Protein AF-0000000073174496 (afdb_homodimer)

Solvent-accessible surface area (backbone atoms only — not comparable to full-atom values): 45865 Å² total; per-residue (Å²): 127,62,65,37,56,70,71,31,75,80,40,76,93,61,58,41,69,76,54,58,71,56,24,72,51,13,50,53,51,48,57,58,29,46,67,35,31,78,46,73,52,42,64,40,27,22,25,68,90,72,17,34,34,61,27,46,17,33,54,62,67,26,29,20,40,34,28,21,30,62,82,36,27,42,37,69,28,28,66,31,58,70,49,44,54,53,42,63,34,70,68,33,28,51,33,63,53,49,57,50,19,37,37,37,35,28,50,68,58,46,52,59,49,40,50,71,15,64,58,66,66,43,57,83,81,25,67,26,46,49,49,23,79,36,43,28,55,12,42,37,52,50,49,49,23,37,31,38,32,52,46,49,61,70,49,65,82,57,76,85,49,70,63,28,49,57,23,26,59,65,37,27,67,76,8,10,31,75,56,32,52,33,21,31,55,30,23,69,41,39,65,46,45,51,16,31,38,40,32,34,43,54,43,66,62,40,54,37,35,54,40,54,85,38,56,69,30,64,54,56,80,69,57,61,59,54,89,82,30,53,69,63,37,53,51,36,35,51,51,29,50,52,49,36,51,48,49,74,72,60,53,91,50,58,52,33,26,36,44,45,52,66,48,24,56,62,29,39,54,45,54,70,53,43,66,43,54,40,48,51,53,52,49,28,57,74,68,68,23,42,38,33,35,44,25,25,72,45,20,58,25,47,28,33,35,60,44,44,50,66,80,38,74,58,76,62,58,28,36,30,31,10,41,29,34,57,33,16,11,32,34,26,50,64,69,53,46,61,39,92,53,60,59,45,76,58,58,71,35,55,32,50,66,46,29,45,52,51,26,21,51,51,52,48,50,40,62,77,62,48,28,33,60,47,24,38,56,29,26,52,54,41,51,54,54,48,51,54,48,28,67,77,37,54,83,50,42,34,66,66,45,35,86,88,31,18,40,54,31,33,32,27,32,84,34,47,68,56,30,51,50,49,45,52,49,28,36,54,68,17,34,38,60,38,72,17,39,75,24,24,40,39,44,27,48,29,51,42,54,42,63,72,54,40,54,53,52,51,50,47,51,50,52,47,50,54,55,54,69,77,97,127,62,64,38,55,70,70,30,77,81,41,74,92,62,58,42,70,76,54,57,72,56,23,73,50,13,49,52,50,47,57,58,32,46,68,36,32,78,48,73,52,42,64,39,25,21,25,68,89,70,16,34,34,61,27,45,17,33,52,62,65,27,30,19,39,35,28,21,30,62,82,36,28,42,35,67,27,28,66,32,58,70,48,44,54,55,42,64,34,70,67,33,30,52,33,62,52,49,56,52,19,36,38,38,36,29,48,67,56,48,51,57,48,39,50,69,15,63,59,65,66,43,57,83,82,25,67,26,46,48,49,24,79,37,42,30,57,13,40,37,51,51,49,49,23,36,32,36,32,52,46,49,61,71,49,66,81,56,76,86,48,70,64,28,49,56,24,26,59,64,36,27,67,76,8,10,30,74,56,35,49,32,22,31,56,32,24,69,40,40,66,45,45,51,16,31,38,42,32,35,43,56,44,66,63,41,54,38,36,52,41,52,87,37,56,69,32,64,56,54,81,69,55,62,58,55,88,82,28,52,70,62,37,52,51,36,35,52,52,28,51,52,50,38,51,48,49,77,72,61,52,92,50,59,51,34,27,36,46,46,52,65,48,24,56,61,29,39,55,46,53,68,56,44,66,43,54,40,48,50,51,50,50,29,58,74,69,70,23,41,38,33,36,43,25,25,74,45,21,58,26,47,28,34,35,59,45,44,49,67,80,37,76,59,75,63,57,28,38,30,31,10,40,30,33,58,34,18,12,32,32,25,50,64,69,52,46,61,40,94,54,60,59,46,77,58,58,70,34,55,33,49,66,48,30,44,52,51,26,21,50,52,51,48,51,38,62,76,62,49,30,34,60,46,25,39,56,30,25,53,54,42,50,54,54,48,53,54,47,29,67,74,39,54,85,50,43,33,66,65,44,37,85,89,31,18,38,54,32,33,32,27,30,84,34,46,67,56,30,51,52,50,47,51,49,30,35,56,68,18,35,39,60,37,74,19,38,73,25,23,40,38,43,28,47,30,52,42,55,42,62,72,54,39,53,53,52,51,52,45,51,49,54,46,51,52,55,55,69,75,98

Sequence (942 aa):
MPIADKYFPDEPKAPHMITPCPGPASKAKLAELSTAFDTKAAFFIADFYNSLGNYICDADGNLLLDAYCQISSIALGYNNPELLKAAQTKEMATALVNRPALACFPSSDYYEILKEGLLSVAPEGLDRVCTAHTGSDANEMAFKACLMYQATKKRAGKPFTQLELDSVMKNETPGASDMVILSFTNGFHGRLFGSLSTTHSKPIHKLDIPAFPWPTAPFPTVKYPLEDHVEENKAEDERCLKELDHVLSTFPHQIAAAIIEPVQSEGGDNHASATFFQGVRELTKKHGVLLIVDEVQCGGGGSGKMWLHQHYGIRPDLMTFSKKMQNAGFFYHDPLLAGDRPYRQFNTWCGDPSKALIAKAIIHEIKENDLLKGVNETAEYLYGKLEEIREKYSKLVLNLRGKGRGFFIAFDMPSAEIRDKFLWGCRQKGLNLGGCGDVGVRLRPGLTFGKKHVDILVGVVESELSEMSNHMPIADKYFPDEPKAPHMITPCPGPASKAKLAELSTAFDTKAAFFIADFYNSLGNYICDADGNLLLDAYCQISSIALGYNNPELLKAAQTKEMATALVNRPALACFPSSDYYEILKEGLLSVAPEGLDRVCTAHTGSDANEMAFKACLMYQATKKRAGKPFTQLELDSVMKNETPGASDMVILSFTNGFHGRLFGSLSTTHSKPIHKLDIPAFPWPTAPFPTVKYPLEDHVEENKAEDERCLKELDHVLSTFPHQIAAAIIEPVQSEGGDNHASATFFQGVRELTKKHGVLLIVDEVQCGGGGSGKMWLHQHYGIRPDLMTFSKKMQNAGFFYHDPLLAGDRPYRQFNTWCGDPSKALIAKAIIHEIKENDLLKGVNETAEYLYGKLEEIREKYSKLVLNLRGKGRGFFIAFDMPSAEIRDKFLWGCRQKGLNLGGCGDVGVRLRPGLTFGKKHVDILVGVVESELSEMSNH

pLDDT: mean 97.86, std 1.98, range [72.0, 98.94]

Structure (mmCIF, N/CA/C/O backbone):
data_AF-0000000073174496-model_v1
#
loop_
_entity.id
_entity.type
_entity.pdbx_description
1 polymer '4-aminobutyrate aminotransferase'
#
loop_
_atom_site.group_PDB
_atom_site.id
_atom_site.type_symbol
_atom_site.label_atom_id
_atom_site.label_alt_id
_atom_site.label_comp_id
_atom_site.label_asym_id
_atom_site.label_entity_id
_atom_site.label_seq_id
_atom_site.pdbx_PDB_ins_code
_atom_site.Cartn_x
_atom_site.Cartn_y
_atom_site.Cartn_z
_atom_site.occupancy
_atom_site.B_iso_or_equiv
_atom_site.auth_seq_id
_atom_site.auth_comp_id
_atom_site.auth_asym_id
_atom_site.auth_atom_id
_atom_site.pdbx_PDB_model_num
ATOM 1 N N . MET A 1 1 ? -12.102 -15.672 -35.25 1 78.38 1 MET A N 1
ATOM 2 C CA . MET A 1 1 ? -10.734 -15.188 -35.125 1 78.38 1 MET A CA 1
ATOM 3 C C . MET A 1 1 ? -10.312 -15.133 -33.656 1 78.38 1 MET A C 1
ATOM 5 O O . MET A 1 1 ? -11.062 -14.648 -32.812 1 78.38 1 MET A O 1
ATOM 9 N N . PRO A 1 2 ? -9.156 -15.742 -33.406 1 90 2 PRO A N 1
ATOM 10 C CA . PRO A 1 2 ? -8.68 -15.672 -32 1 90 2 PRO A CA 1
ATOM 11 C C . PRO A 1 2 ? -8.516 -14.234 -31.516 1 90 2 PRO A C 1
ATOM 13 O O . PRO A 1 2 ? -8.133 -13.352 -32.312 1 90 2 PRO A O 1
ATOM 16 N N . ILE A 1 3 ? -8.875 -13.945 -30.297 1 94.5 3 ILE A N 1
ATOM 17 C CA . ILE A 1 3 ? -8.969 -12.602 -29.734 1 94.5 3 ILE A CA 1
ATOM 18 C C . ILE A 1 3 ? -7.613 -11.898 -29.844 1 94.5 3 ILE A C 1
ATOM 20 O O . ILE A 1 3 ? -7.547 -10.688 -30.031 1 94.5 3 ILE A O 1
ATOM 24 N N . ALA A 1 4 ? -6.535 -12.586 -29.703 1 96.12 4 ALA A N 1
ATOM 25 C CA . ALA A 1 4 ? -5.207 -12 -29.812 1 96.12 4 ALA A CA 1
ATOM 26 C C . ALA A 1 4 ? -4.992 -11.391 -31.188 1 96.12 4 ALA A C 1
ATOM 28 O O . ALA A 1 4 ? -4.352 -10.344 -31.328 1 96.12 4 ALA A O 1
ATOM 29 N N . ASP A 1 5 ? -5.426 -12.094 -32.219 1 96.19 5 ASP A N 1
ATOM 30 C CA . ASP A 1 5 ? -5.266 -11.602 -33.594 1 96.19 5 ASP A CA 1
ATOM 31 C C . ASP A 1 5 ? -6.078 -10.328 -33.812 1 96.19 5 ASP A C 1
ATOM 33 O O . ASP A 1 5 ? -5.691 -9.469 -34.625 1 96.19 5 ASP A O 1
ATOM 37 N N . LYS A 1 6 ? -7.184 -10.281 -33.125 1 95.38 6 LYS A N 1
ATOM 38 C CA . LYS A 1 6 ? -8.016 -9.086 -33.219 1 95.38 6 LYS A CA 1
ATOM 39 C C . LYS A 1 6 ? -7.328 -7.898 -32.531 1 95.38 6 LYS A C 1
ATOM 41 O O . LYS A 1 6 ? -7.25 -6.812 -33.125 1 95.38 6 LYS A O 1
ATOM 46 N N . TYR A 1 7 ? -6.812 -8.055 -31.312 1 96.31 7 TYR A N 1
ATOM 47 C CA . TYR A 1 7 ? -6.195 -6.973 -30.562 1 96.31 7 TYR A CA 1
ATOM 48 C C . TYR A 1 7 ? -4.848 -6.586 -31.156 1 96.31 7 TYR A C 1
ATOM 50 O O . TYR A 1 7 ? -4.492 -5.406 -31.203 1 96.31 7 TYR A O 1
ATOM 58 N N . PHE A 1 8 ? -4.129 -7.699 -31.578 1 97.62 8 PHE A N 1
ATOM 59 C CA . PHE A 1 8 ? -2.721 -7.512 -31.922 1 97.62 8 PHE A CA 1
ATOM 60 C C . PHE A 1 8 ? -2.408 -8.094 -33.281 1 97.62 8 PHE A C 1
ATOM 62 O O . PHE A 1 8 ? -1.668 -9.07 -33.406 1 97.62 8 PHE A O 1
ATOM 69 N N . PRO A 1 9 ? -2.771 -7.492 -34.344 1 96.81 9 PRO A N 1
ATOM 70 C CA . PRO A 1 9 ? -2.475 -8.023 -35.688 1 96.81 9 PRO A CA 1
ATOM 71 C C . PRO A 1 9 ? -0.978 -8.086 -35.969 1 96.81 9 PRO A C 1
ATOM 73 O O . PRO A 1 9 ? -0.537 -8.898 -36.781 1 96.81 9 PRO A O 1
ATOM 76 N N . ASP A 1 10 ? -0.178 -7.277 -35.281 1 97.19 10 ASP A N 1
ATOM 77 C CA . ASP A 1 10 ? 1.255 -7.207 -35.562 1 97.19 10 ASP A CA 1
ATOM 78 C C . ASP A 1 10 ? 2.053 -7.949 -34.5 1 97.19 10 ASP A C 1
ATOM 80 O O . ASP A 1 10 ? 3.262 -7.75 -34.344 1 97.19 10 ASP A O 1
ATOM 84 N N . GLU A 1 11 ? 1.355 -8.734 -33.625 1 97.69 11 GLU A N 1
ATOM 85 C CA . GLU A 1 11 ? 2.059 -9.539 -32.656 1 97.69 11 GLU A CA 1
ATOM 86 C C . GLU A 1 11 ? 3.094 -10.445 -33.312 1 97.69 11 GLU A C 1
ATOM 88 O O . GLU A 1 11 ? 2.846 -11.008 -34.375 1 97.69 11 GLU A O 1
ATOM 93 N N . PRO A 1 12 ? 4.277 -10.641 -32.625 1 97.62 12 PRO A N 1
ATOM 94 C CA . PRO A 1 12 ? 5.25 -11.578 -33.188 1 97.62 12 PRO A CA 1
ATOM 95 C C . PRO A 1 12 ? 4.656 -12.961 -33.469 1 97.62 12 PRO A C 1
ATOM 97 O O . PRO A 1 12 ? 3.775 -13.406 -32.719 1 97.62 12 PRO A O 1
ATOM 100 N N . LYS A 1 13 ? 5.16 -13.648 -34.5 1 96.88 13 LYS A N 1
ATOM 101 C CA . LYS A 1 13 ? 4.645 -14.969 -34.844 1 96.88 13 LYS A CA 1
ATOM 102 C C . LYS A 1 13 ? 5.336 -16.062 -34.031 1 96.88 13 LYS A C 1
ATOM 104 O O . LYS A 1 13 ? 4.812 -17.172 -33.906 1 96.88 13 LYS A O 1
ATOM 109 N N . ALA A 1 14 ? 6.453 -15.727 -33.594 1 98 14 ALA A N 1
ATOM 110 C CA . ALA A 1 14 ? 7.254 -16.609 -32.75 1 98 14 ALA A CA 1
ATOM 111 C C . ALA A 1 14 ? 8.281 -15.812 -31.938 1 98 14 ALA A C 1
ATOM 113 O O . ALA A 1 14 ? 8.562 -14.656 -32.25 1 98 14 ALA A O 1
ATOM 114 N N . PRO A 1 15 ? 8.812 -16.406 -30.844 1 98.62 15 PRO A N 1
ATOM 115 C CA . PRO A 1 15 ? 9.922 -15.742 -30.156 1 98.62 15 PRO A CA 1
ATOM 116 C C . PRO A 1 15 ? 11.109 -15.469 -31.078 1 98.62 15 PRO A C 1
ATOM 118 O O . PRO A 1 15 ? 11.312 -16.188 -32.062 1 98.62 15 PRO A O 1
ATOM 121 N N . HIS A 1 16 ? 11.797 -14.461 -30.781 1 98.5 16 HIS A N 1
ATOM 122 C CA . HIS A 1 16 ? 12.984 -14.07 -31.531 1 98.5 16 HIS A CA 1
ATOM 123 C C . HIS A 1 16 ? 14.117 -13.656 -30.594 1 98.5 16 HIS A C 1
ATOM 125 O O . HIS A 1 16 ? 14.094 -12.555 -30.031 1 98.5 16 HIS A O 1
ATOM 131 N N . MET A 1 17 ? 15.156 -14.523 -30.469 1 98.5 17 MET A N 1
ATOM 132 C CA . MET A 1 17 ? 16.266 -14.281 -29.547 1 98.5 17 MET A CA 1
ATOM 133 C C . MET A 1 17 ? 17.516 -13.828 -30.312 1 98.5 17 MET A C 1
ATOM 135 O O . MET A 1 17 ? 17.984 -14.531 -31.203 1 98.5 17 MET A O 1
ATOM 139 N N . ILE A 1 18 ? 17.984 -12.664 -29.906 1 98.12 18 ILE A N 1
ATOM 140 C CA . ILE A 1 18 ? 19.172 -12.086 -30.547 1 98.12 18 ILE A CA 1
ATOM 141 C C . ILE A 1 18 ? 20.391 -12.352 -29.688 1 98.12 18 ILE A C 1
ATOM 143 O O . ILE A 1 18 ? 21.516 -12.484 -30.203 1 98.12 18 ILE A O 1
ATOM 147 N N . THR A 1 19 ? 20.297 -12.359 -28.438 1 98.38 19 THR A N 1
ATOM 148 C CA . THR A 1 19 ? 21.297 -12.609 -27.422 1 98.38 19 THR A CA 1
ATOM 149 C C . THR A 1 19 ? 20.75 -13.523 -26.328 1 98.38 19 THR A C 1
ATOM 151 O O . THR A 1 19 ? 19.547 -13.773 -26.266 1 98.38 19 THR A O 1
ATOM 154 N N . PRO A 1 20 ? 21.688 -14.039 -25.594 1 98.25 20 PRO A N 1
ATOM 155 C CA . PRO A 1 20 ? 21.156 -14.633 -24.375 1 98.25 20 PRO A CA 1
ATOM 156 C C . PRO A 1 20 ? 20.344 -13.641 -23.547 1 98.25 20 PRO A C 1
ATOM 158 O O . PRO A 1 20 ? 20.469 -12.43 -23.719 1 98.25 20 PRO A O 1
ATOM 161 N N . CYS A 1 21 ? 19.484 -14.078 -22.734 1 98.62 21 CYS A N 1
ATOM 162 C CA . CYS A 1 21 ? 18.656 -13.266 -21.844 1 98.62 21 CYS A CA 1
ATOM 163 C C . CYS A 1 21 ? 18.969 -13.562 -20.391 1 98.62 21 CYS A C 1
ATOM 165 O O . CYS A 1 21 ? 18.719 -14.672 -19.906 1 98.62 21 CYS A O 1
ATOM 167 N N . PRO A 1 22 ? 19.516 -12.633 -19.672 1 98.44 22 PRO A N 1
ATOM 168 C CA . PRO A 1 22 ? 19.734 -11.234 -20.047 1 98.44 22 PRO A CA 1
ATOM 169 C C . PRO A 1 22 ? 20.922 -11.047 -20.984 1 98.44 22 PRO A C 1
ATOM 171 O O . PRO A 1 22 ? 21.938 -11.734 -20.828 1 98.44 22 PRO A O 1
ATOM 174 N N . GLY A 1 23 ? 20.797 -10.18 -21.875 1 98.75 23 GLY A N 1
ATOM 175 C CA . GLY A 1 23 ? 21.859 -9.844 -22.797 1 98.75 23 GLY A CA 1
ATOM 176 C C . GLY A 1 23 ? 22.688 -8.648 -22.344 1 98.75 23 GLY A C 1
ATOM 177 O O . GLY A 1 23 ? 22.531 -8.164 -21.234 1 98.75 23 GLY A O 1
ATOM 178 N N . PRO A 1 24 ? 23.625 -8.227 -23.219 1 98.62 24 PRO A N 1
ATOM 179 C CA . PRO A 1 24 ? 24.562 -7.172 -22.828 1 98.62 24 PRO A CA 1
ATOM 180 C C . PRO A 1 24 ? 23.875 -5.859 -22.469 1 98.62 24 PRO A C 1
ATOM 182 O O . PRO A 1 24 ? 24.266 -5.184 -21.516 1 98.62 24 PRO A O 1
ATOM 185 N N . ALA A 1 25 ? 22.859 -5.477 -23.234 1 98.69 25 ALA A N 1
ATOM 186 C CA . ALA A 1 25 ? 22.156 -4.23 -22.938 1 98.69 25 ALA A CA 1
ATOM 187 C C . ALA A 1 25 ? 21.406 -4.32 -21.609 1 98.69 25 ALA A C 1
ATOM 189 O O . ALA A 1 25 ? 21.422 -3.373 -20.828 1 98.69 25 ALA A O 1
ATOM 190 N N . SER A 1 26 ? 20.719 -5.434 -21.391 1 98.75 26 SER A N 1
ATOM 191 C CA . SER A 1 26 ? 20.031 -5.652 -20.125 1 98.75 26 SER A CA 1
ATOM 192 C C . SER A 1 26 ? 21 -5.621 -18.953 1 98.75 26 SER A C 1
ATOM 194 O O . SER A 1 26 ? 20.719 -4.992 -17.938 1 98.75 26 SER A O 1
ATOM 196 N N . LYS A 1 27 ? 22.094 -6.309 -19.094 1 98.69 27 LYS A N 1
ATOM 197 C CA . LYS A 1 27 ? 23.078 -6.344 -18.016 1 98.69 27 LYS A CA 1
ATOM 198 C C . LYS A 1 27 ? 23.625 -4.949 -17.719 1 98.69 27 LYS A C 1
ATOM 200 O O . LYS A 1 27 ? 23.781 -4.582 -16.547 1 98.69 27 LYS A O 1
ATOM 205 N N . ALA A 1 28 ? 23.891 -4.137 -18.734 1 98.75 28 ALA A N 1
ATOM 206 C CA . ALA A 1 28 ? 24.406 -2.779 -18.562 1 98.75 28 ALA A CA 1
ATOM 207 C C . ALA A 1 28 ? 23.375 -1.894 -17.859 1 98.75 28 ALA A C 1
ATOM 209 O O . ALA A 1 28 ? 23.719 -1.122 -16.969 1 98.75 28 ALA A O 1
ATOM 210 N N . LYS A 1 29 ? 22.156 -1.983 -18.297 1 98.75 29 LYS A N 1
ATOM 211 C CA . LYS A 1 29 ? 21.094 -1.166 -17.703 1 98.75 29 LYS A CA 1
ATOM 212 C C . LYS A 1 29 ? 20.797 -1.592 -16.266 1 98.75 29 LYS A C 1
ATOM 214 O O . LYS A 1 29 ? 20.469 -0.759 -15.422 1 98.75 29 LYS A O 1
ATOM 219 N N . LEU A 1 30 ? 20.859 -2.891 -16 1 98.69 30 LEU A N 1
ATOM 220 C CA . LEU A 1 30 ? 20.688 -3.361 -14.633 1 98.69 30 LEU A CA 1
ATOM 221 C C . LEU A 1 30 ? 21.797 -2.818 -13.734 1 98.69 30 LEU A C 1
ATOM 223 O O . LEU A 1 30 ? 21.547 -2.432 -12.594 1 98.69 30 LEU A O 1
ATOM 227 N N . ALA A 1 31 ? 23.031 -2.844 -14.242 1 98.44 31 ALA A N 1
ATOM 228 C CA . ALA A 1 31 ? 24.156 -2.309 -13.484 1 98.44 31 ALA A CA 1
ATOM 229 C C . ALA A 1 31 ? 23.938 -0.833 -13.156 1 98.44 31 ALA A C 1
ATOM 231 O O . ALA A 1 31 ? 24.203 -0.395 -12.031 1 98.44 31 ALA A O 1
ATOM 232 N N . GLU A 1 32 ? 23.484 -0.108 -14.117 1 98.44 32 GLU A N 1
ATOM 233 C CA . GLU A 1 32 ? 23.188 1.31 -13.914 1 98.44 32 GLU A CA 1
ATOM 234 C C . GLU A 1 32 ? 22.062 1.507 -12.906 1 98.44 32 GLU A C 1
ATOM 236 O O . GLU A 1 32 ? 22.203 2.307 -11.977 1 98.44 32 GLU A O 1
ATOM 241 N N . LEU A 1 33 ? 21.016 0.818 -13.078 1 98.56 33 LEU A N 1
ATOM 242 C CA . LEU A 1 33 ? 19.859 0.933 -12.195 1 98.56 33 LEU A CA 1
ATOM 243 C C . LEU A 1 33 ? 20.219 0.536 -10.773 1 98.56 33 LEU A C 1
ATOM 245 O O . LEU A 1 33 ? 19.703 1.109 -9.812 1 98.56 33 LEU A O 1
ATOM 249 N N . SER A 1 34 ? 21.156 -0.429 -10.617 1 97.81 34 SER A N 1
ATOM 250 C CA . SER A 1 34 ? 21.516 -0.966 -9.312 1 97.81 34 SER A CA 1
ATOM 251 C C . SER A 1 34 ? 22.234 0.083 -8.461 1 97.81 34 SER A C 1
ATOM 253 O O . SER A 1 34 ? 22.328 -0.063 -7.242 1 97.81 34 SER A O 1
ATOM 255 N N . THR A 1 35 ? 22.703 1.181 -9.062 1 97.5 35 THR A N 1
ATOM 256 C CA . THR A 1 35 ? 23.359 2.246 -8.305 1 97.5 35 THR A CA 1
ATOM 257 C C . THR A 1 35 ? 22.344 3.049 -7.508 1 97.5 35 THR A C 1
ATOM 259 O O . THR A 1 35 ? 22.703 3.748 -6.559 1 97.5 35 THR A O 1
ATOM 262 N N . ALA A 1 36 ? 21.062 2.924 -7.875 1 97.06 36 ALA A N 1
ATOM 263 C CA . ALA A 1 36 ? 20.031 3.783 -7.281 1 97.06 36 ALA A CA 1
ATOM 264 C C . ALA A 1 36 ? 18.875 2.961 -6.75 1 97.06 36 ALA A C 1
ATOM 266 O O . ALA A 1 36 ? 18.172 3.389 -5.832 1 97.06 36 ALA A O 1
ATOM 267 N N . PHE A 1 37 ? 18.641 1.828 -7.27 1 97.69 37 PHE A N 1
ATOM 268 C CA . PHE A 1 37 ? 17.484 0.97 -7.051 1 97.69 37 PHE A CA 1
ATOM 269 C C . PHE A 1 37 ? 17.906 -0.485 -6.895 1 97.69 37 PHE A C 1
ATOM 271 O O . PHE A 1 37 ? 18.859 -0.931 -7.539 1 97.69 37 PHE A O 1
ATOM 278 N N . ASP A 1 38 ? 17.219 -1.22 -6 1 97 38 ASP A N 1
ATOM 279 C CA . ASP A 1 38 ? 17.578 -2.613 -5.766 1 97 38 ASP A CA 1
ATOM 280 C C . ASP A 1 38 ? 17.188 -3.492 -6.949 1 97 38 ASP A C 1
ATOM 282 O O . ASP A 1 38 ? 16 -3.572 -7.301 1 97 38 ASP A O 1
ATOM 286 N N . THR A 1 39 ? 18.156 -4.211 -7.562 1 97.19 39 THR A N 1
ATOM 287 C CA . THR A 1 39 ? 17.875 -5.012 -8.75 1 97.19 39 THR A CA 1
ATOM 288 C C . THR A 1 39 ? 18.266 -6.469 -8.531 1 97.19 39 THR A C 1
ATOM 290 O O . THR A 1 39 ? 18.422 -7.227 -9.484 1 97.19 39 THR A O 1
ATOM 293 N N . LYS A 1 40 ? 18.422 -6.914 -7.316 1 96.94 40 LYS A N 1
ATOM 294 C CA . LYS A 1 40 ? 18.938 -8.25 -7.031 1 96.94 40 LYS A CA 1
ATOM 295 C C . LYS A 1 40 ? 17.969 -9.328 -7.527 1 96.94 40 LYS A C 1
ATOM 297 O O . LYS A 1 40 ? 18.391 -10.438 -7.859 1 96.94 40 LYS A O 1
ATOM 302 N N . ALA A 1 41 ? 16.719 -8.977 -7.609 1 97.19 41 ALA A N 1
ATOM 303 C CA . ALA A 1 41 ? 15.703 -9.961 -8 1 97.19 41 ALA A CA 1
ATOM 304 C C . ALA A 1 41 ? 15.383 -9.859 -9.492 1 97.19 41 ALA A C 1
ATOM 306 O O . ALA A 1 41 ? 14.5 -10.555 -9.992 1 97.19 41 ALA A O 1
ATOM 307 N N . ALA A 1 42 ? 16.109 -9.031 -10.266 1 98.06 42 ALA A N 1
ATOM 308 C CA . ALA A 1 42 ? 15.758 -8.75 -11.648 1 98.06 42 ALA A CA 1
ATOM 309 C C . ALA A 1 42 ? 16.156 -9.906 -12.562 1 98.06 42 ALA A C 1
ATOM 311 O O . ALA A 1 42 ? 17.234 -10.484 -12.406 1 98.06 42 ALA A O 1
ATOM 312 N N . PHE A 1 43 ? 15.258 -10.25 -13.445 1 98 43 PHE A N 1
ATOM 313 C CA . PHE A 1 43 ? 15.562 -11.227 -14.492 1 98 43 PHE A CA 1
ATOM 314 C C . PHE A 1 43 ? 16.25 -10.555 -15.672 1 98 43 PHE A C 1
ATOM 316 O O . PHE A 1 43 ? 17.281 -11.031 -16.156 1 98 43 PHE A O 1
ATOM 323 N N . PHE A 1 44 ? 15.695 -9.539 -16.172 1 98.62 44 PHE A N 1
ATOM 324 C CA . PHE A 1 44 ? 16.203 -8.711 -17.25 1 98.62 44 PHE A CA 1
ATOM 325 C C . PHE A 1 44 ? 15.492 -7.367 -17.297 1 98.62 44 PHE A C 1
ATOM 327 O O . PHE A 1 44 ? 14.5 -7.164 -16.594 1 98.62 44 PHE A O 1
ATOM 334 N N . ILE A 1 45 ? 16.062 -6.41 -18.062 1 98.81 45 ILE A N 1
ATOM 335 C CA . ILE A 1 45 ? 15.414 -5.125 -18.328 1 98.81 45 ILE A CA 1
ATOM 336 C C . ILE A 1 45 ? 14.43 -5.266 -19.484 1 98.81 45 ILE A C 1
ATOM 338 O O . ILE A 1 45 ? 14.789 -5.754 -20.562 1 98.81 45 ILE A O 1
ATOM 342 N N . ALA A 1 46 ? 13.195 -4.855 -19.234 1 98.88 46 ALA A N 1
ATOM 343 C CA . ALA A 1 46 ? 12.172 -4.969 -20.266 1 98.88 46 ALA A CA 1
ATOM 344 C C . ALA A 1 46 ? 12.031 -3.662 -21.047 1 98.88 46 ALA A C 1
ATOM 346 O O . ALA A 1 46 ? 12.133 -2.576 -20.469 1 98.88 46 ALA A O 1
ATOM 347 N N . ASP A 1 47 ? 11.844 -3.764 -22.312 1 98.75 47 ASP A N 1
ATOM 348 C CA . ASP A 1 47 ? 11.414 -2.672 -23.172 1 98.75 47 ASP A CA 1
ATOM 349 C C . ASP A 1 47 ? 9.906 -2.736 -23.438 1 98.75 47 ASP A C 1
ATOM 351 O O . ASP A 1 47 ? 9.469 -3.328 -24.422 1 98.75 47 ASP A O 1
ATOM 355 N N . PHE A 1 48 ? 9.141 -2.064 -22.641 1 98.75 48 PHE A N 1
ATOM 356 C CA . PHE A 1 48 ? 7.684 -2.152 -22.703 1 98.75 48 PHE A CA 1
ATOM 357 C C . PHE A 1 48 ? 7.148 -1.428 -23.922 1 98.75 48 PHE A C 1
ATOM 359 O O . PHE A 1 48 ? 6.023 -1.685 -24.359 1 98.75 48 PHE A O 1
ATOM 366 N N . TYR A 1 49 ? 7.91 -0.532 -24.516 1 98.44 49 TYR A N 1
ATOM 367 C CA . TYR A 1 49 ? 7.484 0.178 -25.719 1 98.44 49 TYR A CA 1
ATOM 368 C C . TYR A 1 49 ? 7.418 -0.764 -26.906 1 98.44 49 TYR A C 1
ATOM 370 O O . TYR A 1 49 ? 6.66 -0.527 -27.859 1 98.44 49 TYR A O 1
ATOM 378 N N . ASN A 1 50 ? 8.227 -1.827 -26.828 1 98.38 50 ASN A N 1
ATOM 379 C CA . ASN A 1 50 ? 8.297 -2.754 -27.953 1 98.38 50 ASN A CA 1
ATOM 380 C C . ASN A 1 50 ? 7.719 -4.121 -27.594 1 98.38 50 ASN A C 1
ATOM 382 O O . ASN A 1 50 ? 7.895 -5.09 -28.328 1 98.38 50 ASN A O 1
ATOM 386 N N . SER A 1 51 ? 7.141 -4.285 -26.438 1 98.81 51 SER A N 1
ATOM 387 C CA . SER A 1 51 ? 6.371 -5.477 -26.078 1 98.81 51 SER A CA 1
ATOM 388 C C . SER A 1 51 ? 4.969 -5.426 -26.672 1 98.81 51 SER A C 1
ATOM 390 O O . SER A 1 51 ? 4.371 -4.352 -26.781 1 98.81 51 SER A O 1
ATOM 392 N N . LEU A 1 52 ? 4.445 -6.551 -27.078 1 98.75 52 LEU A N 1
ATOM 393 C CA . LEU A 1 52 ? 3.16 -6.52 -27.766 1 98.75 52 LEU A CA 1
ATOM 394 C C . LEU A 1 52 ? 2.416 -7.84 -27.578 1 98.75 52 LEU A C 1
ATOM 396 O O . LEU A 1 52 ? 2.963 -8.906 -27.859 1 98.75 52 LEU A O 1
ATOM 400 N N . GLY A 1 53 ? 1.13 -7.703 -27.156 1 98.5 53 GLY A N 1
ATOM 401 C CA . GLY A 1 53 ? 0.321 -8.898 -26.984 1 98.5 53 GLY A CA 1
ATOM 402 C C . GLY A 1 53 ? 0.875 -9.844 -25.938 1 98.5 53 GLY A C 1
ATOM 403 O O . GLY A 1 53 ? 1.128 -9.438 -24.797 1 98.5 53 GLY A O 1
ATOM 404 N N . ASN A 1 54 ? 1.11 -11.062 -26.359 1 98.75 54 ASN A N 1
ATOM 405 C CA . ASN A 1 54 ? 1.597 -12.078 -25.422 1 98.75 54 ASN A CA 1
ATOM 406 C C . ASN A 1 54 ? 3.119 -12.172 -25.438 1 98.75 54 ASN A C 1
ATOM 408 O O . ASN A 1 54 ? 3.691 -13.148 -24.969 1 98.75 54 ASN A O 1
ATOM 412 N N . TYR A 1 55 ? 3.812 -11.117 -25.969 1 98.88 55 TYR A N 1
ATOM 413 C CA . TYR A 1 55 ? 5.27 -11.125 -26.062 1 98.88 55 TYR A CA 1
ATOM 414 C C . TYR A 1 55 ? 5.875 -9.953 -25.312 1 98.88 55 TYR A C 1
ATOM 416 O O . TYR A 1 55 ? 5.418 -8.812 -25.453 1 98.88 55 TYR A O 1
ATOM 424 N N . ILE A 1 56 ? 6.883 -10.227 -24.5 1 98.88 56 ILE A N 1
ATOM 425 C CA . ILE A 1 56 ? 7.648 -9.203 -23.797 1 98.88 56 ILE A CA 1
ATOM 426 C C . ILE A 1 56 ? 9 -9.008 -24.469 1 98.88 56 ILE A C 1
ATOM 428 O O . ILE A 1 56 ? 9.648 -9.984 -24.875 1 98.88 56 ILE A O 1
ATOM 432 N N . CYS A 1 57 ? 9.352 -7.812 -24.703 1 98.88 57 CYS A N 1
ATOM 433 C CA . CYS A 1 57 ? 10.633 -7.438 -25.297 1 98.88 57 CYS A CA 1
ATOM 434 C C . CYS A 1 57 ? 11.617 -6.992 -24.234 1 98.88 57 CYS A C 1
ATOM 436 O O . CYS A 1 57 ? 11.258 -6.25 -23.312 1 98.88 57 CYS A O 1
ATOM 438 N N . ASP A 1 58 ? 12.891 -7.52 -24.266 1 98.81 58 ASP A N 1
ATOM 439 C CA . ASP A 1 58 ? 13.891 -7.027 -23.312 1 98.81 58 ASP A CA 1
ATOM 440 C C . ASP A 1 58 ? 14.734 -5.918 -23.938 1 98.81 58 ASP A C 1
ATOM 442 O O . ASP A 1 58 ? 14.516 -5.523 -25.078 1 98.81 58 ASP A O 1
ATOM 446 N N . ALA A 1 59 ? 15.641 -5.367 -23.219 1 98.69 59 ALA A N 1
ATOM 447 C CA . ALA A 1 59 ? 16.438 -4.223 -23.641 1 98.69 59 ALA A CA 1
ATOM 448 C C . ALA A 1 59 ? 17.344 -4.582 -24.812 1 98.69 59 ALA A C 1
ATOM 450 O O . ALA A 1 59 ? 17.875 -3.701 -25.484 1 98.69 59 ALA A O 1
ATOM 451 N N . ASP A 1 60 ? 17.609 -5.852 -25.094 1 98.75 60 ASP A N 1
ATOM 452 C CA . ASP A 1 60 ? 18.5 -6.312 -26.156 1 98.75 60 ASP A CA 1
ATOM 453 C C . ASP A 1 60 ? 17.719 -6.559 -27.453 1 98.75 60 ASP A C 1
ATOM 455 O O . ASP A 1 60 ? 18.312 -6.852 -28.484 1 98.75 60 ASP A O 1
ATOM 459 N N . GLY A 1 61 ? 16.406 -6.426 -27.375 1 98.69 61 GLY A N 1
ATOM 460 C CA . GLY A 1 61 ? 15.57 -6.641 -28.547 1 98.69 61 GLY A CA 1
ATOM 461 C C . GLY A 1 61 ? 15.062 -8.07 -28.656 1 98.69 61 GLY A C 1
ATOM 462 O O . GLY A 1 61 ? 14.414 -8.422 -29.656 1 98.69 61 GLY A O 1
ATOM 463 N N . ASN A 1 62 ? 15.391 -8.93 -27.672 1 98.88 62 ASN A N 1
ATOM 464 C CA . ASN A 1 62 ? 14.789 -10.258 -27.625 1 98.88 62 ASN A CA 1
ATOM 465 C C . ASN A 1 62 ? 13.273 -10.188 -27.438 1 98.88 62 ASN A C 1
ATOM 467 O O . ASN A 1 62 ? 12.781 -9.359 -26.672 1 98.88 62 ASN A O 1
ATOM 471 N N . LEU A 1 63 ? 12.57 -10.969 -28.188 1 98.81 63 LEU A N 1
ATOM 472 C CA . LEU A 1 63 ? 11.133 -11.141 -28.031 1 98.81 63 LEU A CA 1
ATOM 473 C C . LEU A 1 63 ? 10.805 -12.508 -27.438 1 98.81 63 LEU A C 1
ATOM 475 O O . LEU A 1 63 ? 11.094 -13.539 -28.047 1 98.81 63 LEU A O 1
ATOM 479 N N . LEU A 1 64 ? 10.25 -12.492 -26.25 1 98.94 64 LEU A N 1
ATOM 480 C CA . LEU A 1 64 ? 9.922 -13.734 -25.562 1 98.94 64 LEU A CA 1
ATOM 481 C C . LEU A 1 64 ? 8.406 -13.898 -25.438 1 98.94 64 LEU A C 1
ATOM 483 O O . LEU A 1 64 ? 7.703 -12.938 -25.109 1 98.94 64 LEU A O 1
ATOM 487 N N . LEU A 1 65 ? 7.902 -15.109 -25.797 1 98.94 65 LEU A N 1
ATOM 488 C CA . LEU A 1 65 ? 6.543 -15.438 -25.375 1 98.94 65 LEU A CA 1
ATOM 489 C C . LEU A 1 65 ? 6.43 -15.438 -23.859 1 98.94 65 LEU A C 1
ATOM 491 O O . LEU A 1 65 ? 7.199 -16.109 -23.172 1 98.94 65 LEU A O 1
ATOM 495 N N . ASP A 1 66 ? 5.527 -14.648 -23.359 1 98.81 66 ASP A N 1
ATOM 496 C CA . ASP A 1 66 ? 5.473 -14.445 -21.906 1 98.81 66 ASP A CA 1
ATOM 497 C C . ASP A 1 66 ? 4.289 -15.188 -21.297 1 98.81 66 ASP A C 1
ATOM 499 O O . ASP A 1 66 ? 3.137 -14.797 -21.484 1 98.81 66 ASP A O 1
ATOM 503 N N . ALA A 1 67 ? 4.57 -16.219 -20.547 1 98.69 67 ALA A N 1
ATOM 504 C CA . ALA A 1 67 ? 3.541 -16.969 -19.828 1 98.69 67 ALA A CA 1
ATOM 505 C C . ALA A 1 67 ? 3.695 -16.797 -18.312 1 98.69 67 ALA A C 1
ATOM 507 O O . ALA A 1 67 ? 3.209 -17.625 -17.547 1 98.69 67 ALA A O 1
ATOM 508 N N . TYR A 1 68 ? 4.453 -15.797 -17.906 1 97.94 68 TYR A N 1
ATOM 509 C CA . TYR A 1 68 ? 4.59 -15.406 -16.516 1 97.94 68 TYR A CA 1
ATOM 510 C C . TYR A 1 68 ? 3.85 -14.102 -16.234 1 97.94 68 TYR A C 1
ATOM 512 O O . TYR A 1 68 ? 3.248 -13.938 -15.164 1 97.94 68 TYR A O 1
ATOM 520 N N . CYS A 1 69 ? 3.906 -13.203 -17.219 1 97.56 69 CYS A N 1
ATOM 521 C CA . CYS A 1 69 ? 3.066 -12.016 -17.328 1 97.56 69 CYS A CA 1
ATOM 522 C C . CYS A 1 69 ? 3.186 -11.141 -16.094 1 97.56 69 CYS A C 1
ATOM 524 O O . CYS A 1 69 ? 2.178 -10.805 -15.469 1 97.56 69 CYS A O 1
ATOM 526 N N . GLN A 1 70 ? 4.434 -10.672 -15.781 1 96.75 70 GLN A N 1
ATOM 527 C CA . GLN A 1 70 ? 4.672 -9.758 -14.672 1 96.75 70 GLN A CA 1
ATOM 528 C C . GLN A 1 70 ? 4.09 -10.305 -13.367 1 96.75 70 GLN A C 1
ATOM 530 O O . GLN A 1 70 ? 3.314 -9.625 -12.695 1 96.75 70 GLN A O 1
ATOM 535 N N . ILE A 1 71 ? 4.41 -11.523 -13.047 1 95.94 71 ILE A N 1
ATOM 536 C CA . ILE A 1 71 ? 3.932 -12.25 -11.883 1 95.94 71 ILE A CA 1
ATOM 537 C C . ILE A 1 71 ? 2.404 -12.258 -11.867 1 95.94 71 ILE A C 1
ATOM 539 O O . ILE A 1 71 ? 1.784 -11.836 -10.891 1 95.94 71 ILE A O 1
ATOM 543 N N . SER A 1 72 ? 1.836 -12.703 -12.93 1 97.06 72 SER A N 1
ATOM 544 C CA . SER A 1 72 ? 0.414 -12.977 -13.109 1 97.06 72 SER A CA 1
ATOM 545 C C . SER A 1 72 ? -0.402 -11.688 -13.102 1 97.06 72 SER A C 1
ATOM 547 O O . SER A 1 72 ? -1.56 -11.68 -12.68 1 97.06 72 SER A O 1
ATOM 549 N N . SER A 1 73 ? 0.118 -10.602 -13.609 1 97.25 73 SER A N 1
ATOM 550 C CA . SER A 1 73 ? -0.586 -9.336 -13.43 1 97.25 73 SER A CA 1
ATOM 551 C C . SER A 1 73 ? -1.124 -8.805 -14.75 1 97.25 73 SER A C 1
ATOM 553 O O . SER A 1 73 ? -1.989 -7.93 -14.766 1 97.25 73 SER A O 1
ATOM 555 N N . ILE A 1 74 ? -0.589 -9.336 -15.914 1 98 74 ILE A N 1
ATOM 556 C CA . ILE A 1 74 ? -1.033 -8.859 -17.219 1 98 74 ILE A CA 1
ATOM 557 C C . ILE A 1 74 ? -2.289 -9.617 -17.641 1 98 74 ILE A C 1
ATOM 559 O O . ILE A 1 74 ? -2.246 -10.828 -17.875 1 98 74 ILE A O 1
ATOM 563 N N . ALA A 1 75 ? -3.334 -8.883 -17.812 1 98.31 75 ALA A N 1
ATOM 564 C CA . ALA A 1 75 ? -4.605 -9.539 -18.125 1 98.31 75 ALA A CA 1
ATOM 565 C C . ALA A 1 75 ? -4.824 -9.633 -19.625 1 98.31 75 ALA A C 1
ATOM 567 O O . ALA A 1 75 ? -5.105 -10.711 -20.156 1 98.31 75 ALA A O 1
ATOM 568 N N . LEU A 1 76 ? -4.527 -8.523 -20.359 1 98.56 76 LEU A N 1
ATOM 569 C CA . LEU A 1 76 ? -5.02 -8.445 -21.734 1 98.56 76 LEU A CA 1
ATOM 570 C C . LEU A 1 76 ? -3.857 -8.375 -22.719 1 98.56 76 LEU A C 1
ATOM 572 O O . LEU A 1 76 ? -4.066 -8.125 -23.922 1 98.56 76 LEU A O 1
ATOM 576 N N . GLY A 1 77 ? -2.635 -8.547 -22.219 1 98.44 77 GLY A N 1
ATOM 577 C CA . GLY A 1 77 ? -1.461 -8.477 -23.078 1 98.44 77 GLY A CA 1
ATOM 578 C C . GLY A 1 77 ? -0.788 -7.121 -23.047 1 98.44 77 GLY A C 1
ATOM 579 O O . GLY A 1 77 ? -1.391 -6.129 -22.641 1 98.44 77 GLY A O 1
ATOM 580 N N . TYR A 1 78 ? 0.438 -7.078 -23.531 1 98.75 78 TYR A N 1
ATOM 581 C CA . TYR A 1 78 ? 1.251 -5.867 -23.547 1 98.75 78 TYR A CA 1
ATOM 582 C C . TYR A 1 78 ? 0.761 -4.895 -24.609 1 98.75 78 TYR A C 1
ATOM 584 O O . TYR A 1 78 ? 0.49 -5.293 -25.75 1 98.75 78 TYR A O 1
ATOM 592 N N . ASN A 1 79 ? 0.667 -3.629 -24.172 1 98.56 79 ASN A N 1
ATOM 593 C CA . ASN A 1 79 ? 0.238 -2.531 -25.031 1 98.56 79 ASN A CA 1
ATOM 594 C C . ASN A 1 79 ? -1.094 -2.838 -25.703 1 98.56 79 ASN A C 1
ATOM 596 O O . ASN A 1 79 ? -1.229 -2.678 -26.922 1 98.56 79 ASN A O 1
ATOM 600 N N . ASN A 1 80 ? -2.045 -3.387 -24.953 1 98.62 80 ASN A N 1
ATOM 601 C CA . ASN A 1 80 ? -3.396 -3.629 -25.453 1 98.62 80 ASN A CA 1
ATOM 602 C C . ASN A 1 80 ? -4.055 -2.342 -25.938 1 98.62 80 ASN A C 1
ATOM 604 O O . ASN A 1 80 ? -4.098 -1.348 -25.203 1 98.62 80 ASN A O 1
ATOM 608 N N . PRO A 1 81 ? -4.594 -2.363 -27.109 1 98.44 81 PRO A N 1
ATOM 609 C CA . PRO A 1 81 ? -5.098 -1.113 -27.688 1 98.44 81 PRO A CA 1
ATOM 610 C C . PRO A 1 81 ? -6.266 -0.528 -26.906 1 98.44 81 PRO A C 1
ATOM 612 O O . PRO A 1 81 ? -6.406 0.695 -26.812 1 98.44 81 PRO A O 1
ATOM 615 N N . GLU A 1 82 ? -7.141 -1.354 -26.344 1 98.44 82 GLU A N 1
ATOM 616 C CA . GLU A 1 82 ? -8.281 -0.863 -25.578 1 98.44 82 GLU A CA 1
ATOM 617 C C . GLU A 1 82 ? -7.832 -0.252 -24.25 1 98.44 82 GLU A C 1
ATOM 619 O O . GLU A 1 82 ? -8.422 0.723 -23.781 1 98.44 82 GLU A O 1
ATOM 624 N N . LEU A 1 83 ? -6.832 -0.822 -23.641 1 98.69 83 LEU A N 1
ATOM 625 C CA . LEU A 1 83 ? -6.277 -0.237 -22.422 1 98.69 83 LEU A CA 1
ATOM 626 C C . LEU A 1 83 ? -5.562 1.075 -22.719 1 98.69 83 LEU A C 1
ATOM 628 O O . LEU A 1 83 ? -5.613 2.014 -21.922 1 98.69 83 LEU A O 1
ATOM 632 N N . LEU A 1 84 ? -4.84 1.104 -23.859 1 98.69 84 LEU A N 1
ATOM 633 C CA . LEU A 1 84 ? -4.191 2.348 -24.266 1 98.69 84 LEU A CA 1
ATOM 634 C C . LEU A 1 84 ? -5.223 3.455 -24.453 1 98.69 84 LEU A C 1
ATOM 636 O O . LEU A 1 84 ? -4.988 4.602 -24.078 1 98.69 84 LEU A O 1
ATOM 640 N N . LYS A 1 85 ? -6.344 3.113 -25.078 1 98.44 85 LYS A N 1
ATOM 641 C CA . LYS A 1 85 ? -7.43 4.078 -25.234 1 98.44 85 LYS A CA 1
ATOM 642 C C . LYS A 1 85 ? -7.91 4.586 -23.875 1 98.44 85 LYS A C 1
ATOM 644 O O . LYS A 1 85 ? -8.102 5.789 -23.688 1 98.44 85 LYS A O 1
ATOM 649 N N . ALA A 1 86 ? -8.102 3.693 -22.891 1 98.38 86 ALA A N 1
ATOM 650 C CA . ALA A 1 86 ? -8.547 4.055 -21.562 1 98.38 86 ALA A CA 1
ATOM 651 C C . ALA A 1 86 ? -7.543 4.973 -20.875 1 98.38 86 ALA A C 1
ATOM 653 O O . ALA A 1 86 ? -7.922 5.906 -20.156 1 98.38 86 ALA A O 1
ATOM 654 N N . ALA A 1 87 ? -6.254 4.723 -21.078 1 98.44 87 ALA A N 1
ATOM 655 C CA . ALA A 1 87 ? -5.172 5.453 -20.422 1 98.44 87 ALA A CA 1
ATOM 656 C C . ALA A 1 87 ? -5.07 6.879 -20.953 1 98.44 87 ALA A C 1
ATOM 658 O O . ALA A 1 87 ? -4.445 7.738 -20.328 1 98.44 87 ALA A O 1
ATOM 659 N N . GLN A 1 88 ? -5.703 7.16 -22.078 1 97.62 88 GLN A N 1
ATOM 660 C CA . GLN A 1 88 ? -5.512 8.445 -22.734 1 97.62 88 GLN A CA 1
ATOM 661 C C . GLN A 1 88 ? -6.781 9.289 -22.672 1 97.62 88 GLN A C 1
ATOM 663 O O . GLN A 1 88 ? -6.895 10.305 -23.359 1 97.62 88 GLN A O 1
ATOM 668 N N . THR A 1 89 ? -7.746 8.922 -21.844 1 98.12 89 THR A N 1
ATOM 669 C CA . THR A 1 89 ? -8.992 9.672 -21.688 1 98.12 89 THR A CA 1
ATOM 670 C C . THR A 1 89 ? -8.789 10.875 -20.781 1 98.12 89 THR A C 1
ATOM 672 O O . THR A 1 89 ? -7.809 10.938 -20.031 1 98.12 89 THR A O 1
ATOM 675 N N . LYS A 1 90 ? -9.711 11.844 -20.922 1 97.75 90 LYS A N 1
ATOM 676 C CA . LYS A 1 90 ? -9.75 12.977 -19.984 1 97.75 90 LYS A CA 1
ATOM 677 C C . LYS A 1 90 ? -9.992 12.508 -18.562 1 97.75 90 LYS A C 1
ATOM 679 O O . LYS A 1 90 ? -9.438 13.07 -17.609 1 97.75 90 LYS A O 1
ATOM 684 N N . GLU A 1 91 ? -10.812 11.5 -18.391 1 98.06 91 GLU A N 1
ATOM 685 C CA . GLU A 1 91 ? -11.102 10.914 -17.078 1 98.06 91 GLU A CA 1
ATOM 686 C C . GLU A 1 91 ? -9.828 10.406 -16.406 1 98.06 91 GLU A C 1
ATOM 688 O O . GLU A 1 91 ? -9.609 10.648 -15.219 1 98.06 91 GLU A O 1
ATOM 693 N N . MET A 1 92 ? -8.977 9.711 -17.188 1 98.62 92 MET A N 1
ATOM 694 C CA . MET A 1 92 ? -7.719 9.18 -16.672 1 98.62 92 MET A CA 1
ATOM 695 C C . MET A 1 92 ? -6.781 10.312 -16.266 1 98.62 92 MET A C 1
ATOM 697 O O . MET A 1 92 ? -6.211 10.281 -15.172 1 98.62 92 MET A O 1
ATOM 701 N N . ALA A 1 93 ? -6.656 11.305 -17.141 1 98.56 93 ALA A N 1
ATOM 702 C CA . ALA A 1 93 ? -5.777 12.43 -16.844 1 98.56 93 ALA A CA 1
ATOM 703 C C . ALA A 1 93 ? -6.219 13.156 -15.578 1 98.56 93 ALA A C 1
ATOM 705 O O . ALA A 1 93 ? -5.387 13.508 -14.734 1 98.56 93 ALA A O 1
ATOM 706 N N . THR A 1 94 ? -7.535 13.391 -15.422 1 98.38 94 THR A N 1
ATOM 707 C CA . THR A 1 94 ? -8.086 14.062 -14.25 1 98.38 94 THR A CA 1
ATOM 708 C C . THR A 1 94 ? -7.824 13.25 -12.984 1 98.38 94 THR A C 1
ATOM 710 O O . THR A 1 94 ? -7.469 13.812 -11.945 1 98.38 94 THR A O 1
ATOM 713 N N . ALA A 1 95 ? -7.98 11.914 -13.078 1 98.25 95 ALA A N 1
ATOM 714 C CA . ALA A 1 95 ? -7.738 11.031 -11.945 1 98.25 95 ALA A CA 1
ATOM 715 C C . ALA A 1 95 ? -6.273 11.062 -11.523 1 98.25 95 ALA A C 1
ATOM 717 O O . ALA A 1 95 ? -5.957 11 -10.336 1 98.25 95 ALA A O 1
ATOM 718 N N . LEU A 1 96 ? -5.359 11.156 -12.516 1 98.38 96 LEU A N 1
ATOM 719 C CA . LEU A 1 96 ? -3.926 11.109 -12.258 1 98.38 96 LEU A CA 1
ATOM 720 C C . LEU A 1 96 ? -3.443 12.414 -11.633 1 98.38 96 LEU A C 1
ATOM 722 O O . LEU A 1 96 ? -2.672 12.398 -10.672 1 98.38 96 LEU A O 1
ATOM 726 N N . VAL A 1 97 ? -3.934 13.586 -12.094 1 98 97 VAL A N 1
ATOM 727 C CA . VAL A 1 97 ? -3.297 14.852 -11.766 1 98 97 VAL A CA 1
ATOM 728 C C . VAL A 1 97 ? -3.934 15.445 -10.508 1 98 97 VAL A C 1
ATOM 730 O O . VAL A 1 97 ? -3.32 16.266 -9.82 1 98 97 VAL A O 1
ATOM 733 N N . ASN A 1 98 ? -5.234 14.992 -10.18 1 98.06 98 ASN A N 1
ATOM 734 C CA . ASN A 1 98 ? -5.941 15.484 -9 1 98.06 98 ASN A CA 1
ATOM 735 C C . ASN A 1 98 ? -6.09 14.398 -7.945 1 98.06 98 ASN A C 1
ATOM 737 O O . ASN A 1 98 ? -6.922 14.508 -7.043 1 98.06 98 ASN A O 1
ATOM 741 N N . ARG A 1 99 ? -5.418 13.266 -8.023 1 96.44 99 ARG A N 1
ATOM 742 C CA . ARG A 1 99 ? -5.484 12.07 -7.199 1 96.44 99 ARG A CA 1
ATOM 743 C C . ARG A 1 99 ? -6.309 12.312 -5.941 1 96.44 99 ARG A C 1
ATOM 745 O O . ARG A 1 99 ? -5.785 12.789 -4.934 1 96.44 99 ARG A O 1
ATOM 752 N N . PRO A 1 100 ? -7.531 11.945 -5.91 1 97.19 100 PRO A N 1
ATOM 753 C CA . PRO A 1 100 ? -8.445 12.242 -4.801 1 97.19 100 PRO A CA 1
ATOM 754 C C . PRO A 1 100 ? -8.062 11.516 -3.514 1 97.19 100 PRO A C 1
ATOM 756 O O . PRO A 1 100 ? -7.652 10.352 -3.555 1 97.19 100 PRO A O 1
ATOM 759 N N . ALA A 1 101 ? -8.109 12.195 -2.35 1 97.75 101 ALA A N 1
ATOM 760 C CA . ALA A 1 101 ? -8.273 11.508 -1.069 1 97.75 101 ALA A CA 1
ATOM 761 C C . ALA A 1 101 ? -9.688 10.945 -0.93 1 97.75 101 ALA A C 1
ATOM 763 O O . ALA A 1 101 ? -10.539 11.547 -0.274 1 97.75 101 ALA A O 1
ATOM 764 N N . LEU A 1 102 ? -9.914 9.758 -1.337 1 97.44 102 LEU A N 1
ATOM 765 C CA . LEU A 1 102 ? -11.219 9.211 -1.69 1 97.44 102 LEU A CA 1
ATOM 766 C C . LEU A 1 102 ? -12.133 9.148 -0.471 1 97.44 102 LEU A C 1
ATOM 768 O O . LEU A 1 102 ? -13.352 9.281 -0.599 1 97.44 102 LEU A O 1
ATOM 772 N N . ALA A 1 103 ? -11.594 8.961 0.684 1 96.12 103 ALA A N 1
ATOM 773 C CA . ALA A 1 103 ? -12.438 8.805 1.863 1 96.12 103 ALA A CA 1
ATOM 774 C C . ALA A 1 103 ? -13.039 10.141 2.285 1 96.12 103 ALA A C 1
ATOM 776 O O . ALA A 1 103 ? -14.164 10.195 2.783 1 96.12 103 ALA A O 1
ATOM 777 N N . CYS A 1 104 ? -12.312 11.25 2.002 1 98 104 CYS A N 1
ATOM 778 C CA . CYS A 1 104 ? -12.758 12.562 2.451 1 98 104 CYS A CA 1
ATOM 779 C C . CYS A 1 104 ? -13.391 13.352 1.305 1 98 104 CYS A C 1
ATOM 781 O O . CYS A 1 104 ? -14.297 14.148 1.52 1 98 104 CYS A O 1
ATOM 783 N N . PHE A 1 105 ? -12.828 13.125 0.122 1 98.5 105 PHE A N 1
ATOM 784 C CA . PHE A 1 105 ? -13.234 13.906 -1.041 1 98.5 105 PHE A CA 1
ATOM 785 C C . PHE A 1 105 ? -13.414 13.008 -2.26 1 98.5 105 PHE A C 1
ATOM 787 O O . PHE A 1 105 ? -12.773 13.219 -3.293 1 98.5 105 PHE A O 1
ATOM 794 N N . PRO A 1 106 ? -14.312 12.07 -2.195 1 98.5 106 PRO A N 1
ATOM 795 C CA . PRO A 1 106 ? -14.516 11.234 -3.379 1 98.5 106 PRO A CA 1
ATOM 796 C C . PRO A 1 106 ? -14.977 12.031 -4.598 1 98.5 106 PRO A C 1
ATOM 798 O O . PRO A 1 106 ? -15.648 13.055 -4.449 1 98.5 106 PRO A O 1
ATOM 801 N N . SER A 1 107 ? -14.633 11.578 -5.703 1 98.31 107 SER A N 1
ATOM 802 C CA . SER A 1 107 ? -14.969 12.25 -6.953 1 98.31 107 SER A CA 1
ATOM 803 C C . SER A 1 107 ? -16.438 12.047 -7.316 1 98.31 107 SER A C 1
ATOM 805 O O . SER A 1 107 ? -17.031 11.016 -6.98 1 98.31 107 SER A O 1
ATOM 807 N N . SER A 1 108 ? -16.984 12.938 -8.062 1 98.19 108 SER A N 1
ATOM 808 C CA . SER A 1 108 ? -18.391 12.922 -8.453 1 98.19 108 SER A CA 1
ATOM 809 C C . SER A 1 108 ? -18.703 11.727 -9.352 1 98.19 108 SER A C 1
ATOM 811 O O . SER A 1 108 ? -19.859 11.32 -9.461 1 98.19 108 SER A O 1
ATOM 813 N N . ASP A 1 109 ? -17.734 11.164 -9.922 1 98 109 ASP A N 1
ATOM 814 C CA . ASP A 1 109 ? -17.984 10.062 -10.852 1 98 109 ASP A CA 1
ATOM 815 C C . ASP A 1 109 ? -17.516 8.734 -10.266 1 98 109 ASP A C 1
ATOM 817 O O . ASP A 1 109 ? -17.5 7.715 -10.953 1 98 109 ASP A O 1
ATOM 821 N N . TYR A 1 110 ? -17.125 8.703 -9.031 1 98.38 110 TYR A N 1
ATOM 822 C CA . TYR A 1 110 ? -16.469 7.52 -8.492 1 98.38 110 TYR A CA 1
ATOM 823 C C . TYR A 1 110 ? -17.453 6.363 -8.359 1 98.38 110 TYR A C 1
ATOM 825 O O . TYR A 1 110 ? -17.094 5.203 -8.57 1 98.38 110 TYR A O 1
ATOM 833 N N . TYR A 1 111 ? -18.719 6.625 -7.973 1 98.5 111 TYR A N 1
ATOM 834 C CA . TYR A 1 111 ? -19.719 5.57 -7.871 1 98.5 111 TYR A CA 1
ATOM 835 C C . TYR A 1 111 ? -19.875 4.848 -9.203 1 98.5 111 TYR A C 1
ATOM 837 O O . TYR A 1 111 ? -19.906 3.615 -9.25 1 98.5 111 TYR A O 1
ATOM 845 N N . GLU A 1 112 ? -19.984 5.621 -10.266 1 98.5 112 GLU A N 1
ATOM 846 C CA . GLU A 1 112 ? -20.172 5.035 -11.586 1 98.5 112 GLU A CA 1
ATOM 847 C C . GLU A 1 112 ? -18.969 4.207 -12.008 1 98.5 112 GLU A C 1
ATOM 849 O O . GLU A 1 112 ? -19.125 3.146 -12.617 1 98.5 112 GLU A O 1
ATOM 854 N N . ILE A 1 113 ? -17.781 4.707 -11.711 1 98.44 113 ILE A N 1
ATOM 855 C CA . ILE A 1 113 ? -16.547 3.986 -12.016 1 98.44 113 ILE A CA 1
ATOM 856 C C . ILE A 1 113 ? -16.562 2.621 -11.336 1 98.44 113 ILE A C 1
ATOM 858 O O . ILE A 1 113 ? -16.281 1.601 -11.961 1 98.44 113 ILE A O 1
ATOM 862 N N . LEU A 1 114 ? -16.953 2.602 -10.047 1 98.62 114 LEU A N 1
ATOM 863 C CA . LEU A 1 114 ? -17 1.355 -9.289 1 98.62 114 LEU A CA 1
ATOM 864 C C . LEU A 1 114 ? -18.109 0.446 -9.805 1 98.62 114 LEU A C 1
ATOM 866 O O . LEU A 1 114 ? -17.906 -0.757 -9.977 1 98.62 114 LEU A O 1
ATOM 870 N N . LYS A 1 115 ? -19.281 1 -10.031 1 98.5 115 LYS A N 1
ATOM 871 C CA . LYS A 1 115 ? -20.453 0.246 -10.453 1 98.5 115 LYS A CA 1
ATOM 872 C C . LYS A 1 115 ? -20.219 -0.459 -11.781 1 98.5 115 LYS A C 1
ATOM 874 O O . LYS A 1 115 ? -20.5 -1.649 -11.922 1 98.5 115 LYS A O 1
ATOM 879 N N . GLU A 1 116 ? -19.641 0.266 -12.734 1 98.38 116 GLU A N 1
ATOM 880 C CA . GLU A 1 116 ? -19.422 -0.271 -14.078 1 98.38 116 GLU A CA 1
ATOM 881 C C . GLU A 1 116 ? -18.188 -1.151 -14.125 1 98.38 116 GLU A C 1
ATOM 883 O O . GLU A 1 116 ? -18.031 -1.966 -15.039 1 98.38 116 GLU A O 1
ATOM 888 N N . GLY A 1 117 ? -17.297 -0.939 -13.188 1 98.5 117 GLY A N 1
ATOM 889 C CA . GLY A 1 117 ? -16.047 -1.699 -13.117 1 98.5 117 GLY A CA 1
ATOM 890 C C . GLY A 1 117 ? -16.094 -2.818 -12.094 1 98.5 117 GLY A C 1
ATOM 891 O O . GLY A 1 117 ? -16.781 -3.824 -12.297 1 98.5 117 GLY A O 1
ATOM 892 N N . LEU A 1 118 ? -15.5 -2.605 -10.938 1 98.81 118 LEU A N 1
ATOM 893 C CA . LEU A 1 118 ? -15.258 -3.623 -9.922 1 98.81 118 LEU A CA 1
ATOM 894 C C . LEU A 1 118 ? -16.562 -4.277 -9.477 1 98.81 118 LEU A C 1
ATOM 896 O O . LEU A 1 118 ? -16.641 -5.504 -9.391 1 98.81 118 LEU A O 1
ATOM 900 N N . LEU A 1 119 ? -17.562 -3.51 -9.211 1 98.75 119 LEU A N 1
ATOM 901 C CA . LEU A 1 119 ? -18.781 -4.051 -8.633 1 98.75 119 LEU A CA 1
ATOM 902 C C . LEU A 1 119 ? -19.531 -4.898 -9.648 1 98.75 119 LEU A C 1
ATOM 904 O O . LEU A 1 119 ? -20.359 -5.738 -9.273 1 98.75 119 LEU A O 1
ATOM 908 N N . SER A 1 120 ? -19.266 -4.676 -10.922 1 98.69 120 SER A N 1
ATOM 909 C CA . SER A 1 120 ? -19.922 -5.445 -11.969 1 98.69 120 SER A CA 1
ATOM 910 C C . SER A 1 120 ? -19.453 -6.895 -11.969 1 98.69 120 SER A C 1
ATOM 912 O O . SER A 1 120 ? -20.094 -7.762 -12.57 1 98.69 120 SER A O 1
ATOM 914 N N . VAL A 1 121 ? -18.359 -7.176 -11.281 1 98.69 121 VAL A N 1
ATOM 915 C CA . VAL A 1 121 ? -17.875 -8.547 -11.219 1 98.69 121 VAL A CA 1
ATOM 916 C C . VAL A 1 121 ? -17.766 -8.992 -9.766 1 98.69 121 VAL A C 1
ATOM 918 O O . VAL A 1 121 ? -17.078 -9.961 -9.453 1 98.69 121 VAL A O 1
ATOM 921 N N . ALA A 1 122 ? -18.359 -8.258 -8.836 1 98.5 122 ALA A N 1
ATOM 922 C CA . ALA A 1 122 ? -18.359 -8.664 -7.438 1 98.5 122 ALA A CA 1
ATOM 923 C C . ALA A 1 122 ? -18.891 -10.086 -7.281 1 98.5 122 ALA A C 1
ATOM 925 O O . ALA A 1 122 ? -19.859 -10.477 -7.949 1 98.5 122 ALA A O 1
ATOM 926 N N . PRO A 1 123 ? -18.188 -10.898 -6.418 1 97.19 123 PRO A N 1
ATOM 927 C CA . PRO A 1 123 ? -18.75 -12.242 -6.211 1 97.19 123 PRO A CA 1
ATOM 928 C C . PRO A 1 123 ? -20.141 -12.211 -5.605 1 97.19 123 PRO A C 1
ATOM 930 O O . PRO A 1 123 ? -20.5 -11.258 -4.918 1 97.19 123 PRO A O 1
ATOM 933 N N . GLU A 1 124 ? -20.875 -13.273 -5.883 1 94.69 124 GLU A N 1
ATOM 934 C CA . GLU A 1 124 ? -22.234 -13.375 -5.379 1 94.69 124 GLU A CA 1
ATOM 935 C C . GLU A 1 124 ? -22.281 -13.148 -3.869 1 94.69 124 GLU A C 1
ATOM 937 O O . GLU A 1 124 ? -21.5 -13.75 -3.123 1 94.69 124 GLU A O 1
ATOM 942 N N . GLY A 1 125 ? -23.078 -12.25 -3.48 1 95.94 125 GLY A N 1
ATOM 943 C CA . GLY A 1 125 ? -23.281 -12.008 -2.062 1 95.94 125 GLY A CA 1
ATOM 944 C C . GLY A 1 125 ? -22.391 -10.922 -1.503 1 95.94 125 GLY A C 1
ATOM 945 O O . GLY A 1 125 ? -22.516 -10.539 -0.338 1 95.94 125 GLY A O 1
ATOM 946 N N . LEU A 1 126 ? -21.484 -10.461 -2.271 1 98.31 126 LEU A N 1
ATOM 947 C CA . LEU A 1 126 ? -20.609 -9.359 -1.875 1 98.31 126 LEU A CA 1
ATOM 948 C C . LEU A 1 126 ? -20.844 -8.133 -2.75 1 98.31 126 LEU A C 1
ATOM 950 O O . LEU A 1 126 ? -20.438 -8.102 -3.91 1 98.31 126 LEU A O 1
ATOM 954 N N . ASP A 1 127 ? -21.484 -7.082 -2.184 1 98.06 127 ASP A N 1
ATOM 955 C CA . ASP A 1 127 ? -21.953 -5.988 -3.031 1 98.06 127 ASP A CA 1
ATOM 956 C C . ASP A 1 127 ? -21.312 -4.664 -2.615 1 98.06 127 ASP A C 1
ATOM 958 O O . ASP A 1 127 ? -21.781 -3.594 -3.002 1 98.06 127 ASP A O 1
ATOM 962 N N . ARG A 1 128 ? -20.312 -4.754 -1.76 1 98.56 128 ARG A N 1
ATOM 963 C CA . ARG A 1 128 ? -19.547 -3.584 -1.353 1 98.56 128 ARG A CA 1
ATOM 964 C C . ARG A 1 128 ? -18.047 -3.791 -1.618 1 98.56 128 ARG A C 1
ATOM 966 O O . ARG A 1 128 ? -17.578 -4.93 -1.702 1 98.56 128 ARG A O 1
ATOM 973 N N . VAL A 1 129 ? -17.391 -2.682 -1.755 1 98.75 129 VAL A N 1
ATOM 974 C CA . VAL A 1 129 ? -15.977 -2.805 -2.072 1 98.75 129 VAL A CA 1
ATOM 975 C C . VAL A 1 129 ? -15.172 -1.772 -1.28 1 98.75 129 VAL A C 1
ATOM 977 O O . VAL A 1 129 ? -15.648 -0.657 -1.05 1 98.75 129 VAL A O 1
ATOM 980 N N . CYS A 1 130 ? -14.07 -2.131 -0.71 1 98.38 130 CYS A N 1
ATOM 981 C CA . CYS A 1 130 ? -12.992 -1.282 -0.218 1 98.38 130 CYS A CA 1
ATOM 982 C C . CYS A 1 130 ? -11.766 -1.374 -1.122 1 98.38 130 CYS A C 1
ATOM 984 O O . CYS A 1 130 ? -11.234 -2.463 -1.341 1 98.38 130 CYS A O 1
ATOM 986 N N . THR A 1 131 ? -11.312 -0.25 -1.668 1 98.25 131 THR A N 1
ATOM 987 C CA . THR A 1 131 ? -10.188 -0.287 -2.598 1 98.25 131 THR A CA 1
ATOM 988 C C . THR A 1 131 ? -8.875 -0.02 -1.871 1 98.25 131 THR A C 1
ATOM 990 O O . THR A 1 131 ? -8.859 0.646 -0.833 1 98.25 131 THR A O 1
ATOM 993 N N . ALA A 1 132 ? -7.824 -0.586 -2.361 1 97.81 132 ALA A N 1
ATOM 994 C CA . ALA A 1 132 ? -6.465 -0.503 -1.83 1 97.81 132 ALA A CA 1
ATOM 995 C C . ALA A 1 132 ? -5.449 -0.292 -2.951 1 97.81 132 ALA A C 1
ATOM 997 O O . ALA A 1 132 ? -5.793 0.213 -4.023 1 97.81 132 ALA A O 1
ATOM 998 N N . HIS A 1 133 ? -4.141 -0.592 -2.705 1 97.31 133 HIS A N 1
ATOM 999 C CA . HIS A 1 133 ? -3.109 -0.291 -3.691 1 97.31 133 HIS A CA 1
ATOM 1000 C C . HIS A 1 133 ? -2.385 -1.557 -4.137 1 97.31 133 HIS A C 1
ATOM 1002 O O . HIS A 1 133 ? -1.897 -1.634 -5.266 1 97.31 133 HIS A O 1
ATOM 1008 N N . THR A 1 134 ? -2.203 -2.479 -3.277 1 97.62 134 THR A N 1
ATOM 1009 C CA . THR A 1 134 ? -1.548 -3.75 -3.562 1 97.62 134 THR A CA 1
ATOM 1010 C C . THR A 1 134 ? -2.301 -4.906 -2.91 1 97.62 134 THR A C 1
ATOM 1012 O O . THR A 1 134 ? -3.201 -4.688 -2.098 1 97.62 134 THR A O 1
ATOM 1015 N N . GLY A 1 135 ? -1.924 -6.109 -3.309 1 98.19 135 GLY A N 1
ATOM 1016 C CA . GLY A 1 135 ? -2.506 -7.266 -2.646 1 98.19 135 GLY A CA 1
ATOM 1017 C C . GLY A 1 135 ? -2.205 -7.316 -1.159 1 98.19 135 GLY A C 1
ATOM 1018 O O . GLY A 1 135 ? -3.061 -7.707 -0.361 1 98.19 135 GLY A O 1
ATOM 1019 N N . SER A 1 136 ? -0.978 -6.91 -0.75 1 98.12 136 SER A N 1
ATOM 1020 C CA . SER A 1 136 ? -0.575 -6.934 0.652 1 98.12 136 SER A CA 1
ATOM 1021 C C . SER A 1 136 ? -1.441 -6 1.492 1 98.12 136 SER A C 1
ATOM 1023 O O . SER A 1 136 ? -1.921 -6.383 2.561 1 98.12 136 SER A O 1
ATOM 1025 N N . ASP A 1 137 ? -1.616 -4.781 1.052 1 97.38 137 ASP A N 1
ATOM 1026 C CA . ASP A 1 137 ? -2.398 -3.863 1.874 1 97.38 137 ASP A CA 1
ATOM 1027 C C . ASP A 1 137 ? -3.891 -4.176 1.778 1 97.38 137 ASP A C 1
ATOM 1029 O O . ASP A 1 137 ? -4.645 -3.914 2.717 1 97.38 137 ASP A O 1
ATOM 1033 N N . ALA A 1 138 ? -4.352 -4.73 0.626 1 98.56 138 ALA A N 1
ATOM 1034 C CA . ALA A 1 138 ? -5.73 -5.215 0.562 1 98.56 138 ALA A CA 1
ATOM 1035 C C . ALA A 1 138 ? -5.996 -6.258 1.643 1 98.56 138 ALA A C 1
ATOM 1037 O O . ALA A 1 138 ? -7.02 -6.203 2.328 1 98.56 138 ALA A O 1
ATOM 1038 N N . ASN A 1 139 ? -5.086 -7.207 1.79 1 98.88 139 ASN A N 1
ATOM 1039 C CA . ASN A 1 139 ? -5.234 -8.234 2.814 1 98.88 139 ASN A CA 1
ATOM 1040 C C . ASN A 1 139 ? -5.184 -7.641 4.219 1 98.88 139 ASN A C 1
ATOM 1042 O O . ASN A 1 139 ? -5.973 -8.016 5.086 1 98.88 139 ASN A O 1
ATOM 1046 N N . GLU A 1 140 ? -4.309 -6.742 4.492 1 98.62 140 GLU A N 1
ATOM 1047 C CA . GLU A 1 140 ? -4.23 -6.148 5.82 1 98.62 140 GLU A CA 1
ATOM 1048 C C . GLU A 1 140 ? -5.492 -5.355 6.145 1 98.62 140 GLU A C 1
ATOM 1050 O O . GLU A 1 140 ? -5.953 -5.355 7.289 1 98.62 140 GLU A O 1
ATOM 1055 N N . MET A 1 141 ? -5.977 -4.652 5.152 1 98.38 141 MET A N 1
ATOM 1056 C CA . MET A 1 141 ? -7.223 -3.924 5.367 1 98.38 141 MET A CA 1
ATOM 1057 C C . MET A 1 141 ? -8.375 -4.887 5.637 1 98.38 141 MET A C 1
ATOM 1059 O O . MET A 1 141 ? -9.258 -4.594 6.445 1 98.38 141 MET A O 1
ATOM 1063 N N . ALA A 1 142 ? -8.383 -5.988 4.914 1 98.88 142 ALA A N 1
ATOM 1064 C CA . ALA A 1 142 ? -9.391 -7.012 5.191 1 98.88 142 ALA A CA 1
ATOM 1065 C C . ALA A 1 142 ? -9.25 -7.551 6.609 1 98.88 142 ALA A C 1
ATOM 1067 O O . ALA A 1 142 ? -10.25 -7.773 7.301 1 98.88 142 ALA A O 1
ATOM 1068 N N . PHE A 1 143 ? -7.961 -7.82 7.078 1 98.94 143 PHE A N 1
ATOM 1069 C CA . PHE A 1 143 ? -7.73 -8.242 8.453 1 98.94 143 PHE A CA 1
ATOM 1070 C C . PHE A 1 143 ? -8.32 -7.234 9.438 1 98.94 143 PHE A C 1
ATOM 1072 O O . PHE A 1 143 ? -9.039 -7.609 10.359 1 98.94 143 PHE A O 1
ATOM 1079 N N . LYS A 1 144 ? -7.988 -5.98 9.242 1 98.69 144 LYS A N 1
ATOM 1080 C CA . LYS A 1 144 ? -8.469 -4.926 10.133 1 98.69 144 LYS A CA 1
ATOM 1081 C C . LYS A 1 144 ? -9.992 -4.887 10.164 1 98.69 144 LYS A C 1
ATOM 1083 O O . LYS A 1 144 ? -10.594 -4.707 11.227 1 98.69 144 LYS A O 1
ATOM 1088 N N . ALA A 1 145 ? -10.602 -4.992 8.969 1 98.75 145 ALA A N 1
ATOM 1089 C CA . ALA A 1 145 ? -12.062 -5.016 8.891 1 98.75 145 ALA A CA 1
ATOM 1090 C C . ALA A 1 145 ? -12.641 -6.121 9.766 1 98.75 145 ALA A C 1
ATOM 1092 O O . ALA A 1 145 ? -13.586 -5.891 10.523 1 98.75 145 ALA A O 1
ATOM 1093 N N . CYS A 1 146 ? -12.078 -7.293 9.672 1 98.94 146 CYS A N 1
ATOM 1094 C CA . CYS A 1 146 ? -12.57 -8.445 10.414 1 98.94 146 CYS A CA 1
ATOM 1095 C C . CYS A 1 146 ? -12.359 -8.258 11.914 1 98.94 146 CYS A C 1
ATOM 1097 O O . CYS A 1 146 ? -13.227 -8.602 12.719 1 98.94 146 CYS A O 1
ATOM 1099 N N . LEU A 1 147 ? -11.195 -7.758 12.305 1 98.88 147 LEU A N 1
ATOM 1100 C CA . LEU A 1 147 ? -10.883 -7.508 13.711 1 98.88 147 LEU A CA 1
ATOM 1101 C C . LEU A 1 147 ? -11.844 -6.484 14.305 1 98.88 147 LEU A C 1
ATOM 1103 O O . LEU A 1 147 ? -12.398 -6.699 15.383 1 98.88 147 LEU A O 1
ATOM 1107 N N . MET A 1 148 ? -12.055 -5.371 13.648 1 98.5 148 MET A N 1
ATOM 1108 C CA . MET A 1 148 ? -12.977 -4.336 14.109 1 98.5 148 MET A CA 1
ATOM 1109 C C . MET A 1 148 ? -14.398 -4.871 14.18 1 98.5 148 MET A C 1
ATOM 1111 O O . MET A 1 148 ? -15.156 -4.52 15.094 1 98.5 148 MET A O 1
ATOM 1115 N N . TYR A 1 149 ? -14.734 -5.703 13.133 1 98.56 149 TYR A N 1
ATOM 1116 C CA . TYR A 1 149 ? -16.062 -6.309 13.094 1 98.56 149 TYR A CA 1
ATOM 1117 C C . TYR A 1 149 ? -16.312 -7.145 14.336 1 98.56 149 TYR A C 1
ATOM 1119 O O . TYR A 1 149 ? -17.328 -6.973 15.016 1 98.56 149 TYR A O 1
ATOM 1127 N N . GLN A 1 150 ? -15.383 -8.078 14.648 1 98.69 150 GLN A N 1
ATOM 1128 C CA . GLN A 1 150 ? -15.523 -8.953 15.812 1 98.69 150 GLN A CA 1
ATOM 1129 C C . GLN A 1 150 ? -15.562 -8.148 17.109 1 98.69 150 GLN A C 1
ATOM 1131 O O . GLN A 1 150 ? -16.344 -8.445 18 1 98.69 150 GLN A O 1
ATOM 1136 N N . ALA A 1 151 ? -14.734 -7.145 17.188 1 98.25 151 ALA A N 1
ATOM 1137 C CA . ALA A 1 151 ? -14.688 -6.297 18.375 1 98.25 151 ALA A CA 1
ATOM 1138 C C . ALA A 1 151 ? -16 -5.543 18.562 1 98.25 151 ALA A C 1
ATOM 1140 O O . ALA A 1 151 ? -16.5 -5.406 19.688 1 98.25 151 ALA A O 1
ATOM 1141 N N . THR A 1 152 ? -16.516 -4.98 17.469 1 97.5 152 THR A N 1
ATOM 1142 C CA . THR A 1 152 ? -17.766 -4.242 17.516 1 97.5 152 THR A CA 1
ATOM 1143 C C . THR A 1 152 ? -18.922 -5.145 17.969 1 97.5 152 THR A C 1
ATOM 1145 O O . THR A 1 152 ? -19.75 -4.738 18.797 1 97.5 152 THR A O 1
ATOM 1148 N N . LYS A 1 153 ? -18.953 -6.324 17.422 1 97.19 153 LYS A N 1
ATOM 1149 C CA . LYS A 1 153 ? -19.969 -7.289 17.828 1 97.19 153 LYS A CA 1
ATOM 1150 C C . LYS A 1 153 ? -19.859 -7.605 19.312 1 97.19 153 LYS A C 1
ATOM 1152 O O . LYS A 1 153 ? -20.875 -7.664 20.016 1 97.19 153 LYS A O 1
ATOM 1157 N N . LYS A 1 154 ? -18.672 -7.785 19.781 1 96.5 154 LYS A N 1
ATOM 1158 C CA . LYS A 1 154 ? -18.422 -8.102 21.188 1 96.5 154 LYS A CA 1
ATOM 1159 C C . LYS A 1 154 ? -18.828 -6.941 22.094 1 96.5 154 LYS A C 1
ATOM 1161 O O . LYS A 1 154 ? -19.344 -7.16 23.188 1 96.5 154 LYS A O 1
ATOM 1166 N N . ARG A 1 155 ? -18.516 -5.691 21.703 1 96 155 ARG A N 1
ATOM 1167 C CA . ARG A 1 155 ? -18.828 -4.5 22.484 1 96 155 ARG A CA 1
ATOM 1168 C C . ARG A 1 155 ? -20.328 -4.273 22.562 1 96 155 ARG A C 1
ATOM 1170 O O . ARG A 1 155 ? -20.812 -3.625 23.5 1 96 155 ARG A O 1
ATOM 1177 N N . ALA A 1 156 ? -21.141 -4.738 21.656 1 94.88 156 ALA A N 1
ATOM 1178 C CA . ALA A 1 156 ? -22.594 -4.766 21.688 1 94.88 156 ALA A CA 1
ATOM 1179 C C . ALA A 1 156 ? -23.172 -3.361 21.875 1 94.88 156 ALA A C 1
ATOM 1181 O O . ALA A 1 156 ? -24.016 -3.133 22.734 1 94.88 156 ALA A O 1
ATOM 1182 N N . GLY A 1 157 ? -22.609 -2.434 21.219 1 92.44 157 GLY A N 1
ATOM 1183 C CA . GLY A 1 157 ? -23.188 -1.094 21.188 1 92.44 157 GLY A CA 1
ATOM 1184 C C . GLY A 1 157 ? -22.641 -0.184 22.266 1 92.44 157 GLY A C 1
ATOM 1185 O O . GLY A 1 157 ? -22.922 1.017 22.281 1 92.44 157 GLY A O 1
ATOM 1186 N N . LYS A 1 158 ? -21.828 -0.661 23.219 1 96.19 158 LYS A N 1
ATOM 1187 C CA . LYS A 1 158 ? -21.234 0.151 24.281 1 96.19 158 LYS A CA 1
ATOM 1188 C C . LYS A 1 158 ? -20.125 1.05 23.734 1 96.19 158 LYS A C 1
ATOM 1190 O O . LYS A 1 158 ? -19.484 0.713 22.734 1 96.19 158 LYS A O 1
ATOM 1195 N N . PRO A 1 159 ? -19.953 2.258 24.297 1 96.38 159 PRO A N 1
ATOM 1196 C CA . PRO A 1 159 ? -18.828 3.105 23.891 1 96.38 159 PRO A CA 1
ATOM 1197 C C . PRO A 1 159 ? -17.469 2.527 24.297 1 96.38 159 PRO A C 1
ATOM 1199 O O . PRO A 1 159 ? -17.406 1.627 25.141 1 96.38 159 PRO A O 1
ATOM 1202 N N . PHE A 1 160 ? -16.469 3.006 23.703 1 97.56 160 PHE A N 1
ATOM 1203 C CA . PHE A 1 160 ? -15.125 2.664 24.172 1 97.56 160 PHE A CA 1
ATOM 1204 C C . PHE A 1 160 ? -14.922 3.113 25.609 1 97.56 160 PHE A C 1
ATOM 1206 O O . PHE A 1 160 ? -15.367 4.199 26 1 97.56 160 PHE A O 1
ATOM 1213 N N . THR A 1 161 ? -14.234 2.281 26.422 1 97.75 161 THR A N 1
ATOM 1214 C CA . THR A 1 161 ? -13.914 2.67 27.797 1 97.75 161 THR A CA 1
ATOM 1215 C C . THR A 1 161 ? -12.664 3.537 27.828 1 97.75 161 THR A C 1
ATOM 1217 O O . THR A 1 161 ? -11.852 3.51 26.906 1 97.75 161 THR A O 1
ATOM 1220 N N . GLN A 1 162 ? -12.531 4.293 28.844 1 97.88 162 GLN A N 1
ATOM 1221 C CA . GLN A 1 162 ? -11.32 5.09 29.016 1 97.88 162 GLN A CA 1
ATOM 1222 C C . GLN A 1 162 ? -10.078 4.207 29.062 1 97.88 162 GLN A C 1
ATOM 1224 O O . GLN A 1 162 ? -9.023 4.59 28.547 1 97.88 162 GLN A O 1
ATOM 1229 N N . LEU A 1 163 ? -10.18 3.004 29.641 1 98.25 163 LEU A N 1
ATOM 1230 C CA . LEU A 1 163 ? -9.062 2.061 29.703 1 98.25 163 LEU A CA 1
ATOM 1231 C C . LEU A 1 163 ? -8.641 1.642 28.297 1 98.25 163 LEU A C 1
ATOM 1233 O O . LEU A 1 163 ? -7.445 1.519 28.016 1 98.25 163 LEU A O 1
ATOM 1237 N N . GLU A 1 164 ? -9.625 1.362 27.438 1 98.25 164 GLU A N 1
ATOM 1238 C CA . GLU A 1 164 ? -9.328 1.021 26.047 1 98.25 164 GLU A CA 1
ATOM 1239 C C . GLU A 1 164 ? -8.625 2.172 25.344 1 98.25 164 GLU A C 1
ATOM 1241 O O . GLU A 1 164 ? -7.629 1.962 24.641 1 98.25 164 GLU A O 1
ATOM 1246 N N . LEU A 1 165 ? -9.125 3.361 25.578 1 98.12 165 LEU A N 1
ATOM 1247 C CA . LEU A 1 165 ? -8.586 4.555 24.938 1 98.12 165 LEU A CA 1
ATOM 1248 C C . LEU A 1 165 ? -7.148 4.812 25.391 1 98.12 165 LEU A C 1
ATOM 1250 O O . LEU A 1 165 ? -6.297 5.184 24.594 1 98.12 165 LEU A O 1
ATOM 1254 N N . ASP A 1 166 ? -6.871 4.57 26.641 1 98 166 ASP A N 1
ATOM 1255 C CA . ASP A 1 166 ? -5.543 4.836 27.188 1 98 166 ASP A CA 1
ATOM 1256 C C . ASP A 1 166 ? -4.559 3.736 26.797 1 98 166 ASP A C 1
ATOM 1258 O O . ASP A 1 166 ? -3.422 4.02 26.422 1 98 166 ASP A O 1
ATOM 1262 N N . SER A 1 167 ? -4.973 2.484 26.875 1 98.44 167 SER A N 1
ATOM 1263 C CA . SER A 1 167 ? -4.074 1.35 26.672 1 98.44 167 SER A CA 1
ATOM 1264 C C . SER A 1 167 ? -3.67 1.225 25.203 1 98.44 167 SER A C 1
ATOM 1266 O O . SER A 1 167 ? -2.549 0.815 24.906 1 98.44 167 SER A O 1
ATOM 1268 N N . VAL A 1 168 ? -4.586 1.592 24.328 1 98.38 168 VAL A N 1
ATOM 1269 C CA . VAL A 1 168 ? -4.297 1.435 22.906 1 98.38 168 VAL A CA 1
ATOM 1270 C C . VAL A 1 168 ? -3.16 2.369 22.5 1 98.38 168 VAL A C 1
ATOM 1272 O O . VAL A 1 168 ? -2.383 2.057 21.594 1 98.38 168 VAL A O 1
ATOM 1275 N N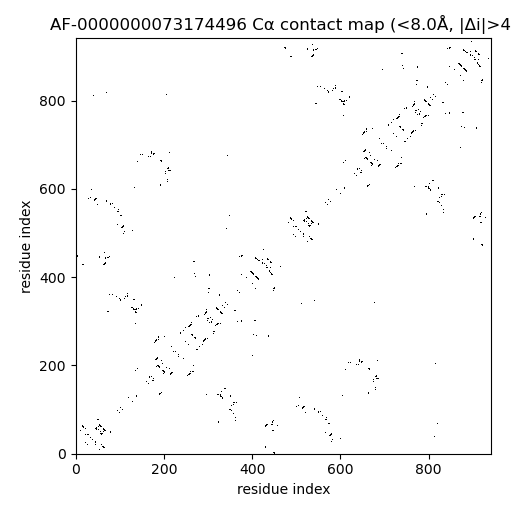 . MET A 1 169 ? -3.047 3.57 23.109 1 97.69 169 MET A N 1
ATOM 1276 C CA . MET A 1 169 ? -2.004 4.547 22.812 1 97.69 169 MET A CA 1
ATOM 1277 C C . MET A 1 169 ? -0.635 4.031 23.25 1 97.69 169 MET A C 1
ATOM 1279 O O . MET A 1 169 ? 0.393 4.578 22.844 1 97.69 169 MET A O 1
ATOM 1283 N N . LYS A 1 170 ? -0.622 2.943 24.062 1 97.75 170 LYS A N 1
ATOM 1284 C CA . LYS A 1 170 ? 0.602 2.279 24.5 1 97.75 170 LYS A CA 1
ATOM 1285 C C . LYS A 1 170 ? 0.751 0.91 23.844 1 97.75 170 LYS A C 1
ATOM 1287 O O . LYS A 1 170 ? 1.57 0.095 24.281 1 97.75 170 LYS A O 1
ATOM 1292 N N . ASN A 1 171 ? -0.067 0.61 22.828 1 98.31 171 ASN A N 1
ATOM 1293 C CA . ASN A 1 171 ? -0.072 -0.654 22.094 1 98.31 171 ASN A CA 1
ATOM 1294 C C . ASN A 1 171 ? -0.453 -1.821 23 1 98.31 171 ASN A C 1
ATOM 1296 O O . ASN A 1 171 ? -0.013 -2.951 22.781 1 98.31 171 ASN A O 1
ATOM 1300 N N . GLU A 1 172 ? -1.219 -1.567 24 1 98.5 172 GLU A N 1
ATOM 1301 C CA . GLU A 1 172 ? -1.539 -2.592 24.984 1 98.5 172 GLU A CA 1
ATOM 1302 C C . GLU A 1 172 ? -3.023 -2.947 24.953 1 98.5 172 GLU A C 1
ATOM 1304 O O . GLU A 1 172 ? -3.854 -2.127 24.562 1 98.5 172 GLU A O 1
ATOM 1309 N N . THR A 1 173 ? -3.328 -4.168 25.25 1 97.81 173 THR A N 1
ATOM 1310 C CA . THR A 1 173 ? -4.711 -4.539 25.531 1 97.81 173 THR A CA 1
ATOM 1311 C C . THR A 1 173 ? -5.242 -3.785 26.75 1 97.81 173 THR A C 1
ATOM 1313 O O . THR A 1 173 ? -4.465 -3.354 27.609 1 97.81 173 THR A O 1
ATOM 1316 N N . PRO A 1 174 ? -6.598 -3.422 26.891 1 97.69 174 PRO A N 1
ATOM 1317 C CA . PRO A 1 174 ? -7.613 -4.012 26.016 1 97.69 174 PRO A CA 1
ATOM 1318 C C . PRO A 1 174 ? -7.906 -3.158 24.781 1 97.69 174 PRO A C 1
ATOM 1320 O O . PRO A 1 174 ? -8.742 -3.523 23.953 1 97.69 174 PRO A O 1
ATOM 1323 N N . GLY A 1 175 ? -7.262 -1.939 24.656 1 98.19 175 GLY A N 1
ATOM 1324 C CA . GLY A 1 175 ? -7.496 -1.122 23.469 1 98.19 175 GLY A CA 1
ATOM 1325 C C . GLY A 1 175 ? -7.004 -1.769 22.188 1 98.19 175 GLY A C 1
ATOM 1326 O O . GLY A 1 175 ? -7.727 -1.805 21.188 1 98.19 175 GLY A O 1
ATOM 1327 N N . ALA A 1 176 ? -5.719 -2.172 22.219 1 98.31 176 ALA A N 1
ATOM 1328 C CA . ALA A 1 176 ? -5.227 -3.031 21.141 1 98.31 176 ALA A CA 1
ATOM 1329 C C . ALA A 1 176 ? -5.832 -4.43 21.234 1 98.31 176 ALA A C 1
ATOM 1331 O O . ALA A 1 176 ? -6.098 -4.926 22.344 1 98.31 176 ALA A O 1
ATOM 1332 N N . SER A 1 177 ? -5.984 -5.074 20.219 1 98.25 177 SER A N 1
ATOM 1333 C CA . SER A 1 177 ? -6.672 -6.363 20.188 1 98.25 177 SER A CA 1
ATOM 1334 C C . SER A 1 177 ? -5.691 -7.512 20.406 1 98.25 177 SER A C 1
ATOM 1336 O O . SER A 1 177 ? -4.543 -7.453 19.969 1 98.25 177 SER A O 1
ATOM 1338 N N . ASP A 1 178 ? -6.152 -8.594 21.062 1 98 178 ASP A N 1
ATOM 1339 C CA . ASP A 1 178 ? -5.391 -9.836 21.156 1 98 178 ASP A CA 1
ATOM 1340 C C . ASP A 1 178 ? -5.961 -10.891 20.203 1 98 178 ASP A C 1
ATOM 1342 O O . ASP A 1 178 ? -5.543 -12.055 20.234 1 98 178 ASP A O 1
ATOM 1346 N N . MET A 1 179 ? -6.988 -10.469 19.406 1 98.75 179 MET A N 1
ATOM 1347 C CA . MET A 1 179 ? -7.516 -11.383 18.406 1 98.75 179 MET A CA 1
ATOM 1348 C C . MET A 1 179 ? -6.469 -11.68 17.328 1 98.75 179 MET A C 1
ATOM 1350 O O . MET A 1 179 ? -5.496 -10.938 17.188 1 98.75 179 MET A O 1
ATOM 1354 N N . VAL A 1 180 ? -6.68 -12.805 16.641 1 98.88 180 VAL A N 1
ATOM 1355 C CA . VAL A 1 180 ? -5.656 -13.273 15.719 1 98.88 180 VAL A CA 1
ATOM 1356 C C . VAL A 1 180 ? -6.297 -13.625 14.375 1 98.88 180 VAL A C 1
ATOM 1358 O O . VAL A 1 180 ? -7.523 -13.688 14.266 1 98.88 180 VAL A O 1
ATOM 1361 N N . ILE A 1 181 ? -5.516 -13.719 13.336 1 98.94 181 ILE A N 1
ATOM 1362 C CA . ILE A 1 181 ? -5.902 -14.156 12 1 98.94 181 ILE A CA 1
ATOM 1363 C C . ILE A 1 181 ? -5.285 -15.523 11.711 1 98.94 181 ILE A C 1
ATOM 1365 O O . ILE A 1 181 ? -4.078 -15.711 11.875 1 98.94 181 ILE A O 1
ATOM 1369 N N . LEU A 1 182 ? -6.113 -16.453 11.344 1 98.94 182 LEU A N 1
ATOM 1370 C CA . LEU A 1 182 ? -5.656 -17.781 10.984 1 98.94 182 LEU A CA 1
ATOM 1371 C C . LEU A 1 182 ? -5.34 -17.859 9.492 1 98.94 182 LEU A C 1
ATOM 1373 O O . LEU A 1 182 ? -6.074 -17.312 8.664 1 98.94 182 LEU A O 1
ATOM 1377 N N . SER A 1 183 ? -4.219 -18.5 9.117 1 98.94 183 SER A N 1
ATOM 1378 C CA . SER A 1 183 ? -3.879 -18.797 7.727 1 98.94 183 SER A CA 1
ATOM 1379 C C . SER A 1 183 ? -3.504 -20.266 7.551 1 98.94 183 SER A C 1
ATOM 1381 O O . SER A 1 183 ? -3.822 -21.094 8.398 1 98.94 183 SER A O 1
ATOM 1383 N N . PHE A 1 184 ? -2.996 -20.641 6.379 1 98.94 184 PHE A N 1
ATOM 1384 C CA . PHE A 1 184 ? -2.711 -22.031 6.074 1 98.94 184 PHE A CA 1
ATOM 1385 C C . PHE A 1 184 ? -1.256 -22.219 5.66 1 98.94 184 PHE A C 1
ATOM 1387 O O . PHE A 1 184 ? -0.653 -21.312 5.082 1 98.94 184 PHE A O 1
ATOM 1394 N N . THR A 1 185 ? -0.694 -23.422 5.926 1 98.56 185 THR A N 1
ATOM 1395 C CA . THR A 1 185 ? 0.662 -23.734 5.492 1 98.56 185 THR A CA 1
ATOM 1396 C C . THR A 1 185 ? 0.812 -23.516 3.988 1 98.56 185 THR A C 1
ATOM 1398 O O . THR A 1 185 ? -0.119 -23.781 3.223 1 98.56 185 THR A O 1
ATOM 1401 N N . ASN A 1 186 ? 1.969 -22.953 3.59 1 98.31 186 ASN A N 1
ATOM 1402 C CA . ASN A 1 186 ? 2.359 -22.703 2.205 1 98.31 186 ASN A CA 1
ATOM 1403 C C . ASN A 1 186 ? 1.608 -21.516 1.609 1 98.31 186 ASN A C 1
ATOM 1405 O O . ASN A 1 186 ? 1.788 -21.203 0.435 1 98.31 186 ASN A O 1
ATOM 1409 N N . GLY A 1 187 ? 0.737 -20.875 2.357 1 98.69 187 GLY A N 1
ATOM 1410 C CA . GLY A 1 187 ? 0.01 -19.719 1.862 1 98.69 187 GLY A CA 1
ATOM 1411 C C . GLY A 1 187 ? 0.883 -18.484 1.712 1 98.69 187 GLY A C 1
ATOM 1412 O O . GLY A 1 187 ? 1.868 -18.312 2.434 1 98.69 187 GLY A O 1
ATOM 1413 N N . PHE A 1 188 ? 0.606 -17.641 0.799 1 98.56 188 PHE A N 1
ATOM 1414 C CA . PHE A 1 188 ? 1.236 -16.344 0.595 1 98.56 188 PHE A CA 1
ATOM 1415 C C . PHE A 1 188 ? 0.193 -15.227 0.567 1 98.56 188 PHE A C 1
ATOM 1417 O O . PHE A 1 188 ? -0.673 -15.203 -0.31 1 98.56 188 PHE A O 1
ATOM 1424 N N . HIS A 1 189 ? 0.328 -14.242 1.45 1 98.81 189 HIS A N 1
ATOM 1425 C CA . HIS A 1 189 ? -0.708 -13.219 1.587 1 98.81 189 HIS A CA 1
ATOM 1426 C C . HIS A 1 189 ? -0.104 -11.82 1.608 1 98.81 189 HIS A C 1
ATOM 1428 O O . HIS A 1 189 ? -0.805 -10.844 1.877 1 98.81 189 HIS A O 1
ATOM 1434 N N . GLY A 1 190 ? 1.158 -11.719 1.383 1 97.88 190 GLY A N 1
ATOM 1435 C CA . GLY A 1 190 ? 1.806 -10.414 1.318 1 97.88 190 GLY A CA 1
ATOM 1436 C C . GLY A 1 190 ? 3.033 -10.32 2.203 1 97.88 190 GLY A C 1
ATOM 1437 O O . GLY A 1 190 ? 3.441 -11.305 2.822 1 97.88 190 GLY A O 1
ATOM 1438 N N . ARG A 1 191 ? 3.668 -9.133 2.203 1 96.31 191 ARG A N 1
ATOM 1439 C CA . ARG A 1 191 ? 4.98 -8.992 2.826 1 96.31 191 ARG A CA 1
ATOM 1440 C C . ARG A 1 191 ? 5.012 -7.793 3.77 1 96.31 191 ARG A C 1
ATOM 1442 O O . ARG A 1 191 ? 6.086 -7.355 4.191 1 96.31 191 ARG A O 1
ATOM 1449 N N . LEU A 1 192 ? 3.908 -7.152 4.035 1 97.94 192 LEU A N 1
ATOM 1450 C CA . LEU A 1 192 ? 3.842 -6.184 5.125 1 97.94 192 LEU A CA 1
ATOM 1451 C C . LEU A 1 192 ? 3.742 -6.891 6.473 1 97.94 192 LEU A C 1
ATOM 1453 O O . LEU A 1 192 ? 3.611 -8.117 6.531 1 97.94 192 LEU A O 1
ATOM 1457 N N . PHE A 1 193 ? 3.754 -6.207 7.559 1 98.56 193 PHE A N 1
ATOM 1458 C CA . PHE A 1 193 ? 3.932 -6.855 8.852 1 98.56 193 PHE A CA 1
ATOM 1459 C C . PHE A 1 193 ? 2.744 -7.754 9.18 1 98.56 193 PHE A C 1
ATOM 1461 O O . PHE A 1 193 ? 2.92 -8.867 9.68 1 98.56 193 PHE A O 1
ATOM 1468 N N . GLY A 1 194 ? 1.512 -7.262 8.914 1 98.5 194 GLY A N 1
ATOM 1469 C CA . GLY A 1 194 ? 0.333 -8.086 9.117 1 98.5 194 GLY A CA 1
ATOM 1470 C C . GLY A 1 194 ? 0.211 -9.211 8.109 1 98.5 194 GLY A C 1
ATOM 1471 O O . GLY A 1 194 ? 0.104 -10.383 8.484 1 98.5 194 GLY A O 1
ATOM 1472 N N . SER A 1 195 ? 0.298 -8.922 6.809 1 98.56 195 SER A N 1
ATOM 1473 C CA . SER A 1 195 ? 0.171 -9.93 5.754 1 98.56 195 SER A CA 1
ATOM 1474 C C . SER A 1 195 ? 1.314 -10.938 5.809 1 98.56 195 SER A C 1
ATOM 1476 O O . SER A 1 195 ? 1.115 -12.125 5.547 1 98.56 195 SER A O 1
ATOM 1478 N N . LEU A 1 196 ? 2.459 -10.477 6.207 1 98.38 196 LEU A N 1
ATOM 1479 C CA . LEU A 1 196 ? 3.611 -11.359 6.348 1 98.38 196 LEU A CA 1
ATOM 1480 C C . LEU A 1 196 ? 3.367 -12.398 7.441 1 98.38 196 LEU A C 1
ATOM 1482 O O . LEU A 1 196 ? 3.818 -13.539 7.328 1 98.38 196 LEU A O 1
ATOM 1486 N N . SER A 1 197 ? 2.66 -12.039 8.5 1 98.69 197 SER A N 1
ATOM 1487 C CA . SER A 1 197 ? 2.357 -12.93 9.625 1 98.69 197 SER A CA 1
ATOM 1488 C C . SER A 1 197 ? 1.431 -14.062 9.195 1 98.69 197 SER A C 1
ATOM 1490 O O . SER A 1 197 ? 1.338 -15.086 9.875 1 98.69 197 SER A O 1
ATOM 1492 N N . THR A 1 198 ? 0.769 -13.906 8.039 1 98.88 198 THR A N 1
ATOM 1493 C CA . THR A 1 198 ? -0.113 -14.945 7.52 1 98.88 198 THR A CA 1
ATOM 1494 C C . THR A 1 198 ? 0.521 -15.648 6.32 1 98.88 198 THR A C 1
ATOM 1496 O O . THR A 1 198 ? -0.101 -16.516 5.699 1 98.88 198 THR A O 1
ATOM 1499 N N . THR A 1 199 ? 1.726 -15.25 5.941 1 98.69 199 THR A N 1
ATOM 1500 C CA . THR A 1 199 ? 2.457 -15.852 4.836 1 98.69 199 THR A CA 1
ATOM 1501 C C . THR A 1 199 ? 3.375 -16.969 5.336 1 98.69 199 THR A C 1
ATOM 1503 O O . THR A 1 199 ? 4.137 -16.766 6.285 1 98.69 199 THR A O 1
ATOM 1506 N N . HIS A 1 200 ? 3.301 -18.172 4.699 1 98.25 200 HIS A N 1
ATOM 1507 C CA . HIS A 1 200 ? 4.09 -19.328 5.098 1 98.25 200 HIS A CA 1
ATOM 1508 C C . HIS A 1 200 ? 4.641 -20.062 3.883 1 98.25 200 HIS A C 1
ATOM 1510 O O . HIS A 1 200 ? 4.84 -21.281 3.926 1 98.25 200 HIS A O 1
ATOM 1516 N N . SER A 1 201 ? 4.859 -19.375 2.793 1 96.81 201 SER A N 1
ATOM 1517 C CA . SER A 1 201 ? 5.262 -20 1.544 1 96.81 201 SER A CA 1
ATOM 1518 C C . SER A 1 201 ? 6.766 -20.266 1.519 1 96.81 201 SER A C 1
ATOM 1520 O O . SER A 1 201 ? 7.215 -21.281 0.975 1 96.81 201 SER A O 1
ATOM 1522 N N . LYS A 1 202 ? 7.594 -19.281 2.023 1 96.75 202 LYS A N 1
ATOM 1523 C CA . LYS A 1 202 ? 9.047 -19.406 2.053 1 96.75 202 LYS A CA 1
ATOM 1524 C C . LYS A 1 202 ? 9.648 -18.656 3.234 1 96.75 202 LYS A C 1
ATOM 1526 O O . LYS A 1 202 ? 9.211 -17.547 3.559 1 96.75 202 LYS A O 1
ATOM 1531 N N . PRO A 1 203 ? 10.719 -19.219 3.822 1 97.25 203 PRO A N 1
ATOM 1532 C CA . PRO A 1 203 ? 11.359 -18.531 4.949 1 97.25 203 PRO A CA 1
ATOM 1533 C C . PRO A 1 203 ? 11.945 -17.172 4.555 1 97.25 203 PRO A C 1
ATOM 1535 O O . PRO A 1 203 ? 11.891 -16.219 5.34 1 97.25 203 PRO A O 1
ATOM 1538 N N . ILE A 1 204 ? 12.43 -17.016 3.324 1 95.5 204 ILE A N 1
ATOM 1539 C CA . ILE A 1 204 ? 13.18 -15.852 2.887 1 95.5 204 ILE A CA 1
ATOM 1540 C C . ILE A 1 204 ? 12.273 -14.617 2.912 1 95.5 204 ILE A C 1
ATOM 1542 O O . ILE A 1 204 ? 12.758 -13.492 3.01 1 95.5 204 ILE A O 1
ATOM 1546 N N . HIS A 1 205 ? 10.961 -14.82 2.838 1 95.06 205 HIS A N 1
ATOM 1547 C CA . HIS A 1 205 ? 10.016 -13.711 2.877 1 95.06 205 HIS A CA 1
ATOM 1548 C C . HIS A 1 205 ? 9.961 -13.078 4.266 1 95.06 205 HIS A C 1
ATOM 1550 O O . HIS A 1 205 ? 9.68 -11.883 4.395 1 95.06 205 HIS A O 1
ATOM 1556 N N . LYS A 1 206 ? 10.32 -13.891 5.301 1 97.38 206 LYS A N 1
ATOM 1557 C CA . LYS A 1 206 ? 9.891 -13.547 6.656 1 97.38 206 LYS A CA 1
ATOM 1558 C C . LYS A 1 206 ? 11.086 -13.344 7.578 1 97.38 206 LYS A C 1
ATOM 1560 O O . LYS A 1 206 ? 10.969 -12.703 8.625 1 97.38 206 LYS A O 1
ATOM 1565 N N . LEU A 1 207 ? 12.25 -13.914 7.211 1 98.25 207 LEU A N 1
ATOM 1566 C CA . LEU A 1 207 ? 13.414 -13.906 8.086 1 98.25 207 LEU A CA 1
ATOM 1567 C C . LEU A 1 207 ? 13.773 -12.484 8.508 1 98.25 207 LEU A C 1
ATOM 1569 O O . LEU A 1 207 ? 13.75 -11.562 7.684 1 98.25 207 LEU A O 1
ATOM 1573 N N . ASP A 1 208 ? 14.031 -12.305 9.781 1 98.44 208 ASP A N 1
ATOM 1574 C CA . ASP A 1 208 ? 14.578 -11.078 10.352 1 98.44 208 ASP A CA 1
ATOM 1575 C C . ASP A 1 208 ? 13.492 -10.016 10.523 1 98.44 208 ASP A C 1
ATOM 1577 O O . ASP A 1 208 ? 13.797 -8.852 10.805 1 98.44 208 ASP A O 1
ATOM 1581 N N . ILE A 1 209 ? 12.227 -10.328 10.352 1 98.62 209 ILE A N 1
ATOM 1582 C CA . ILE A 1 209 ? 11.109 -9.406 10.492 1 98.62 209 ILE A CA 1
ATOM 1583 C C . ILE A 1 209 ? 10.188 -9.867 11.617 1 98.62 209 ILE A C 1
ATOM 1585 O O . ILE A 1 209 ? 9.805 -11.039 11.672 1 98.62 209 ILE A O 1
ATOM 1589 N N . PRO A 1 210 ? 9.82 -8.977 12.523 1 98.69 210 PRO A N 1
ATOM 1590 C CA . PRO A 1 210 ? 8.859 -9.359 13.562 1 98.69 210 PRO A CA 1
ATOM 1591 C C . PRO A 1 210 ? 7.527 -9.844 12.992 1 98.69 210 PRO A C 1
ATOM 1593 O O . PRO A 1 210 ? 7.043 -9.305 12 1 98.69 210 PRO A O 1
ATOM 1596 N N . ALA A 1 211 ? 6.934 -10.836 13.609 1 98.56 211 ALA A N 1
ATOM 1597 C CA . ALA A 1 211 ? 5.656 -11.391 13.172 1 98.56 211 ALA A CA 1
ATOM 1598 C C . ALA A 1 211 ? 4.695 -11.547 14.352 1 98.56 211 ALA A C 1
ATOM 1600 O O . ALA A 1 211 ? 5.121 -11.828 15.477 1 98.56 211 ALA A O 1
ATOM 1601 N N . PHE A 1 212 ? 3.385 -11.32 14.078 1 98.62 212 PHE A N 1
ATOM 1602 C CA . PHE A 1 212 ? 2.367 -11.641 15.07 1 98.62 212 PHE A CA 1
ATOM 1603 C C . PHE A 1 212 ? 2.287 -13.141 15.305 1 98.62 212 PHE A C 1
ATOM 1605 O O . PHE A 1 212 ? 2.457 -13.93 14.367 1 98.62 212 PHE A O 1
ATOM 1612 N N . PRO A 1 213 ? 2.072 -13.578 16.531 1 97.88 213 PRO A N 1
ATOM 1613 C CA . PRO A 1 213 ? 1.926 -15.008 16.812 1 97.88 213 PRO A CA 1
ATOM 1614 C C . PRO A 1 213 ? 0.563 -15.555 16.391 1 97.88 213 PRO A C 1
ATOM 1616 O O . PRO A 1 213 ? -0.193 -16.047 17.234 1 97.88 213 PRO A O 1
ATOM 1619 N N . TRP A 1 214 ? 0.241 -15.539 15.188 1 98.81 214 TRP A N 1
ATOM 1620 C CA . TRP A 1 214 ? -1.035 -15.961 14.617 1 98.81 214 TRP A CA 1
ATOM 1621 C C . TRP A 1 214 ? -0.988 -17.422 14.195 1 98.81 214 TRP A C 1
ATOM 1623 O O . TRP A 1 214 ? 0.063 -17.922 13.781 1 98.81 214 TRP A O 1
ATOM 1633 N N . PRO A 1 215 ? -2.09 -18.125 14.336 1 98.69 215 PRO A N 1
ATOM 1634 C CA . PRO A 1 215 ? -2.088 -19.578 14.094 1 98.69 215 PRO A CA 1
ATOM 1635 C C . PRO A 1 215 ? -2.105 -19.922 12.609 1 98.69 215 PRO A C 1
ATOM 1637 O O . PRO A 1 215 ? -2.502 -19.109 11.781 1 98.69 215 PRO A O 1
ATOM 1640 N N . THR A 1 216 ? -1.694 -21.141 12.32 1 98.69 216 THR A N 1
ATOM 1641 C CA . THR A 1 216 ? -1.675 -21.703 10.977 1 98.69 216 THR A CA 1
ATOM 1642 C C . THR A 1 216 ? -2.279 -23.109 10.969 1 98.69 216 THR A C 1
ATOM 1644 O O . THR A 1 216 ? -2.035 -23.891 11.883 1 98.69 216 THR A O 1
ATOM 1647 N N . ALA A 1 217 ? -3.105 -23.406 10.055 1 98.88 217 ALA A N 1
ATOM 1648 C CA . ALA A 1 217 ? -3.656 -24.734 9.82 1 98.88 217 ALA A CA 1
ATOM 1649 C C . ALA A 1 217 ? -3.055 -25.375 8.562 1 98.88 217 ALA A C 1
ATOM 1651 O O . ALA A 1 217 ? -2.516 -24.672 7.707 1 98.88 217 ALA A O 1
ATOM 1652 N N . PRO A 1 218 ? -3.094 -26.703 8.438 1 98.75 218 PRO A N 1
ATOM 1653 C CA . PRO A 1 218 ? -2.516 -27.344 7.254 1 98.75 218 PRO A CA 1
ATOM 1654 C C . PRO A 1 218 ? -3.395 -27.188 6.012 1 98.75 218 PRO A C 1
ATOM 1656 O O . PRO A 1 218 ? -4.625 -27.234 6.113 1 98.75 218 PRO A O 1
ATOM 1659 N N . PHE A 1 219 ? -2.812 -26.922 4.91 1 98.88 219 PHE A N 1
ATOM 1660 C CA . PHE A 1 219 ? -3.414 -27.047 3.588 1 98.88 219 PHE A CA 1
ATOM 1661 C C . PHE A 1 219 ? -3.158 -28.438 3.01 1 98.88 219 PHE A C 1
ATOM 1663 O O . PHE A 1 219 ? -2.072 -29 3.182 1 98.88 219 PHE A O 1
ATOM 1670 N N . PRO A 1 220 ? -4.074 -29.047 2.289 1 98.69 220 PRO A N 1
ATOM 1671 C CA . PRO A 1 220 ? -3.918 -30.438 1.837 1 98.69 220 PRO A CA 1
ATOM 1672 C C . PRO A 1 220 ? -2.732 -30.609 0.892 1 98.69 220 PRO A C 1
ATOM 1674 O O . PRO A 1 220 ? -2.508 -29.781 0.012 1 98.69 220 PRO A O 1
ATOM 1677 N N . THR A 1 221 ? -1.988 -31.672 1.12 1 97.88 221 THR A N 1
ATOM 1678 C CA . THR A 1 221 ? -1.015 -32.156 0.143 1 97.88 221 THR A CA 1
ATOM 1679 C C . THR A 1 221 ? -1.654 -33.125 -0.817 1 97.88 221 THR A C 1
ATOM 1681 O O . THR A 1 221 ? -1.763 -34.312 -0.504 1 97.88 221 THR A O 1
ATOM 1684 N N . VAL A 1 222 ? -1.931 -32.719 -1.998 1 97.62 222 VAL A N 1
ATOM 1685 C CA . VAL A 1 222 ? -2.697 -33.5 -2.957 1 97.62 222 VAL A CA 1
ATOM 1686 C C . VAL A 1 222 ? -1.75 -34.344 -3.803 1 97.62 222 VAL A C 1
ATOM 1688 O O . VAL A 1 222 ? -0.695 -33.875 -4.23 1 97.62 222 VAL A O 1
ATOM 1691 N N . LYS A 1 223 ? -2.133 -35.562 -3.992 1 97.31 223 LYS A N 1
ATOM 1692 C CA . LYS A 1 223 ? -1.374 -36.469 -4.852 1 97.31 223 LYS A CA 1
ATOM 1693 C C . LYS A 1 223 ? -1.961 -36.531 -6.258 1 97.31 223 LYS A C 1
ATOM 1695 O O . LYS A 1 223 ? -3.182 -36.5 -6.43 1 97.31 223 LYS A O 1
ATOM 1700 N N . TYR A 1 224 ? -1.116 -36.594 -7.242 1 95.81 224 TYR A N 1
ATOM 1701 C CA . TYR A 1 224 ? -1.509 -36.625 -8.648 1 95.81 224 TYR A CA 1
ATOM 1702 C C . TYR A 1 224 ? -1.021 -37.875 -9.344 1 95.81 224 TYR A C 1
ATOM 1704 O O . TYR A 1 224 ? -0.018 -38.469 -8.938 1 95.81 224 TYR A O 1
ATOM 1712 N N . PRO A 1 225 ? -1.601 -38.25 -10.461 1 95.06 225 PRO A N 1
ATOM 1713 C CA . PRO A 1 225 ? -2.859 -37.719 -10.992 1 95.06 225 PRO A CA 1
ATOM 1714 C C . PRO A 1 225 ? -4.039 -37.969 -10.047 1 95.06 225 PRO A C 1
ATOM 1716 O O . PRO A 1 225 ? -4.098 -38.969 -9.367 1 95.06 225 PRO A O 1
ATOM 1719 N N . LEU A 1 226 ? -4.953 -37.062 -10.023 1 95.25 226 LEU A N 1
ATOM 1720 C CA . LEU A 1 226 ? -6.055 -37.094 -9.062 1 95.25 226 LEU A CA 1
ATOM 1721 C C . LEU A 1 226 ? -6.828 -38.375 -9.133 1 95.25 226 LEU A C 1
ATOM 1723 O O . LEU A 1 226 ? -7.203 -38.938 -8.102 1 95.25 226 LEU A O 1
ATOM 1727 N N . GLU A 1 227 ? -7.098 -38.875 -10.359 1 93.75 227 GLU A N 1
ATOM 1728 C CA . GLU A 1 227 ? -7.938 -40.062 -10.586 1 93.75 227 GLU A CA 1
ATOM 1729 C C . GLU A 1 227 ? -7.305 -41.312 -9.992 1 93.75 227 GLU A C 1
ATOM 1731 O O . GLU A 1 227 ? -8.008 -42.25 -9.648 1 93.75 227 GLU A O 1
ATOM 1736 N N . ASP A 1 228 ? -5.98 -41.312 -9.805 1 95.56 228 ASP A N 1
ATOM 1737 C CA . ASP A 1 228 ? -5.266 -42.469 -9.289 1 95.56 228 ASP A CA 1
ATOM 1738 C C . ASP A 1 228 ? -5.156 -42.438 -7.766 1 95.56 228 ASP A C 1
ATOM 1740 O O . ASP A 1 228 ? -4.73 -43.406 -7.133 1 95.56 228 ASP A O 1
ATOM 1744 N N . HIS A 1 229 ? -5.57 -41.281 -7.16 1 97.5 229 HIS A N 1
ATOM 1745 C CA . HIS A 1 229 ? -5.324 -41.094 -5.734 1 97.5 229 HIS A CA 1
ATOM 1746 C C . HIS A 1 229 ? -6.555 -40.562 -5.027 1 97.5 229 HIS A C 1
ATOM 1748 O O . HIS A 1 229 ? -6.438 -39.688 -4.145 1 97.5 229 HIS A O 1
ATOM 1754 N N . VAL A 1 230 ? -7.727 -40.938 -5.438 1 97.56 230 VAL A N 1
ATOM 1755 C CA . VAL A 1 230 ? -9 -40.406 -4.965 1 97.56 230 VAL A CA 1
ATOM 1756 C C . VAL A 1 230 ? -9.117 -40.625 -3.457 1 97.56 230 VAL A C 1
ATOM 1758 O O . VAL A 1 230 ? -9.391 -39.656 -2.713 1 97.56 230 VAL A O 1
ATOM 1761 N N . GLU A 1 231 ? -8.906 -41.844 -2.924 1 97.94 231 GLU A N 1
ATOM 1762 C CA . GLU A 1 231 ? -9.094 -42.156 -1.512 1 97.94 231 GLU A CA 1
ATOM 1763 C C . GLU A 1 231 ? -8.047 -41.469 -0.646 1 97.94 231 GLU A C 1
ATOM 1765 O O . GLU A 1 231 ? -8.352 -41 0.447 1 97.94 231 GLU A O 1
ATOM 1770 N N . GLU A 1 232 ? -6.852 -41.469 -1.148 1 98.19 232 GLU A N 1
ATOM 1771 C CA . GLU A 1 232 ? -5.77 -40.812 -0.421 1 98.19 232 GLU A CA 1
ATOM 1772 C C . GLU A 1 232 ? -6.035 -39.312 -0.277 1 98.19 232 GLU A C 1
ATOM 1774 O O . GLU A 1 232 ? -5.816 -38.719 0.792 1 98.19 232 GLU A O 1
ATOM 1779 N N . ASN A 1 233 ? -6.477 -38.719 -1.322 1 98.38 233 ASN A N 1
ATOM 1780 C CA . ASN A 1 233 ? -6.742 -37.281 -1.312 1 98.38 233 ASN A CA 1
ATOM 1781 C C . ASN A 1 233 ? -7.957 -36.938 -0.452 1 98.38 233 ASN A C 1
ATOM 1783 O O . ASN A 1 233 ? -7.984 -35.906 0.213 1 98.38 233 ASN A O 1
ATOM 1787 N N . LYS A 1 234 ? -8.953 -37.812 -0.497 1 98.38 234 LYS A N 1
ATOM 1788 C CA . LYS A 1 234 ? -10.102 -37.625 0.385 1 98.38 234 LYS A CA 1
ATOM 1789 C C . LYS A 1 234 ? -9.68 -37.688 1.852 1 98.38 234 LYS A C 1
ATOM 1791 O O . LYS A 1 234 ? -10.125 -36.875 2.664 1 98.38 234 LYS A O 1
ATOM 1796 N N . ALA A 1 235 ? -8.844 -38.656 2.178 1 98.56 235 ALA A N 1
ATOM 1797 C CA . ALA A 1 235 ? -8.344 -38.812 3.541 1 98.56 235 ALA A CA 1
ATOM 1798 C C . ALA A 1 235 ? -7.527 -37.594 3.969 1 98.56 235 ALA A C 1
ATOM 1800 O O . ALA A 1 235 ? -7.574 -37.188 5.133 1 98.56 235 ALA A O 1
ATOM 1801 N N . GLU A 1 236 ? -6.77 -37.031 3.084 1 98.62 236 GLU A N 1
ATOM 1802 C CA . GLU A 1 236 ? -5.961 -35.844 3.363 1 98.62 236 GLU A CA 1
ATOM 1803 C C . GLU A 1 236 ? -6.844 -34.625 3.637 1 98.62 236 GLU A C 1
ATOM 1805 O O . GLU A 1 236 ? -6.566 -33.844 4.551 1 98.62 236 GLU A O 1
ATOM 1810 N N . ASP A 1 237 ? -7.898 -34.438 2.861 1 98.44 237 ASP A N 1
ATOM 1811 C CA . ASP A 1 237 ? -8.867 -33.375 3.125 1 98.44 237 ASP A CA 1
ATOM 1812 C C . ASP A 1 237 ? -9.438 -33.5 4.539 1 98.44 237 ASP A C 1
ATOM 1814 O O . ASP A 1 237 ? -9.5 -32.5 5.27 1 98.44 237 ASP A O 1
ATOM 1818 N N . GLU A 1 238 ? -9.828 -34.719 4.844 1 98.69 238 GLU A N 1
ATOM 1819 C CA . GLU A 1 238 ? -10.43 -34.938 6.152 1 98.69 238 GLU A CA 1
ATOM 1820 C C . GLU A 1 238 ? -9.445 -34.656 7.277 1 98.69 238 GLU A C 1
ATOM 1822 O O . GLU A 1 238 ? -9.805 -34.062 8.297 1 98.69 238 GLU A O 1
ATOM 1827 N N . ARG A 1 239 ? -8.25 -35.094 7.102 1 98.75 239 ARG A N 1
ATOM 1828 C CA . ARG A 1 239 ? -7.215 -34.844 8.102 1 98.75 239 ARG A CA 1
ATOM 1829 C C . ARG A 1 239 ? -7.012 -33.375 8.32 1 98.75 239 ARG A C 1
ATOM 1831 O O . ARG A 1 239 ? -6.945 -32.906 9.469 1 98.75 239 ARG A O 1
ATOM 1838 N N . CYS A 1 240 ? -6.887 -32.625 7.258 1 98.88 240 CYS A N 1
ATOM 1839 C CA . CYS A 1 240 ? -6.652 -31.188 7.344 1 98.88 240 CYS A CA 1
ATOM 1840 C C . CYS A 1 240 ? -7.844 -30.469 7.977 1 98.88 240 CYS A C 1
ATOM 1842 O O . CYS A 1 240 ? -7.672 -29.531 8.758 1 98.88 240 CYS A O 1
ATOM 1844 N N . LEU A 1 241 ? -9.055 -30.891 7.613 1 98.94 241 LEU A N 1
ATOM 1845 C CA . LEU A 1 241 ? -10.25 -30.297 8.195 1 98.94 241 LEU A CA 1
ATOM 1846 C C . LEU A 1 241 ? -10.336 -30.578 9.688 1 98.94 241 LEU A C 1
ATOM 1848 O O . LEU A 1 241 ? -10.773 -29.734 10.461 1 98.94 241 LEU A O 1
ATOM 1852 N N . LYS A 1 242 ? -9.969 -31.812 10.047 1 98.88 242 LYS A N 1
ATOM 1853 C CA . LYS A 1 242 ? -9.945 -32.156 11.461 1 98.88 242 LYS A CA 1
ATOM 1854 C C . LYS A 1 242 ? -8.961 -31.266 12.227 1 98.88 242 LYS A C 1
ATOM 1856 O O . LYS A 1 242 ? -9.266 -30.797 13.32 1 98.88 242 LYS A O 1
ATOM 1861 N N . GLU A 1 243 ? -7.844 -31.062 11.695 1 98.88 243 GLU A N 1
ATOM 1862 C CA . GLU A 1 243 ? -6.844 -30.203 12.328 1 98.88 243 GLU A CA 1
ATOM 1863 C C . GLU A 1 243 ? -7.316 -28.75 12.391 1 98.88 243 GLU A C 1
ATOM 1865 O O . GLU A 1 243 ? -7.07 -28.062 13.383 1 98.88 243 GLU A O 1
ATOM 1870 N N . LEU A 1 244 ? -7.906 -28.281 11.312 1 98.94 244 LEU A N 1
ATOM 1871 C CA . LEU A 1 244 ? -8.484 -26.938 11.328 1 98.94 244 LEU A CA 1
ATOM 1872 C C . LEU A 1 244 ? -9.5 -26.797 12.453 1 98.94 244 LEU A C 1
ATOM 1874 O O . LEU A 1 244 ? -9.477 -25.812 13.188 1 98.94 244 LEU A O 1
ATOM 1878 N N . ASP A 1 245 ? -10.391 -27.75 12.555 1 98.94 245 ASP A N 1
ATOM 1879 C CA . ASP A 1 245 ? -11.383 -27.719 13.617 1 98.94 245 ASP A CA 1
ATOM 1880 C C . ASP A 1 245 ? -10.727 -27.656 14.992 1 98.94 245 ASP A C 1
ATOM 1882 O O . ASP A 1 245 ? -11.188 -26.938 15.875 1 98.94 245 ASP A O 1
ATOM 1886 N N . HIS A 1 246 ? -9.672 -28.422 15.117 1 98.88 246 HIS A N 1
ATOM 1887 C CA . HIS A 1 246 ? -8.93 -28.438 16.375 1 98.88 246 HIS A CA 1
ATOM 1888 C C . HIS A 1 246 ? -8.352 -27.062 16.703 1 98.88 246 HIS A C 1
ATOM 1890 O O . HIS A 1 246 ? -8.477 -26.578 17.828 1 98.88 246 HIS A O 1
ATOM 1896 N N . VAL A 1 247 ? -7.707 -26.422 15.727 1 98.81 247 VAL A N 1
ATOM 1897 C CA . VAL A 1 247 ? -7.109 -25.109 15.93 1 98.81 247 VAL A CA 1
ATOM 1898 C C . VAL A 1 247 ? -8.203 -24.094 16.266 1 98.81 247 VAL A C 1
ATOM 1900 O O . VAL A 1 247 ? -8.062 -23.297 17.203 1 98.81 247 VAL A O 1
ATOM 1903 N N . LEU A 1 248 ? -9.32 -24.125 15.523 1 98.81 248 LEU A N 1
ATOM 1904 C CA . LEU A 1 248 ? -10.422 -23.188 15.711 1 98.81 248 LEU A CA 1
ATOM 1905 C C . LEU A 1 248 ? -11.031 -23.328 17.109 1 98.81 248 LEU A C 1
ATOM 1907 O O . LEU A 1 248 ? -11.508 -22.359 17.672 1 98.81 248 LEU A O 1
ATOM 1911 N N . SER A 1 249 ? -10.938 -24.516 17.672 1 98.31 249 SER A N 1
ATOM 1912 C CA . SER A 1 249 ? -11.617 -24.812 18.938 1 98.31 249 SER A CA 1
ATOM 1913 C C . SER A 1 249 ? -10.688 -24.609 20.125 1 98.31 249 SER A C 1
ATOM 1915 O O . SER A 1 249 ? -11.148 -24.391 21.25 1 98.31 249 SER A O 1
ATOM 1917 N N . THR A 1 250 ? -9.359 -24.656 19.875 1 98.31 250 THR A N 1
ATOM 1918 C CA . THR A 1 250 ? -8.484 -24.766 21.047 1 98.31 250 THR A CA 1
ATOM 1919 C C . THR A 1 250 ? -7.543 -23.562 21.125 1 98.31 250 THR A C 1
ATOM 1921 O O . THR A 1 250 ? -6.918 -23.328 22.172 1 98.31 250 THR A O 1
ATOM 1924 N N . PHE A 1 251 ? -7.375 -22.844 20.031 1 97.81 251 PHE A N 1
ATOM 1925 C CA . PHE A 1 251 ? -6.445 -21.719 20.078 1 97.81 251 PHE A CA 1
ATOM 1926 C C . PHE A 1 251 ? -6.805 -20.781 21.219 1 97.81 251 PHE A C 1
ATOM 1928 O O . PHE A 1 251 ? -7.98 -20.484 21.438 1 97.81 251 PHE A O 1
ATOM 1935 N N . PRO A 1 252 ? -5.816 -20.266 21.969 1 97.69 252 PRO A N 1
ATOM 1936 C CA . PRO A 1 252 ? -6.082 -19.531 23.219 1 97.69 252 PRO A CA 1
ATOM 1937 C C . PRO A 1 252 ? -6.727 -18.172 22.969 1 97.69 252 PRO A C 1
ATOM 1939 O O . PRO A 1 252 ? -7.426 -17.641 23.844 1 97.69 252 PRO A O 1
ATOM 1942 N N . HIS A 1 253 ? -6.48 -17.5 21.891 1 97.94 253 HIS A N 1
ATOM 1943 C CA . HIS A 1 253 ? -7.066 -16.219 21.562 1 97.94 253 HIS A CA 1
ATOM 1944 C C . HIS A 1 253 ? -8.172 -16.359 20.516 1 97.94 253 HIS A C 1
ATOM 1946 O O . HIS A 1 253 ? -8.148 -17.281 19.703 1 97.94 253 HIS A O 1
ATOM 1952 N N . GLN A 1 254 ? -9.125 -15.461 20.578 1 98.38 254 GLN A N 1
ATOM 1953 C CA . GLN A 1 254 ? -10.195 -15.492 19.594 1 98.38 254 GLN A CA 1
ATOM 1954 C C . GLN A 1 254 ? -9.648 -15.297 18.172 1 98.38 254 GLN A C 1
ATOM 1956 O O . GLN A 1 254 ? -8.883 -14.367 17.922 1 98.38 254 GLN A O 1
ATOM 1961 N N . ILE A 1 255 ? -9.992 -16.203 17.312 1 98.88 255 ILE A N 1
ATOM 1962 C CA . ILE A 1 255 ? -9.664 -16.078 15.898 1 98.88 255 ILE A CA 1
ATOM 1963 C C . ILE A 1 255 ? -10.727 -15.234 15.188 1 98.88 255 ILE A C 1
ATOM 1965 O O . ILE A 1 255 ? -11.883 -15.656 15.078 1 98.88 255 ILE A O 1
ATOM 1969 N N . ALA A 1 256 ? -10.297 -14.047 14.703 1 98.94 256 ALA A N 1
ATOM 1970 C CA . ALA A 1 256 ? -11.234 -13.117 14.078 1 98.94 256 ALA A CA 1
ATOM 1971 C C . ALA A 1 256 ? -11.609 -13.578 12.672 1 98.94 256 ALA A C 1
ATOM 1973 O O . ALA A 1 256 ? -12.766 -13.438 12.258 1 98.94 256 ALA A O 1
ATOM 1974 N N . ALA A 1 257 ? -10.664 -14.086 11.977 1 98.94 257 ALA A N 1
ATOM 1975 C CA . ALA A 1 257 ? -10.867 -14.492 10.594 1 98.94 257 ALA A CA 1
ATOM 1976 C C . ALA A 1 257 ? -9.836 -15.539 10.164 1 98.94 257 ALA A C 1
ATOM 1978 O O . ALA A 1 257 ? -8.789 -15.68 10.805 1 98.94 257 ALA A O 1
ATOM 1979 N N . ALA A 1 258 ? -10.18 -16.297 9.195 1 98.94 258 ALA A N 1
ATOM 1980 C CA . ALA A 1 258 ? -9.266 -17.172 8.469 1 98.94 258 ALA A CA 1
ATOM 1981 C C . ALA A 1 258 ? -9.102 -16.703 7.02 1 98.94 258 ALA A C 1
ATOM 1983 O O . ALA A 1 258 ? -10.07 -16.297 6.379 1 98.94 258 ALA A O 1
ATOM 1984 N N . ILE A 1 259 ? -7.891 -16.703 6.527 1 98.94 259 ILE A N 1
ATOM 1985 C CA . ILE A 1 259 ? -7.629 -16.344 5.141 1 98.94 259 ILE A CA 1
ATOM 1986 C C . ILE A 1 259 ? -7.078 -17.547 4.383 1 98.94 259 ILE A C 1
ATOM 1988 O O . ILE A 1 259 ? -6.234 -18.281 4.902 1 98.94 259 ILE A O 1
ATOM 1992 N N . ILE A 1 260 ? -7.535 -17.719 3.137 1 98.94 260 ILE A N 1
ATOM 1993 C CA . ILE A 1 260 ? -7.121 -18.891 2.359 1 98.94 260 ILE A CA 1
ATOM 1994 C C . ILE A 1 260 ? -7.109 -18.531 0.873 1 98.94 260 ILE A C 1
ATOM 1996 O O . ILE A 1 260 ? -7.957 -17.781 0.403 1 98.94 260 ILE A O 1
ATOM 2000 N N . GLU A 1 261 ? -6.117 -19 0.146 1 98.88 261 GLU A N 1
ATOM 2001 C CA . GLU A 1 261 ? -6.078 -18.938 -1.312 1 98.88 261 GLU A CA 1
ATOM 2002 C C . GLU A 1 261 ? -6.84 -20.094 -1.942 1 98.88 261 GLU A C 1
ATOM 2004 O O . GLU A 1 261 ? -6.719 -21.234 -1.497 1 98.88 261 GLU A O 1
ATOM 2009 N N . PRO A 1 262 ? -7.574 -19.812 -3.039 1 98.75 262 PRO A N 1
ATOM 2010 C CA . PRO A 1 262 ? -8.188 -20.938 -3.736 1 98.75 262 PRO A CA 1
ATOM 2011 C C . PRO A 1 262 ? -7.152 -21.906 -4.324 1 98.75 262 PRO A C 1
ATOM 2013 O O . PRO A 1 262 ? -7.371 -23.125 -4.34 1 98.75 262 PRO A O 1
ATOM 2016 N N . VAL A 1 263 ? -6.121 -21.375 -4.867 1 98.75 263 VAL A N 1
ATOM 2017 C CA . VAL A 1 263 ? -4.895 -22.062 -5.266 1 98.75 263 VAL A CA 1
ATOM 2018 C C . VAL A 1 263 ? -3.686 -21.344 -4.668 1 98.75 263 VAL A C 1
ATOM 2020 O O . VAL A 1 263 ? -3.562 -20.125 -4.773 1 98.75 263 VAL A O 1
ATOM 2023 N N . GLN A 1 264 ? -2.883 -22.109 -3.9 1 98.69 264 GLN A N 1
ATOM 2024 C CA . GLN A 1 264 ? -1.696 -21.484 -3.326 1 98.69 264 GLN A CA 1
ATOM 2025 C C . GLN A 1 264 ? -0.644 -21.203 -4.398 1 98.69 264 GLN A C 1
ATOM 2027 O O . GLN A 1 264 ? 0.274 -22.016 -4.59 1 98.69 264 GLN A O 1
ATOM 2032 N N . SER A 1 265 ? -0.714 -20.078 -4.984 1 97.94 265 SER A N 1
ATOM 2033 C CA . SER A 1 265 ? 0.017 -19.75 -6.203 1 97.94 265 SER A CA 1
ATOM 2034 C C . SER A 1 265 ? 1.517 -19.656 -5.941 1 97.94 265 SER A C 1
ATOM 2036 O O . SER A 1 265 ? 2.309 -20.312 -6.629 1 97.94 265 SER A O 1
ATOM 2038 N N . GLU A 1 266 ? 1.923 -18.906 -4.918 1 97.31 266 GLU A N 1
ATOM 2039 C CA . GLU A 1 266 ? 3.34 -18.766 -4.59 1 97.31 266 GLU A CA 1
ATOM 2040 C C . GLU A 1 266 ? 3.867 -20.031 -3.895 1 97.31 266 GLU A C 1
ATOM 2042 O O . GLU A 1 266 ? 5.047 -20.359 -4.012 1 97.31 266 GLU A O 1
ATOM 2047 N N . GLY A 1 267 ? 2.967 -20.703 -3.209 1 97.81 267 GLY A N 1
ATOM 2048 C CA . GLY A 1 267 ? 3.367 -21.828 -2.387 1 97.81 267 GLY A CA 1
ATOM 2049 C C . GLY A 1 267 ? 3.693 -23.062 -3.197 1 97.81 267 GLY A C 1
ATOM 2050 O O . GLY A 1 267 ? 4.332 -24 -2.691 1 97.81 267 GLY A O 1
ATOM 2051 N N . GLY A 1 268 ? 3.309 -23.078 -4.523 1 98 268 GLY A N 1
ATOM 2052 C CA . GLY A 1 268 ? 3.57 -24.234 -5.367 1 98 268 GLY A CA 1
ATOM 2053 C C . GLY A 1 268 ? 2.408 -24.578 -6.277 1 98 268 GLY A C 1
ATOM 2054 O O . GLY A 1 268 ? 2.354 -25.688 -6.828 1 98 268 GLY A O 1
ATOM 2055 N N . ASP A 1 269 ? 1.505 -23.594 -6.344 1 98.38 269 ASP A N 1
ATOM 2056 C CA . ASP A 1 269 ? 0.274 -23.844 -7.086 1 98.38 269 ASP A CA 1
ATOM 2057 C C . ASP A 1 269 ? -0.448 -25.078 -6.559 1 98.38 269 ASP A C 1
ATOM 2059 O O . ASP A 1 269 ? -0.815 -25.969 -7.328 1 98.38 269 ASP A O 1
ATOM 2063 N N . ASN A 1 270 ? -0.608 -25.109 -5.25 1 98.5 270 ASN A N 1
ATOM 2064 C CA . ASN A 1 270 ? -1.261 -26.234 -4.59 1 98.5 270 ASN A CA 1
ATOM 2065 C C . ASN A 1 270 ? -2.781 -26.125 -4.656 1 98.5 270 ASN A C 1
ATOM 2067 O O . ASN A 1 270 ? -3.35 -25.109 -4.242 1 98.5 270 ASN A O 1
ATOM 2071 N N . HIS A 1 271 ? -3.393 -27.141 -5.184 1 98.06 271 HIS A N 1
ATOM 2072 C CA . HIS A 1 271 ? -4.848 -27.219 -5.293 1 98.06 271 HIS A CA 1
ATOM 2073 C C . HIS A 1 271 ? -5.441 -28.047 -4.164 1 98.06 271 HIS A C 1
ATOM 2075 O O . HIS A 1 271 ? -4.734 -28.844 -3.535 1 98.06 271 HIS A O 1
ATOM 2081 N N . ALA A 1 272 ? -6.648 -27.844 -3.838 1 98 272 ALA A N 1
ATOM 2082 C CA . ALA A 1 272 ? -7.449 -28.688 -2.951 1 98 272 ALA A CA 1
ATOM 2083 C C . ALA A 1 272 ? -8.852 -28.906 -3.516 1 98 272 ALA A C 1
ATOM 2085 O O . ALA A 1 272 ? -9.227 -28.281 -4.512 1 98 272 ALA A O 1
ATOM 2086 N N . SER A 1 273 ? -9.57 -29.859 -2.957 1 98 273 SER A N 1
ATOM 2087 C CA . SER A 1 273 ? -10.875 -30.234 -3.49 1 98 273 SER A CA 1
ATOM 2088 C C . SER A 1 273 ? -11.953 -29.234 -3.09 1 98 273 SER A C 1
ATOM 2090 O O . SER A 1 273 ? -11.773 -28.469 -2.139 1 98 273 SER A O 1
ATOM 2092 N N . ALA A 1 274 ? -13.016 -29.219 -3.855 1 98.12 274 ALA A N 1
ATOM 2093 C CA . ALA A 1 274 ? -14.188 -28.438 -3.475 1 98.12 274 ALA A CA 1
ATOM 2094 C C . ALA A 1 274 ? -14.672 -28.812 -2.08 1 98.12 274 ALA A C 1
ATOM 2096 O O . ALA A 1 274 ? -15.094 -27.953 -1.303 1 98.12 274 ALA A O 1
ATOM 2097 N N . THR A 1 275 ? -14.594 -30.109 -1.763 1 98.31 275 THR A N 1
ATOM 2098 C CA . THR A 1 275 ? -15.023 -30.609 -0.462 1 98.31 275 THR A CA 1
ATOM 2099 C C . THR A 1 275 ? -14.203 -29.984 0.659 1 98.31 275 THR A C 1
ATOM 2101 O O . THR A 1 275 ? -14.75 -29.609 1.702 1 98.31 275 THR A O 1
ATOM 2104 N N . PHE A 1 276 ? -12.977 -29.891 0.5 1 98.75 276 PHE A N 1
ATOM 2105 C CA . PHE A 1 276 ? -12.109 -29.25 1.486 1 98.75 276 PHE A CA 1
ATOM 2106 C C . PHE A 1 276 ? -12.531 -27.812 1.728 1 98.75 276 PHE A C 1
ATOM 2108 O O . PHE A 1 276 ? -12.719 -27.391 2.873 1 98.75 276 PHE A O 1
ATOM 2115 N N . PHE A 1 277 ? -12.688 -27 0.649 1 98.88 277 PHE A N 1
ATOM 2116 C CA . PHE A 1 277 ? -13.047 -25.594 0.775 1 98.88 277 PHE A CA 1
ATOM 2117 C C . PHE A 1 277 ? -14.422 -25.438 1.406 1 98.88 277 PHE A C 1
ATOM 2119 O O . PHE A 1 277 ? -14.648 -24.516 2.203 1 98.88 277 PHE A O 1
ATOM 2126 N N . GLN A 1 278 ? -15.367 -26.281 0.989 1 98.88 278 GLN A N 1
ATOM 2127 C CA . GLN A 1 278 ? -16.688 -26.266 1.607 1 98.88 278 GLN A CA 1
ATOM 2128 C C . GLN A 1 278 ? -16.609 -26.594 3.094 1 98.88 278 GLN A C 1
ATOM 2130 O O . GLN A 1 278 ? -17.312 -26 3.908 1 98.88 278 GLN A O 1
ATOM 2135 N N . GLY A 1 279 ? -15.727 -27.562 3.443 1 98.88 279 GLY A N 1
ATOM 2136 C CA . GLY A 1 279 ? -15.469 -27.875 4.84 1 98.88 279 GLY A CA 1
ATOM 2137 C C . GLY A 1 279 ? -14.891 -26.703 5.609 1 98.88 279 GLY A C 1
ATOM 2138 O O . GLY A 1 279 ? -15.266 -26.453 6.758 1 98.88 279 GLY A O 1
ATOM 2139 N N . VAL A 1 280 ? -13.914 -25.969 5.027 1 98.94 280 VAL A N 1
ATOM 2140 C CA . VAL A 1 280 ? -13.336 -24.781 5.645 1 98.94 280 VAL A CA 1
ATOM 2141 C C . VAL A 1 280 ? -14.438 -23.766 5.945 1 98.94 280 VAL A C 1
ATOM 2143 O O . VAL A 1 280 ? -14.477 -23.188 7.035 1 98.94 280 VAL A O 1
ATOM 2146 N N . ARG A 1 281 ? -15.312 -23.516 4.938 1 98.81 281 ARG A N 1
ATOM 2147 C CA . ARG A 1 281 ? -16.406 -22.578 5.113 1 98.81 281 ARG A CA 1
ATOM 2148 C C . ARG A 1 281 ? -17.344 -23.016 6.238 1 98.81 281 ARG A C 1
ATOM 2150 O O . ARG A 1 281 ? -17.734 -22.203 7.082 1 98.81 281 ARG A O 1
ATOM 2157 N N . GLU A 1 282 ? -17.688 -24.281 6.246 1 98.81 282 GLU A N 1
ATOM 2158 C CA . GLU A 1 282 ? -18.562 -24.812 7.289 1 98.81 282 GLU A CA 1
ATOM 2159 C C . GLU A 1 282 ? -17.938 -24.641 8.672 1 98.81 282 GLU A C 1
ATOM 2161 O O . GLU A 1 282 ? -18.625 -24.219 9.609 1 98.81 282 GLU A O 1
ATOM 2166 N N . LEU A 1 283 ? -16.688 -24.984 8.812 1 98.94 283 LEU A N 1
ATOM 2167 C CA . LEU A 1 283 ? -16.016 -24.922 10.102 1 98.94 283 LEU A CA 1
ATOM 2168 C C . LEU A 1 283 ? -15.875 -23.469 10.562 1 98.94 283 LEU A C 1
ATOM 2170 O O . LEU A 1 283 ? -16.031 -23.188 11.75 1 98.94 283 LEU A O 1
ATOM 2174 N N . THR A 1 284 ? -15.492 -22.547 9.633 1 98.88 284 THR A N 1
ATOM 2175 C CA . THR A 1 284 ? -15.367 -21.141 10.031 1 98.88 284 THR A CA 1
ATOM 2176 C C . THR A 1 284 ? -16.719 -20.594 10.516 1 98.88 284 THR A C 1
ATOM 2178 O O . THR A 1 284 ? -16.766 -19.844 11.484 1 98.88 284 THR A O 1
ATOM 2181 N N . LYS A 1 285 ? -17.859 -20.969 9.875 1 98.62 285 LYS A N 1
ATOM 2182 C CA . LYS A 1 285 ? -19.203 -20.578 10.32 1 98.62 285 LYS A CA 1
ATOM 2183 C C . LYS A 1 285 ? -19.516 -21.141 11.703 1 98.62 285 LYS A C 1
ATOM 2185 O O . LYS A 1 285 ? -20 -20.438 12.578 1 98.62 285 LYS A O 1
ATOM 2190 N N . LYS A 1 286 ? -19.219 -22.422 11.797 1 98.75 286 LYS A N 1
ATOM 2191 C CA . LYS A 1 286 ? -19.5 -23.109 13.047 1 98.75 286 LYS A CA 1
ATOM 2192 C C . LYS A 1 286 ? -18.828 -22.422 14.227 1 98.75 286 LYS A C 1
ATOM 2194 O O . LYS A 1 286 ? -19.406 -22.312 15.312 1 98.75 286 LYS A O 1
ATOM 2199 N N . HIS A 1 287 ? -17.625 -21.922 14.055 1 98.69 287 HIS A N 1
ATOM 2200 C CA . HIS A 1 287 ? -16.828 -21.375 15.148 1 98.69 287 HIS A CA 1
ATOM 2201 C C . HIS A 1 287 ? -16.922 -19.859 15.188 1 98.69 287 HIS A C 1
ATOM 2203 O O . HIS A 1 287 ? -16.219 -19.203 15.969 1 98.69 287 HIS A O 1
ATOM 2209 N N . GLY A 1 288 ? -17.766 -19.234 14.367 1 98.38 288 GLY A N 1
ATOM 2210 C CA . GLY A 1 288 ? -17.938 -17.797 14.367 1 98.38 288 GLY A CA 1
ATOM 2211 C C . GLY A 1 288 ? -16.734 -17.047 13.836 1 98.38 288 GLY A C 1
ATOM 2212 O O . GLY A 1 288 ? -16.453 -15.922 14.273 1 98.38 288 GLY A O 1
ATOM 2213 N N . VAL A 1 289 ? -15.945 -17.625 13.016 1 98.88 289 VAL A N 1
ATOM 2214 C CA . VAL A 1 289 ? -14.758 -17.047 12.391 1 98.88 289 VAL A CA 1
ATOM 2215 C C . VAL A 1 289 ? -15.086 -16.578 10.977 1 98.88 289 VAL A C 1
ATOM 2217 O O . VAL A 1 289 ? -15.75 -17.297 10.219 1 98.88 289 VAL A O 1
ATOM 2220 N N . LEU A 1 290 ? -14.719 -15.305 10.602 1 98.94 290 LEU A N 1
ATOM 2221 C CA . LEU A 1 290 ? -14.945 -14.797 9.25 1 98.94 290 LEU A CA 1
ATOM 2222 C C . LEU A 1 290 ? -13.992 -15.461 8.258 1 98.94 290 LEU A C 1
ATOM 2224 O O . LEU A 1 290 ? -12.859 -15.789 8.609 1 98.94 290 LEU A O 1
ATOM 2228 N N . LEU A 1 291 ? -14.453 -15.68 7.059 1 98.94 291 LEU A N 1
ATOM 2229 C CA . LEU A 1 291 ? -13.625 -16.281 6.023 1 98.94 291 LEU A CA 1
ATOM 2230 C C . LEU A 1 291 ? -13.234 -15.258 4.969 1 98.94 291 LEU A C 1
ATOM 2232 O O . LEU A 1 291 ? -14.094 -14.648 4.34 1 98.94 291 LEU A O 1
ATOM 2236 N N . ILE A 1 292 ? -11.984 -15.039 4.801 1 98.94 292 ILE A N 1
ATOM 2237 C CA . ILE A 1 292 ? -11.414 -14.227 3.732 1 98.94 292 ILE A CA 1
ATOM 2238 C C . ILE A 1 292 ? -10.859 -15.141 2.637 1 98.94 292 ILE A C 1
ATOM 2240 O O . ILE A 1 292 ? -9.984 -15.969 2.893 1 98.94 292 ILE A O 1
ATOM 2244 N N . VAL A 1 293 ? -11.352 -15.008 1.452 1 98.94 293 VAL A N 1
ATOM 2245 C CA . VAL A 1 293 ? -10.758 -15.703 0.312 1 98.94 293 VAL A CA 1
ATOM 2246 C C . VAL A 1 293 ? -9.82 -14.758 -0.434 1 98.94 293 VAL A C 1
ATOM 2248 O O . VAL A 1 293 ? -10.227 -13.688 -0.884 1 98.94 293 VAL A O 1
ATOM 2251 N N . ASP A 1 294 ? -8.586 -15.148 -0.52 1 98.94 294 ASP A N 1
ATOM 2252 C CA . ASP A 1 294 ? -7.547 -14.359 -1.167 1 98.94 294 ASP A CA 1
ATOM 2253 C C . ASP A 1 294 ? -7.469 -14.664 -2.66 1 98.94 294 ASP A C 1
ATOM 2255 O O . ASP A 1 294 ? -6.84 -15.648 -3.064 1 98.94 294 ASP A O 1
ATOM 2259 N N . GLU A 1 295 ? -8.055 -13.836 -3.465 1 98.81 295 GLU A N 1
ATOM 2260 C CA . GLU A 1 295 ? -8.094 -13.969 -4.918 1 98.81 295 GLU A CA 1
ATOM 2261 C C . GLU A 1 295 ? -7.098 -13.031 -5.586 1 98.81 295 GLU A C 1
ATOM 2263 O O . GLU A 1 295 ? -7.227 -12.727 -6.773 1 98.81 295 GLU A O 1
ATOM 2268 N N . VAL A 1 296 ? -6.074 -12.586 -4.832 1 98.81 296 VAL A N 1
ATOM 2269 C CA . VAL A 1 296 ? -5.113 -11.609 -5.336 1 98.81 296 VAL A CA 1
ATOM 2270 C C . VAL A 1 296 ? -4.465 -12.141 -6.617 1 98.81 296 VAL A C 1
ATOM 2272 O O . VAL A 1 296 ? -4.43 -11.438 -7.633 1 98.81 296 VAL A O 1
ATOM 2275 N N . GLN A 1 297 ? -3.934 -13.336 -6.609 1 98.38 297 GLN A N 1
ATOM 2276 C CA . GLN A 1 297 ? -3.312 -13.875 -7.812 1 98.38 297 GLN A CA 1
ATOM 2277 C C . GLN A 1 297 ? -4.293 -14.742 -8.594 1 98.38 297 GLN A C 1
ATOM 2279 O O . GLN A 1 297 ? -4.176 -14.875 -9.812 1 98.38 297 GLN A O 1
ATOM 2284 N N . CYS A 1 298 ? -5.328 -15.312 -7.93 1 98.19 298 CYS A N 1
ATOM 2285 C CA . CYS A 1 298 ? -6.23 -16.281 -8.523 1 98.19 298 CYS A CA 1
ATOM 2286 C C . CYS A 1 298 ? -7.324 -15.602 -9.328 1 98.19 298 CYS A C 1
ATOM 2288 O O . CYS A 1 298 ? -7.914 -16.203 -10.227 1 98.19 298 CYS A O 1
ATOM 2290 N N . GLY A 1 299 ? -7.605 -14.344 -8.992 1 98.19 299 GLY A N 1
ATOM 2291 C CA . GLY A 1 299 ? -8.727 -13.633 -9.594 1 98.19 299 GLY A CA 1
ATOM 2292 C C . GLY A 1 299 ? -8.383 -13.016 -10.938 1 98.19 299 GLY A C 1
ATOM 2293 O O . GLY A 1 299 ? -7.23 -13.062 -11.375 1 98.19 299 GLY A O 1
ATOM 2294 N N . GLY A 1 300 ? -9.367 -12.508 -11.594 1 98.19 300 GLY A N 1
ATOM 2295 C CA . GLY A 1 300 ? -9.18 -11.789 -12.844 1 98.19 300 GLY A CA 1
ATOM 2296 C C . GLY A 1 300 ? -9.328 -12.664 -14.07 1 98.19 300 GLY A C 1
ATOM 2297 O O . GLY A 1 300 ? -8.875 -12.305 -15.156 1 98.19 300 GLY A O 1
ATOM 2298 N N . GLY A 1 301 ? -9.844 -13.844 -13.969 1 98.62 301 GLY A N 1
ATOM 2299 C CA . GLY A 1 301 ? -10.312 -14.594 -15.125 1 98.62 301 GLY A CA 1
ATOM 2300 C C . GLY A 1 301 ? -9.383 -15.727 -15.516 1 98.62 301 GLY A C 1
ATOM 2301 O O . GLY A 1 301 ? -9.75 -16.578 -16.328 1 98.62 301 GLY A O 1
ATOM 2302 N N . GLY A 1 302 ? -8.188 -15.852 -14.883 1 98.25 302 GLY A N 1
ATOM 2303 C CA . GLY A 1 302 ? -7.18 -16.812 -15.305 1 98.25 302 GLY A CA 1
ATOM 2304 C C . GLY A 1 302 ? -7.609 -18.25 -15.117 1 98.25 302 GLY A C 1
ATOM 2305 O O . GLY A 1 302 ? -7.109 -19.156 -15.789 1 98.25 302 GLY A O 1
ATOM 2306 N N . SER A 1 303 ? -8.578 -18.516 -14.234 1 98.38 303 SER A N 1
ATOM 2307 C CA . SER A 1 303 ? -9.031 -19.875 -13.945 1 98.38 303 SER A CA 1
ATOM 2308 C C . SER A 1 303 ? -10.188 -20.281 -14.852 1 98.38 303 SER A C 1
ATOM 2310 O O . SER A 1 303 ? -10.688 -21.406 -14.773 1 98.38 303 SER A O 1
ATOM 2312 N N . GLY A 1 304 ? -10.555 -19.359 -15.703 1 98.31 304 GLY A N 1
ATOM 2313 C CA . GLY A 1 304 ? -11.719 -19.594 -16.547 1 98.31 304 GLY A CA 1
ATOM 2314 C C . GLY A 1 304 ? -13.008 -19.047 -15.938 1 98.31 304 GLY A C 1
ATOM 2315 O O . GLY A 1 304 ? -14.031 -18.984 -16.609 1 98.31 304 GLY A O 1
ATOM 2316 N N . LYS A 1 305 ? -13.031 -18.766 -14.703 1 98.44 305 LYS A N 1
ATOM 2317 C CA . LYS A 1 305 ? -14.039 -17.969 -14.016 1 98.44 305 LYS A CA 1
ATOM 2318 C C . LYS A 1 305 ? -13.453 -16.641 -13.531 1 98.44 305 LYS A C 1
ATOM 2320 O O . LYS A 1 305 ? -12.234 -16.516 -13.406 1 98.44 305 LYS A O 1
ATOM 2325 N N . MET A 1 306 ? -14.305 -15.594 -13.32 1 98.69 306 MET A N 1
ATOM 2326 C CA . MET A 1 306 ? -13.797 -14.305 -12.867 1 98.69 306 MET A CA 1
ATOM 2327 C C . MET A 1 306 ? -12.992 -14.453 -11.578 1 98.69 306 MET A C 1
ATOM 2329 O O . MET A 1 306 ? -11.938 -13.844 -11.43 1 98.69 306 MET A O 1
ATOM 2333 N N . TRP A 1 307 ? -13.586 -15.203 -10.711 1 98.75 307 TRP A N 1
ATOM 2334 C CA . TRP A 1 307 ? -12.961 -15.531 -9.43 1 98.75 307 TRP A CA 1
ATOM 2335 C C . TRP A 1 307 ? -12.828 -17.047 -9.266 1 98.75 307 TRP A C 1
ATOM 2337 O O . TRP A 1 307 ? -13.781 -17.781 -9.492 1 98.75 307 TRP A O 1
ATOM 2347 N N . LEU A 1 308 ? -11.633 -17.469 -8.844 1 98.75 308 LEU A N 1
ATOM 2348 C CA . LEU A 1 308 ? -11.32 -18.891 -8.883 1 98.75 308 LEU A CA 1
ATOM 2349 C C . LEU A 1 308 ? -12.172 -19.656 -7.883 1 98.75 308 LEU A C 1
ATOM 2351 O O . LEU A 1 308 ? -12.586 -20.797 -8.156 1 98.75 308 LEU A O 1
ATOM 2355 N N . HIS A 1 309 ? -12.492 -19.094 -6.723 1 98.56 309 HIS A N 1
ATOM 2356 C CA . HIS A 1 309 ? -13.219 -19.812 -5.684 1 98.56 309 HIS A CA 1
ATOM 2357 C C . HIS A 1 309 ? -14.617 -20.219 -6.156 1 98.56 309 HIS A C 1
ATOM 2359 O O . HIS A 1 309 ? -15.266 -21.062 -5.543 1 98.56 309 HIS A O 1
ATOM 2365 N N . GLN A 1 310 ? -15.062 -19.578 -7.262 1 98.31 310 GLN A N 1
ATOM 2366 C CA . GLN A 1 310 ? -16.359 -19.906 -7.82 1 98.31 310 GLN A CA 1
ATOM 2367 C C . GLN A 1 310 ? -16.422 -21.359 -8.281 1 98.31 310 GLN A C 1
ATOM 2369 O O . GLN A 1 310 ? -17.5 -21.938 -8.438 1 98.31 310 GLN A O 1
ATOM 2374 N N . HIS A 1 311 ? -15.273 -21.969 -8.508 1 98.19 311 HIS A N 1
ATOM 2375 C CA . HIS A 1 311 ? -15.219 -23.375 -8.875 1 98.19 311 HIS A CA 1
ATOM 2376 C C . HIS A 1 311 ? -15.586 -24.266 -7.691 1 98.19 311 HIS A C 1
ATOM 2378 O O . HIS A 1 311 ? -15.852 -25.469 -7.867 1 98.19 311 HIS A O 1
ATOM 2384 N N . TYR A 1 312 ? -15.617 -23.734 -6.449 1 97.88 312 TYR A N 1
ATOM 2385 C CA . TYR A 1 312 ? -15.68 -24.594 -5.27 1 97.88 312 TYR A CA 1
ATOM 2386 C C . TYR A 1 312 ? -17.031 -24.453 -4.578 1 97.88 312 TYR A C 1
ATOM 2388 O O . TYR A 1 312 ? -17.328 -25.203 -3.643 1 97.88 312 TYR A O 1
ATOM 2396 N N . GLY A 1 313 ? -17.859 -23.5 -4.992 1 95.69 313 GLY A N 1
ATOM 2397 C CA . GLY A 1 313 ? -19.203 -23.375 -4.453 1 95.69 313 GLY A CA 1
ATOM 2398 C C . GLY A 1 313 ? -19.234 -22.828 -3.039 1 95.69 313 GLY A C 1
ATOM 2399 O O . GLY A 1 313 ? -20.016 -23.281 -2.203 1 95.69 313 GLY A O 1
ATOM 2400 N N . ILE A 1 314 ? -18.297 -21.984 -2.701 1 96.88 314 ILE A N 1
ATOM 2401 C CA . ILE A 1 314 ? -18.297 -21.359 -1.381 1 96.88 314 ILE A CA 1
ATOM 2402 C C . ILE A 1 314 ? -18.547 -19.859 -1.516 1 96.88 314 ILE A C 1
ATOM 2404 O O . ILE A 1 314 ? -18.25 -19.266 -2.557 1 96.88 314 ILE A O 1
ATOM 2408 N N . ARG A 1 315 ? -19.156 -19.25 -0.51 1 96.44 315 ARG A N 1
ATOM 2409 C CA . ARG A 1 315 ? -19.328 -17.812 -0.379 1 96.44 315 ARG A CA 1
ATOM 2410 C C . ARG A 1 315 ? -18.531 -17.266 0.806 1 96.44 315 ARG A C 1
ATOM 2412 O O . ARG A 1 315 ? -18.922 -17.469 1.96 1 96.44 315 ARG A O 1
ATOM 2419 N N . PRO A 1 316 ? -17.484 -16.547 0.592 1 98.44 316 PRO A N 1
ATOM 2420 C CA . PRO A 1 316 ? -16.719 -15.984 1.706 1 98.44 316 PRO A CA 1
ATOM 2421 C C . PRO A 1 316 ? -17.375 -14.742 2.305 1 98.44 316 PRO A C 1
ATOM 2423 O O . PRO A 1 316 ? -18.359 -14.242 1.76 1 98.44 316 PRO A O 1
ATOM 2426 N N . ASP A 1 317 ? -16.906 -14.289 3.473 1 98.81 317 ASP A N 1
ATOM 2427 C CA . ASP A 1 317 ? -17.344 -13.023 4.047 1 98.81 317 ASP A CA 1
ATOM 2428 C C . ASP A 1 317 ? -16.656 -11.836 3.373 1 98.81 317 ASP A C 1
ATOM 2430 O O . ASP A 1 317 ? -17.234 -10.758 3.264 1 98.81 317 ASP A O 1
ATOM 2434 N N . LEU A 1 318 ? -15.438 -12.055 3.016 1 98.88 318 LEU A N 1
ATOM 2435 C CA . LEU A 1 318 ? -14.633 -11.094 2.27 1 98.88 318 LEU A CA 1
ATOM 2436 C C . LEU A 1 318 ? -13.82 -11.797 1.183 1 98.88 318 LEU A C 1
ATOM 2438 O O . LEU A 1 318 ? -13.398 -12.938 1.357 1 98.88 318 LEU A O 1
ATOM 2442 N N . MET A 1 319 ? -13.57 -11.102 0.125 1 98.94 319 MET A N 1
ATOM 2443 C CA . MET A 1 319 ? -12.68 -11.578 -0.925 1 98.94 319 MET A CA 1
ATOM 2444 C C . MET A 1 319 ? -11.711 -10.477 -1.357 1 98.94 319 MET A C 1
ATOM 2446 O O . MET A 1 319 ? -12.141 -9.391 -1.754 1 98.94 319 MET A O 1
ATOM 2450 N N . THR A 1 320 ? -10.461 -10.703 -1.274 1 98.94 320 THR A N 1
ATOM 2451 C CA . THR A 1 320 ? -9.469 -9.719 -1.693 1 98.94 320 THR A CA 1
ATOM 2452 C C . THR A 1 320 ? -9.055 -9.953 -3.145 1 98.94 320 THR A C 1
ATOM 2454 O O . THR A 1 320 ? -9.188 -11.062 -3.664 1 98.94 320 THR A O 1
ATOM 2457 N N . PHE A 1 321 ? -8.625 -8.906 -3.828 1 98.81 321 PHE A N 1
ATOM 2458 C CA . PHE A 1 321 ? -8.219 -8.977 -5.227 1 98.81 321 PHE A CA 1
ATOM 2459 C C . PHE A 1 321 ? -7.062 -8.023 -5.504 1 98.81 321 PHE A C 1
ATOM 2461 O O . PHE A 1 321 ? -6.836 -7.078 -4.746 1 98.81 321 PHE A O 1
ATOM 2468 N N . SER A 1 322 ? -6.293 -8.281 -6.551 1 98.62 322 SER A N 1
ATOM 2469 C CA . SER A 1 322 ? -5.227 -7.434 -7.078 1 98.62 322 SER A CA 1
ATOM 2470 C C . SER A 1 322 ? -4.742 -7.941 -8.43 1 98.62 322 SER A C 1
ATOM 2472 O O . SER A 1 322 ? -5.547 -8.242 -9.312 1 98.62 322 SER A O 1
ATOM 2474 N N . LYS A 1 323 ? -3.51 -7.875 -8.68 1 98.12 323 LYS A N 1
ATOM 2475 C CA . LYS A 1 323 ? -2.77 -8.414 -9.82 1 98.12 323 LYS A CA 1
ATOM 2476 C C . LYS A 1 323 ? -3.531 -8.188 -11.117 1 98.12 323 LYS A C 1
ATOM 2478 O O . LYS A 1 323 ? -3.789 -7.051 -11.508 1 98.12 323 LYS A O 1
ATOM 2483 N N . LYS A 1 324 ? -4.133 -9.25 -11.797 1 98.12 324 LYS A N 1
ATOM 2484 C CA . LYS A 1 324 ? -4.75 -9.141 -13.109 1 98.12 324 LYS A CA 1
ATOM 2485 C C . LYS A 1 324 ? -5.852 -8.086 -13.117 1 98.12 324 LYS A C 1
ATOM 2487 O O . LYS A 1 324 ? -6.16 -7.512 -14.164 1 98.12 324 LYS A O 1
ATOM 2492 N N . MET A 1 325 ? -6.301 -7.797 -11.961 1 97.81 325 MET A N 1
ATOM 2493 C CA . MET A 1 325 ? -7.324 -6.762 -11.859 1 97.81 325 MET A CA 1
ATOM 2494 C C . MET A 1 325 ? -6.715 -5.371 -11.992 1 97.81 325 MET A C 1
ATOM 2496 O O . MET A 1 325 ? -7.43 -4.391 -12.203 1 97.81 325 MET A O 1
ATOM 2500 N N . GLN A 1 326 ? -5.418 -5.262 -11.906 1 97.56 326 GLN A N 1
ATOM 2501 C CA . GLN A 1 326 ? -4.668 -4.016 -12.008 1 97.56 326 GLN A CA 1
ATOM 2502 C C . GLN A 1 326 ? -5.184 -2.98 -11.008 1 97.56 326 GLN A C 1
ATOM 2504 O O . GLN A 1 326 ? -4.914 -1.785 -11.156 1 97.56 326 GLN A O 1
ATOM 2509 N N . ASN A 1 327 ? -5.992 -3.307 -10.172 1 97.81 327 ASN A N 1
ATOM 2510 C CA . ASN A 1 327 ? -6.504 -2.66 -8.977 1 97.81 327 ASN A CA 1
ATOM 2511 C C . ASN A 1 327 ? -6.438 -3.59 -7.766 1 97.81 327 ASN A C 1
ATOM 2513 O O . ASN A 1 327 ? -6.027 -4.746 -7.887 1 97.81 327 ASN A O 1
ATOM 2517 N N . ALA A 1 328 ? -6.656 -3.092 -6.578 1 98.56 328 ALA A N 1
ATOM 2518 C CA . ALA A 1 328 ? -6.605 -3.947 -5.395 1 98.56 328 ALA A CA 1
ATOM 2519 C C . ALA A 1 328 ? -7.66 -3.529 -4.371 1 98.56 328 ALA A C 1
ATOM 2521 O O . ALA A 1 328 ? -8.109 -2.381 -4.367 1 98.56 328 ALA A O 1
ATOM 2522 N N . GLY A 1 329 ? -8.039 -4.387 -3.549 1 98.69 329 GLY A N 1
ATOM 2523 C CA . GLY A 1 329 ? -9.008 -4.164 -2.49 1 98.69 329 GLY A CA 1
ATOM 2524 C C . GLY A 1 329 ? -9.695 -5.438 -2.031 1 98.69 329 GLY A C 1
ATOM 2525 O O . GLY A 1 329 ? -9.133 -6.531 -2.166 1 98.69 329 GLY A O 1
ATOM 2526 N N . PHE A 1 330 ? -10.836 -5.273 -1.375 1 98.88 330 PHE A N 1
ATOM 2527 C CA . PHE A 1 330 ? -11.625 -6.445 -1.015 1 98.88 330 PHE A CA 1
ATOM 2528 C C . PHE A 1 330 ? -13.109 -6.156 -1.159 1 98.88 330 PHE A C 1
ATOM 2530 O O . PHE A 1 330 ? -13.547 -5.02 -0.987 1 98.88 330 PHE A O 1
ATOM 2537 N N . PHE A 1 331 ? -13.836 -7.156 -1.545 1 98.94 331 PHE A N 1
ATOM 2538 C CA . PHE A 1 331 ? -15.297 -7.137 -1.555 1 98.94 331 PHE A CA 1
ATOM 2539 C C . PHE A 1 331 ? -15.852 -7.66 -0.236 1 98.94 331 PHE A C 1
ATOM 2541 O O . PHE A 1 331 ? -15.25 -8.523 0.4 1 98.94 331 PHE A O 1
ATOM 2548 N N . TYR A 1 332 ? -16.969 -7.184 0.156 1 98.75 332 TYR A N 1
ATOM 2549 C CA . TYR A 1 332 ? -17.672 -7.613 1.359 1 98.75 332 TYR A CA 1
ATOM 2550 C C . TYR A 1 332 ? -19.156 -7.27 1.272 1 98.75 332 TYR A C 1
ATOM 2552 O O . TYR A 1 332 ? -19.625 -6.707 0.275 1 98.75 332 TYR A O 1
ATOM 2560 N N . HIS A 1 333 ? -19.969 -7.711 2.199 1 98.12 333 HIS A N 1
ATOM 2561 C CA . HIS A 1 333 ? -21.391 -7.426 2.174 1 98.12 333 HIS A CA 1
ATOM 2562 C C . HIS A 1 333 ? -21.844 -6.734 3.459 1 98.12 333 HIS A C 1
ATOM 2564 O O . HIS A 1 333 ? -22.516 -5.707 3.41 1 98.12 333 HIS A O 1
ATOM 2570 N N . ASP A 1 334 ? -21.453 -7.297 4.617 1 97.25 334 ASP A N 1
ATOM 2571 C CA . ASP A 1 334 ? -21.891 -6.762 5.902 1 97.25 334 ASP A CA 1
ATOM 2572 C C . ASP A 1 334 ? -21.359 -5.348 6.121 1 97.25 334 ASP A C 1
ATOM 2574 O O . ASP A 1 334 ? -20.141 -5.141 6.211 1 97.25 334 ASP A O 1
ATOM 2578 N N . PRO A 1 335 ? -22.25 -4.367 6.258 1 95.06 335 PRO A N 1
ATOM 2579 C CA . PRO A 1 335 ? -21.797 -2.98 6.383 1 95.06 335 PRO A CA 1
ATOM 2580 C C . PRO A 1 335 ? -20.922 -2.752 7.605 1 95.06 335 PRO A C 1
ATOM 2582 O O . PRO A 1 335 ? -20.125 -1.812 7.633 1 95.06 335 PRO A O 1
ATOM 2585 N N . LEU A 1 336 ? -20.984 -3.648 8.555 1 95.69 336 LEU A N 1
ATOM 2586 C CA . LEU A 1 336 ? -20.188 -3.496 9.758 1 95.69 336 LEU A CA 1
ATOM 2587 C C . LEU A 1 336 ? -18.703 -3.744 9.461 1 95.69 336 LEU A C 1
ATOM 2589 O O . LEU A 1 336 ? -17.828 -3.326 10.227 1 95.69 336 LEU A O 1
ATOM 2593 N N . LEU A 1 337 ? -18.422 -4.414 8.375 1 97.69 337 LEU A N 1
ATOM 2594 C CA . LEU A 1 337 ? -17.047 -4.695 7.996 1 97.69 337 LEU A CA 1
ATOM 2595 C C . LEU A 1 337 ? -16.344 -3.43 7.516 1 97.69 337 LEU A C 1
ATOM 2597 O O . LEU A 1 337 ? -15.117 -3.395 7.418 1 97.69 337 LEU A O 1
ATOM 2601 N N . ALA A 1 338 ? -17.109 -2.361 7.219 1 94.94 338 ALA A N 1
ATOM 2602 C CA . ALA A 1 338 ? -16.516 -1.066 6.887 1 94.94 338 ALA A CA 1
ATOM 2603 C C . ALA A 1 338 ? -16.094 -0.315 8.148 1 94.94 338 ALA A C 1
ATOM 2605 O O . ALA A 1 338 ? -15.43 0.717 8.062 1 94.94 338 ALA A O 1
ATOM 2606 N N . GLY A 1 339 ? -16.375 -0.824 9.352 1 92.88 339 GLY A N 1
ATOM 2607 C CA . GLY A 1 339 ? -16.156 -0.118 10.602 1 92.88 339 GLY A CA 1
ATOM 2608 C C . GLY A 1 339 ? -17.406 0.569 11.117 1 92.88 339 GLY A C 1
ATOM 2609 O O . GLY A 1 339 ? -18.312 0.904 10.344 1 92.88 339 GLY A O 1
ATOM 2610 N N . ASP A 1 340 ? -17.406 0.873 12.406 1 93.69 340 ASP A N 1
ATOM 2611 C CA . ASP A 1 340 ? -18.609 1.387 13.039 1 93.69 340 ASP A CA 1
ATOM 2612 C C . ASP A 1 340 ? -18.594 2.912 13.094 1 93.69 340 ASP A C 1
ATOM 2614 O O . ASP A 1 340 ? -19.609 3.537 13.43 1 93.69 340 ASP A O 1
ATOM 2618 N N . ARG A 1 341 ? -17.531 3.541 12.805 1 94.75 341 ARG A N 1
ATOM 2619 C CA . ARG A 1 341 ? -17.391 4.992 12.828 1 94.75 341 ARG A CA 1
ATOM 2620 C C . ARG A 1 341 ? -16.328 5.461 11.828 1 94.75 341 ARG A C 1
ATOM 2622 O O . ARG A 1 341 ? -15.547 4.656 11.336 1 94.75 341 ARG A O 1
ATOM 2629 N N . PRO A 1 342 ? -16.328 6.711 11.492 1 95.56 342 PRO A N 1
ATOM 2630 C CA . PRO A 1 342 ? -15.367 7.223 10.523 1 95.56 342 PRO A CA 1
ATOM 2631 C C . PRO A 1 342 ? -13.922 7.113 11.008 1 95.56 342 PRO A C 1
ATOM 2633 O O . PRO A 1 342 ? -13.672 7.105 12.211 1 95.56 342 PRO A O 1
ATOM 2636 N N . TYR A 1 343 ? -12.977 6.953 10.047 1 94.56 343 TYR A N 1
ATOM 2637 C CA . TYR A 1 343 ? -11.539 7.086 10.234 1 94.56 343 TYR A CA 1
ATOM 2638 C C . TYR A 1 343 ? -10.953 5.828 10.875 1 94.56 343 TYR A C 1
ATOM 2640 O O . TYR A 1 343 ? -9.836 5.852 11.391 1 94.56 343 TYR A O 1
ATOM 2648 N N . ARG A 1 344 ? -11.742 4.707 10.898 1 93.81 344 ARG A N 1
ATOM 2649 C CA . ARG A 1 344 ? -11.203 3.428 11.344 1 93.81 344 ARG A CA 1
ATOM 2650 C C . ARG A 1 344 ? -10.445 2.732 10.219 1 93.81 344 ARG A C 1
ATOM 2652 O O . ARG A 1 344 ? -9.219 2.604 10.281 1 93.81 344 ARG A O 1
ATOM 2659 N N . GLN A 1 345 ? -11.148 2.322 9.195 1 92.94 345 GLN A N 1
ATOM 2660 C CA . GLN A 1 345 ? -10.531 1.882 7.949 1 92.94 345 GLN A CA 1
ATOM 2661 C C . GLN A 1 345 ? -10.219 3.068 7.043 1 92.94 345 GLN A C 1
ATOM 2663 O O . GLN A 1 345 ? -11.102 3.59 6.363 1 92.94 345 GLN A O 1
ATOM 2668 N N . PHE A 1 346 ? -8.875 3.5 7.137 1 93.62 346 PHE A N 1
ATOM 2669 C CA . PHE A 1 346 ? -8.633 4.805 6.531 1 93.62 346 PHE A CA 1
ATOM 2670 C C . PHE A 1 346 ? -7.16 4.957 6.156 1 93.62 346 PHE A C 1
ATOM 2672 O O . PHE A 1 346 ? -6.281 4.418 6.832 1 93.62 346 PHE A O 1
ATOM 2679 N N . ASN A 1 347 ? -6.859 5.48 5.094 1 92.06 347 ASN A N 1
ATOM 2680 C CA . ASN A 1 347 ? -5.609 6.129 4.703 1 92.06 347 ASN A CA 1
ATOM 2681 C C . ASN A 1 347 ? -5.863 7.305 3.762 1 92.06 347 ASN A C 1
ATOM 2683 O O . ASN A 1 347 ? -7.008 7.586 3.408 1 92.06 347 ASN A O 1
ATOM 2687 N N . THR A 1 348 ? -4.855 8.023 3.396 1 93.81 348 THR A N 1
ATOM 2688 C CA . THR A 1 348 ? -5 9.227 2.59 1 93.81 348 THR A CA 1
ATOM 2689 C C . THR A 1 348 ? -5.703 8.914 1.271 1 93.81 348 THR A C 1
ATOM 2691 O O . THR A 1 348 ? -6.57 9.664 0.831 1 93.81 348 THR A O 1
ATOM 2694 N N . TRP A 1 349 ? -5.445 7.84 0.7 1 95.56 349 TRP A N 1
ATOM 2695 C CA . TRP A 1 349 ? -5.848 7.602 -0.682 1 95.56 349 TRP A CA 1
ATOM 2696 C C . TRP A 1 349 ? -7.09 6.719 -0.742 1 95.56 349 TRP A C 1
ATOM 2698 O O . TRP A 1 349 ? -8.047 7.035 -1.451 1 95.56 349 TRP A O 1
ATOM 2708 N N . CYS A 1 350 ? -7.109 5.562 0.048 1 95.88 350 CYS A N 1
ATOM 2709 C CA . CYS A 1 350 ? -8.172 4.566 0.033 1 95.88 350 CYS A CA 1
ATOM 2710 C C . CYS A 1 350 ? -8.398 4.031 -1.376 1 95.88 350 CYS A C 1
ATOM 2712 O O . CYS A 1 350 ? -9.539 3.883 -1.813 1 95.88 350 CYS A O 1
ATOM 2714 N N . GLY A 1 351 ? -7.277 3.82 -2.057 1 96.75 351 GLY A N 1
ATOM 2715 C CA . GLY A 1 351 ? -7.297 3.346 -3.432 1 96.75 351 GLY A CA 1
ATOM 2716 C C . GLY A 1 351 ? -6.867 4.402 -4.434 1 96.75 351 GLY A C 1
ATOM 2717 O O . GLY A 1 351 ? -6.34 5.449 -4.051 1 96.75 351 GLY A O 1
ATOM 2718 N N . ASP A 1 352 ? -6.902 4.07 -5.711 1 97.12 352 ASP A N 1
ATOM 2719 C CA . ASP A 1 352 ? -6.438 4.918 -6.801 1 97.12 352 ASP A CA 1
ATOM 2720 C C . ASP A 1 352 ? -7.414 4.887 -7.977 1 97.12 352 ASP A C 1
ATOM 2722 O O . ASP A 1 352 ? -7.504 3.887 -8.688 1 97.12 352 ASP A O 1
ATOM 2726 N N . PRO A 1 353 ? -8.102 5.992 -8.234 1 97.81 353 PRO A N 1
ATOM 2727 C CA . PRO A 1 353 ? -9.094 6 -9.305 1 97.81 353 PRO A CA 1
ATOM 2728 C C . PRO A 1 353 ? -8.5 5.668 -10.672 1 97.81 353 PRO A C 1
ATOM 2730 O O . PRO A 1 353 ? -9.188 5.098 -11.523 1 97.81 353 PRO A O 1
ATOM 2733 N N . SER A 1 354 ? -7.223 6.039 -10.922 1 98.31 354 SER A N 1
ATOM 2734 C CA . SER A 1 354 ? -6.605 5.691 -12.203 1 98.31 354 SER A CA 1
ATOM 2735 C C . SER A 1 354 ? -6.559 4.18 -12.398 1 98.31 354 SER A C 1
ATOM 2737 O O . SER A 1 354 ? -6.77 3.682 -13.508 1 98.31 354 SER A O 1
ATOM 2739 N N . LYS A 1 355 ? -6.316 3.43 -11.312 1 98.5 355 LYS A N 1
ATOM 2740 C CA . LYS A 1 355 ? -6.293 1.972 -11.391 1 98.5 355 LYS A CA 1
ATOM 2741 C C . LYS A 1 355 ? -7.703 1.402 -11.5 1 98.5 355 LYS A C 1
ATOM 2743 O O . LYS A 1 355 ? -7.914 0.373 -12.148 1 98.5 355 LYS A O 1
ATOM 2748 N N . ALA A 1 356 ? -8.648 2.064 -10.859 1 98.62 356 ALA A N 1
ATOM 2749 C CA . ALA A 1 356 ? -10.039 1.639 -11 1 98.62 356 ALA A CA 1
ATOM 2750 C C . ALA A 1 356 ? -10.5 1.755 -12.453 1 98.62 356 ALA A C 1
ATOM 2752 O O . ALA A 1 356 ? -11.266 0.918 -12.938 1 98.62 356 ALA A O 1
ATOM 2753 N N . LEU A 1 357 ? -10.055 2.799 -13.117 1 98.81 357 LEU A N 1
ATOM 2754 C CA . LEU A 1 357 ? -10.398 2.994 -14.523 1 98.81 357 LEU A CA 1
ATOM 2755 C C . LEU A 1 357 ? -9.781 1.898 -15.391 1 98.81 357 LEU A C 1
ATOM 2757 O O . LEU A 1 357 ? -10.422 1.417 -16.328 1 98.81 357 LEU A O 1
ATOM 2761 N N . ILE A 1 358 ? -8.547 1.495 -15.109 1 98.81 358 ILE A N 1
ATOM 2762 C CA . ILE A 1 358 ? -7.91 0.411 -15.844 1 98.81 358 ILE A CA 1
ATOM 2763 C C . ILE A 1 358 ? -8.656 -0.896 -15.594 1 98.81 358 ILE A C 1
ATOM 2765 O O . ILE A 1 358 ? -8.922 -1.657 -16.531 1 98.81 358 ILE A O 1
ATOM 2769 N N . ALA A 1 359 ? -8.984 -1.151 -14.328 1 98.81 359 ALA A N 1
ATOM 2770 C CA . ALA A 1 359 ? -9.75 -2.35 -13.992 1 98.81 359 ALA A CA 1
ATOM 2771 C C . ALA A 1 359 ? -11.078 -2.381 -14.742 1 98.81 359 ALA A C 1
ATOM 2773 O O . ALA A 1 359 ? -11.492 -3.432 -15.234 1 98.81 359 ALA A O 1
ATOM 2774 N N . LYS A 1 360 ? -11.758 -1.241 -14.805 1 98.81 360 LYS A N 1
ATOM 2775 C CA . LYS A 1 360 ? -13.023 -1.123 -15.516 1 98.81 360 LYS A CA 1
ATOM 2776 C C . LYS A 1 360 ? -12.859 -1.503 -16.984 1 98.81 360 LYS A C 1
ATOM 2778 O O . LYS A 1 360 ? -13.688 -2.229 -17.547 1 98.81 360 LYS A O 1
ATOM 2783 N N . ALA A 1 361 ? -11.781 -1.025 -17.578 1 98.81 361 ALA A N 1
ATOM 2784 C CA . ALA A 1 361 ? -11.516 -1.336 -18.984 1 98.81 361 ALA A CA 1
ATOM 2785 C C . ALA A 1 361 ? -11.25 -2.826 -19.172 1 98.81 361 ALA A C 1
ATOM 2787 O O . ALA A 1 361 ? -11.719 -3.43 -20.141 1 98.81 361 ALA A O 1
ATOM 2788 N N . ILE A 1 362 ? -10.492 -3.42 -18.297 1 98.81 362 ILE A N 1
ATOM 2789 C CA . ILE A 1 362 ? -10.195 -4.844 -18.375 1 98.81 362 ILE A CA 1
ATOM 2790 C C . ILE A 1 362 ? -11.484 -5.652 -18.266 1 98.81 362 ILE A C 1
ATOM 2792 O O . ILE A 1 362 ? -11.727 -6.547 -19.078 1 98.81 362 ILE A O 1
ATOM 2796 N N . ILE A 1 363 ? -12.289 -5.32 -17.281 1 98.88 363 ILE A N 1
ATOM 2797 C CA . ILE A 1 363 ? -13.531 -6.031 -17.031 1 98.88 363 ILE A CA 1
ATOM 2798 C C . ILE A 1 363 ? -14.453 -5.914 -18.234 1 98.88 363 ILE A C 1
ATOM 2800 O O . ILE A 1 363 ? -15.086 -6.895 -18.641 1 98.88 363 ILE A O 1
ATOM 2804 N N . HIS A 1 364 ? -14.523 -4.711 -18.781 1 98.69 364 HIS A N 1
ATOM 2805 C CA . HIS A 1 364 ? -15.328 -4.492 -19.984 1 98.69 364 HIS A CA 1
ATOM 2806 C C . HIS A 1 364 ? -14.906 -5.434 -21.109 1 98.69 364 HIS A C 1
ATOM 2808 O O . HIS A 1 364 ? -15.75 -6.066 -21.75 1 98.69 364 HIS A O 1
ATOM 2814 N N . GLU A 1 365 ? -13.617 -5.547 -21.375 1 98.62 365 GLU A N 1
ATOM 2815 C CA . GLU A 1 365 ? -13.109 -6.387 -22.453 1 98.62 365 GLU A CA 1
ATOM 2816 C C . GLU A 1 365 ? -13.359 -7.863 -22.156 1 98.62 365 GLU A C 1
ATOM 2818 O O . GLU A 1 365 ? -13.656 -8.633 -23.078 1 98.62 365 GLU A O 1
ATOM 2823 N N . ILE A 1 366 ? -13.219 -8.266 -20.875 1 98.75 366 ILE A N 1
ATOM 2824 C CA . ILE A 1 366 ? -13.484 -9.648 -20.5 1 98.75 366 ILE A CA 1
ATOM 2825 C C . ILE A 1 366 ? -14.922 -10.016 -20.859 1 98.75 366 ILE A C 1
ATOM 2827 O O . ILE A 1 366 ? -15.156 -11.062 -21.469 1 98.75 366 ILE A O 1
ATOM 2831 N N . LYS A 1 367 ? -15.852 -9.164 -20.547 1 98.25 367 LYS A N 1
ATOM 2832 C CA . LYS A 1 367 ? -17.266 -9.422 -20.781 1 98.25 367 LYS A CA 1
ATOM 2833 C C . LYS A 1 367 ? -17.609 -9.312 -22.266 1 98.25 367 LYS A C 1
ATOM 2835 O O . LYS A 1 367 ? -18.234 -10.211 -22.828 1 98.25 367 LYS A O 1
ATOM 2840 N N . GLU A 1 368 ? -17.188 -8.25 -22.922 1 97.69 368 GLU A N 1
ATOM 2841 C CA . GLU A 1 368 ? -17.578 -7.934 -24.281 1 97.69 368 GLU A CA 1
ATOM 2842 C C . GLU A 1 368 ? -17.062 -8.984 -25.266 1 97.69 368 GLU A C 1
ATOM 2844 O O . GLU A 1 368 ? -17.703 -9.273 -26.281 1 97.69 368 GLU A O 1
ATOM 2849 N N . ASN A 1 369 ? -15.922 -9.578 -24.953 1 97.81 369 ASN A N 1
ATOM 2850 C CA . ASN A 1 369 ? -15.297 -10.5 -25.891 1 97.81 369 ASN A CA 1
ATOM 2851 C C . ASN A 1 369 ? -15.32 -11.938 -25.375 1 97.81 369 ASN A C 1
ATOM 2853 O O . ASN A 1 369 ? -14.633 -12.805 -25.906 1 97.81 369 ASN A O 1
ATOM 2857 N N . ASP A 1 370 ? -16.078 -12.211 -24.328 1 97.44 370 ASP A N 1
ATOM 2858 C CA . ASP A 1 370 ? -16.203 -13.531 -23.734 1 97.44 370 ASP A CA 1
ATOM 2859 C C . ASP A 1 370 ? -14.836 -14.195 -23.562 1 97.44 370 ASP A C 1
ATOM 2861 O O . ASP A 1 370 ? -14.625 -15.32 -24.016 1 97.44 370 ASP A O 1
ATOM 2865 N N . LEU A 1 371 ? -13.93 -13.477 -22.984 1 98.44 371 LEU A N 1
ATOM 2866 C CA . LEU A 1 371 ? -12.539 -13.914 -22.906 1 98.44 371 LEU A CA 1
ATOM 2867 C C . LEU A 1 371 ? -12.406 -15.164 -22.062 1 98.44 371 LEU A C 1
ATOM 2869 O O . LEU A 1 371 ? -11.5 -15.977 -22.281 1 98.44 371 LEU A O 1
ATOM 2873 N N . LEU A 1 372 ? -13.266 -15.375 -21.047 1 98.44 372 LEU A N 1
ATOM 2874 C CA . LEU A 1 372 ? -13.164 -16.516 -20.141 1 98.44 372 LEU A CA 1
ATOM 2875 C C . LEU A 1 372 ? -13.445 -17.812 -20.875 1 98.44 372 LEU A C 1
ATOM 2877 O O . LEU A 1 372 ? -12.867 -18.859 -20.547 1 98.44 372 LEU A O 1
ATOM 2881 N N . LYS A 1 373 ? -14.375 -17.766 -21.828 1 97.94 373 LYS A N 1
ATOM 2882 C CA . LYS A 1 373 ? -14.578 -18.938 -22.672 1 97.94 373 LYS A CA 1
ATOM 2883 C C . LYS A 1 373 ? -13.297 -19.312 -23.406 1 97.94 373 LYS A C 1
ATOM 2885 O O . LYS A 1 373 ? -12.938 -20.484 -23.469 1 97.94 373 LYS A O 1
ATOM 2890 N N . GLY A 1 374 ? -12.633 -18.297 -23.953 1 97.5 374 GLY A N 1
ATOM 2891 C CA . GLY A 1 374 ? -11.359 -18.516 -24.609 1 97.5 374 GLY A CA 1
ATOM 2892 C C . GLY A 1 374 ? -10.312 -19.109 -23.688 1 97.5 374 GLY A C 1
ATOM 2893 O O . GLY A 1 374 ? -9.539 -19.984 -24.094 1 97.5 374 GLY A O 1
ATOM 2894 N N . VAL A 1 375 ? -10.258 -18.641 -22.453 1 98.38 375 VAL A N 1
ATOM 2895 C CA . VAL A 1 375 ? -9.32 -19.156 -21.453 1 98.38 375 VAL A CA 1
ATOM 2896 C C . VAL A 1 375 ? -9.562 -20.641 -21.234 1 98.38 375 VAL A C 1
ATOM 2898 O O . VAL A 1 375 ? -8.617 -21.438 -21.234 1 98.38 375 VAL A O 1
ATOM 2901 N N . ASN A 1 376 ? -10.812 -21.016 -21.047 1 98.38 376 ASN A N 1
ATOM 2902 C CA . ASN A 1 376 ? -11.148 -22.406 -20.812 1 98.38 376 ASN A CA 1
ATOM 2903 C C . ASN A 1 376 ? -10.742 -23.297 -21.984 1 98.38 376 ASN A C 1
ATOM 2905 O O . ASN A 1 376 ? -10.156 -24.359 -21.781 1 98.38 376 ASN A O 1
ATOM 2909 N N . GLU A 1 377 ? -11.023 -22.875 -23.188 1 98.19 377 GLU A N 1
ATOM 2910 C CA . GLU A 1 377 ? -10.695 -23.641 -24.375 1 98.19 377 GLU A CA 1
ATOM 2911 C C . GLU A 1 377 ? -9.18 -23.797 -24.531 1 98.19 377 GLU A C 1
ATOM 2913 O O . GLU A 1 377 ? -8.688 -24.906 -24.797 1 98.19 377 GLU A O 1
ATOM 2918 N N . THR A 1 378 ? -8.516 -22.703 -24.406 1 98.44 378 THR A N 1
ATOM 2919 C CA . THR A 1 378 ? -7.07 -22.719 -24.578 1 98.44 378 THR A CA 1
ATOM 2920 C C . THR A 1 378 ? -6.402 -23.531 -23.469 1 98.44 378 THR A C 1
ATOM 2922 O O . THR A 1 378 ? -5.453 -24.266 -23.734 1 98.44 378 THR A O 1
ATOM 2925 N N . ALA A 1 379 ? -6.914 -23.391 -22.25 1 98.5 379 ALA A N 1
ATOM 2926 C CA . ALA A 1 379 ? -6.332 -24.094 -21.109 1 98.5 379 ALA A CA 1
ATOM 2927 C C . ALA A 1 379 ? -6.508 -25.609 -21.234 1 98.5 379 ALA A C 1
ATOM 2929 O O . ALA A 1 379 ? -5.629 -26.375 -20.844 1 98.5 379 ALA A O 1
ATOM 2930 N N . GLU A 1 380 ? -7.648 -26 -21.719 1 98.38 380 GLU A N 1
ATOM 2931 C CA . GLU A 1 380 ? -7.871 -27.422 -21.953 1 98.38 380 GLU A CA 1
ATOM 2932 C C . GLU A 1 380 ? -6.879 -27.984 -22.969 1 98.38 380 GLU A C 1
ATOM 2934 O O . GLU A 1 380 ? -6.324 -29.062 -22.781 1 98.38 380 GLU A O 1
ATOM 2939 N N . TYR A 1 381 ? -6.691 -27.234 -24.016 1 98.62 381 TYR A N 1
ATOM 2940 C CA . TYR A 1 381 ? -5.719 -27.594 -25.047 1 98.62 381 TYR A CA 1
ATOM 2941 C C . TYR A 1 381 ? -4.312 -27.656 -24.469 1 98.62 381 TYR A C 1
ATOM 2943 O O . TYR A 1 381 ? -3.58 -28.625 -24.703 1 98.62 381 TYR A O 1
ATOM 2951 N N . LEU A 1 382 ? -3.955 -26.688 -23.703 1 98.69 382 LEU A N 1
ATOM 2952 C CA . LEU A 1 382 ? -2.643 -26.594 -23.078 1 98.69 382 LEU A CA 1
ATOM 2953 C C . LEU A 1 382 ? -2.416 -27.766 -22.125 1 98.69 382 LEU A C 1
ATOM 2955 O O . LEU A 1 382 ? -1.358 -28.406 -22.156 1 98.69 382 LEU A O 1
ATOM 2959 N N . TYR A 1 383 ? -3.375 -28.031 -21.25 1 98.44 383 TYR A N 1
ATOM 2960 C CA . TYR A 1 383 ? -3.238 -29.125 -20.297 1 98.44 383 TYR A CA 1
ATOM 2961 C C . TYR A 1 383 ? -3.053 -30.469 -21.016 1 98.44 383 TYR A C 1
ATOM 2963 O O . TYR A 1 383 ? -2.238 -31.281 -20.594 1 98.44 383 TYR A O 1
ATOM 2971 N N . GLY A 1 384 ? -3.867 -30.703 -22.062 1 98.44 384 GLY A N 1
ATOM 2972 C CA . GLY A 1 384 ? -3.721 -31.922 -22.844 1 98.44 384 GLY A CA 1
ATOM 2973 C C . GLY A 1 384 ? -2.326 -32.094 -23.406 1 98.44 384 GLY A C 1
ATOM 2974 O O . GLY A 1 384 ? -1.761 -33.188 -23.344 1 98.44 384 GLY A O 1
ATOM 2975 N N . LYS A 1 385 ? -1.786 -31.047 -23.938 1 98.62 385 LYS A N 1
ATOM 2976 C CA . LYS A 1 385 ? -0.436 -31.109 -24.5 1 98.62 385 LYS A CA 1
ATOM 2977 C C . LYS A 1 385 ? 0.595 -31.375 -23.406 1 98.62 385 LYS A C 1
ATOM 2979 O O . LYS A 1 385 ? 1.553 -32.125 -23.625 1 98.62 385 LYS A O 1
ATOM 2984 N N . LEU A 1 386 ? 0.413 -30.781 -22.25 1 98.5 386 LEU A N 1
ATOM 2985 C CA . LEU A 1 386 ? 1.354 -30.969 -21.156 1 98.5 386 LEU A CA 1
ATOM 2986 C C . LEU A 1 386 ? 1.253 -32.375 -20.578 1 98.5 386 LEU A C 1
ATOM 2988 O O . LEU A 1 386 ? 2.242 -32.938 -20.094 1 98.5 386 LEU A O 1
ATOM 2992 N N . GLU A 1 387 ? 0.039 -32.969 -20.625 1 97.75 387 GLU A N 1
ATOM 2993 C CA . GLU A 1 387 ? -0.115 -34.344 -20.234 1 97.75 387 GLU A CA 1
ATOM 2994 C C . GLU A 1 387 ? 0.732 -35.281 -21.109 1 97.75 387 GLU A C 1
ATOM 2996 O O . GLU A 1 387 ? 1.357 -36.219 -20.609 1 97.75 387 GLU A O 1
ATOM 3001 N N . GLU A 1 388 ? 0.716 -35 -22.375 1 98.19 388 GLU A N 1
ATOM 3002 C CA . GLU A 1 388 ? 1.546 -35.781 -23.297 1 98.19 388 GLU A CA 1
ATOM 3003 C C . GLU A 1 388 ? 3.027 -35.625 -22.953 1 98.19 388 GLU A C 1
ATOM 3005 O O . GLU A 1 388 ? 3.779 -36.594 -22.984 1 98.19 388 GLU A O 1
ATOM 3010 N N . ILE A 1 389 ? 3.408 -34.438 -22.688 1 98 389 ILE A N 1
ATOM 3011 C CA . ILE A 1 389 ? 4.793 -34.125 -22.344 1 98 389 ILE A CA 1
ATOM 3012 C C . ILE A 1 389 ? 5.176 -34.875 -21.078 1 98 389 ILE A C 1
ATOM 3014 O O . ILE A 1 389 ? 6.266 -35.438 -20.984 1 98 389 ILE A O 1
ATOM 3018 N N . ARG A 1 390 ? 4.316 -34.781 -20.078 1 97.25 390 ARG A N 1
ATOM 3019 C CA . ARG A 1 390 ? 4.566 -35.469 -18.812 1 97.25 390 ARG A CA 1
ATOM 3020 C C . ARG A 1 390 ? 4.793 -36.969 -19.031 1 97.25 390 ARG A C 1
ATOM 3022 O O . ARG A 1 390 ? 5.652 -37.562 -18.391 1 97.25 390 ARG A O 1
ATOM 3029 N N . GLU A 1 391 ? 4.043 -37.594 -19.875 1 96.94 391 GLU A N 1
ATOM 3030 C CA . GLU A 1 391 ? 4.188 -39.031 -20.172 1 96.94 391 GLU A CA 1
ATOM 3031 C C . GLU A 1 391 ? 5.535 -39.312 -20.828 1 96.94 391 GLU A C 1
ATOM 3033 O O . GLU A 1 391 ? 6.195 -40.281 -20.484 1 96.94 391 GLU A O 1
ATOM 3038 N N . LYS A 1 392 ? 5.914 -38.5 -21.688 1 97.19 392 LYS A N 1
ATOM 3039 C CA . LYS A 1 392 ? 7.148 -38.688 -22.438 1 97.19 392 LYS A CA 1
ATOM 3040 C C . LYS A 1 392 ? 8.375 -38.406 -21.562 1 97.19 392 LYS A C 1
ATOM 3042 O O . LYS A 1 392 ? 9.406 -39.062 -21.719 1 97.19 392 LYS A O 1
ATOM 3047 N N . TYR A 1 393 ? 8.25 -37.438 -20.672 1 97.62 393 TYR A N 1
ATOM 3048 C CA . TYR A 1 393 ? 9.359 -37.031 -19.812 1 97.62 393 TYR A CA 1
ATOM 3049 C C . TYR A 1 393 ? 9.016 -37.188 -18.344 1 97.62 393 TYR A C 1
ATOM 3051 O O . TYR A 1 393 ? 9.18 -36.281 -17.531 1 97.62 393 TYR A O 1
ATOM 3059 N N . SER A 1 394 ? 8.625 -38.406 -17.953 1 95.75 394 SER A N 1
ATOM 3060 C CA . SER A 1 394 ? 8.016 -38.719 -16.672 1 95.75 394 SER A CA 1
ATOM 3061 C C . SER A 1 394 ? 9.023 -38.562 -15.531 1 95.75 394 SER A C 1
ATOM 3063 O O . SER A 1 394 ? 8.633 -38.406 -14.367 1 95.75 394 SER A O 1
ATOM 3065 N N . LYS A 1 395 ? 10.305 -38.594 -15.805 1 96.62 395 LYS A N 1
ATOM 3066 C CA . LYS A 1 395 ? 11.32 -38.438 -14.766 1 96.62 395 LYS A CA 1
ATOM 3067 C C . LYS A 1 395 ? 11.586 -36.969 -14.453 1 96.62 395 LYS A C 1
ATOM 3069 O O . LYS A 1 395 ? 12.148 -36.656 -13.398 1 96.62 395 LYS A O 1
ATOM 3074 N N . LEU A 1 396 ? 11.18 -36.062 -15.367 1 97.81 396 LEU A N 1
ATOM 3075 C CA . LEU A 1 396 ? 11.492 -34.625 -15.227 1 97.81 396 LEU A CA 1
ATOM 3076 C C . LEU A 1 396 ? 10.242 -33.844 -14.875 1 97.81 396 LEU A C 1
ATOM 3078 O O . LEU A 1 396 ? 10.312 -32.875 -14.109 1 97.81 396 LEU A O 1
ATOM 3082 N N . VAL A 1 397 ? 9.133 -34.219 -15.516 1 98.31 397 VAL A N 1
ATOM 3083 C CA . VAL A 1 397 ? 7.875 -33.531 -15.289 1 98.31 397 VAL A CA 1
ATOM 3084 C C . VAL A 1 397 ? 7.02 -34.281 -14.289 1 98.31 397 VAL A C 1
ATOM 3086 O O . VAL A 1 397 ? 6.453 -35.344 -14.617 1 98.31 397 VAL A O 1
ATOM 3089 N N . LEU A 1 398 ? 6.922 -33.75 -13.102 1 97.88 398 LEU A N 1
ATOM 3090 C CA . LEU A 1 398 ? 6.246 -34.438 -12.016 1 97.88 398 LEU A CA 1
ATOM 3091 C C . LEU A 1 398 ? 5.027 -33.656 -11.539 1 97.88 398 LEU A C 1
ATOM 3093 O O . LEU A 1 398 ? 4.984 -32.406 -11.664 1 97.88 398 LEU A O 1
ATOM 3097 N N . ASN A 1 399 ? 3.992 -34.312 -11.062 1 97.88 399 ASN A N 1
ATOM 3098 C CA . ASN A 1 399 ? 2.842 -33.75 -10.359 1 97.88 399 ASN A CA 1
ATOM 3099 C C . ASN A 1 399 ? 2.145 -32.688 -11.188 1 97.88 399 ASN A C 1
ATOM 3101 O O . ASN A 1 399 ? 1.892 -31.578 -10.703 1 97.88 399 ASN A O 1
ATOM 3105 N N . LEU A 1 400 ? 1.976 -32.969 -12.531 1 98.44 400 LEU A N 1
ATOM 3106 C CA . LEU A 1 400 ? 1.179 -32.062 -13.336 1 98.44 400 LEU A CA 1
ATOM 3107 C C . LEU A 1 400 ? -0.186 -31.812 -12.703 1 98.44 400 LEU A C 1
ATOM 3109 O O . LEU A 1 400 ? -0.881 -32.75 -12.336 1 98.44 400 LEU A O 1
ATOM 3113 N N . ARG A 1 401 ? -0.568 -30.547 -12.531 1 98.25 401 ARG A N 1
ATOM 3114 C CA . ARG A 1 401 ? -1.797 -30.203 -11.82 1 98.25 401 ARG A CA 1
ATOM 3115 C C . ARG A 1 401 ? -2.467 -28.984 -12.43 1 98.25 401 ARG A C 1
ATOM 3117 O O . ARG A 1 401 ? -1.83 -28.219 -13.164 1 98.25 401 ARG A O 1
ATOM 3124 N N . GLY A 1 402 ? -3.785 -28.766 -12.102 1 97.81 402 GLY A N 1
ATOM 3125 C CA . GLY A 1 402 ? -4.547 -27.625 -12.57 1 97.81 402 GLY A CA 1
ATOM 3126 C C . GLY A 1 402 ? -5.57 -27.969 -13.633 1 97.81 402 GLY A C 1
ATOM 3127 O O . GLY A 1 402 ? -6.09 -27.094 -14.312 1 97.81 402 GLY A O 1
ATOM 3128 N N . LYS A 1 403 ? -5.828 -29.312 -13.836 1 96.38 403 LYS A N 1
ATOM 3129 C CA . LYS A 1 403 ? -6.84 -29.719 -14.805 1 96.38 403 LYS A CA 1
ATOM 3130 C C . LYS A 1 403 ? -8.18 -29.062 -14.516 1 96.38 403 LYS A C 1
ATOM 3132 O O . LYS A 1 403 ? -8.688 -29.125 -13.391 1 96.38 403 LYS A O 1
ATOM 3137 N N . GLY A 1 404 ? -8.719 -28.406 -15.523 1 95.94 404 GLY A N 1
ATOM 3138 C CA . GLY A 1 404 ? -10.031 -27.781 -15.406 1 95.94 404 GLY A CA 1
ATOM 3139 C C . GLY A 1 404 ? -10.008 -26.484 -14.617 1 95.94 404 GLY A C 1
ATOM 3140 O O . GLY A 1 404 ? -11.062 -25.953 -14.25 1 95.94 404 GLY A O 1
ATOM 3141 N N . ARG A 1 405 ? -8.883 -25.906 -14.359 1 97.88 405 ARG A N 1
ATOM 3142 C CA . ARG A 1 405 ? -8.781 -24.688 -13.57 1 97.88 405 ARG A CA 1
ATOM 3143 C C . ARG A 1 405 ? -8.125 -23.578 -14.375 1 97.88 405 ARG A C 1
ATOM 3145 O O . ARG A 1 405 ? -7.332 -22.797 -13.844 1 97.88 405 ARG A O 1
ATOM 3152 N N . GLY A 1 406 ? -8.438 -23.562 -15.719 1 98.25 406 GLY A N 1
ATOM 3153 C CA . GLY A 1 406 ? -7.863 -22.531 -16.578 1 98.25 406 GLY A CA 1
ATOM 3154 C C . GLY A 1 406 ? -6.348 -22.578 -16.625 1 98.25 406 GLY A C 1
ATOM 3155 O O . GLY A 1 406 ? -5.758 -23.641 -16.844 1 98.25 406 GLY A O 1
ATOM 3156 N N . PHE A 1 407 ? -5.734 -21.406 -16.453 1 98.44 407 PHE A N 1
ATOM 3157 C CA . PHE A 1 407 ? -4.293 -21.281 -16.641 1 98.44 407 PHE A CA 1
ATOM 3158 C C . PHE A 1 407 ? -3.557 -21.547 -15.336 1 98.44 407 PHE A C 1
ATOM 3160 O O . PHE A 1 407 ? -2.34 -21.375 -15.25 1 98.44 407 PHE A O 1
ATOM 3167 N N . PHE A 1 408 ? -4.301 -21.938 -14.266 1 98.44 408 PHE A N 1
ATOM 3168 C CA . PHE A 1 408 ? -3.625 -22.344 -13.039 1 98.44 408 PHE A CA 1
ATOM 3169 C C . PHE A 1 408 ? -3.1 -23.766 -13.148 1 98.44 408 PHE A C 1
ATOM 3171 O O . PHE A 1 408 ? -3.557 -24.656 -12.438 1 98.44 408 PHE A O 1
ATOM 3178 N N . ILE A 1 409 ? -2.094 -23.906 -14.039 1 98.56 409 ILE A N 1
ATOM 3179 C CA . ILE A 1 409 ? -1.405 -25.141 -14.383 1 98.56 409 ILE A CA 1
ATOM 3180 C C . ILE A 1 409 ? 0.048 -25.078 -13.914 1 98.56 409 ILE A C 1
ATOM 3182 O O . ILE A 1 409 ? 0.699 -24.031 -14.055 1 98.56 409 ILE A O 1
ATOM 3186 N N . ALA A 1 410 ? 0.511 -26.109 -13.258 1 98.75 410 ALA A N 1
ATOM 3187 C CA . ALA A 1 410 ? 1.896 -26.172 -12.797 1 98.75 410 ALA A CA 1
ATOM 3188 C C . ALA A 1 410 ? 2.4 -27.625 -12.812 1 98.75 410 ALA A C 1
ATOM 3190 O O . ALA A 1 410 ? 1.61 -28.562 -12.914 1 98.75 410 ALA A O 1
ATOM 3191 N N . PHE A 1 411 ? 3.623 -27.844 -12.812 1 98.81 411 PHE A N 1
ATOM 3192 C CA . PHE A 1 411 ? 4.285 -29.125 -12.625 1 98.81 411 PHE A CA 1
ATOM 3193 C C . PHE A 1 411 ? 5.59 -28.953 -11.859 1 98.81 411 PHE A C 1
ATOM 3195 O O . PHE A 1 411 ? 6.094 -27.844 -11.719 1 98.81 411 PHE A O 1
ATOM 3202 N N . ASP A 1 412 ? 6.039 -30 -11.258 1 98.56 412 ASP A N 1
ATOM 3203 C CA . ASP A 1 412 ? 7.266 -29.969 -10.461 1 98.56 412 ASP A CA 1
ATOM 3204 C C . ASP A 1 412 ? 8.445 -30.547 -11.25 1 98.56 412 ASP A C 1
ATOM 3206 O O . ASP A 1 412 ? 8.258 -31.406 -12.109 1 98.56 412 ASP A O 1
ATOM 3210 N N . MET A 1 413 ? 9.539 -29.969 -11.008 1 98.5 413 MET A N 1
ATOM 3211 C CA . MET A 1 413 ? 10.805 -30.562 -11.414 1 98.5 413 MET A CA 1
ATOM 3212 C C . MET A 1 413 ? 11.422 -31.359 -10.266 1 98.5 413 MET A C 1
ATOM 3214 O O . MET A 1 413 ? 11.008 -31.219 -9.117 1 98.5 413 MET A O 1
ATOM 3218 N N . PRO A 1 414 ? 12.414 -32.219 -10.516 1 98 414 PRO A N 1
ATOM 3219 C CA . PRO A 1 414 ? 12.945 -33.125 -9.5 1 98 414 PRO A CA 1
ATOM 3220 C C . PRO A 1 414 ? 13.609 -32.375 -8.336 1 98 414 PRO A C 1
ATOM 3222 O O . PRO A 1 414 ? 13.664 -32.906 -7.219 1 98 414 PRO A O 1
ATOM 3225 N N . SER A 1 415 ? 14.164 -31.266 -8.602 1 98.06 415 SER A N 1
ATOM 3226 C CA . SER A 1 415 ? 14.812 -30.453 -7.582 1 98.06 415 SER A CA 1
ATOM 3227 C C . SER A 1 415 ? 14.734 -28.969 -7.926 1 98.06 415 SER A C 1
ATOM 3229 O O . SER A 1 415 ? 14.383 -28.609 -9.055 1 98.06 415 SER A O 1
ATOM 3231 N N . ALA A 1 416 ? 15.016 -28.188 -6.945 1 97.5 416 ALA A N 1
ATOM 3232 C CA . ALA A 1 416 ? 15.039 -26.734 -7.164 1 97.5 416 ALA A CA 1
ATOM 3233 C C . ALA A 1 416 ? 16.062 -26.359 -8.227 1 97.5 416 ALA A C 1
ATOM 3235 O O . ALA A 1 416 ? 15.828 -25.484 -9.047 1 97.5 416 ALA A O 1
ATOM 3236 N N . GLU A 1 417 ? 17.188 -27.016 -8.18 1 97.81 417 GLU A N 1
ATOM 3237 C CA . GLU A 1 417 ? 18.266 -26.734 -9.133 1 97.81 417 GLU A CA 1
ATOM 3238 C C . GLU A 1 417 ? 17.828 -27.062 -10.562 1 97.81 417 GLU A C 1
ATOM 3240 O O . GLU A 1 417 ? 18.094 -26.297 -11.484 1 97.81 417 GLU A O 1
ATOM 3245 N N . ILE A 1 418 ? 17.203 -28.203 -10.703 1 98.25 418 ILE A N 1
ATOM 3246 C CA . ILE A 1 418 ? 16.75 -28.625 -12.023 1 98.25 418 ILE A CA 1
ATOM 3247 C C . ILE A 1 418 ? 15.656 -27.688 -12.516 1 98.25 418 ILE A C 1
ATOM 3249 O O . ILE A 1 418 ? 15.617 -27.328 -13.695 1 98.25 418 ILE A O 1
ATOM 3253 N N . ARG A 1 419 ? 14.789 -27.297 -11.578 1 98.38 419 ARG A N 1
ATOM 3254 C CA . ARG A 1 419 ? 13.734 -26.344 -11.906 1 98.38 419 ARG A CA 1
ATOM 3255 C C . ARG A 1 419 ? 14.328 -25.031 -12.414 1 98.38 419 ARG A C 1
ATOM 3257 O O . ARG A 1 419 ? 13.883 -24.5 -13.43 1 98.38 419 ARG A O 1
ATOM 3264 N N . ASP A 1 420 ? 15.32 -24.531 -11.758 1 98.06 420 ASP A N 1
ATOM 3265 C CA . ASP A 1 420 ? 15.945 -23.266 -12.141 1 98.06 420 ASP A CA 1
ATOM 3266 C C . ASP A 1 420 ? 16.641 -23.391 -13.492 1 98.06 420 ASP A C 1
ATOM 3268 O O . ASP A 1 420 ? 16.594 -22.453 -14.305 1 98.06 420 ASP A O 1
ATOM 3272 N N . LYS A 1 421 ? 17.297 -24.484 -13.703 1 98.12 421 LYS A N 1
ATOM 3273 C CA . LYS A 1 421 ? 17.922 -24.734 -14.992 1 98.12 421 LYS A CA 1
ATOM 3274 C C . LYS A 1 421 ? 16.891 -24.781 -16.109 1 98.12 421 LYS A C 1
ATOM 3276 O O . LYS A 1 421 ? 17.141 -24.25 -17.203 1 98.12 421 LYS A O 1
ATOM 3281 N N . PHE A 1 422 ? 15.852 -25.438 -15.852 1 98.75 422 PHE A N 1
ATOM 3282 C CA . PHE A 1 422 ? 14.766 -25.547 -16.828 1 98.75 422 PHE A CA 1
ATOM 3283 C C . PHE A 1 422 ? 14.219 -24.172 -17.172 1 98.75 422 PHE A C 1
ATOM 3285 O O . PHE A 1 422 ? 14.047 -23.844 -18.359 1 98.75 422 PHE A O 1
ATOM 3292 N N . LEU A 1 423 ? 13.891 -23.328 -16.141 1 98.75 423 LEU A N 1
ATOM 3293 C CA . LEU A 1 423 ? 13.375 -21.984 -16.359 1 98.75 423 LEU A CA 1
ATOM 3294 C C . LEU A 1 423 ? 14.359 -21.141 -17.156 1 98.75 423 LEU A C 1
ATOM 3296 O O . LEU A 1 423 ? 13.969 -20.391 -18.062 1 98.75 423 LEU A O 1
ATOM 3300 N N . TRP A 1 424 ? 15.609 -21.234 -16.781 1 98.31 424 TRP A N 1
ATOM 3301 C CA . TRP A 1 424 ? 16.656 -20.5 -17.484 1 98.31 424 TRP A CA 1
ATOM 3302 C C . TRP A 1 424 ? 16.734 -20.953 -18.953 1 98.31 424 TRP A C 1
ATOM 3304 O O . TRP A 1 424 ? 16.812 -20.109 -19.844 1 98.31 424 TRP A O 1
ATOM 3314 N N . GLY A 1 425 ? 16.719 -22.266 -19.188 1 98.69 425 GLY A N 1
ATOM 3315 C CA . GLY A 1 425 ? 16.766 -22.797 -20.547 1 98.69 425 GLY A CA 1
ATOM 3316 C C . GLY A 1 425 ? 15.594 -22.328 -21.406 1 98.69 425 GLY A C 1
ATOM 3317 O O . GLY A 1 425 ? 15.773 -21.969 -22.562 1 98.69 425 GLY A O 1
ATOM 3318 N N . CYS A 1 426 ? 14.406 -22.375 -20.828 1 98.88 426 CYS A N 1
ATOM 3319 C CA . CYS A 1 426 ? 13.227 -21.906 -21.547 1 98.88 426 CYS A CA 1
ATOM 3320 C C . CYS A 1 426 ? 13.367 -20.438 -21.922 1 98.88 426 CYS A C 1
ATOM 3322 O O . CYS A 1 426 ? 13.023 -20.031 -23.031 1 98.88 426 CYS A O 1
ATOM 3324 N N . ARG A 1 427 ? 13.906 -19.625 -20.969 1 98.81 427 ARG A N 1
ATOM 3325 C CA . ARG A 1 427 ? 14.086 -18.203 -21.234 1 98.81 427 ARG A CA 1
ATOM 3326 C C . ARG A 1 427 ? 15.086 -17.969 -22.375 1 98.81 427 ARG A C 1
ATOM 3328 O O . ARG A 1 427 ? 14.891 -17.094 -23.219 1 98.81 427 ARG A O 1
ATOM 3335 N N . GLN A 1 428 ? 16.141 -18.781 -22.406 1 98.69 428 GLN A N 1
ATOM 3336 C CA . GLN A 1 428 ? 17.125 -18.672 -23.484 1 98.69 428 GLN A CA 1
ATOM 3337 C C . GLN A 1 428 ? 16.516 -19.016 -24.828 1 98.69 428 GLN A C 1
ATOM 3339 O O . GLN A 1 428 ? 17.016 -18.578 -25.875 1 98.69 428 GLN A O 1
ATOM 3344 N N . LYS A 1 429 ? 15.414 -19.766 -24.797 1 98.75 429 LYS A N 1
ATOM 3345 C CA . LYS A 1 429 ? 14.75 -20.188 -26.031 1 98.75 429 LYS A CA 1
ATOM 3346 C C . LYS A 1 429 ? 13.539 -19.312 -26.328 1 98.75 429 LYS A C 1
ATOM 3348 O O . LYS A 1 429 ? 12.758 -19.609 -27.234 1 98.75 429 LYS A O 1
ATOM 3353 N N . GLY A 1 430 ? 13.383 -18.281 -25.5 1 98.75 430 GLY A N 1
ATOM 3354 C CA . GLY A 1 430 ? 12.391 -17.266 -25.812 1 98.75 430 GLY A CA 1
ATOM 3355 C C . GLY A 1 430 ? 11.07 -17.484 -25.109 1 98.75 430 GLY A C 1
ATOM 3356 O O . GLY A 1 430 ? 10.039 -16.953 -25.547 1 98.75 430 GLY A O 1
ATOM 3357 N N . LEU A 1 431 ? 11.039 -18.281 -24.109 1 98.88 431 LEU A N 1
ATOM 3358 C CA . LEU A 1 431 ? 9.836 -18.5 -23.312 1 98.88 431 LEU A CA 1
ATOM 3359 C C . LEU A 1 431 ? 10.062 -18.062 -21.859 1 98.88 431 LEU A C 1
ATOM 3361 O O . LEU A 1 431 ? 10.938 -18.594 -21.172 1 98.88 431 LEU A O 1
ATOM 3365 N N . ASN A 1 432 ? 9.305 -17.031 -21.453 1 98.75 432 ASN A N 1
ATOM 3366 C CA . ASN A 1 432 ? 9.398 -16.516 -20.094 1 98.75 432 ASN A CA 1
ATOM 3367 C C . ASN A 1 432 ? 8.391 -17.203 -19.172 1 98.75 432 ASN A C 1
ATOM 3369 O O . ASN A 1 432 ? 7.18 -17.031 -19.344 1 98.75 432 ASN A O 1
ATOM 3373 N N . LEU A 1 433 ? 8.867 -18 -18.219 1 98.31 433 LEU A N 1
ATOM 3374 C CA . LEU A 1 433 ? 8.07 -18.719 -17.234 1 98.31 433 LEU A CA 1
ATOM 3375 C C . LEU A 1 433 ? 8.5 -18.344 -15.82 1 98.31 433 LEU A C 1
ATOM 3377 O O . LEU A 1 433 ? 9.508 -17.672 -15.633 1 98.31 433 LEU A O 1
ATOM 3381 N N . GLY A 1 434 ? 7.68 -18.766 -14.859 1 97.12 434 GLY A N 1
ATOM 3382 C CA . GLY A 1 434 ? 8.008 -18.5 -13.461 1 97.12 434 GLY A CA 1
ATOM 3383 C C . GLY A 1 434 ? 7.996 -19.75 -12.602 1 97.12 434 GLY A C 1
ATOM 3384 O O . GLY A 1 434 ? 7.328 -20.734 -12.93 1 97.12 434 GLY A O 1
ATOM 3385 N N . GLY A 1 435 ? 8.797 -19.656 -11.547 1 97.31 435 GLY A N 1
ATOM 3386 C CA . GLY A 1 435 ? 8.773 -20.719 -10.547 1 97.31 435 GLY A CA 1
ATOM 3387 C C . GLY A 1 435 ? 7.805 -20.453 -9.414 1 97.31 435 GLY A C 1
ATOM 3388 O O . GLY A 1 435 ? 7.301 -19.344 -9.266 1 97.31 435 GLY A O 1
ATOM 3389 N N . CYS A 1 436 ? 7.465 -21.422 -8.656 1 97 436 CYS A N 1
ATOM 3390 C CA . CYS A 1 436 ? 6.68 -21.312 -7.434 1 97 436 CYS A CA 1
ATOM 3391 C C . CYS A 1 436 ? 6.984 -22.484 -6.492 1 97 436 CYS A C 1
ATOM 3393 O O . CYS A 1 436 ? 7.434 -23.547 -6.938 1 97 436 CYS A O 1
ATOM 3395 N N . GLY A 1 437 ? 6.727 -22.297 -5.238 1 96.81 437 GLY A N 1
ATOM 3396 C CA . GLY A 1 437 ? 7.16 -23.328 -4.293 1 96.81 437 GLY A CA 1
ATOM 3397 C C . GLY A 1 437 ? 8.648 -23.609 -4.371 1 96.81 437 GLY A C 1
ATOM 3398 O O . GLY A 1 437 ? 9.438 -22.719 -4.703 1 96.81 437 GLY A O 1
ATOM 3399 N N . ASP A 1 438 ? 8.977 -24.797 -4.039 1 95.88 438 ASP A N 1
ATOM 3400 C CA . ASP A 1 438 ? 10.391 -25.141 -4.008 1 95.88 438 ASP A CA 1
ATOM 3401 C C . ASP A 1 438 ? 10.867 -25.625 -5.375 1 95.88 438 ASP A C 1
ATOM 3403 O O . ASP A 1 438 ? 11.992 -25.344 -5.785 1 95.88 438 ASP A O 1
ATOM 3407 N N . VAL A 1 439 ? 9.93 -26.344 -6.082 1 98 439 VAL A N 1
ATOM 3408 C CA . VAL A 1 439 ? 10.422 -27.031 -7.266 1 98 439 VAL A CA 1
ATOM 3409 C C . VAL A 1 439 ? 9.445 -26.844 -8.422 1 98 439 VAL A C 1
ATOM 3411 O O . VAL A 1 439 ? 9.633 -27.406 -9.508 1 98 439 VAL A O 1
ATOM 3414 N N . GLY A 1 440 ? 8.43 -26.016 -8.219 1 98.38 440 GLY A N 1
ATOM 3415 C CA . GLY A 1 440 ? 7.34 -25.922 -9.172 1 98.38 440 GLY A CA 1
ATOM 3416 C C . GLY A 1 440 ? 7.617 -24.938 -10.297 1 98.38 440 GLY A C 1
ATOM 3417 O O . GLY A 1 440 ? 8.312 -23.938 -10.102 1 98.38 440 GLY A O 1
ATOM 3418 N N . VAL A 1 441 ? 7.086 -25.219 -11.477 1 98.75 441 VAL A N 1
ATOM 3419 C CA . VAL A 1 441 ? 6.969 -24.312 -12.617 1 98.75 441 VAL A CA 1
ATOM 3420 C C . VAL A 1 441 ? 5.504 -23.953 -12.828 1 98.75 441 VAL A C 1
ATOM 3422 O O . VAL A 1 441 ? 4.641 -24.828 -12.914 1 98.75 441 VAL A O 1
ATOM 3425 N N . ARG A 1 442 ? 5.223 -22.672 -12.828 1 98.31 442 ARG A N 1
ATOM 3426 C CA . ARG A 1 442 ? 3.826 -22.266 -12.961 1 98.31 442 ARG A CA 1
ATOM 3427 C C . ARG A 1 442 ? 3.6 -21.516 -14.266 1 98.31 442 ARG A C 1
ATOM 3429 O O . ARG A 1 442 ? 4.48 -20.781 -14.719 1 98.31 442 ARG A O 1
ATOM 3436 N N . LEU A 1 443 ? 2.477 -21.641 -14.836 1 98 443 LEU A N 1
ATOM 3437 C CA . LEU A 1 443 ? 2.027 -20.922 -16.031 1 98 443 LEU A CA 1
ATOM 3438 C C . LEU A 1 443 ? 0.983 -19.875 -15.672 1 98 443 LEU A C 1
ATOM 3440 O O . LEU A 1 443 ? 0.014 -20.172 -14.969 1 98 443 LEU A O 1
ATOM 3444 N N . ARG A 1 444 ? 1.217 -18.625 -16.094 1 98 444 ARG A N 1
ATOM 3445 C CA . ARG A 1 444 ? 0.312 -17.516 -15.828 1 98 444 ARG A CA 1
ATOM 3446 C C . ARG A 1 444 ? 0.096 -16.656 -17.078 1 98 444 ARG A C 1
ATOM 3448 O O . ARG A 1 444 ? 0.249 -15.438 -17.031 1 98 444 ARG A O 1
ATOM 3455 N N . PRO A 1 445 ? -0.297 -17.219 -18.188 1 97.75 445 PRO A N 1
ATOM 3456 C CA . PRO A 1 445 ? -0.528 -16.406 -19.391 1 97.75 445 PRO A CA 1
ATOM 3457 C C . PRO A 1 445 ? -1.665 -15.406 -19.203 1 97.75 445 PRO A C 1
ATOM 3459 O O . PRO A 1 445 ? -2.469 -15.539 -18.281 1 97.75 445 PRO A O 1
ATOM 3462 N N . GLY A 1 446 ? -1.717 -14.391 -20.062 1 98.06 446 GLY A N 1
ATOM 3463 C CA . GLY A 1 446 ? -2.842 -13.469 -20.109 1 98.06 446 GLY A CA 1
ATOM 3464 C C . GLY A 1 446 ? -4.102 -14.094 -20.688 1 98.06 446 GLY A C 1
ATOM 3465 O O . GLY A 1 446 ? -4.066 -15.203 -21.203 1 98.06 446 GLY A O 1
ATOM 3466 N N . LEU A 1 447 ? -5.156 -13.352 -20.672 1 98.75 447 LEU A N 1
ATOM 3467 C CA . LEU A 1 447 ? -6.465 -13.859 -21.062 1 98.75 447 LEU A CA 1
ATOM 3468 C C . LEU A 1 447 ? -6.586 -13.914 -22.578 1 98.75 447 LEU A C 1
ATOM 3470 O O . LEU A 1 447 ? -7.508 -14.539 -23.109 1 98.75 447 LEU A O 1
ATOM 3474 N N . THR A 1 448 ? -5.57 -13.398 -23.297 1 98.44 448 THR A N 1
ATOM 3475 C CA . THR A 1 448 ? -5.605 -13.391 -24.75 1 98.44 448 THR A CA 1
ATOM 3476 C C . THR A 1 448 ? -4.734 -14.508 -25.328 1 98.44 448 THR A C 1
ATOM 3478 O O . THR A 1 448 ? -4.602 -14.633 -26.547 1 98.44 448 THR A O 1
ATOM 3481 N N . PHE A 1 449 ? -4.148 -15.297 -24.438 1 98.44 449 PHE A N 1
ATOM 3482 C CA . PHE A 1 449 ? -3.33 -16.438 -24.844 1 98.44 449 PHE A CA 1
ATOM 3483 C C . PHE A 1 449 ? -4.16 -17.453 -25.609 1 98.44 449 PHE A C 1
ATOM 3485 O O . PHE A 1 449 ? -5.207 -17.906 -25.125 1 98.44 449 PHE A O 1
ATOM 3492 N N . GLY A 1 450 ? -3.75 -17.812 -26.859 1 97.94 450 GLY A N 1
ATOM 3493 C CA . GLY A 1 450 ? -4.516 -18.719 -27.688 1 97.94 450 GLY A CA 1
ATOM 3494 C C . GLY A 1 450 ? -3.758 -20 -28.016 1 97.94 450 GLY A C 1
ATOM 3495 O O . GLY A 1 450 ? -2.643 -20.203 -27.547 1 97.94 450 GLY A O 1
ATOM 3496 N N . LYS A 1 451 ? -4.363 -20.844 -28.859 1 97.81 451 LYS A N 1
ATOM 3497 C CA . LYS A 1 451 ? -3.811 -22.156 -29.203 1 97.81 451 LYS A CA 1
ATOM 3498 C C . LYS A 1 451 ? -2.467 -22.016 -29.906 1 97.81 451 LYS A C 1
ATOM 3500 O O . LYS A 1 451 ? -1.574 -22.844 -29.734 1 97.81 451 LYS A O 1
ATOM 3505 N N . LYS A 1 452 ? -2.316 -20.969 -30.75 1 98.06 452 LYS A N 1
ATOM 3506 C CA . LYS A 1 452 ? -1.038 -20.766 -31.422 1 98.06 452 LYS A CA 1
ATOM 3507 C C . LYS A 1 452 ? 0.079 -20.516 -30.406 1 98.06 452 LYS A C 1
ATOM 3509 O O . LYS A 1 452 ? 1.209 -20.969 -30.609 1 98.06 452 LYS A O 1
ATOM 3514 N N . HIS A 1 453 ? -0.237 -19.75 -29.359 1 98.75 453 HIS A N 1
ATOM 3515 C CA . HIS A 1 453 ? 0.74 -19.516 -28.297 1 98.75 453 HIS A CA 1
ATOM 3516 C C . HIS A 1 453 ? 1.062 -20.812 -27.547 1 98.75 453 HIS A C 1
ATOM 3518 O O . HIS A 1 453 ? 2.215 -21.047 -27.188 1 98.75 453 HIS A O 1
ATOM 3524 N N . VAL A 1 454 ? 0.035 -21.672 -27.328 1 98.75 454 VAL A N 1
ATOM 3525 C CA . VAL A 1 454 ? 0.226 -22.953 -26.672 1 98.75 454 VAL A CA 1
ATOM 3526 C C . VAL A 1 454 ? 1.205 -23.812 -27.469 1 98.75 454 VAL A C 1
ATOM 3528 O O . VAL A 1 454 ? 2.104 -24.438 -26.906 1 98.75 454 VAL A O 1
ATOM 3531 N N . ASP A 1 455 ? 0.984 -23.828 -28.75 1 98.69 455 ASP A N 1
ATOM 3532 C CA . ASP A 1 455 ? 1.851 -24.625 -29.594 1 98.69 455 ASP A CA 1
ATOM 3533 C C . ASP A 1 455 ? 3.309 -24.203 -29.469 1 98.69 455 ASP A C 1
ATOM 3535 O O . ASP A 1 455 ? 4.211 -25.031 -29.406 1 98.69 455 ASP A O 1
ATOM 3539 N N . ILE A 1 456 ? 3.549 -22.906 -29.438 1 98.75 456 ILE A N 1
ATOM 3540 C CA . ILE A 1 456 ? 4.898 -22.375 -29.297 1 98.75 456 ILE A CA 1
ATOM 3541 C C . ILE A 1 456 ? 5.441 -22.734 -27.906 1 98.75 456 ILE A C 1
ATOM 3543 O O . ILE A 1 456 ? 6.582 -23.188 -27.781 1 98.75 456 ILE A O 1
ATOM 3547 N N . LEU A 1 457 ? 4.641 -22.5 -26.875 1 98.81 457 LEU A N 1
ATOM 3548 C CA . LEU A 1 457 ? 5.035 -22.797 -25.5 1 98.81 457 LEU A CA 1
ATOM 3549 C C . LEU A 1 457 ? 5.43 -24.25 -25.328 1 98.81 457 LEU A C 1
ATOM 3551 O O . LEU A 1 457 ? 6.504 -24.562 -24.812 1 98.81 457 LEU A O 1
ATOM 3555 N N . VAL A 1 458 ? 4.605 -25.141 -25.828 1 98.62 458 VAL A N 1
ATOM 3556 C CA . VAL A 1 458 ? 4.828 -26.578 -25.688 1 98.62 458 VAL A CA 1
ATOM 3557 C C . VAL A 1 458 ? 6.066 -26.984 -26.484 1 98.62 458 VAL A C 1
ATOM 3559 O O . VAL A 1 458 ? 6.836 -27.844 -26.047 1 98.62 458 VAL A O 1
ATOM 3562 N N . GLY A 1 459 ? 6.199 -26.391 -27.641 1 98.69 459 GLY A N 1
ATOM 3563 C CA . GLY A 1 459 ? 7.395 -26.656 -28.422 1 98.69 459 GLY A CA 1
ATOM 3564 C C . GLY A 1 459 ? 8.68 -26.328 -27.688 1 98.69 459 GLY A C 1
ATOM 3565 O O . GLY A 1 459 ? 9.633 -27.109 -27.719 1 98.69 459 GLY A O 1
ATOM 3566 N N . VAL A 1 460 ? 8.75 -25.141 -27.062 1 98.81 460 VAL A N 1
ATOM 3567 C CA . VAL A 1 460 ? 9.93 -24.703 -26.328 1 98.81 460 VAL A CA 1
ATOM 3568 C C . VAL A 1 460 ? 10.141 -25.609 -25.109 1 98.81 460 VAL A C 1
ATOM 3570 O O . VAL A 1 460 ? 11.273 -26.016 -24.828 1 98.81 460 VAL A O 1
ATOM 3573 N N . VAL A 1 461 ? 9.07 -25.938 -24.391 1 98.75 461 VAL A N 1
ATOM 3574 C CA . VAL A 1 461 ? 9.141 -26.797 -23.219 1 98.75 461 VAL A CA 1
ATOM 3575 C C . VAL A 1 461 ? 9.703 -28.156 -23.609 1 98.75 461 VAL A C 1
ATOM 3577 O O . VAL A 1 461 ? 10.617 -28.672 -22.969 1 98.75 461 VAL A O 1
ATOM 3580 N N . GLU A 1 462 ? 9.18 -28.719 -24.641 1 98.25 462 GLU A N 1
ATOM 3581 C CA . GLU A 1 462 ? 9.641 -30.031 -25.094 1 98.25 462 GLU A CA 1
ATOM 3582 C C . GLU A 1 462 ? 11.102 -29.984 -25.516 1 98.25 462 GLU A C 1
ATOM 3584 O O . GLU A 1 462 ? 11.867 -30.906 -25.25 1 98.25 462 GLU A O 1
ATOM 3589 N N . SER A 1 463 ? 11.43 -28.984 -26.266 1 98.31 463 SER A N 1
ATOM 3590 C CA . SER A 1 463 ? 12.812 -28.828 -26.688 1 98.31 463 SER A CA 1
ATOM 3591 C C . SER A 1 463 ? 13.758 -28.797 -25.484 1 98.31 463 SER A C 1
ATOM 3593 O O . SER A 1 463 ? 14.797 -29.453 -25.5 1 98.31 463 SER A O 1
ATOM 3595 N N . GLU A 1 464 ? 13.406 -28 -24.469 1 98.38 464 GLU A N 1
ATOM 3596 C CA . GLU A 1 464 ? 14.25 -27.891 -23.281 1 98.38 464 GLU A CA 1
ATOM 3597 C C . GLU A 1 464 ? 14.328 -29.219 -22.531 1 98.38 464 GLU A C 1
ATOM 3599 O O . GLU A 1 464 ? 15.398 -29.609 -22.078 1 98.38 464 GLU A O 1
ATOM 3604 N N . LEU A 1 465 ? 13.219 -29.891 -22.391 1 98.5 465 LEU A N 1
ATOM 3605 C CA . LEU A 1 465 ? 13.188 -31.188 -21.703 1 98.5 465 LEU A CA 1
ATOM 3606 C C . LEU A 1 465 ? 14.031 -32.219 -22.453 1 98.5 465 LEU A C 1
ATOM 3608 O O . LEU A 1 465 ? 14.711 -33.031 -21.828 1 98.5 465 LEU A O 1
ATOM 3612 N N . SER A 1 466 ? 13.906 -32.219 -23.75 1 97.88 466 SER A N 1
ATOM 3613 C CA . SER A 1 466 ? 14.703 -33.125 -24.562 1 97.88 466 SER A CA 1
ATOM 3614 C C . SER A 1 466 ? 16.188 -32.906 -24.312 1 97.88 466 SER A C 1
ATOM 3616 O O . SER A 1 466 ? 16.938 -33.875 -24.172 1 97.88 466 SER A O 1
ATOM 3618 N N . GLU A 1 467 ? 16.641 -31.719 -24.25 1 97.25 467 GLU A N 1
ATOM 3619 C CA . GLU A 1 467 ? 18.047 -31.406 -24 1 97.25 467 GLU A CA 1
ATOM 3620 C C . GLU A 1 467 ? 18.453 -31.859 -22.594 1 97.25 467 GLU A C 1
ATOM 3622 O O . GLU A 1 467 ? 19.578 -32.312 -22.406 1 97.25 467 GLU A O 1
ATOM 3627 N N . MET A 1 468 ? 17.594 -31.641 -21.656 1 96.12 468 MET A N 1
ATOM 3628 C CA . MET A 1 468 ? 17.906 -31.969 -20.281 1 96.12 468 MET A CA 1
ATOM 3629 C C . MET A 1 468 ? 17.953 -33.5 -20.078 1 96.12 468 MET A C 1
ATOM 3631 O O . MET A 1 468 ? 18.672 -33.969 -19.203 1 96.12 468 MET A O 1
ATOM 3635 N N . SER A 1 469 ? 17.203 -34.188 -20.844 1 92.5 469 SER A N 1
ATOM 3636 C CA . SER A 1 469 ? 17.172 -35.625 -20.75 1 92.5 469 SER A CA 1
ATOM 3637 C C . SER A 1 469 ? 18.406 -36.25 -21.391 1 92.5 469 SER A C 1
ATOM 3639 O O . SER A 1 469 ? 18.781 -37.375 -21.047 1 92.5 469 SER A O 1
ATOM 3641 N N . ASN A 1 470 ? 19.016 -35.625 -22.344 1 87.5 470 ASN A N 1
ATOM 3642 C CA . ASN A 1 470 ? 20.203 -36.125 -23.031 1 87.5 470 ASN A CA 1
ATOM 3643 C C . ASN A 1 470 ? 21.484 -35.781 -22.266 1 87.5 470 ASN A C 1
ATOM 3645 O O . ASN A 1 470 ? 22.562 -36.281 -22.594 1 87.5 470 ASN A O 1
ATOM 3649 N N . HIS A 1 471 ? 21.438 -34.969 -21.297 1 72 471 HIS A N 1
ATOM 3650 C CA . HIS A 1 471 ? 22.594 -34.594 -20.469 1 72 471 HIS A CA 1
ATOM 3651 C C . HIS A 1 471 ? 22.438 -35.125 -19.047 1 72 471 HIS A C 1
ATOM 3653 O O . HIS A 1 471 ? 21.359 -35.062 -18.469 1 72 471 HIS A O 1
ATOM 3659 N N . MET B 1 1 ? 5.051 38.031 -12.164 1 78.19 1 MET B N 1
ATOM 3660 C CA . MET B 1 1 ? 3.711 37.438 -12.109 1 78.19 1 MET B CA 1
ATOM 3661 C C . MET B 1 1 ? 3.676 36.25 -11.18 1 78.19 1 MET B C 1
ATOM 3663 O O . MET B 1 1 ? 4.555 35.375 -11.234 1 78.19 1 MET B O 1
ATOM 3667 N N . PRO B 1 2 ? 2.693 36.312 -10.273 1 89.94 2 PRO B N 1
ATOM 3668 C CA . PRO B 1 2 ? 2.578 35.125 -9.391 1 89.94 2 PRO B CA 1
ATOM 3669 C C . PRO B 1 2 ? 2.371 33.844 -10.164 1 89.94 2 PRO B C 1
ATOM 3671 O O . PRO B 1 2 ? 1.7 33.812 -11.195 1 89.94 2 PRO B O 1
ATOM 3674 N N . ILE B 1 3 ? 2.998 32.75 -9.742 1 94.5 3 ILE B N 1
ATOM 3675 C CA . ILE B 1 3 ? 3.061 31.484 -10.469 1 94.5 3 ILE B CA 1
ATOM 3676 C C . ILE B 1 3 ? 1.647 30.969 -10.719 1 94.5 3 ILE B C 1
ATOM 3678 O O . ILE B 1 3 ? 1.387 30.328 -11.75 1 94.5 3 ILE B O 1
ATOM 3682 N N . ALA B 1 4 ? 0.741 31.141 -9.836 1 96.06 4 ALA B N 1
ATOM 3683 C CA . ALA B 1 4 ? -0.637 30.703 -10.016 1 96.06 4 ALA B CA 1
ATOM 3684 C C . ALA B 1 4 ? -1.267 31.344 -11.242 1 96.06 4 ALA B C 1
ATOM 3686 O O . ALA B 1 4 ? -2.043 30.703 -11.961 1 96.06 4 ALA B O 1
ATOM 3687 N N . ASP B 1 5 ? -1.022 32.625 -11.422 1 96.19 5 ASP B N 1
ATOM 3688 C CA . ASP B 1 5 ? -1.583 33.344 -12.57 1 96.19 5 ASP B CA 1
ATOM 3689 C C . ASP B 1 5 ? -1.016 32.812 -13.883 1 96.19 5 ASP B C 1
ATOM 3691 O O . ASP B 1 5 ? -1.692 32.844 -14.914 1 96.19 5 ASP B O 1
ATOM 3695 N N . LYS B 1 6 ? 0.209 32.406 -13.789 1 95.38 6 LYS B N 1
ATOM 3696 C CA . LYS B 1 6 ? 0.839 31.797 -14.969 1 95.38 6 LYS B CA 1
ATOM 3697 C C . LYS B 1 6 ? 0.205 30.453 -15.305 1 95.38 6 LYS B C 1
ATOM 3699 O O . LYS B 1 6 ? -0.153 30.203 -16.453 1 95.38 6 LYS B O 1
ATOM 3704 N N . TYR B 1 7 ? 0.045 29.547 -14.344 1 96.19 7 TYR B N 1
ATOM 3705 C CA . TYR B 1 7 ? -0.49 28.203 -14.562 1 96.19 7 TYR B CA 1
ATOM 3706 C C . TYR B 1 7 ? -1.981 28.266 -14.875 1 96.19 7 TYR B C 1
ATOM 3708 O O . TYR B 1 7 ? -2.477 27.5 -15.711 1 96.19 7 TYR B O 1
ATOM 3716 N N . PHE B 1 8 ? -2.641 29.203 -14.086 1 97.56 8 PHE B N 1
ATOM 3717 C CA . PHE B 1 8 ? -4.098 29.172 -14.07 1 97.56 8 PHE B CA 1
ATOM 3718 C C . PHE B 1 8 ? -4.676 30.547 -14.359 1 97.56 8 PHE B C 1
ATOM 3720 O O . PHE B 1 8 ? -5.289 31.172 -13.484 1 97.56 8 PHE B O 1
ATOM 3727 N N . PRO B 1 9 ? -4.668 31.031 -15.531 1 96.75 9 PRO B N 1
ATOM 3728 C CA . PRO B 1 9 ? -5.223 32.344 -15.844 1 96.75 9 PRO B CA 1
ATOM 3729 C C . PRO B 1 9 ? -6.723 32.438 -15.578 1 96.75 9 PRO B C 1
ATOM 3731 O O . PRO B 1 9 ? -7.25 33.531 -15.328 1 96.75 9 PRO B O 1
ATOM 3734 N N . ASP B 1 10 ? -7.418 31.297 -15.594 1 97.19 10 ASP B N 1
ATOM 3735 C CA . ASP B 1 10 ? -8.867 31.281 -15.438 1 97.19 10 ASP B CA 1
ATOM 3736 C C . ASP B 1 10 ? -9.273 30.828 -14.039 1 97.19 10 ASP B C 1
ATOM 3738 O O . ASP B 1 10 ? -10.422 30.453 -13.805 1 97.19 10 ASP B O 1
ATOM 3742 N N . GLU B 1 11 ? -8.297 30.781 -13.109 1 97.69 11 GLU B N 1
ATOM 3743 C CA . GLU B 1 11 ? -8.617 30.438 -11.727 1 97.69 11 GLU B CA 1
ATOM 3744 C C . GLU B 1 11 ? -9.672 31.375 -11.156 1 97.69 11 GLU B C 1
ATOM 3746 O O . GLU B 1 11 ? -9.641 32.562 -11.414 1 97.69 11 GLU B O 1
ATOM 3751 N N . PRO B 1 12 ? -10.617 30.828 -10.312 1 97.56 12 PRO B N 1
ATOM 3752 C CA . PRO B 1 12 ? -11.578 31.719 -9.672 1 97.56 12 PRO B CA 1
ATOM 3753 C C . PRO B 1 12 ? -10.906 32.875 -8.922 1 97.56 12 PRO B C 1
ATOM 3755 O O . PRO B 1 12 ? -9.82 32.688 -8.367 1 97.56 12 PRO B O 1
ATOM 3758 N N . LYS B 1 13 ? -11.562 34.031 -8.875 1 96.88 13 LYS B N 1
ATOM 3759 C CA . LYS B 1 13 ? -11 35.188 -8.211 1 96.88 13 LYS B CA 1
ATOM 3760 C C . LYS B 1 13 ? -11.32 35.188 -6.719 1 96.88 13 LYS B C 1
ATOM 3762 O O . LYS B 1 13 ? -10.648 35.844 -5.93 1 96.88 13 LYS B O 1
ATOM 3767 N N . ALA B 1 14 ? -12.32 34.5 -6.422 1 98 14 ALA B N 1
ATOM 3768 C CA . ALA B 1 14 ? -12.766 34.312 -5.043 1 98 14 ALA B CA 1
ATOM 3769 C C . ALA B 1 14 ? -13.641 33.094 -4.91 1 98 14 ALA B C 1
ATOM 3771 O O . ALA B 1 14 ? -14.141 32.562 -5.91 1 98 14 ALA B O 1
ATOM 3772 N N . PRO B 1 15 ? -13.789 32.562 -3.672 1 98.62 15 PRO B N 1
ATOM 3773 C CA . PRO B 1 15 ? -14.758 31.469 -3.486 1 98.62 15 PRO B CA 1
ATOM 3774 C C . PRO B 1 15 ? -16.172 31.844 -3.941 1 98.62 15 PRO B C 1
ATOM 3776 O O . PRO B 1 15 ? -16.531 33.031 -3.926 1 98.62 15 PRO B O 1
ATOM 3779 N N . HIS B 1 16 ? -16.859 30.906 -4.352 1 98.56 16 HIS B N 1
ATOM 3780 C CA . HIS B 1 16 ? -18.25 31.078 -4.797 1 98.56 16 HIS B CA 1
ATOM 3781 C C . HIS B 1 16 ? -19.141 29.969 -4.27 1 98.56 16 HIS B C 1
ATOM 3783 O O . HIS B 1 16 ? -19.125 28.844 -4.789 1 98.56 16 HIS B O 1
ATOM 3789 N N . MET B 1 17 ? -20.016 30.297 -3.266 1 98.5 17 MET B N 1
ATOM 3790 C CA . MET B 1 17 ? -20.875 29.312 -2.623 1 98.5 17 MET B CA 1
ATOM 3791 C C . MET B 1 17 ? -22.312 29.453 -3.109 1 98.5 17 MET B C 1
ATOM 3793 O O . MET B 1 17 ? -22.922 30.516 -2.977 1 98.5 17 MET B O 1
ATOM 3797 N N . ILE B 1 18 ? -22.812 28.344 -3.627 1 98.12 18 ILE B N 1
ATOM 3798 C CA . ILE B 1 18 ? -24.172 28.312 -4.145 1 98.12 18 ILE B CA 1
ATOM 3799 C C . ILE B 1 18 ? -25.094 27.672 -3.115 1 98.12 18 ILE B C 1
ATOM 3801 O O . ILE B 1 18 ? -26.281 28.031 -3.031 1 98.12 18 ILE B O 1
ATOM 3805 N N . THR B 1 19 ? -24.672 26.734 -2.408 1 98.38 19 THR B N 1
ATOM 3806 C CA . THR B 1 19 ? -25.344 26 -1.354 1 98.38 19 THR B CA 1
ATOM 3807 C C . THR B 1 19 ? -24.438 25.812 -0.149 1 98.38 19 THR B C 1
ATOM 3809 O O . THR B 1 19 ? -23.234 26.062 -0.234 1 98.38 19 THR B O 1
ATOM 3812 N N . PRO B 1 20 ? -25.062 25.469 0.908 1 98.25 20 PRO B N 1
ATOM 3813 C CA . PRO B 1 20 ? -24.172 24.969 1.954 1 98.25 20 PRO B CA 1
ATOM 3814 C C . PRO B 1 20 ? -23.297 23.812 1.479 1 98.25 20 PRO B C 1
ATOM 3816 O O . PRO B 1 20 ? -23.625 23.156 0.482 1 98.25 20 PRO B O 1
ATOM 3819 N N . CYS B 1 21 ? -22.234 23.578 2.08 1 98.62 21 CYS B N 1
ATOM 3820 C CA . CYS B 1 21 ? -21.312 22.484 1.769 1 98.62 21 CYS B CA 1
ATOM 3821 C C . CYS B 1 21 ? -21.203 21.516 2.938 1 98.62 21 CYS B C 1
ATOM 3823 O O . CYS B 1 21 ? -20.719 21.875 4.008 1 98.62 21 CYS B O 1
ATOM 3825 N N . PRO B 1 22 ? -21.656 20.297 2.795 1 98.44 22 PRO B N 1
ATOM 3826 C CA . PRO B 1 22 ? -22.125 19.672 1.556 1 98.44 22 PRO B CA 1
ATOM 3827 C C . PRO B 1 22 ? -23.531 20.125 1.168 1 98.44 22 PRO B C 1
ATOM 3829 O O . PRO B 1 22 ? -24.391 20.312 2.039 1 98.44 22 PRO B O 1
ATOM 3832 N N . GLY B 1 23 ? -23.75 20.281 -0.065 1 98.75 23 GLY B N 1
ATOM 3833 C CA . GLY B 1 23 ? -25.047 20.641 -0.59 1 98.75 23 GLY B CA 1
ATOM 3834 C C . GLY B 1 23 ? -25.875 19.453 -1.025 1 98.75 23 GLY B C 1
ATOM 3835 O O . GLY B 1 23 ? -25.484 18.297 -0.772 1 98.75 23 GLY B O 1
ATOM 3836 N N . PRO B 1 24 ? -27.047 19.734 -1.627 1 98.62 24 PRO B N 1
ATOM 3837 C CA . PRO B 1 24 ? -27.984 18.656 -1.968 1 98.62 24 PRO B CA 1
ATOM 3838 C C . PRO B 1 24 ? -27.375 17.641 -2.943 1 98.62 24 PRO B C 1
ATOM 3840 O O . PRO B 1 24 ? -27.594 16.438 -2.799 1 98.62 24 PRO B O 1
ATOM 3843 N N . ALA B 1 25 ? -26.656 18.094 -3.938 1 98.69 25 ALA B N 1
ATOM 3844 C CA . ALA B 1 25 ? -26.062 17.172 -4.902 1 98.69 25 ALA B CA 1
ATOM 3845 C C . ALA B 1 25 ? -25 16.312 -4.246 1 98.69 25 ALA B C 1
ATOM 3847 O O . ALA B 1 25 ? -24.922 15.109 -4.5 1 98.69 25 ALA B O 1
ATOM 3848 N N . SER B 1 26 ? -24.141 16.938 -3.441 1 98.75 26 SER B N 1
ATOM 3849 C CA . SER B 1 26 ? -23.125 16.188 -2.707 1 98.75 26 SER B CA 1
ATOM 3850 C C . SER B 1 26 ? -23.75 15.148 -1.786 1 98.75 26 SER B C 1
ATOM 3852 O O . SER B 1 26 ? -23.297 14.008 -1.733 1 98.75 26 SER B O 1
ATOM 3854 N N . LYS B 1 27 ? -24.75 15.555 -1.062 1 98.69 27 LYS B N 1
ATOM 3855 C CA . LYS B 1 27 ? -25.422 14.641 -0.145 1 98.69 27 LYS B CA 1
ATOM 3856 C C . LYS B 1 27 ? -26.031 13.461 -0.896 1 98.69 27 LYS B C 1
ATOM 3858 O O . LYS B 1 27 ? -25.938 12.312 -0.444 1 98.69 27 LYS B O 1
ATOM 3863 N N . ALA B 1 28 ? -26.656 13.688 -2.047 1 98.75 28 ALA B N 1
ATOM 3864 C CA . ALA B 1 28 ? -27.266 12.633 -2.85 1 98.75 28 ALA B CA 1
ATOM 3865 C C . ALA B 1 28 ? -26.219 11.664 -3.379 1 98.75 28 ALA B C 1
ATOM 3867 O O . ALA B 1 28 ? -26.406 10.445 -3.348 1 98.75 28 ALA B O 1
ATOM 3868 N N . LYS B 1 29 ? -25.141 12.195 -3.875 1 98.75 29 LYS B N 1
ATOM 3869 C CA . LYS B 1 29 ? -24.078 11.359 -4.426 1 98.75 29 LYS B CA 1
ATOM 3870 C C . LYS B 1 29 ? -23.391 10.562 -3.326 1 98.75 29 LYS B C 1
ATOM 3872 O O . LYS B 1 29 ? -22.953 9.43 -3.551 1 98.75 29 LYS B O 1
ATOM 3877 N N . LEU B 1 30 ? -23.203 11.18 -2.16 1 98.69 30 LEU B N 1
ATOM 3878 C CA . LEU B 1 30 ? -22.641 10.445 -1.032 1 98.69 30 LEU B CA 1
ATOM 3879 C C . LEU B 1 30 ? -23.531 9.281 -0.634 1 98.69 30 LEU B C 1
ATOM 3881 O O . LEU B 1 30 ? -23.047 8.195 -0.32 1 98.69 30 LEU B O 1
ATOM 3885 N N . ALA B 1 31 ? -24.844 9.547 -0.605 1 98.44 31 ALA B N 1
ATOM 3886 C CA . ALA B 1 31 ? -25.781 8.484 -0.273 1 98.44 31 ALA B CA 1
ATOM 3887 C C . ALA B 1 31 ? -25.688 7.328 -1.263 1 98.44 31 ALA B C 1
ATOM 3889 O O . ALA B 1 31 ? -25.719 6.16 -0.866 1 98.44 31 ALA B O 1
ATOM 3890 N N . GLU B 1 32 ? -25.578 7.656 -2.506 1 98.44 32 GLU B N 1
ATOM 3891 C CA . GLU B 1 32 ? -25.438 6.637 -3.541 1 98.44 32 GLU B CA 1
ATOM 3892 C C . GLU B 1 32 ? -24.125 5.875 -3.381 1 98.44 32 GLU B C 1
ATOM 3894 O O . GLU B 1 32 ? -24.094 4.645 -3.408 1 98.44 32 GLU B O 1
ATOM 3899 N N . LEU B 1 33 ? -23.062 6.574 -3.234 1 98.56 33 LEU B N 1
ATOM 3900 C CA . LEU B 1 33 ? -21.734 5.973 -3.098 1 98.56 33 LEU B CA 1
ATOM 3901 C C . LEU B 1 33 ? -21.672 5.09 -1.856 1 98.56 33 LEU B C 1
ATOM 3903 O O . LEU B 1 33 ? -21 4.055 -1.859 1 98.56 33 LEU B O 1
ATOM 3907 N N . SER B 1 34 ? -22.406 5.465 -0.788 1 97.81 34 SER B N 1
ATOM 3908 C CA . SER B 1 34 ? -22.359 4.762 0.491 1 97.81 34 SER B CA 1
ATOM 3909 C C . SER B 1 34 ? -22.953 3.365 0.377 1 97.81 34 SER B C 1
ATOM 3911 O O . SER B 1 34 ? -22.734 2.514 1.24 1 97.81 34 SER B O 1
ATOM 3913 N N . THR B 1 35 ? -23.703 3.072 -0.684 1 97.44 35 THR B N 1
ATOM 3914 C CA . THR B 1 35 ? -24.281 1.743 -0.881 1 97.44 35 THR B CA 1
ATOM 3915 C C . THR B 1 35 ? -23.188 0.746 -1.279 1 97.44 35 THR B C 1
ATOM 3917 O O . THR B 1 35 ? -23.375 -0.466 -1.151 1 97.44 35 THR B O 1
ATOM 3920 N N . ALA B 1 36 ? -22.031 1.264 -1.735 1 97.06 36 ALA B N 1
ATOM 3921 C CA . ALA B 1 36 ? -21.016 0.388 -2.301 1 97.06 36 ALA B CA 1
ATOM 3922 C C . ALA B 1 36 ? -19.656 0.644 -1.653 1 97.06 36 ALA B C 1
ATOM 3924 O O . ALA B 1 36 ? -18.797 -0.246 -1.614 1 97.06 36 ALA B O 1
ATOM 3925 N N . PHE B 1 37 ? -19.438 1.786 -1.166 1 97.69 37 PHE B N 1
ATOM 3926 C CA . PHE B 1 37 ? -18.156 2.297 -0.676 1 97.69 37 PHE B CA 1
ATOM 3927 C C . PHE B 1 37 ? -18.344 3.041 0.64 1 97.69 37 PHE B C 1
ATOM 3929 O O . PHE B 1 37 ? -19.359 3.695 0.851 1 97.69 37 PHE B O 1
ATOM 3936 N N . ASP B 1 38 ? -17.344 2.916 1.551 1 97.06 38 ASP B N 1
ATOM 3937 C CA . ASP B 1 38 ? -17.453 3.574 2.85 1 97.06 38 ASP B CA 1
ATOM 3938 C C . ASP B 1 38 ? -17.266 5.082 2.719 1 97.06 38 ASP B C 1
ATOM 3940 O O . ASP B 1 38 ? -16.203 5.543 2.283 1 97.06 38 ASP B O 1
ATOM 3944 N N . THR B 1 39 ? -18.266 5.891 3.146 1 97.19 39 THR B N 1
ATOM 3945 C CA . THR B 1 39 ? -18.188 7.34 2.979 1 97.19 39 THR B CA 1
ATOM 3946 C C . THR B 1 39 ? -18.344 8.047 4.324 1 97.19 39 THR B C 1
ATOM 3948 O O . THR B 1 39 ? -18.625 9.242 4.371 1 97.19 39 THR B O 1
ATOM 3951 N N . LYS B 1 40 ? -18.141 7.402 5.418 1 97 40 LYS B N 1
ATOM 3952 C CA . LYS B 1 40 ? -18.391 7.973 6.738 1 97 40 LYS B CA 1
ATOM 3953 C C . LYS B 1 40 ? -17.453 9.148 7.016 1 97 40 LYS B C 1
ATOM 3955 O O . LYS B 1 40 ? -17.797 10.055 7.777 1 97 40 LYS B O 1
ATOM 3960 N N . ALA B 1 41 ? -16.312 9.125 6.379 1 97.19 41 ALA B N 1
ATOM 3961 C CA . ALA B 1 41 ? -15.32 10.172 6.641 1 97.19 41 ALA B CA 1
ATOM 3962 C C . ALA B 1 41 ? -15.414 11.281 5.602 1 97.19 41 ALA B C 1
ATOM 3964 O O . ALA B 1 41 ? -14.609 12.219 5.613 1 97.19 41 ALA B O 1
ATOM 3965 N N . ALA B 1 42 ? -16.406 11.266 4.703 1 98.06 42 ALA B N 1
ATOM 3966 C CA . ALA B 1 42 ? -16.453 12.195 3.576 1 98.06 42 ALA B CA 1
ATOM 3967 C C . ALA B 1 42 ? -16.922 13.578 4.023 1 98.06 42 ALA B C 1
ATOM 3969 O O . ALA B 1 42 ? -17.844 13.695 4.836 1 98.06 42 ALA B O 1
ATOM 3970 N N . PHE B 1 43 ? -16.25 14.586 3.537 1 98 43 PHE B N 1
ATOM 3971 C CA . PHE B 1 43 ? -16.688 15.961 3.738 1 98 43 PHE B CA 1
ATOM 3972 C C . PHE B 1 43 ? -17.75 16.344 2.703 1 98 43 PHE B C 1
ATOM 3974 O O . PHE B 1 43 ? -18.797 16.891 3.053 1 98 43 PHE B O 1
ATOM 3981 N N . PHE B 1 44 ? -17.469 16.141 1.497 1 98.62 44 PHE B N 1
ATOM 3982 C CA . PHE B 1 44 ? -18.344 16.391 0.356 1 98.62 44 PHE B CA 1
ATOM 3983 C C . PHE B 1 44 ? -17.828 15.656 -0.881 1 98.62 44 PHE B C 1
ATOM 3985 O O . PHE B 1 44 ? -16.719 15.117 -0.877 1 98.62 44 PHE B O 1
ATOM 3992 N N . ILE B 1 45 ? -18.703 15.562 -1.922 1 98.81 45 ILE B N 1
ATOM 3993 C CA . ILE B 1 45 ? -18.297 15.031 -3.221 1 98.81 45 ILE B CA 1
ATOM 3994 C C . ILE B 1 45 ? -17.641 16.125 -4.051 1 98.81 45 ILE B C 1
ATOM 3996 O O . ILE B 1 45 ? -18.188 17.219 -4.219 1 98.81 45 ILE B O 1
ATOM 4000 N N . ALA B 1 46 ? -16.438 15.828 -4.531 1 98.88 46 ALA B N 1
ATOM 4001 C CA . ALA B 1 46 ? -15.703 16.812 -5.32 1 98.88 46 ALA B CA 1
ATOM 4002 C C . ALA B 1 46 ? -15.938 16.609 -6.812 1 98.88 46 ALA B C 1
ATOM 4004 O O . ALA B 1 46 ? -16.016 15.469 -7.281 1 98.88 46 ALA B O 1
ATOM 4005 N N . ASP B 1 47 ? -16.078 17.656 -7.527 1 98.75 47 ASP B N 1
ATOM 4006 C CA . ASP B 1 47 ? -16.016 17.688 -8.984 1 98.75 47 ASP B CA 1
ATOM 4007 C C . ASP B 1 47 ? -14.633 18.109 -9.469 1 98.75 47 ASP B C 1
ATOM 4009 O O . ASP B 1 47 ? -14.383 19.297 -9.711 1 98.75 47 ASP B O 1
ATOM 4013 N N . PHE B 1 48 ? -13.773 17.172 -9.719 1 98.75 48 PHE B N 1
ATOM 4014 C CA . PHE B 1 48 ? -12.383 17.453 -10.055 1 98.75 48 PHE B CA 1
ATOM 4015 C C . PHE B 1 48 ? -12.266 18 -11.469 1 98.75 48 PHE B C 1
ATOM 4017 O O . PHE B 1 48 ? -11.273 18.641 -11.812 1 98.75 48 PHE B O 1
ATOM 4024 N N . TYR B 1 49 ? -13.258 17.797 -12.312 1 98.44 49 TYR B N 1
ATOM 4025 C CA . TYR B 1 49 ? -13.242 18.328 -13.672 1 98.44 49 TYR B CA 1
ATOM 4026 C C . TYR B 1 49 ? -13.367 19.844 -13.672 1 98.44 49 TYR B C 1
ATOM 4028 O O . TYR B 1 49 ? -12.906 20.516 -14.594 1 98.44 49 TYR B O 1
ATOM 4036 N N . ASN B 1 50 ? -14 20.344 -12.609 1 98.38 50 ASN B N 1
ATOM 4037 C CA . ASN B 1 50 ? -14.234 21.781 -12.539 1 98.38 50 ASN B CA 1
ATOM 4038 C C . ASN B 1 50 ? -13.422 22.438 -11.422 1 98.38 50 ASN B C 1
ATOM 4040 O O . ASN B 1 50 ? -13.664 23.594 -11.07 1 98.38 50 ASN B O 1
ATOM 4044 N N . SER B 1 51 ? -12.562 21.719 -10.758 1 98.81 51 SER B N 1
ATOM 4045 C CA . SER B 1 51 ? -11.586 22.297 -9.836 1 98.81 51 SER B CA 1
ATOM 4046 C C . SER B 1 51 ? -10.398 22.891 -10.586 1 98.81 51 SER B C 1
ATOM 4048 O O . SER B 1 51 ? -9.992 22.375 -11.625 1 98.81 51 SER B O 1
ATOM 4050 N N . LEU B 1 52 ? -9.859 23.969 -10.094 1 98.69 52 LEU B N 1
ATOM 4051 C CA . LEU B 1 52 ? -8.805 24.641 -10.859 1 98.69 52 LEU B CA 1
ATOM 4052 C C . LEU B 1 52 ? -7.883 25.422 -9.93 1 98.69 52 LEU B C 1
ATOM 4054 O O . LEU B 1 52 ? -8.344 26.25 -9.141 1 98.69 52 LEU B O 1
ATOM 4058 N N . GLY B 1 53 ? -6.551 25.172 -10.117 1 98.5 53 GLY B N 1
ATOM 4059 C CA . GLY B 1 53 ? -5.582 25.891 -9.305 1 98.5 53 GLY B CA 1
ATOM 4060 C C . GLY B 1 53 ? -5.73 25.609 -7.82 1 98.5 53 GLY B C 1
ATOM 4061 O O . GLY B 1 53 ? -5.73 24.453 -7.391 1 98.5 53 GLY B O 1
ATOM 4062 N N . ASN B 1 54 ? -5.918 26.688 -7.07 1 98.75 54 ASN B N 1
ATOM 4063 C CA . ASN B 1 54 ? -6.02 26.547 -5.621 1 98.75 54 ASN B CA 1
ATOM 4064 C C . ASN B 1 54 ? -7.473 26.438 -5.172 1 98.75 54 ASN B C 1
ATOM 4066 O O . ASN B 1 54 ? -7.777 26.625 -3.99 1 98.75 54 ASN B O 1
ATOM 4070 N N . TYR B 1 55 ? -8.398 26.094 -6.109 1 98.88 55 TYR B N 1
ATOM 4071 C CA . TYR B 1 55 ? -9.82 25.984 -5.793 1 98.88 55 TYR B CA 1
ATOM 4072 C C . TYR B 1 55 ? -10.352 24.594 -6.086 1 98.88 55 TYR B C 1
ATOM 4074 O O . TYR B 1 55 ? -10.086 24.031 -7.152 1 98.88 55 TYR B O 1
ATOM 4082 N N . ILE B 1 56 ? -11.078 24.031 -5.145 1 98.88 56 ILE B N 1
ATOM 4083 C CA . ILE B 1 56 ? -11.758 22.75 -5.312 1 98.88 56 ILE B CA 1
ATOM 4084 C C . ILE B 1 56 ? -13.25 22.969 -5.508 1 98.88 56 ILE B C 1
ATOM 4086 O O . ILE B 1 56 ? -13.852 23.812 -4.836 1 98.88 56 ILE B O 1
ATOM 4090 N N . CYS B 1 57 ? -13.789 22.344 -6.473 1 98.88 57 CYS B N 1
ATOM 4091 C CA . CYS B 1 57 ? -15.219 22.406 -6.781 1 98.88 57 CYS B CA 1
ATOM 4092 C C . CYS B 1 57 ? -15.945 21.188 -6.238 1 98.88 57 CYS B C 1
ATOM 4094 O O . CYS B 1 57 ? -15.453 20.062 -6.355 1 98.88 57 CYS B O 1
ATOM 4096 N N . ASP B 1 58 ? -17.109 21.391 -5.535 1 98.81 58 ASP B N 1
ATOM 4097 C CA . ASP B 1 58 ? -17.891 20.234 -5.094 1 98.81 58 ASP B CA 1
ATOM 4098 C C . ASP B 1 58 ? -19 19.906 -6.094 1 98.81 58 ASP B C 1
ATOM 4100 O O . ASP B 1 58 ? -19.109 20.547 -7.133 1 98.81 58 ASP B O 1
ATOM 4104 N N . ALA B 1 59 ? -19.75 18.891 -5.855 1 98.69 59 ALA B N 1
ATOM 4105 C CA . ALA B 1 59 ? -20.766 18.391 -6.777 1 98.69 59 ALA B CA 1
ATOM 4106 C C . ALA B 1 59 ? -21.891 19.422 -6.965 1 98.69 59 ALA B C 1
ATOM 4108 O O . ALA B 1 59 ? -22.672 19.312 -7.906 1 98.69 59 ALA B O 1
ATOM 4109 N N . ASP B 1 60 ? -22.062 20.391 -6.094 1 98.75 60 ASP B N 1
ATOM 4110 C CA . ASP B 1 60 ? -23.125 21.391 -6.145 1 98.75 60 ASP B CA 1
ATOM 4111 C C . ASP B 1 60 ? -22.672 22.641 -6.914 1 98.75 60 ASP B C 1
ATOM 4113 O O . ASP B 1 60 ? -23.469 23.547 -7.152 1 98.75 60 ASP B O 1
ATOM 4117 N N . GLY B 1 61 ? -21.406 22.656 -7.316 1 98.69 61 GLY B N 1
ATOM 4118 C CA . GLY B 1 61 ? -20.875 23.781 -8.055 1 98.69 61 GLY B CA 1
ATOM 4119 C C . GLY B 1 61 ? -20.25 24.844 -7.164 1 98.69 61 GLY B C 1
ATOM 4120 O O . GLY B 1 61 ? -19.844 25.906 -7.641 1 98.69 61 GLY B O 1
ATOM 4121 N N . ASN B 1 62 ? -20.203 24.578 -5.828 1 98.88 62 ASN B N 1
ATOM 4122 C CA . ASN B 1 62 ? -19.453 25.453 -4.938 1 98.88 62 ASN B CA 1
ATOM 4123 C C . ASN B 1 62 ? -17.969 25.453 -5.273 1 98.88 62 ASN B C 1
ATOM 4125 O O . ASN B 1 62 ? -17.391 24.406 -5.574 1 98.88 62 ASN B O 1
ATOM 4129 N N . LEU B 1 63 ? -17.391 26.625 -5.297 1 98.81 63 LEU B N 1
ATOM 4130 C CA . LEU B 1 63 ? -15.945 26.781 -5.445 1 98.81 63 LEU B CA 1
ATOM 4131 C C . LEU B 1 63 ? -15.312 27.234 -4.133 1 98.81 63 LEU B C 1
ATOM 4133 O O . LEU B 1 63 ? -15.617 28.312 -3.629 1 98.81 63 LEU B O 1
ATOM 4137 N N . LEU B 1 64 ? -14.477 26.391 -3.578 1 98.94 64 LEU B N 1
ATOM 4138 C CA . LEU B 1 64 ? -13.828 26.688 -2.305 1 98.94 64 LEU B CA 1
ATOM 4139 C C . LEU B 1 64 ? -12.328 26.875 -2.49 1 98.94 64 LEU B C 1
ATOM 4141 O O . LEU B 1 64 ? -11.688 26.109 -3.205 1 98.94 64 LEU B O 1
ATOM 4145 N N . LEU B 1 65 ? -11.789 27.984 -1.903 1 98.94 65 LEU B N 1
ATOM 4146 C CA . LEU B 1 65 ? -10.336 28.031 -1.759 1 98.94 65 LEU B CA 1
ATOM 4147 C C . LEU B 1 65 ? -9.836 26.875 -0.886 1 98.94 65 LEU B C 1
ATOM 4149 O O . LEU B 1 65 ? -10.32 26.688 0.232 1 98.94 65 LEU B O 1
ATOM 4153 N N . ASP B 1 66 ? -8.945 26.109 -1.419 1 98.81 66 ASP B N 1
ATOM 4154 C CA . ASP B 1 66 ? -8.547 24.875 -0.737 1 98.81 66 ASP B CA 1
ATOM 4155 C C . ASP B 1 66 ? -7.164 25.016 -0.109 1 98.81 66 ASP B C 1
ATOM 4157 O O . ASP B 1 66 ? -6.156 25.047 -0.816 1 98.81 66 ASP B O 1
ATOM 4161 N N . ALA B 1 67 ? -7.109 25.078 1.192 1 98.69 67 ALA B N 1
ATOM 4162 C CA . ALA B 1 67 ? -5.848 25.125 1.928 1 98.69 67 ALA B CA 1
ATOM 4163 C C . ALA B 1 67 ? -5.629 23.859 2.734 1 98.69 67 ALA B C 1
ATOM 4165 O O . ALA B 1 67 ? -4.855 23.844 3.697 1 98.69 67 ALA B O 1
ATOM 4166 N N . TYR B 1 68 ? -6.379 22.812 2.402 1 97.94 68 TYR B N 1
ATOM 4167 C CA . TYR B 1 68 ? -6.199 21.484 2.967 1 97.94 68 TYR B CA 1
ATOM 4168 C C . TYR B 1 68 ? -5.578 20.531 1.947 1 97.94 68 TYR B C 1
ATOM 4170 O O . TYR B 1 68 ? -4.746 19.703 2.295 1 97.94 68 TYR B O 1
ATOM 4178 N N . CYS B 1 69 ? -6 20.719 0.694 1 97.5 69 CYS B N 1
ATOM 4179 C CA . CYS B 1 69 ? -5.379 20.156 -0.498 1 97.5 69 CYS B CA 1
ATOM 4180 C C . CYS B 1 69 ? -5.285 18.641 -0.399 1 97.5 69 CYS B C 1
ATOM 4182 O O . CYS B 1 69 ? -4.203 18.062 -0.546 1 97.5 69 CYS B O 1
ATOM 4184 N N . GLN B 1 70 ? -6.457 17.969 -0.237 1 96.56 70 GLN B N 1
ATOM 4185 C CA . GLN B 1 70 ? -6.523 16.516 -0.222 1 96.56 70 GLN B CA 1
ATOM 4186 C C . GLN B 1 70 ? -5.559 15.93 0.803 1 96.56 70 GLN B C 1
ATOM 4188 O O . GLN B 1 70 ? -4.727 15.086 0.467 1 96.56 70 GLN B O 1
ATOM 4193 N N . ILE B 1 71 ? -5.621 16.391 2.014 1 95.75 71 ILE B N 1
ATOM 4194 C CA . ILE B 1 71 ? -4.77 16.016 3.133 1 95.75 71 ILE B CA 1
ATOM 4195 C C . ILE B 1 71 ? -3.303 16.203 2.754 1 95.75 71 ILE B C 1
ATOM 4197 O O . ILE B 1 71 ? -2.506 15.266 2.838 1 95.75 71 ILE B O 1
ATOM 4201 N N . SER B 1 72 ? -2.984 17.359 2.307 1 97 72 SER B N 1
ATOM 4202 C CA . SER B 1 72 ? -1.633 17.844 2.047 1 97 72 SER B CA 1
ATOM 4203 C C . SER B 1 72 ? -1.007 17.125 0.856 1 97 72 SER B C 1
ATOM 4205 O O . SER B 1 72 ? 0.212 16.938 0.806 1 97 72 SER B O 1
ATOM 4207 N N . SER B 1 73 ? -1.774 16.766 -0.135 1 97.31 73 SER B N 1
ATOM 4208 C CA . SER B 1 73 ? -1.203 15.906 -1.173 1 97.31 73 SER B CA 1
ATOM 4209 C C . SER B 1 73 ? -1.094 16.656 -2.5 1 97.31 73 SER B C 1
ATOM 4211 O O . SER B 1 73 ? -0.385 16.203 -3.408 1 97.31 73 SER B O 1
ATOM 4213 N N . ILE B 1 74 ? -1.826 17.812 -2.646 1 98 74 ILE B N 1
ATOM 4214 C CA . ILE B 1 74 ? -1.798 18.562 -3.898 1 98 74 ILE B CA 1
ATOM 4215 C C . ILE B 1 74 ? -0.613 19.531 -3.896 1 98 74 ILE B C 1
ATOM 4217 O O . ILE B 1 74 ? -0.568 20.469 -3.098 1 98 74 ILE B O 1
ATOM 4221 N N . ALA B 1 75 ? 0.256 19.328 -4.828 1 98.31 75 ALA B N 1
ATOM 4222 C CA . ALA B 1 75 ? 1.477 20.125 -4.832 1 98.31 75 ALA B CA 1
ATOM 4223 C C . ALA B 1 75 ? 1.312 21.359 -5.711 1 98.31 75 ALA B C 1
ATOM 4225 O O . ALA B 1 75 ? 1.58 22.484 -5.27 1 98.31 75 ALA B O 1
ATOM 4226 N N . LEU B 1 76 ? 0.704 21.188 -6.918 1 98.56 76 LEU B N 1
ATOM 4227 C CA . LEU B 1 76 ? 0.813 22.25 -7.914 1 98.56 76 LEU B CA 1
ATOM 4228 C C . LEU B 1 76 ? -0.56 22.812 -8.258 1 98.56 76 LEU B C 1
ATOM 4230 O O . LEU B 1 76 ? -0.695 23.594 -9.203 1 98.56 76 LEU B O 1
ATOM 4234 N N . GLY B 1 77 ? -1.579 22.391 -7.512 1 98.44 77 GLY B N 1
ATOM 4235 C CA . GLY B 1 77 ? -2.932 22.859 -7.773 1 98.44 77 GLY B CA 1
ATOM 4236 C C . GLY B 1 77 ? -3.738 21.906 -8.633 1 98.44 77 GLY B C 1
ATOM 4237 O O . GLY B 1 77 ? -3.176 21.031 -9.297 1 98.44 77 GLY B O 1
ATOM 4238 N N . TYR B 1 78 ? -5.047 22.094 -8.641 1 98.75 78 TYR B N 1
ATOM 4239 C CA . TYR B 1 78 ? -5.977 21.234 -9.367 1 98.75 78 TYR B CA 1
ATOM 4240 C C . TYR B 1 78 ? -5.902 21.5 -10.867 1 98.75 78 TYR B C 1
ATOM 4242 O O . TYR B 1 78 ? -5.887 22.656 -11.297 1 98.75 78 TYR B O 1
ATOM 4250 N N . ASN B 1 79 ? -5.867 20.375 -11.594 1 98.56 79 ASN B N 1
ATOM 4251 C CA . ASN B 1 79 ? -5.812 20.391 -13.047 1 98.56 79 ASN B CA 1
ATOM 4252 C C . ASN B 1 79 ? -4.668 21.266 -13.555 1 98.56 79 ASN B C 1
ATOM 4254 O O . ASN B 1 79 ? -4.867 22.109 -14.422 1 98.56 79 ASN B O 1
ATOM 4258 N N . ASN B 1 80 ? -3.494 21.156 -12.93 1 98.62 80 ASN B N 1
ATOM 4259 C CA . ASN B 1 80 ? -2.293 21.859 -13.383 1 98.62 80 ASN B CA 1
ATOM 4260 C C . ASN B 1 80 ? -1.944 21.484 -14.82 1 98.62 80 ASN B C 1
ATOM 4262 O O . ASN B 1 80 ? -1.838 20.312 -15.164 1 98.62 80 ASN B O 1
ATOM 4266 N N . PRO B 1 81 ? -1.728 22.469 -15.641 1 98.44 81 PRO B N 1
ATOM 4267 C CA . PRO B 1 81 ? -1.55 22.188 -17.062 1 98.44 81 PRO B CA 1
ATOM 4268 C C . PRO B 1 81 ? -0.3 21.359 -17.344 1 98.44 81 PRO B C 1
ATOM 4270 O O . PRO B 1 81 ? -0.297 20.531 -18.266 1 98.44 81 PRO B O 1
ATOM 4273 N N . GLU B 1 82 ? 0.781 21.562 -16.609 1 98.38 82 GLU B N 1
ATOM 4274 C CA . GLU B 1 82 ? 2.01 20.797 -16.828 1 98.38 82 GLU B CA 1
ATOM 4275 C C . GLU B 1 82 ? 1.843 19.344 -16.391 1 98.38 82 GLU B C 1
ATOM 4277 O O . GLU B 1 82 ? 2.41 18.453 -17.016 1 98.38 82 GLU B O 1
ATOM 4282 N N . LEU B 1 83 ? 1.114 19.109 -15.336 1 98.69 83 LEU B N 1
ATOM 4283 C CA . LEU B 1 83 ? 0.824 17.734 -14.922 1 98.69 83 LEU B CA 1
ATOM 4284 C C . LEU B 1 83 ? -0.102 17.047 -15.922 1 98.69 83 LEU B C 1
ATOM 4286 O O . LEU B 1 83 ? 0.033 15.852 -16.188 1 98.69 83 LEU B O 1
ATOM 4290 N N . LEU B 1 84 ? -1.096 17.828 -16.438 1 98.69 84 LEU B N 1
ATOM 4291 C CA . LEU B 1 84 ? -1.973 17.266 -17.453 1 98.69 84 LEU B CA 1
ATOM 4292 C C . LEU B 1 84 ? -1.173 16.844 -18.688 1 98.69 84 LEU B C 1
ATOM 4294 O O . LEU B 1 84 ? -1.439 15.789 -19.266 1 98.69 84 LEU B O 1
ATOM 4298 N N . LYS B 1 85 ? -0.212 17.656 -19.078 1 98.5 85 LYS B N 1
ATOM 4299 C CA . LYS B 1 85 ? 0.669 17.297 -20.172 1 98.5 85 LYS B CA 1
ATOM 4300 C C . LYS B 1 85 ? 1.416 16 -19.891 1 98.5 85 LYS B C 1
ATOM 4302 O O . LYS B 1 85 ? 1.501 15.125 -20.75 1 98.5 85 LYS B O 1
ATOM 4307 N N . ALA B 1 86 ? 1.966 15.852 -18.672 1 98.38 86 ALA B N 1
ATOM 4308 C CA . ALA B 1 86 ? 2.693 14.648 -18.281 1 98.38 86 ALA B CA 1
ATOM 4309 C C . ALA B 1 86 ? 1.79 13.422 -18.312 1 98.38 86 ALA B C 1
ATOM 4311 O O . ALA B 1 86 ? 2.225 12.336 -18.703 1 98.38 86 ALA B O 1
ATOM 4312 N N . ALA B 1 87 ? 0.537 13.578 -17.922 1 98.44 87 ALA B N 1
ATOM 4313 C CA . ALA B 1 87 ? -0.417 12.477 -17.812 1 98.44 87 ALA B CA 1
ATOM 4314 C C . ALA B 1 87 ? -0.827 11.969 -19.188 1 98.44 87 ALA B C 1
ATOM 4316 O O . ALA B 1 87 ? -1.371 10.867 -19.312 1 98.44 87 ALA B O 1
ATOM 4317 N N . GLN B 1 88 ? -0.551 12.727 -20.234 1 97.62 88 GLN B N 1
ATOM 4318 C CA . GLN B 1 88 ? -1.061 12.391 -21.562 1 97.62 88 GLN B CA 1
ATOM 4319 C C . GLN B 1 88 ? 0.068 11.961 -22.484 1 97.62 88 GLN B C 1
ATOM 4321 O O . GLN B 1 88 ? -0.129 11.844 -23.703 1 97.62 88 GLN B O 1
ATOM 4326 N N . THR B 1 89 ? 1.248 11.68 -21.969 1 98.19 89 THR B N 1
ATOM 4327 C CA . THR B 1 89 ? 2.389 11.242 -22.766 1 98.19 89 THR B CA 1
ATOM 4328 C C . THR B 1 89 ? 2.281 9.758 -23.094 1 98.19 89 THR B C 1
ATOM 4330 O O . THR B 1 89 ? 1.533 9.023 -22.438 1 98.19 89 THR B O 1
ATOM 4333 N N . LYS B 1 90 ? 3.01 9.367 -24.141 1 97.75 90 LYS B N 1
ATOM 4334 C CA . LYS B 1 90 ? 3.145 7.949 -24.469 1 97.75 90 LYS B CA 1
ATOM 4335 C C . LYS B 1 90 ? 3.803 7.18 -23.328 1 97.75 90 LYS B C 1
ATOM 4337 O O . LYS B 1 90 ? 3.445 6.031 -23.062 1 97.75 90 LYS B O 1
ATOM 4342 N N . GLU B 1 91 ? 4.754 7.789 -22.672 1 98.06 91 GLU B N 1
ATOM 4343 C CA . GLU B 1 91 ? 5.441 7.191 -21.531 1 98.06 91 GLU B CA 1
ATOM 4344 C C . GLU B 1 91 ? 4.457 6.844 -20.406 1 98.06 91 GLU B C 1
ATOM 4346 O O . GLU B 1 91 ? 4.52 5.754 -19.844 1 98.06 91 GLU B O 1
ATOM 4351 N N . MET B 1 92 ? 3.533 7.773 -20.125 1 98.62 92 MET B N 1
ATOM 4352 C CA . MET B 1 92 ? 2.523 7.562 -19.094 1 98.62 92 MET B CA 1
ATOM 4353 C C . MET B 1 92 ? 1.59 6.414 -19.469 1 98.62 92 MET B C 1
ATOM 4355 O O . MET B 1 92 ? 1.326 5.527 -18.656 1 98.62 92 MET B O 1
ATOM 4359 N N . ALA B 1 93 ? 1.12 6.449 -20.719 1 98.56 93 ALA B N 1
ATOM 4360 C CA . ALA B 1 93 ? 0.214 5.402 -21.188 1 98.56 93 ALA B CA 1
ATOM 4361 C C . ALA B 1 93 ? 0.874 4.027 -21.094 1 98.56 93 ALA B C 1
ATOM 4363 O O . ALA B 1 93 ? 0.25 3.059 -20.656 1 98.56 93 ALA B O 1
ATOM 4364 N N . THR B 1 94 ? 2.152 3.922 -21.531 1 98.38 94 THR B N 1
ATOM 4365 C CA . THR B 1 94 ? 2.895 2.668 -21.484 1 98.38 94 THR B CA 1
ATOM 4366 C C . THR B 1 94 ? 3.068 2.182 -20.062 1 98.38 94 THR B C 1
ATOM 4368 O O . THR B 1 94 ? 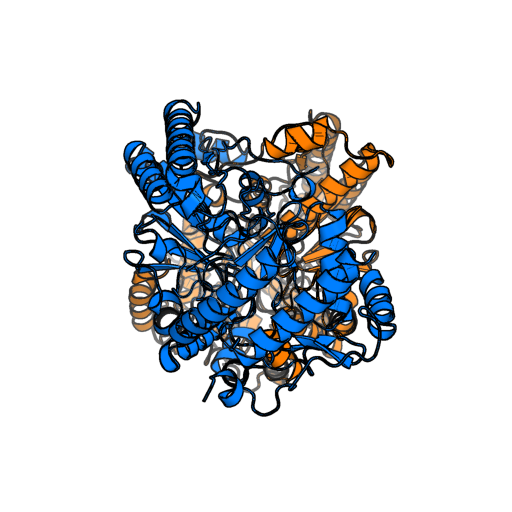2.928 0.988 -19.781 1 98.38 94 THR B O 1
ATOM 4371 N N . ALA B 1 95 ? 3.359 3.117 -19.125 1 98.25 95 ALA B N 1
ATOM 4372 C CA . ALA B 1 95 ? 3.529 2.775 -17.719 1 98.25 95 ALA B CA 1
ATOM 4373 C C . ALA B 1 95 ? 2.225 2.254 -17.125 1 98.25 95 ALA B C 1
ATOM 4375 O O . ALA B 1 95 ? 2.236 1.338 -16.297 1 98.25 95 ALA B O 1
ATOM 4376 N N . LEU B 1 96 ? 1.083 2.838 -17.547 1 98.31 96 LEU B N 1
ATOM 4377 C CA . LEU B 1 96 ? -0.218 2.49 -16.984 1 98.31 96 LEU B CA 1
ATOM 4378 C C . LEU B 1 96 ? -0.681 1.128 -17.484 1 98.31 96 LEU B C 1
ATOM 4380 O O . LEU B 1 96 ? -1.181 0.311 -16.719 1 98.31 96 LEU B O 1
ATOM 4384 N N . VAL B 1 97 ? -0.468 0.801 -18.781 1 98 97 VAL B N 1
ATOM 4385 C CA . VAL B 1 97 ? -1.156 -0.331 -19.391 1 98 97 VAL B CA 1
ATOM 4386 C C . VAL B 1 97 ? -0.299 -1.588 -19.266 1 98 97 VAL B C 1
ATOM 4388 O O . VAL B 1 97 ? -0.815 -2.707 -19.312 1 98 97 VAL B O 1
ATOM 4391 N N . ASN B 1 98 ? 1.078 -1.414 -19.062 1 98 98 ASN B N 1
ATOM 4392 C CA . ASN B 1 98 ? 1.987 -2.549 -18.938 1 98 98 ASN B CA 1
ATOM 4393 C C . ASN B 1 98 ? 2.514 -2.689 -17.516 1 98 98 ASN B C 1
ATOM 4395 O O . ASN B 1 98 ? 3.434 -3.469 -17.266 1 98 98 ASN B O 1
ATOM 4399 N N . ARG B 1 99 ? 2.068 -1.908 -16.531 1 96.25 99 ARG B N 1
ATOM 4400 C CA . ARG B 1 99 ? 2.479 -1.795 -15.141 1 96.25 99 ARG B CA 1
ATOM 4401 C C . ARG B 1 99 ? 3.555 -2.82 -14.797 1 96.25 99 ARG B C 1
ATOM 4403 O O . ARG B 1 99 ? 3.244 -3.955 -14.438 1 96.25 99 ARG B O 1
ATOM 4410 N N . PRO B 1 100 ? 4.789 -2.49 -14.812 1 97.25 100 PRO B N 1
ATOM 4411 C CA . PRO B 1 100 ? 5.902 -3.422 -14.617 1 97.25 100 PRO B CA 1
ATOM 4412 C C . PRO B 1 100 ? 5.953 -3.994 -13.203 1 97.25 100 PRO B C 1
ATOM 4414 O O . PRO B 1 100 ? 5.691 -3.275 -12.234 1 97.25 100 PRO B O 1
ATOM 4417 N N . ALA B 1 101 ? 6.215 -5.312 -13.031 1 97.75 101 ALA B N 1
ATOM 4418 C CA . ALA B 1 101 ? 6.789 -5.828 -11.797 1 97.75 101 ALA B CA 1
ATOM 4419 C C . ALA B 1 101 ? 8.242 -5.395 -11.641 1 97.75 101 ALA B C 1
ATOM 4421 O O . ALA B 1 101 ? 9.164 -6.164 -11.93 1 97.75 101 ALA B O 1
ATOM 4422 N N . LEU B 1 102 ? 8.5 -4.305 -11.031 1 97.44 102 LEU B N 1
ATOM 4423 C CA . LEU B 1 102 ? 9.719 -3.516 -11.148 1 97.44 102 LEU B CA 1
ATOM 4424 C C . LEU B 1 102 ? 10.922 -4.293 -10.609 1 97.44 102 LEU B C 1
ATOM 4426 O O . LEU B 1 102 ? 12.039 -4.121 -11.094 1 97.44 102 LEU B O 1
ATOM 4430 N N . ALA B 1 103 ? 10.711 -5.129 -9.648 1 96.12 103 ALA B N 1
ATOM 4431 C CA . ALA B 1 103 ? 11.844 -5.828 -9.047 1 96.12 103 ALA B CA 1
ATOM 4432 C C . ALA B 1 103 ? 12.383 -6.91 -9.977 1 96.12 103 ALA B C 1
ATOM 4434 O O . ALA B 1 103 ? 13.586 -7.172 -10.008 1 96.12 103 ALA B O 1
ATOM 4435 N N . CYS B 1 104 ? 11.492 -7.488 -10.812 1 98 104 CYS B N 1
ATOM 4436 C CA . CYS B 1 104 ? 11.875 -8.602 -11.664 1 98 104 CYS B CA 1
ATOM 4437 C C . CYS B 1 104 ? 12.094 -8.141 -13.102 1 98 104 CYS B C 1
ATOM 4439 O O . CYS B 1 104 ? 12.93 -8.695 -13.82 1 98 104 CYS B O 1
ATOM 4441 N N . PHE B 1 105 ? 11.273 -7.164 -13.492 1 98.56 105 PHE B N 1
ATOM 4442 C CA . PHE B 1 105 ? 11.266 -6.719 -14.875 1 98.56 105 PHE B CA 1
ATOM 4443 C C . PHE B 1 105 ? 11.234 -5.195 -14.953 1 98.56 105 PHE B C 1
ATOM 4445 O O . PHE B 1 105 ? 10.328 -4.621 -15.57 1 98.56 105 PHE B O 1
ATOM 4452 N N . PRO B 1 106 ? 12.219 -4.535 -14.43 1 98.5 106 PRO B N 1
ATOM 4453 C CA . PRO B 1 106 ? 12.211 -3.074 -14.539 1 98.5 106 PRO B CA 1
ATOM 4454 C C . PRO B 1 106 ? 12.242 -2.59 -15.992 1 98.5 106 PRO B C 1
ATOM 4456 O O . PRO B 1 106 ? 12.805 -3.268 -16.859 1 98.5 106 PRO B O 1
ATOM 4459 N N . SER B 1 107 ? 11.688 -1.505 -16.219 1 98.31 107 SER B N 1
ATOM 4460 C CA . SER B 1 107 ? 11.609 -0.936 -17.562 1 98.31 107 SER B CA 1
ATOM 4461 C C . SER B 1 107 ? 12.945 -0.342 -17.984 1 98.31 107 SER B C 1
ATOM 4463 O O . SER B 1 107 ? 13.719 0.123 -17.156 1 98.31 107 SER B O 1
ATOM 4465 N N . SER B 1 108 ? 13.172 -0.262 -19.234 1 98.19 108 SER B N 1
ATOM 4466 C CA . SER B 1 108 ? 14.422 0.223 -19.812 1 98.19 108 SER B CA 1
ATOM 4467 C C . SER B 1 108 ? 14.641 1.7 -19.5 1 98.19 108 SER B C 1
ATOM 4469 O O . SER B 1 108 ? 15.766 2.189 -19.547 1 98.19 108 SER B O 1
ATOM 4471 N N . ASP B 1 109 ? 13.633 2.379 -19.172 1 98 109 ASP B N 1
ATOM 4472 C CA . ASP B 1 109 ? 13.773 3.812 -18.938 1 98 109 ASP B CA 1
ATOM 4473 C C . ASP B 1 109 ? 13.625 4.148 -17.453 1 98 109 ASP B C 1
ATOM 4475 O O . ASP B 1 109 ? 13.555 5.32 -17.078 1 98 109 ASP B O 1
ATOM 4479 N N . TYR B 1 110 ? 13.562 3.176 -16.609 1 98.38 110 TYR B N 1
ATOM 4480 C CA . TYR B 1 110 ? 13.211 3.432 -15.211 1 98.38 110 TYR B CA 1
ATOM 4481 C C . TYR B 1 110 ? 14.336 4.18 -14.5 1 98.38 110 TYR B C 1
ATOM 4483 O O . TYR B 1 110 ? 14.078 5.039 -13.648 1 98.38 110 TYR B O 1
ATOM 4491 N N . TYR B 1 111 ? 15.617 3.875 -14.797 1 98.5 111 TYR B N 1
ATOM 4492 C CA . TYR B 1 111 ? 16.734 4.59 -14.188 1 98.5 111 TYR B CA 1
ATOM 4493 C C . TYR B 1 111 ? 16.641 6.086 -14.469 1 98.5 111 TYR B C 1
ATOM 4495 O O . TYR B 1 111 ? 16.812 6.906 -13.57 1 98.5 111 TYR B O 1
ATOM 4503 N N . GLU B 1 112 ? 16.359 6.414 -15.711 1 98.5 112 GLU B N 1
ATOM 4504 C CA . GLU B 1 112 ? 16.281 7.82 -16.094 1 98.5 112 GLU B CA 1
ATOM 4505 C C . GLU B 1 112 ? 15.109 8.516 -15.406 1 98.5 112 GLU B C 1
ATOM 4507 O O . GLU B 1 112 ? 15.227 9.672 -15 1 98.5 112 GLU B O 1
ATOM 4512 N N . ILE B 1 113 ? 13.984 7.82 -15.305 1 98.44 113 ILE B N 1
ATOM 4513 C CA . ILE B 1 113 ? 12.82 8.359 -14.625 1 98.44 113 ILE B CA 1
ATOM 4514 C C . ILE B 1 113 ? 13.18 8.711 -13.188 1 98.44 113 ILE B C 1
ATOM 4516 O O . ILE B 1 113 ? 12.867 9.805 -12.703 1 98.44 113 ILE B O 1
ATOM 4520 N N . LEU B 1 114 ? 13.891 7.789 -12.508 1 98.62 114 LEU B N 1
ATOM 4521 C CA . LEU B 1 114 ? 14.273 8.008 -11.117 1 98.62 114 LEU B CA 1
ATOM 4522 C C . LEU B 1 114 ? 15.32 9.109 -11.016 1 98.62 114 LEU B C 1
ATOM 4524 O O . LEU B 1 114 ? 15.227 9.984 -10.141 1 98.62 114 LEU B O 1
ATOM 4528 N N . LYS B 1 115 ? 16.312 9.086 -11.867 1 98.5 115 LYS B N 1
ATOM 4529 C CA . LYS B 1 115 ? 17.438 10.023 -11.844 1 98.5 115 LYS B CA 1
ATOM 4530 C C . LYS B 1 115 ? 16.953 11.461 -12.031 1 98.5 115 LYS B C 1
ATOM 4532 O O . LYS B 1 115 ? 17.344 12.352 -11.281 1 98.5 115 LYS B O 1
ATOM 4537 N N . GLU B 1 116 ? 16.062 11.664 -13 1 98.38 116 GLU B N 1
ATOM 4538 C CA . GLU B 1 116 ? 15.578 13 -13.336 1 98.38 116 GLU B CA 1
ATOM 4539 C C . GLU B 1 116 ? 14.477 13.438 -12.375 1 98.38 116 GLU B C 1
ATOM 4541 O O . GLU B 1 116 ? 14.195 14.633 -12.25 1 98.38 116 GLU B O 1
ATOM 4546 N N . GLY B 1 117 ? 13.844 12.477 -11.75 1 98.5 117 GLY B N 1
ATOM 4547 C CA . GLY B 1 117 ? 12.766 12.75 -10.812 1 98.5 117 GLY B CA 1
ATOM 4548 C C . GLY B 1 117 ? 13.211 12.68 -9.359 1 98.5 117 GLY B C 1
ATOM 4549 O O . GLY B 1 117 ? 13.938 13.555 -8.883 1 98.5 117 GLY B O 1
ATOM 4550 N N . LEU B 1 118 ? 12.914 11.594 -8.688 1 98.81 118 LEU B N 1
ATOM 4551 C CA . LEU B 1 118 ? 13.055 11.43 -7.246 1 98.81 118 LEU B CA 1
ATOM 4552 C C . LEU B 1 118 ? 14.5 11.664 -6.816 1 98.81 118 LEU B C 1
ATOM 4554 O O . LEU B 1 118 ? 14.758 12.383 -5.848 1 98.81 118 LEU B O 1
ATOM 4558 N N . LEU B 1 119 ? 15.43 11.094 -7.5 1 98.75 119 LEU B N 1
ATOM 4559 C CA . LEU 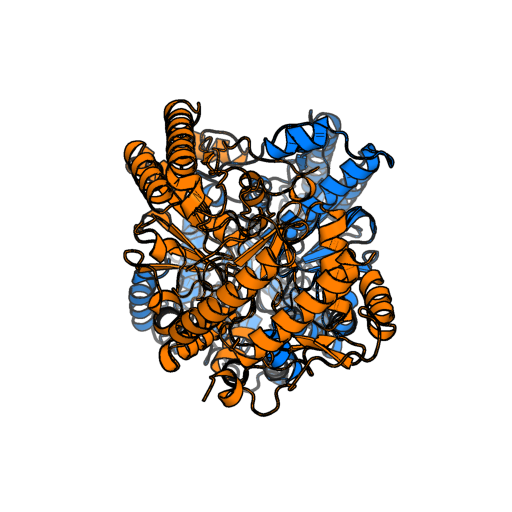B 1 119 ? 16.812 11.141 -7.059 1 98.75 119 LEU B CA 1
ATOM 4560 C C . LEU B 1 119 ? 17.391 12.547 -7.207 1 98.75 119 LEU B C 1
ATOM 4562 O O . LEU B 1 119 ? 18.375 12.891 -6.555 1 98.75 119 LEU B O 1
ATOM 4566 N N . SER B 1 120 ? 16.766 13.352 -8.062 1 98.69 120 SER B N 1
ATOM 4567 C CA . SER B 1 120 ? 17.234 14.719 -8.266 1 98.69 120 SER B CA 1
ATOM 4568 C C . SER B 1 120 ? 16.969 15.586 -7.039 1 98.69 120 SER B C 1
ATOM 4570 O O . SER B 1 120 ? 17.531 16.672 -6.902 1 98.69 120 SER B O 1
ATOM 4572 N N . VAL B 1 121 ? 16.141 15.102 -6.133 1 98.69 121 VAL B N 1
ATOM 4573 C CA . VAL B 1 121 ? 15.844 15.867 -4.922 1 98.69 121 VAL B CA 1
ATOM 4574 C C . VAL B 1 121 ? 16.172 15.023 -3.689 1 98.69 121 VAL B C 1
ATOM 4576 O O . VAL B 1 121 ? 15.719 15.32 -2.584 1 98.69 121 VAL B O 1
ATOM 4579 N N . ALA B 1 122 ? 16.891 13.922 -3.855 1 98.5 122 ALA B N 1
ATOM 4580 C CA . ALA B 1 122 ? 17.297 13.109 -2.713 1 98.5 122 ALA B CA 1
ATOM 4581 C C . ALA B 1 122 ? 18.016 13.953 -1.67 1 98.5 122 ALA B C 1
ATOM 4583 O O . ALA B 1 122 ? 18.812 14.828 -2.018 1 98.5 122 ALA B O 1
ATOM 4584 N N . PRO B 1 123 ? 17.672 13.719 -0.364 1 97.25 123 PRO B N 1
ATOM 4585 C CA . PRO B 1 123 ? 18.422 14.484 0.642 1 97.25 123 PRO B CA 1
ATOM 4586 C C . PRO B 1 123 ? 19.906 14.172 0.626 1 97.25 123 PRO B C 1
ATOM 4588 O O . PRO B 1 123 ? 20.312 13.086 0.209 1 97.25 123 PRO B O 1
ATOM 4591 N N . GLU B 1 124 ? 20.672 15.148 1.085 1 94.81 124 GLU B N 1
ATOM 4592 C CA . GLU B 1 124 ? 22.109 14.992 1.112 1 94.81 124 GLU B CA 1
ATOM 4593 C C . GLU B 1 124 ? 22.516 13.703 1.828 1 94.81 124 GLU B C 1
ATOM 4595 O O . GLU B 1 124 ? 22.031 13.414 2.924 1 94.81 124 GLU B O 1
ATOM 4600 N N . GLY B 1 125 ? 23.266 12.945 1.181 1 96 125 GLY B N 1
ATOM 4601 C CA . GLY B 1 125 ? 23.812 11.727 1.782 1 96 125 GLY B CA 1
ATOM 4602 C C . GLY B 1 125 ? 22.953 10.5 1.503 1 96 125 GLY B C 1
ATOM 4603 O O . GLY B 1 125 ? 23.344 9.383 1.865 1 96 125 GLY B O 1
ATOM 4604 N N . LEU B 1 126 ? 21.844 10.688 0.922 1 98.38 126 LEU B N 1
ATOM 4605 C CA . LEU B 1 126 ? 20.969 9.578 0.531 1 98.38 126 LEU B CA 1
ATOM 4606 C C . LEU B 1 126 ? 20.828 9.508 -0.985 1 98.38 126 LEU B C 1
ATOM 4608 O O . LEU B 1 126 ? 20.203 10.375 -1.596 1 98.38 126 LEU B O 1
ATOM 4612 N N . ASP B 1 127 ? 21.438 8.477 -1.615 1 98.12 127 ASP B N 1
ATOM 4613 C CA . ASP B 1 127 ? 21.531 8.484 -3.072 1 98.12 127 ASP B CA 1
ATOM 4614 C C . ASP B 1 127 ? 20.859 7.25 -3.676 1 98.12 127 ASP B C 1
ATOM 4616 O O . ASP B 1 127 ? 21.094 6.93 -4.844 1 98.12 127 ASP B O 1
ATOM 4620 N N . ARG B 1 128 ? 20.141 6.523 -2.848 1 98.56 128 ARG B N 1
ATOM 4621 C CA . ARG B 1 128 ? 19.359 5.375 -3.305 1 98.56 128 ARG B CA 1
ATOM 4622 C C . ARG B 1 128 ? 17.891 5.523 -2.918 1 98.56 128 ARG B C 1
ATOM 4624 O O . ARG B 1 128 ? 17.562 6.246 -1.976 1 98.56 128 ARG B O 1
ATOM 4631 N N . VAL B 1 129 ? 17.094 4.852 -3.682 1 98.75 129 VAL B N 1
ATOM 4632 C CA . VAL B 1 129 ? 15.664 4.996 -3.408 1 98.75 129 VAL B CA 1
ATOM 4633 C C . VAL B 1 129 ? 14.969 3.637 -3.523 1 98.75 129 VAL B C 1
ATOM 4635 O O . VAL B 1 129 ? 15.344 2.814 -4.363 1 98.75 129 VAL B O 1
ATOM 4638 N N . CYS B 1 130 ? 14.102 3.293 -2.627 1 98.38 130 CYS B N 1
ATOM 4639 C CA . CYS B 1 130 ? 13.094 2.244 -2.707 1 98.38 130 CYS B CA 1
ATOM 4640 C C . CYS B 1 130 ? 11.695 2.842 -2.861 1 98.38 130 CYS B C 1
ATOM 4642 O O . CYS B 1 130 ? 11.258 3.627 -2.021 1 98.38 130 CYS B O 1
ATOM 4644 N N . THR B 1 131 ? 10.992 2.5 -3.932 1 98.25 131 THR B N 1
ATOM 4645 C CA . THR B 1 131 ? 9.688 3.096 -4.172 1 98.25 131 THR B CA 1
ATOM 4646 C C . THR B 1 131 ? 8.578 2.213 -3.604 1 98.25 131 THR B C 1
ATOM 4648 O O . THR B 1 131 ? 8.742 0.997 -3.49 1 98.25 131 THR B O 1
ATOM 4651 N N . ALA B 1 132 ? 7.512 2.818 -3.186 1 97.81 132 ALA B N 1
ATOM 4652 C CA . ALA B 1 132 ? 6.332 2.195 -2.588 1 97.81 132 ALA B CA 1
ATOM 4653 C C . ALA B 1 132 ? 5.051 2.791 -3.156 1 97.81 132 ALA B C 1
ATOM 4655 O O . ALA B 1 132 ? 5.047 3.34 -4.262 1 97.81 132 ALA B O 1
ATOM 4656 N N . HIS B 1 133 ? 3.889 2.629 -2.455 1 97.31 133 HIS B N 1
ATOM 4657 C CA . HIS B 1 133 ? 2.611 3.066 -3.008 1 97.31 133 HIS B CA 1
ATOM 4658 C C . HIS B 1 133 ? 1.959 4.121 -2.117 1 97.31 133 HIS B C 1
ATOM 4660 O O . HIS B 1 133 ? 1.213 4.973 -2.604 1 97.31 133 HIS B O 1
ATOM 4666 N N . THR B 1 134 ? 2.117 4.023 -0.849 1 97.69 134 THR B N 1
ATOM 4667 C CA . THR B 1 134 ? 1.57 4.965 0.122 1 97.69 134 THR B CA 1
ATOM 4668 C C . THR B 1 134 ? 2.6 5.289 1.199 1 97.69 134 THR B C 1
ATOM 4670 O O . THR B 1 134 ? 3.646 4.645 1.281 1 97.69 134 THR B O 1
ATOM 4673 N N . GLY B 1 135 ? 2.283 6.312 1.977 1 98.25 135 GLY B N 1
ATOM 4674 C CA . GLY B 1 135 ? 3.152 6.613 3.104 1 98.25 135 GLY B CA 1
ATOM 4675 C C . GLY B 1 135 ? 3.25 5.473 4.102 1 98.25 135 GLY B C 1
ATOM 4676 O O . GLY B 1 135 ? 4.32 5.219 4.656 1 98.25 135 GLY B O 1
ATOM 4677 N N . SER B 1 136 ? 2.127 4.75 4.352 1 98.12 136 SER B N 1
ATOM 4678 C CA . SER B 1 136 ? 2.102 3.646 5.305 1 98.12 136 SER B CA 1
ATOM 4679 C C . SER B 1 136 ? 3.033 2.52 4.867 1 98.12 136 SER B C 1
ATOM 4681 O O . SER B 1 136 ? 3.811 2.004 5.672 1 98.12 136 SER B O 1
ATOM 4683 N N . ASP B 1 137 ? 2.941 2.1 3.629 1 97.44 137 ASP B N 1
ATOM 4684 C CA . ASP B 1 137 ? 3.789 0.985 3.215 1 97.44 137 ASP B CA 1
ATOM 4685 C C . ASP B 1 137 ? 5.234 1.438 3.018 1 97.44 137 ASP B C 1
ATOM 4687 O O . ASP B 1 137 ? 6.164 0.647 3.18 1 97.44 137 ASP B O 1
ATOM 4691 N N . ALA B 1 138 ? 5.453 2.73 2.639 1 98.56 138 ALA B N 1
ATOM 4692 C CA . ALA B 1 138 ? 6.816 3.252 2.615 1 98.56 138 ALA B CA 1
ATOM 4693 C C . ALA B 1 138 ? 7.477 3.121 3.986 1 98.56 138 ALA B C 1
ATOM 4695 O O . ALA B 1 138 ? 8.625 2.691 4.09 1 98.56 138 ALA B O 1
ATOM 4696 N N . ASN B 1 139 ? 6.758 3.502 5.031 1 98.88 139 ASN B N 1
ATOM 4697 C CA . ASN B 1 139 ? 7.285 3.387 6.387 1 98.88 139 ASN B CA 1
ATOM 4698 C C . ASN B 1 139 ? 7.523 1.93 6.777 1 98.88 139 ASN B C 1
ATOM 4700 O O . ASN B 1 139 ? 8.547 1.602 7.375 1 98.88 139 ASN B O 1
ATOM 4704 N N . GLU B 1 140 ? 6.641 1.047 6.477 1 98.62 140 GLU B N 1
ATOM 4705 C CA . GLU B 1 140 ? 6.836 -0.357 6.828 1 98.62 140 GLU B CA 1
ATOM 4706 C C . GLU B 1 140 ? 8.031 -0.951 6.09 1 98.62 140 GLU B C 1
ATOM 4708 O O . GLU B 1 140 ? 8.766 -1.767 6.648 1 98.62 140 GLU B O 1
ATOM 4713 N N . MET B 1 141 ? 8.148 -0.585 4.84 1 98.31 141 MET B N 1
ATOM 4714 C CA . MET B 1 141 ? 9.312 -1.057 4.09 1 98.31 141 MET B CA 1
ATOM 4715 C C . MET B 1 141 ? 10.602 -0.516 4.688 1 98.31 141 MET B C 1
ATOM 4717 O O . MET B 1 141 ? 11.625 -1.213 4.715 1 98.31 141 MET B O 1
ATOM 4721 N N . ALA B 1 142 ? 10.57 0.747 5.102 1 98.88 142 ALA B N 1
ATOM 4722 C CA . ALA B 1 142 ? 11.734 1.305 5.785 1 98.88 142 ALA B CA 1
ATOM 4723 C C . ALA B 1 142 ? 12.023 0.543 7.074 1 98.88 142 ALA B C 1
ATOM 4725 O O . ALA B 1 142 ? 13.188 0.283 7.398 1 98.88 142 ALA B O 1
ATOM 4726 N N . PHE B 1 143 ? 10.938 0.196 7.891 1 98.94 143 PHE B N 1
ATOM 4727 C CA . PHE B 1 143 ? 11.125 -0.618 9.086 1 98.94 143 PHE B CA 1
ATOM 4728 C C . PHE B 1 143 ? 11.812 -1.933 8.742 1 98.94 143 PHE B C 1
ATOM 4730 O O . PHE B 1 143 ? 12.789 -2.316 9.398 1 98.94 143 PHE B O 1
ATOM 4737 N N . LYS B 1 144 ? 11.297 -2.625 7.754 1 98.69 144 LYS B N 1
ATOM 4738 C CA . LYS B 1 144 ? 11.859 -3.912 7.352 1 98.69 144 LYS B CA 1
ATOM 4739 C C . LYS B 1 144 ? 13.32 -3.773 6.949 1 98.69 144 LYS B C 1
ATOM 4741 O O . LYS B 1 144 ? 14.148 -4.625 7.285 1 98.69 144 LYS B O 1
ATOM 4746 N N . ALA B 1 145 ? 13.617 -2.721 6.164 1 98.75 145 ALA B N 1
ATOM 4747 C CA . ALA B 1 145 ? 14.992 -2.467 5.762 1 98.75 145 ALA B CA 1
ATOM 4748 C C . ALA B 1 145 ? 15.914 -2.369 6.98 1 98.75 145 ALA B C 1
ATOM 4750 O O . ALA B 1 145 ? 16.984 -2.977 7.008 1 98.75 145 ALA B O 1
ATOM 4751 N N . CYS B 1 146 ? 15.492 -1.614 7.961 1 98.94 146 CYS B N 1
ATOM 4752 C CA . CYS B 1 146 ? 16.297 -1.396 9.156 1 98.94 146 CYS B CA 1
ATOM 4753 C C . CYS B 1 146 ? 16.453 -2.686 9.953 1 98.94 146 CYS B C 1
ATOM 4755 O O . CYS B 1 146 ? 17.531 -2.979 10.469 1 98.94 146 CYS B O 1
ATOM 4757 N N . LEU B 1 147 ? 15.375 -3.447 10.102 1 98.88 147 LEU B N 1
ATOM 4758 C CA . LEU B 1 147 ? 15.406 -4.715 10.82 1 98.88 147 LEU B CA 1
ATOM 4759 C C . 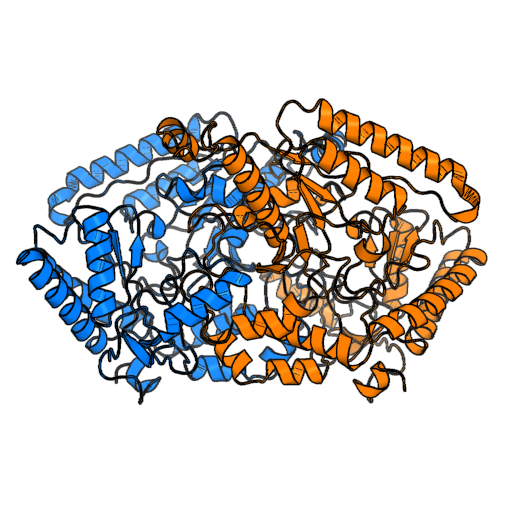LEU B 1 147 ? 16.344 -5.703 10.141 1 98.88 147 LEU B C 1
ATOM 4761 O O . LEU B 1 147 ? 17.188 -6.324 10.805 1 98.88 147 LEU B O 1
ATOM 4765 N N . MET B 1 148 ? 16.25 -5.875 8.844 1 98.5 148 MET B N 1
ATOM 4766 C CA . MET B 1 148 ? 17.125 -6.773 8.094 1 98.5 148 MET B CA 1
ATOM 4767 C C . MET B 1 148 ? 18.578 -6.312 8.18 1 98.5 148 MET B C 1
ATOM 4769 O O . MET B 1 148 ? 19.484 -7.141 8.258 1 98.5 148 MET B O 1
ATOM 4773 N N . TYR B 1 149 ? 18.734 -4.949 8.109 1 98.56 149 TYR B N 1
ATOM 4774 C CA . TYR B 1 149 ? 20.062 -4.371 8.211 1 98.56 149 TYR B CA 1
ATOM 4775 C C . TYR B 1 149 ? 20.734 -4.766 9.523 1 98.56 149 TYR B C 1
ATOM 4777 O O . TYR B 1 149 ? 21.859 -5.266 9.531 1 98.56 149 TYR B O 1
ATOM 4785 N N . GLN B 1 150 ? 20.031 -4.535 10.656 1 98.69 150 GLN B N 1
ATOM 4786 C CA . GLN B 1 150 ? 20.562 -4.852 11.977 1 98.69 150 GLN B CA 1
ATOM 4787 C C . GLN B 1 150 ? 20.844 -6.344 12.117 1 98.69 150 GLN B C 1
ATOM 4789 O O . GLN B 1 150 ? 21.859 -6.75 12.68 1 98.69 150 GLN B O 1
ATOM 4794 N N . ALA B 1 151 ? 19.938 -7.141 11.625 1 98.31 151 ALA B N 1
ATOM 4795 C CA . ALA B 1 151 ? 20.094 -8.594 11.688 1 98.31 151 ALA B CA 1
ATOM 4796 C C . ALA B 1 151 ? 21.297 -9.047 10.883 1 98.31 151 ALA B C 1
ATOM 4798 O O . ALA B 1 151 ? 22.047 -9.93 11.32 1 98.31 151 ALA B O 1
ATOM 4799 N N . THR B 1 152 ? 21.453 -8.516 9.68 1 97.56 152 THR B N 1
ATOM 4800 C CA . THR B 1 152 ? 22.578 -8.859 8.82 1 97.56 152 THR B CA 1
ATOM 4801 C C . THR B 1 152 ? 23.906 -8.5 9.484 1 97.56 152 THR B C 1
ATOM 4803 O O . THR B 1 152 ? 24.859 -9.281 9.453 1 97.56 152 THR B O 1
ATOM 4806 N N . LYS B 1 153 ? 23.938 -7.32 10.055 1 97.19 153 LYS B N 1
ATOM 4807 C CA . LYS B 1 153 ? 25.141 -6.898 10.773 1 97.19 153 LYS B CA 1
ATOM 4808 C C . LYS B 1 153 ? 25.453 -7.848 11.93 1 97.19 153 LYS B C 1
ATOM 4810 O O . LYS B 1 153 ? 26.609 -8.219 12.133 1 97.19 153 LYS B O 1
ATOM 4815 N N . LYS B 1 154 ? 24.453 -8.234 12.641 1 96.56 154 LYS B N 1
ATOM 4816 C CA . LYS B 1 154 ? 24.609 -9.133 13.781 1 96.56 154 LYS B CA 1
ATOM 4817 C C . LYS B 1 154 ? 25.094 -10.508 13.336 1 96.56 154 LYS B C 1
ATOM 4819 O O . LYS B 1 154 ? 25.891 -11.148 14.023 1 96.56 154 LYS B O 1
ATOM 4824 N N . ARG B 1 155 ? 24.547 -11.039 12.227 1 96.06 155 ARG B N 1
ATOM 4825 C CA . ARG B 1 155 ? 24.891 -12.359 11.703 1 96.06 155 ARG B CA 1
ATOM 4826 C C . ARG B 1 155 ? 26.328 -12.375 11.195 1 96.06 155 ARG B C 1
ATOM 4828 O O . ARG B 1 155 ? 26.953 -13.438 11.117 1 96.06 155 ARG B O 1
ATOM 4835 N N . ALA B 1 156 ? 26.922 -11.289 10.805 1 94.88 156 ALA B N 1
ATOM 4836 C CA . ALA B 1 156 ? 28.328 -11.109 10.469 1 94.88 156 ALA B CA 1
ATOM 4837 C C . ALA B 1 156 ? 28.75 -12.07 9.352 1 94.88 156 ALA B C 1
ATOM 4839 O O . ALA B 1 156 ? 29.766 -12.766 9.477 1 94.88 156 ALA B O 1
ATOM 4840 N N . GLY B 1 157 ? 27.953 -12.234 8.414 1 92.44 157 GLY B N 1
ATOM 4841 C CA . GLY B 1 157 ? 28.328 -12.984 7.223 1 92.44 157 GLY B CA 1
ATOM 4842 C C . GLY B 1 157 ? 27.969 -14.461 7.312 1 92.44 157 GLY B C 1
ATOM 4843 O O . GLY B 1 157 ? 28.094 -15.195 6.332 1 92.44 157 GLY B O 1
ATOM 4844 N N . LYS B 1 158 ? 27.484 -14.969 8.453 1 96.25 158 LYS B N 1
ATOM 4845 C CA . LYS B 1 158 ? 27.078 -16.359 8.609 1 96.25 158 LYS B CA 1
ATOM 4846 C C . LYS B 1 158 ? 25.766 -16.656 7.883 1 96.25 158 LYS B C 1
ATOM 4848 O O . LYS B 1 158 ? 24.938 -15.758 7.723 1 96.25 158 LYS B O 1
ATOM 4853 N N . PRO B 1 159 ? 25.594 -17.875 7.344 1 96.44 159 PRO B N 1
ATOM 4854 C CA . PRO B 1 159 ? 24.312 -18.234 6.738 1 96.44 159 PRO B CA 1
ATOM 4855 C C . PRO B 1 159 ? 23.188 -18.344 7.766 1 96.44 159 PRO B C 1
ATOM 4857 O O . PRO B 1 159 ? 23.453 -18.422 8.969 1 96.44 159 PRO B O 1
ATOM 4860 N N . PHE B 1 160 ? 22.016 -18.312 7.301 1 97.62 160 PHE B N 1
ATOM 4861 C CA . PHE B 1 160 ? 20.891 -18.609 8.18 1 97.62 160 PHE B CA 1
ATOM 4862 C C . PHE B 1 160 ? 21.016 -20.016 8.742 1 97.62 160 PHE B C 1
ATOM 4864 O O . PHE B 1 160 ? 21.406 -20.953 8.039 1 97.62 160 PHE B O 1
ATOM 4871 N N . THR B 1 161 ? 20.672 -20.203 10.047 1 97.75 161 THR B N 1
ATOM 4872 C CA . THR B 1 161 ? 20.672 -21.531 10.641 1 97.75 161 THR B CA 1
ATOM 4873 C C . THR B 1 161 ? 19.375 -22.266 10.32 1 97.75 161 THR B C 1
ATOM 4875 O O . THR B 1 161 ? 18.359 -21.641 9.992 1 97.75 161 THR B O 1
ATOM 4878 N N . GLN B 1 162 ? 19.422 -23.531 10.375 1 97.88 162 GLN B N 1
ATOM 4879 C CA . GLN B 1 162 ? 18.203 -24.328 10.18 1 97.88 162 GLN B CA 1
ATOM 4880 C C . GLN B 1 162 ? 17.125 -23.938 11.195 1 97.88 162 GLN B C 1
ATOM 4882 O O . GLN B 1 162 ? 15.938 -23.938 10.867 1 97.88 162 GLN B O 1
ATOM 4887 N N . LEU B 1 163 ? 17.516 -23.609 12.438 1 98.25 163 LEU B N 1
ATOM 4888 C CA . LEU B 1 163 ? 16.578 -23.188 13.469 1 98.25 163 LEU B CA 1
ATOM 4889 C C . LEU B 1 163 ? 15.859 -21.906 13.062 1 98.25 163 LEU B C 1
ATOM 4891 O O . LEU B 1 163 ? 14.656 -21.766 13.297 1 98.25 163 LEU B O 1
ATOM 4895 N N . GLU B 1 164 ? 16.625 -20.953 12.523 1 98.25 164 GLU B N 1
ATOM 4896 C CA . GLU B 1 164 ? 16.016 -19.719 12.031 1 98.25 164 GLU B CA 1
ATOM 4897 C C . GLU B 1 164 ? 15.023 -20 10.906 1 98.25 164 GLU B C 1
ATOM 4899 O O . GLU B 1 164 ? 13.914 -19.453 10.906 1 98.25 164 GLU B O 1
ATOM 4904 N N . LEU B 1 165 ? 15.414 -20.859 10.031 1 98.19 165 LEU B N 1
ATOM 4905 C CA . LEU B 1 165 ? 14.594 -21.203 8.875 1 98.19 165 LEU B CA 1
ATOM 4906 C C . LEU B 1 165 ? 13.297 -21.891 9.305 1 98.19 165 LEU B C 1
ATOM 4908 O O . LEU B 1 165 ? 12.234 -21.625 8.758 1 98.19 165 LEU B O 1
ATOM 4912 N N . ASP B 1 166 ? 13.375 -22.719 10.297 1 98 166 ASP B N 1
ATOM 4913 C CA . ASP B 1 166 ? 12.211 -23.469 10.758 1 98 166 ASP B CA 1
ATOM 4914 C C . ASP B 1 166 ? 11.297 -22.594 11.617 1 98 166 ASP B C 1
ATOM 4916 O O . ASP B 1 166 ? 10.078 -22.625 11.453 1 98 166 ASP B O 1
ATOM 4920 N N . SER B 1 167 ? 11.859 -21.812 12.516 1 98.44 167 SER B N 1
ATOM 4921 C CA . SER B 1 167 ? 11.086 -21.047 13.484 1 98.44 167 SER B CA 1
ATOM 4922 C C . SER B 1 167 ? 10.336 -19.906 12.812 1 98.44 167 SER B C 1
ATOM 4924 O O . SER B 1 167 ? 9.227 -19.547 13.219 1 98.44 167 SER B O 1
ATOM 4926 N N . VAL B 1 168 ? 10.945 -19.344 11.766 1 98.38 168 VAL B N 1
ATOM 4927 C CA . VAL B 1 168 ? 10.328 -18.203 11.109 1 98.38 168 VAL B CA 1
ATOM 4928 C C . VAL B 1 168 ? 9.023 -18.625 10.445 1 98.38 168 VAL B C 1
ATOM 4930 O O . VAL B 1 168 ? 8.086 -17.828 10.344 1 98.38 168 VAL B O 1
ATOM 4933 N N . MET B 1 169 ? 8.922 -19.875 9.938 1 97.75 169 MET B N 1
ATOM 4934 C CA . MET B 1 169 ? 7.73 -20.391 9.273 1 97.75 169 MET B CA 1
ATOM 4935 C C . MET B 1 169 ? 6.586 -20.562 10.266 1 97.75 169 MET B C 1
ATOM 4937 O O . MET B 1 169 ? 5.43 -20.719 9.867 1 97.75 169 MET B O 1
ATOM 4941 N N . LYS B 1 170 ? 6.914 -20.484 11.586 1 97.75 170 LYS B N 1
ATOM 4942 C CA . LYS B 1 170 ? 5.934 -20.547 12.664 1 97.75 170 LYS B CA 1
ATOM 4943 C C . LYS B 1 170 ? 5.789 -19.203 13.352 1 97.75 170 LYS B C 1
ATOM 4945 O O . LYS B 1 170 ? 5.211 -19.109 14.438 1 97.75 170 LYS B O 1
ATOM 4950 N N . ASN B 1 171 ? 6.348 -18.141 12.766 1 98.31 171 ASN B N 1
ATOM 4951 C CA . ASN B 1 171 ? 6.316 -16.781 13.289 1 98.31 171 ASN B CA 1
ATOM 4952 C C . ASN B 1 171 ? 7.055 -16.672 14.625 1 98.31 171 ASN B C 1
ATOM 4954 O O . ASN B 1 171 ? 6.715 -15.844 15.469 1 98.31 171 ASN B O 1
ATOM 4958 N N . GLU B 1 172 ? 8.023 -17.5 14.828 1 98.44 172 GLU B N 1
ATOM 4959 C CA . GLU B 1 172 ? 8.703 -17.562 16.125 1 98.44 172 GLU B CA 1
ATOM 4960 C C . GLU B 1 172 ? 10.164 -17.125 15.992 1 98.44 172 GLU B C 1
ATOM 4962 O O . GLU B 1 172 ? 10.766 -17.25 14.922 1 98.44 172 GLU B O 1
ATOM 4967 N N . THR B 1 173 ? 10.672 -16.562 17.031 1 97.81 173 THR B N 1
ATOM 4968 C CA . THR B 1 173 ? 12.117 -16.359 17.141 1 97.81 173 THR B CA 1
ATOM 4969 C C . THR B 1 173 ? 12.844 -17.703 17.141 1 97.81 173 THR B C 1
ATOM 4971 O O . THR B 1 173 ? 12.266 -18.719 17.516 1 97.81 173 THR B O 1
ATOM 4974 N N . PRO B 1 174 ? 14.141 -17.859 16.594 1 97.69 174 PRO B N 1
ATOM 4975 C CA . PRO B 1 174 ? 14.961 -16.703 16.281 1 97.69 174 PRO B CA 1
ATOM 4976 C C . PRO B 1 174 ? 14.82 -16.266 14.812 1 97.69 174 PRO B C 1
ATOM 4978 O O . PRO B 1 174 ? 15.461 -15.297 14.391 1 97.69 174 PRO B O 1
ATOM 4981 N N . GLY B 1 175 ? 14.031 -17.016 13.969 1 98.19 175 GLY B N 1
ATOM 4982 C CA . GLY B 1 175 ? 13.859 -16.609 12.578 1 98.19 175 GLY B CA 1
ATOM 4983 C C . GLY B 1 175 ? 13.141 -15.289 12.438 1 98.19 175 GLY B C 1
ATOM 4984 O O . GLY B 1 175 ? 13.578 -14.414 11.688 1 98.19 175 GLY B O 1
ATOM 4985 N N . ALA B 1 176 ? 11.969 -15.211 13.102 1 98.31 176 ALA B N 1
ATOM 4986 C CA . ALA B 1 176 ? 11.32 -13.906 13.25 1 98.31 176 ALA B CA 1
ATOM 4987 C C . ALA B 1 176 ? 12.094 -13.023 14.219 1 98.31 176 ALA B C 1
ATOM 4989 O O . ALA B 1 176 ? 12.672 -13.516 15.188 1 98.31 176 ALA B O 1
ATOM 4990 N N . SER B 1 177 ? 12.086 -11.828 14.062 1 98.25 177 SER B N 1
ATOM 4991 C CA . SER B 1 177 ? 12.891 -10.906 14.859 1 98.25 177 SER B CA 1
ATOM 4992 C C . SER B 1 177 ? 12.148 -10.469 16.109 1 98.25 177 SER B C 1
ATOM 4994 O O . SER B 1 177 ? 10.93 -10.305 16.094 1 98.25 177 SER B O 1
ATOM 4996 N N . ASP B 1 178 ? 12.883 -10.234 17.219 1 98 178 ASP B N 1
ATOM 4997 C CA . ASP B 1 178 ? 12.32 -9.602 18.406 1 98 178 ASP B CA 1
ATOM 4998 C C . ASP B 1 178 ? 12.766 -8.141 18.5 1 98 178 ASP B C 1
ATOM 5000 O O . ASP B 1 178 ? 12.516 -7.484 19.516 1 98 178 ASP B O 1
ATOM 5004 N N . MET B 1 179 ? 13.492 -7.68 17.453 1 98.75 179 MET B N 1
ATOM 5005 C CA . MET B 1 179 ? 13.852 -6.266 17.422 1 98.75 179 MET B CA 1
ATOM 5006 C C . MET B 1 179 ? 12.617 -5.391 17.281 1 98.75 179 MET B C 1
ATOM 5008 O O . MET B 1 179 ? 11.547 -5.867 16.891 1 98.75 179 MET B O 1
ATOM 5012 N N . VAL B 1 180 ? 12.781 -4.125 17.688 1 98.88 180 VAL B N 1
ATOM 5013 C CA . VAL B 1 180 ? 11.617 -3.24 17.766 1 98.88 180 VAL B CA 1
ATOM 5014 C C . VAL B 1 180 ? 11.93 -1.915 17.062 1 98.88 180 VAL B C 1
ATOM 5016 O O . VAL B 1 180 ? 13.086 -1.639 16.734 1 98.88 180 VAL B O 1
ATOM 5019 N N . ILE B 1 181 ? 10.922 -1.159 16.719 1 98.94 181 ILE B N 1
ATOM 5020 C CA . ILE B 1 181 ? 11.008 0.188 16.172 1 98.94 181 ILE B CA 1
ATOM 5021 C C . ILE B 1 181 ? 10.516 1.2 17.203 1 98.94 181 ILE B C 1
ATOM 5023 O O . ILE B 1 181 ? 9.422 1.049 17.75 1 98.94 181 ILE B O 1
ATOM 5027 N N . LEU B 1 182 ? 11.328 2.16 17.484 1 98.94 182 LEU B N 1
ATOM 5028 C CA . LEU B 1 182 ? 10.961 3.229 18.406 1 98.94 182 LEU B CA 1
ATOM 5029 C C . LEU B 1 182 ? 10.289 4.379 17.672 1 98.94 182 LEU B C 1
ATOM 5031 O O . LEU B 1 182 ? 10.711 4.754 16.578 1 98.94 182 LEU B O 1
ATOM 5035 N N . SER B 1 183 ? 9.195 4.93 18.234 1 98.94 183 SER B N 1
ATOM 5036 C CA . SER B 1 183 ? 8.555 6.133 17.719 1 98.94 183 SER B CA 1
ATOM 5037 C C . SER B 1 183 ? 8.336 7.156 18.828 1 98.94 183 SER B C 1
ATOM 5039 O O . SER B 1 183 ? 8.961 7.074 19.891 1 98.94 183 SER B O 1
ATOM 5041 N N . PHE B 1 184 ? 7.59 8.227 18.547 1 98.94 184 PHE B N 1
ATOM 5042 C CA . PHE B 1 184 ? 7.41 9.312 19.516 1 98.94 184 PHE B CA 1
ATOM 5043 C C . PHE B 1 184 ? 5.934 9.562 19.781 1 98.94 184 PHE B C 1
ATOM 5045 O O . PHE B 1 184 ? 5.094 9.352 18.891 1 98.94 184 PHE B O 1
ATOM 5052 N N . THR B 1 185 ? 5.609 10.055 21 1 98.56 185 THR B N 1
ATOM 5053 C CA . THR B 1 185 ? 4.238 10.414 21.328 1 98.56 185 THR B CA 1
ATOM 5054 C C . THR B 1 185 ? 3.68 11.406 20.312 1 98.56 185 THR B C 1
ATOM 5056 O O . THR B 1 185 ? 4.402 12.273 19.812 1 98.56 185 THR B O 1
ATOM 5059 N N . ASN B 1 186 ? 2.402 11.211 19.938 1 98.31 186 ASN B N 1
ATOM 5060 C CA . ASN B 1 186 ? 1.64 12.062 19.031 1 98.31 186 ASN B CA 1
ATOM 5061 C C . ASN B 1 186 ? 2.062 11.859 17.578 1 98.31 186 ASN B C 1
ATOM 5063 O O . ASN B 1 186 ? 1.552 12.531 16.688 1 98.31 186 ASN B O 1
ATOM 5067 N N . GLY B 1 187 ? 3.01 10.984 17.297 1 98.69 187 GLY B N 1
ATOM 5068 C CA . GLY B 1 187 ? 3.439 10.711 15.938 1 98.69 187 GLY B CA 1
ATOM 5069 C C . GLY B 1 187 ? 2.41 9.945 15.133 1 98.69 187 GLY B C 1
ATOM 5070 O O . GLY B 1 187 ? 1.632 9.172 15.688 1 98.69 187 GLY B O 1
ATOM 5071 N N . PHE B 1 188 ? 2.336 10.148 13.875 1 98.5 188 PHE B N 1
ATOM 5072 C CA . PHE B 1 188 ? 1.519 9.406 12.922 1 98.5 188 PHE B CA 1
ATOM 5073 C C . PHE B 1 188 ? 2.375 8.852 11.789 1 98.5 188 PHE B C 1
ATOM 5075 O O . PHE B 1 188 ? 2.979 9.617 11.031 1 98.5 188 PHE B O 1
ATOM 5082 N N . HIS B 1 189 ? 2.355 7.539 11.602 1 98.81 189 HIS B N 1
ATOM 5083 C CA . HIS B 1 189 ? 3.258 6.918 10.641 1 98.81 189 HIS B CA 1
ATOM 5084 C C . HIS B 1 189 ? 2.514 5.941 9.734 1 98.81 189 HIS B C 1
ATOM 5086 O O . HIS B 1 189 ? 3.137 5.199 8.969 1 98.81 189 HIS B O 1
ATOM 5092 N N . GLY B 1 190 ? 1.234 5.895 9.836 1 97.88 190 GLY B N 1
ATOM 5093 C CA . GLY B 1 190 ? 0.439 5.043 8.961 1 97.88 190 GLY B CA 1
ATOM 5094 C C . GLY B 1 190 ? -0.531 4.156 9.719 1 97.88 190 GLY B C 1
ATOM 5095 O O . GLY B 1 190 ? -0.653 4.262 10.945 1 97.88 190 GLY B O 1
ATOM 5096 N N . ARG B 1 191 ? -1.28 3.324 8.969 1 96.31 191 ARG B N 1
ATOM 5097 C CA . ARG B 1 191 ? -2.406 2.605 9.555 1 96.31 191 ARG B CA 1
ATOM 5098 C C . ARG B 1 191 ? -2.35 1.122 9.211 1 96.31 191 ARG B C 1
ATOM 5100 O O . ARG B 1 191 ? -3.334 0.401 9.375 1 96.31 191 ARG B O 1
ATOM 5107 N N . LEU B 1 192 ? -1.3 0.638 8.625 1 97.94 192 LEU B N 1
ATOM 5108 C CA . LEU B 1 192 ? -1.08 -0.8 8.508 1 97.94 192 LEU B CA 1
ATOM 5109 C C . LEU B 1 192 ? -0.562 -1.373 9.828 1 97.94 192 LEU B C 1
ATOM 5111 O O . LEU B 1 192 ? -0.283 -0.626 10.766 1 97.94 192 LEU B O 1
ATOM 5115 N N . PHE B 1 193 ? -0.369 -2.639 9.945 1 98.56 193 PHE B N 1
ATOM 5116 C CA . PHE B 1 193 ? -0.13 -3.242 11.25 1 98.56 193 PHE B CA 1
ATOM 5117 C C . PHE B 1 193 ? 1.202 -2.777 11.828 1 98.56 193 PHE B C 1
ATOM 5119 O O . PHE B 1 193 ? 1.297 -2.475 13.016 1 98.56 193 PHE B O 1
ATOM 5126 N N . GLY B 1 194 ? 2.25 -2.73 10.984 1 98.5 194 GLY B N 1
ATOM 5127 C CA . GLY B 1 194 ? 3.535 -2.223 11.438 1 98.5 194 GLY B CA 1
ATOM 5128 C C . GLY B 1 194 ? 3.535 -0.724 11.664 1 98.5 194 GLY B C 1
ATOM 5129 O O . GLY B 1 194 ? 3.879 -0.259 12.758 1 98.5 194 GLY B O 1
ATOM 5130 N N . SER B 1 195 ? 3.086 0.073 10.695 1 98.56 195 SER B N 1
ATOM 5131 C CA . SER B 1 195 ? 3.066 1.528 10.805 1 98.56 195 SER B CA 1
ATOM 5132 C C . SER B 1 195 ? 2.109 1.988 11.898 1 98.56 195 SER B C 1
ATOM 5134 O O . SER B 1 195 ? 2.383 2.965 12.602 1 98.56 195 SER B O 1
ATOM 5136 N N . LEU B 1 196 ? 1.057 1.26 12.078 1 98.31 196 LEU B N 1
ATOM 5137 C CA . LEU B 1 196 ? 0.097 1.57 13.133 1 98.31 196 LEU B CA 1
ATOM 5138 C C . LEU B 1 196 ? 0.734 1.417 14.508 1 98.31 196 LEU B C 1
ATOM 5140 O O . LEU B 1 196 ? 0.413 2.168 15.43 1 98.31 196 LEU B O 1
ATOM 5144 N N . SER B 1 197 ? 1.637 0.47 14.688 1 98.69 197 SER B N 1
ATOM 5145 C CA . SER B 1 197 ? 2.322 0.208 15.945 1 98.69 197 SER B CA 1
ATOM 5146 C C . SER B 1 197 ? 3.244 1.362 16.328 1 98.69 197 SER B C 1
ATOM 5148 O O . SER B 1 197 ? 3.635 1.496 17.484 1 98.69 197 SER B O 1
ATOM 5150 N N . THR B 1 198 ? 3.562 2.232 15.352 1 98.88 198 THR B N 1
ATOM 5151 C CA . THR B 1 198 ? 4.406 3.395 15.617 1 98.88 198 THR B CA 1
ATOM 5152 C C . THR B 1 198 ? 3.576 4.676 15.602 1 98.88 198 THR B C 1
ATOM 5154 O O . THR B 1 198 ? 4.121 5.773 15.734 1 98.88 198 THR B O 1
ATOM 5157 N N . THR B 1 199 ? 2.281 4.57 15.391 1 98.69 199 THR B N 1
ATOM 5158 C CA . THR B 1 199 ? 1.37 5.707 15.383 1 98.69 199 THR B CA 1
ATOM 5159 C C . THR B 1 199 ? 0.756 5.922 16.766 1 98.69 199 THR B C 1
ATOM 5161 O O . THR B 1 199 ? 0.242 4.977 17.375 1 98.69 199 THR B O 1
ATOM 5164 N N . HIS B 1 200 ? 0.81 7.184 17.297 1 98.19 200 HIS B N 1
ATOM 5165 C CA . HIS B 1 200 ? 0.3 7.516 18.609 1 98.19 200 HIS B CA 1
ATOM 5166 C C . HIS B 1 200 ? -0.447 8.844 18.594 1 98.19 200 HIS B C 1
ATOM 5168 O O . HIS B 1 200 ? -0.476 9.555 19.609 1 98.19 200 HIS B O 1
ATOM 5174 N N . SER B 1 201 ? -1.021 9.195 17.469 1 96.75 201 SER B N 1
ATOM 5175 C CA . SER B 1 201 ? -1.647 10.508 17.312 1 96.75 201 SER B CA 1
ATOM 5176 C C . SER B 1 201 ? -3.062 10.508 17.891 1 96.75 201 SER B C 1
ATOM 5178 O O . SER B 1 201 ? -3.504 11.508 18.453 1 96.75 201 SER B O 1
ATOM 5180 N N . LYS B 1 202 ? -3.854 9.398 17.641 1 96.69 202 LYS B N 1
ATOM 5181 C CA . LYS B 1 202 ? -5.223 9.289 18.125 1 96.69 202 LYS B CA 1
ATOM 5182 C C . LYS B 1 202 ? -5.594 7.836 18.406 1 96.69 202 LYS B C 1
ATOM 5184 O O . LYS B 1 202 ? -5.227 6.941 17.641 1 96.69 202 LYS B O 1
ATOM 5189 N N . PRO B 1 203 ? -6.406 7.613 19.453 1 97.25 203 PRO B N 1
ATOM 5190 C CA . PRO B 1 203 ? -6.809 6.238 19.766 1 97.25 203 PRO B CA 1
ATOM 5191 C C . PRO B 1 203 ? -7.637 5.609 18.641 1 97.25 203 PRO B C 1
ATOM 5193 O O . PRO B 1 203 ? -7.496 4.414 18.359 1 97.25 203 PRO B O 1
ATOM 5196 N N . ILE B 1 204 ? -8.438 6.387 17.922 1 95.44 204 ILE B N 1
ATOM 5197 C CA . ILE B 1 204 ? -9.414 5.887 16.969 1 95.44 204 ILE B CA 1
ATOM 5198 C C . ILE B 1 204 ? -8.695 5.199 15.812 1 95.44 204 ILE B C 1
ATOM 5200 O O . ILE B 1 204 ? -9.266 4.348 15.125 1 95.44 204 ILE B O 1
ATOM 5204 N N . HIS B 1 205 ? -7.43 5.539 15.57 1 95 205 HIS B N 1
ATOM 5205 C CA . HIS B 1 205 ? -6.645 4.922 14.508 1 95 205 HIS B CA 1
ATOM 5206 C C . HIS B 1 205 ? -6.32 3.469 14.828 1 95 205 HIS B C 1
ATOM 5208 O O . HIS B 1 205 ? -6.16 2.646 13.922 1 95 205 HIS B O 1
ATOM 5214 N N . LYS B 1 206 ? -6.289 3.148 16.156 1 97.38 206 LYS B N 1
ATOM 5215 C CA . LYS B 1 206 ? -5.574 1.952 16.594 1 97.38 206 LYS B CA 1
ATOM 5216 C C . LYS B 1 206 ? -6.516 0.972 17.281 1 97.38 206 LYS B C 1
ATOM 5218 O O . LYS B 1 206 ? -6.215 -0.22 17.375 1 97.38 206 LYS B O 1
ATOM 5223 N N . LEU B 1 207 ? -7.652 1.471 17.797 1 98.25 207 LEU B N 1
ATOM 5224 C CA . LEU B 1 207 ? -8.555 0.656 18.609 1 98.25 207 LEU B CA 1
ATOM 5225 C C . LEU B 1 207 ? -8.961 -0.61 17.859 1 98.25 207 LEU B C 1
ATOM 5227 O O . LEU B 1 207 ? -9.266 -0.56 16.656 1 98.25 207 LEU B O 1
ATOM 5231 N N . ASP B 1 208 ? -8.906 -1.732 18.547 1 98.44 208 ASP B N 1
ATOM 5232 C CA . ASP B 1 208 ? -9.438 -3.014 18.078 1 98.44 208 ASP B CA 1
ATOM 5233 C C . ASP B 1 208 ? -8.484 -3.682 17.094 1 98.44 208 ASP B C 1
ATOM 5235 O O . ASP B 1 208 ? -8.844 -4.66 16.438 1 98.44 208 ASP B O 1
ATOM 5239 N N . ILE B 1 209 ? -7.273 -3.199 16.906 1 98.56 209 ILE B N 1
ATOM 5240 C CA . ILE B 1 209 ? -6.277 -3.756 16 1 98.56 209 ILE B CA 1
ATOM 5241 C C . ILE B 1 209 ? -5.055 -4.215 16.797 1 98.56 209 ILE B C 1
ATOM 5243 O O . ILE B 1 209 ? -4.539 -3.475 17.641 1 98.56 209 ILE B O 1
ATOM 5247 N N . PRO B 1 210 ? -4.57 -5.418 16.547 1 98.69 210 PRO B N 1
ATOM 5248 C CA . PRO B 1 210 ? -3.336 -5.855 17.203 1 98.69 210 PRO B CA 1
ATOM 5249 C C . PRO B 1 210 ? -2.15 -4.941 16.906 1 98.69 210 PRO B C 1
ATOM 5251 O O . PRO B 1 210 ? -2.008 -4.461 15.773 1 98.69 210 PRO B O 1
ATOM 5254 N N . ALA B 1 211 ? -1.301 -4.719 17.875 1 98.5 211 ALA B N 1
ATOM 5255 C CA . ALA B 1 211 ? -0.117 -3.877 17.719 1 98.5 211 ALA B CA 1
ATOM 5256 C C . ALA B 1 211 ? 1.121 -4.559 18.281 1 98.5 211 ALA B C 1
ATOM 5258 O O . ALA B 1 211 ? 1.033 -5.285 19.281 1 98.5 211 ALA B O 1
ATOM 5259 N N . PHE B 1 212 ? 2.291 -4.332 17.625 1 98.62 212 PHE B N 1
ATOM 5260 C CA . PHE B 1 212 ? 3.559 -4.766 18.203 1 98.62 212 PHE B CA 1
ATOM 5261 C C . PHE B 1 212 ? 3.875 -3.98 19.469 1 98.62 212 PHE B C 1
ATOM 5263 O O . PHE B 1 212 ? 3.568 -2.791 19.562 1 98.62 212 PHE B O 1
ATOM 5270 N N . PRO B 1 213 ? 4.457 -4.629 20.484 1 97.94 213 PRO B N 1
ATOM 5271 C CA . PRO B 1 213 ? 4.844 -3.916 21.703 1 97.94 213 PRO B CA 1
ATOM 5272 C C . PRO B 1 213 ? 6.109 -3.082 21.516 1 97.94 213 PRO B C 1
ATOM 5274 O O . PRO B 1 213 ? 7.113 -3.318 22.188 1 97.94 213 PRO B O 1
ATOM 5277 N N . TRP B 1 214 ? 6.102 -2.129 20.703 1 98.81 214 TRP B N 1
ATOM 5278 C CA . TRP B 1 214 ? 7.23 -1.272 20.344 1 98.81 214 TRP B CA 1
ATOM 5279 C C . TRP B 1 214 ? 7.254 -0.024 21.234 1 98.81 214 TRP B C 1
ATOM 5281 O O . TRP B 1 214 ? 6.203 0.482 21.625 1 98.81 214 TRP B O 1
ATOM 5291 N N . PRO B 1 215 ? 8.438 0.456 21.578 1 98.69 215 PRO B N 1
ATOM 5292 C CA . PRO B 1 215 ? 8.555 1.556 22.547 1 98.69 215 PRO B CA 1
ATOM 5293 C C . PRO B 1 215 ? 8.234 2.914 21.922 1 98.69 215 PRO B C 1
ATOM 5295 O O . PRO B 1 215 ? 8.305 3.072 20.703 1 98.69 215 PRO B O 1
ATOM 5298 N N . THR B 1 216 ? 7.91 3.85 22.781 1 98.69 216 THR B N 1
ATOM 5299 C CA . THR B 1 216 ? 7.625 5.234 22.422 1 98.69 216 THR B CA 1
ATOM 5300 C C . THR B 1 216 ? 8.375 6.199 23.328 1 98.69 216 THR B C 1
ATOM 5302 O O . THR B 1 216 ? 8.477 5.969 24.531 1 98.69 216 THR B O 1
ATOM 5305 N N . ALA B 1 217 ? 8.969 7.188 22.812 1 98.88 217 ALA B N 1
ATOM 5306 C CA . ALA B 1 217 ? 9.602 8.273 23.547 1 98.88 217 ALA B CA 1
ATOM 5307 C C . ALA B 1 217 ? 8.789 9.562 23.438 1 98.88 217 ALA B C 1
ATOM 5309 O O . ALA B 1 217 ? 7.965 9.703 22.531 1 98.88 217 ALA B O 1
ATOM 5310 N N . PRO B 1 218 ? 8.961 10.508 24.375 1 98.75 218 PRO B N 1
ATOM 5311 C CA . PRO B 1 218 ? 8.188 11.75 24.312 1 98.75 218 PRO B CA 1
ATOM 5312 C C . PRO B 1 218 ? 8.688 12.703 23.234 1 98.75 218 PRO B C 1
ATOM 5314 O O . PRO B 1 218 ? 9.898 12.805 23 1 98.75 218 PRO B O 1
ATOM 5317 N N . PHE B 1 219 ? 7.812 13.312 22.531 1 98.88 219 PHE B N 1
ATOM 5318 C CA . PHE B 1 219 ? 8.062 14.477 21.688 1 98.88 219 PHE B CA 1
ATOM 5319 C C . PHE B 1 219 ? 7.844 15.766 22.484 1 98.88 219 PHE B C 1
ATOM 5321 O O . PHE B 1 219 ? 6.918 15.852 23.297 1 98.88 219 PHE B O 1
ATOM 5328 N N . PRO B 1 220 ? 8.617 16.812 22.281 1 98.69 220 PRO B N 1
ATOM 5329 C CA . PRO B 1 220 ? 8.523 18.016 23.109 1 98.69 220 PRO B CA 1
ATOM 5330 C C . PRO B 1 220 ? 7.168 18.719 23 1 98.69 220 PRO B C 1
ATOM 5332 O O . PRO B 1 220 ? 6.625 18.828 21.891 1 98.69 220 PRO B O 1
ATOM 5335 N N . THR B 1 221 ? 6.641 19.109 24.125 1 97.88 221 THR B N 1
ATOM 5336 C CA . THR B 1 221 ? 5.516 20.031 24.172 1 97.88 221 THR B CA 1
ATOM 5337 C C . THR B 1 221 ? 6.008 21.484 24.203 1 97.88 221 THR B C 1
ATOM 5339 O O . THR B 1 221 ? 6.34 22.016 25.266 1 97.88 221 THR B O 1
ATOM 5342 N N . VAL B 1 222 ? 5.91 22.141 23.094 1 97.62 222 VAL B N 1
ATOM 5343 C CA . VAL B 1 222 ? 6.496 23.469 22.938 1 97.62 222 VAL B CA 1
ATOM 5344 C C . VAL B 1 222 ? 5.477 24.531 23.328 1 97.62 222 VAL B C 1
ATOM 5346 O O . VAL B 1 222 ? 4.297 24.438 22.984 1 97.62 222 VAL B O 1
ATOM 5349 N N . LYS B 1 223 ? 5.945 25.5 24.062 1 97.31 223 LYS B N 1
ATOM 5350 C CA . LYS B 1 223 ? 5.109 26.641 24.438 1 97.31 223 LYS B CA 1
ATOM 5351 C C . LYS B 1 223 ? 5.316 27.812 23.484 1 97.31 223 LYS B C 1
ATOM 5353 O O . LYS B 1 223 ? 6.441 28.094 23.062 1 97.31 223 LYS B O 1
ATOM 5358 N N . TYR B 1 224 ? 4.266 28.531 23.203 1 95.75 224 TYR B N 1
ATOM 5359 C CA . TYR B 1 224 ? 4.285 29.656 22.266 1 95.75 224 TYR B CA 1
ATOM 5360 C C . TYR B 1 224 ? 3.797 30.922 22.953 1 95.75 224 TYR B C 1
ATOM 5362 O O . TYR B 1 224 ? 3.016 30.875 23.906 1 95.75 224 TYR B O 1
ATOM 5370 N N . PRO B 1 225 ? 4.109 32.094 22.438 1 95.06 225 PRO B N 1
ATOM 5371 C CA . PRO B 1 225 ? 5.113 32.312 21.391 1 95.06 225 PRO B CA 1
ATOM 5372 C C . PRO B 1 225 ? 6.512 31.875 21.812 1 95.06 225 PRO B C 1
ATOM 5374 O O . PRO B 1 225 ? 6.879 32 22.984 1 95.06 225 PRO B O 1
ATOM 5377 N N . LEU B 1 226 ? 7.293 31.422 20.922 1 95.25 226 LEU B N 1
ATOM 5378 C CA . LEU B 1 226 ? 8.594 30.828 21.203 1 95.25 226 LEU B CA 1
ATOM 5379 C C . LEU B 1 226 ? 9.484 31.797 21.969 1 95.25 226 LEU B C 1
ATOM 5381 O O . LEU B 1 226 ? 10.18 31.406 22.906 1 95.25 226 LEU B O 1
ATOM 5385 N N . GLU B 1 227 ? 9.492 33.094 21.562 1 93.75 227 GLU B N 1
ATOM 5386 C CA . GLU B 1 227 ? 10.391 34.094 22.109 1 93.75 227 GLU B CA 1
ATOM 5387 C C . GLU B 1 227 ? 10.094 34.375 23.578 1 93.75 227 GLU B C 1
ATOM 5389 O O . GLU B 1 227 ? 10.977 34.812 24.328 1 93.75 227 GLU B O 1
ATOM 5394 N N . ASP B 1 228 ? 8.867 34.062 24.031 1 95.5 228 ASP B N 1
ATOM 5395 C CA . ASP B 1 228 ? 8.461 34.312 25.406 1 95.5 228 ASP B CA 1
ATOM 5396 C C . ASP B 1 228 ? 8.742 33.094 26.297 1 95.5 228 ASP B C 1
ATOM 5398 O O . ASP B 1 228 ? 8.609 33.188 27.516 1 95.5 228 ASP B O 1
ATOM 5402 N N . HIS B 1 229 ? 9.141 31.969 25.672 1 97.5 229 HIS B N 1
ATOM 5403 C CA . HIS B 1 229 ? 9.25 30.734 26.453 1 97.5 229 HIS B CA 1
ATOM 5404 C C . HIS B 1 229 ? 10.547 30 26.125 1 97.5 229 HIS B C 1
ATOM 5406 O O . HIS B 1 229 ? 10.562 28.766 26.031 1 97.5 229 HIS B O 1
ATOM 5412 N N . VAL B 1 230 ? 11.609 30.719 25.875 1 97.5 230 VAL B N 1
ATOM 5413 C CA . VAL B 1 230 ? 12.883 30.172 25.422 1 97.5 230 VAL B CA 1
ATOM 5414 C C . VAL B 1 230 ? 13.414 29.156 26.438 1 97.5 230 VAL B C 1
ATOM 5416 O O . VAL B 1 230 ? 13.742 28.031 26.078 1 97.5 230 VAL B O 1
ATOM 5419 N N . GLU B 1 231 ? 13.508 29.5 27.766 1 97.94 231 GLU B N 1
ATOM 5420 C CA . GLU B 1 231 ? 14.086 28.641 28.797 1 97.94 231 GLU B CA 1
ATOM 5421 C C . GLU B 1 231 ? 13.211 27.422 29.031 1 97.94 231 GLU B C 1
ATOM 5423 O O . GLU B 1 231 ? 13.727 26.312 29.234 1 97.94 231 GLU B O 1
ATOM 5428 N N . GLU B 1 232 ? 11.938 27.641 29.031 1 98.12 232 GLU B N 1
ATOM 5429 C CA . GLU B 1 232 ? 11.008 26.531 29.234 1 98.12 232 GLU B CA 1
ATOM 5430 C C . GLU B 1 232 ? 11.117 25.516 28.109 1 98.12 232 GLU B C 1
ATOM 5432 O O . GLU B 1 232 ? 11.102 24.312 28.359 1 98.12 232 GLU B O 1
ATOM 5437 N N . ASN B 1 233 ? 11.195 25.984 26.922 1 98.38 233 ASN B N 1
ATOM 5438 C CA . ASN B 1 233 ? 11.273 25.109 25.766 1 98.38 233 ASN B CA 1
ATOM 5439 C C . ASN B 1 233 ? 12.617 24.375 25.703 1 98.38 233 ASN B C 1
ATOM 5441 O O . ASN B 1 233 ? 12.68 23.219 25.297 1 98.38 233 ASN B O 1
ATOM 5445 N N . LYS B 1 234 ? 13.664 25.094 26.078 1 98.38 234 LYS B N 1
ATOM 5446 C CA . LYS B 1 234 ? 14.969 24.438 26.172 1 98.38 234 LYS B CA 1
ATOM 5447 C C . LYS B 1 234 ? 14.953 23.312 27.188 1 98.38 234 LYS B C 1
ATOM 5449 O O . LYS B 1 234 ? 15.484 22.234 26.938 1 98.38 234 LYS B O 1
ATOM 5454 N N . ALA B 1 235 ? 14.352 23.562 28.328 1 98.56 235 ALA B N 1
ATOM 5455 C CA . ALA B 1 235 ? 14.234 22.547 29.375 1 98.56 235 ALA B CA 1
ATOM 5456 C C . ALA B 1 235 ? 13.414 21.359 28.906 1 98.56 235 ALA B C 1
ATOM 5458 O O . ALA B 1 235 ? 13.703 20.219 29.266 1 98.56 235 ALA B O 1
ATOM 5459 N N . GLU B 1 236 ? 12.391 21.594 28.156 1 98.62 236 GLU B N 1
ATOM 5460 C CA . GLU B 1 236 ? 11.539 20.531 27.625 1 98.62 236 GLU B CA 1
ATOM 5461 C C . GLU B 1 236 ? 12.305 19.656 26.625 1 98.62 236 GLU B C 1
ATOM 5463 O O . GLU B 1 236 ? 12.18 18.438 26.641 1 98.62 236 GLU B O 1
ATOM 5468 N N . ASP B 1 237 ? 13.102 20.266 25.766 1 98.44 237 ASP B N 1
ATOM 5469 C CA . ASP B 1 237 ? 13.961 19.516 24.859 1 98.44 237 ASP B CA 1
ATOM 5470 C C . ASP B 1 237 ? 14.883 18.578 25.641 1 98.44 237 ASP B C 1
ATOM 5472 O O . ASP B 1 237 ? 15.008 17.391 25.297 1 98.44 237 ASP B O 1
ATOM 5476 N N . GLU B 1 238 ? 15.492 19.141 26.641 1 98.69 238 GLU B N 1
ATOM 5477 C CA . GLU B 1 238 ? 16.438 18.375 27.438 1 98.69 238 GLU B CA 1
ATOM 5478 C C . GLU B 1 238 ? 15.734 17.219 28.141 1 98.69 238 GLU B C 1
ATOM 5480 O O . GLU B 1 238 ? 16.281 16.109 28.203 1 98.69 238 GLU B O 1
ATOM 5485 N N . ARG B 1 239 ? 14.602 17.484 28.672 1 98.75 239 ARG B N 1
ATOM 5486 C CA . ARG B 1 239 ? 13.836 16.438 29.344 1 98.75 239 ARG B CA 1
ATOM 5487 C C . ARG B 1 239 ? 13.516 15.289 28.391 1 98.75 239 ARG B C 1
ATOM 5489 O O . ARG B 1 239 ? 13.688 14.117 28.734 1 98.75 239 ARG B O 1
ATOM 5496 N N . CYS B 1 240 ? 13.023 15.617 27.234 1 98.88 240 CYS B N 1
ATOM 5497 C CA . CYS B 1 240 ? 12.648 14.617 26.234 1 98.88 240 CYS B CA 1
ATOM 5498 C C . CYS B 1 240 ? 13.867 13.828 25.766 1 98.88 240 CYS B C 1
ATOM 5500 O O . CYS B 1 240 ? 13.781 12.617 25.562 1 98.88 240 CYS B O 1
ATOM 5502 N N . LEU B 1 241 ? 14.984 14.523 25.562 1 98.94 241 LEU B N 1
ATOM 5503 C CA . LEU B 1 241 ? 16.203 13.844 25.141 1 98.94 241 LEU B CA 1
ATOM 5504 C C . LEU B 1 241 ? 16.703 12.891 26.219 1 98.94 241 LEU B C 1
ATOM 5506 O O . LEU B 1 241 ? 17.219 11.812 25.922 1 98.94 241 LEU B O 1
ATOM 5510 N N . LYS B 1 242 ? 16.594 13.352 27.469 1 98.88 242 LYS B N 1
ATOM 5511 C CA . LYS B 1 242 ? 16.984 12.477 28.578 1 98.88 242 LYS B CA 1
ATOM 5512 C C . LYS B 1 242 ? 16.12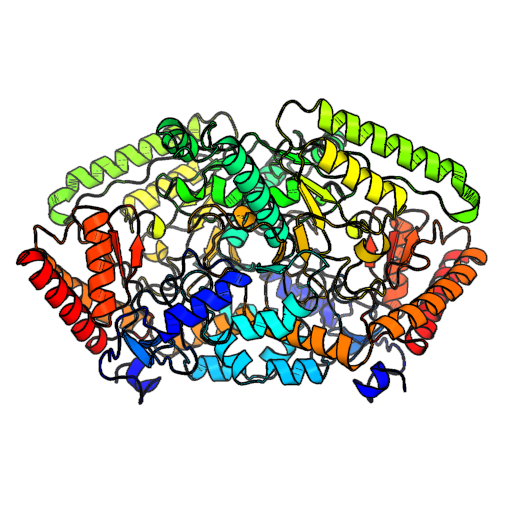5 11.211 28.594 1 98.88 242 LYS B C 1
ATOM 5514 O O . LYS B 1 242 ? 16.641 10.117 28.812 1 98.88 242 LYS B O 1
ATOM 5519 N N . GLU B 1 243 ? 14.883 11.352 28.406 1 98.88 243 GLU B N 1
ATOM 5520 C CA . GLU B 1 243 ? 13.984 10.203 28.391 1 98.88 243 GLU B CA 1
ATOM 5521 C C . GLU B 1 243 ? 14.273 9.297 27.203 1 98.88 243 GLU B C 1
ATOM 5523 O O . GLU B 1 243 ? 14.203 8.07 27.312 1 98.88 243 GLU B O 1
ATOM 5528 N N . LEU B 1 244 ? 14.5 9.898 26.047 1 98.94 244 LEU B N 1
ATOM 5529 C CA . LEU B 1 244 ? 14.891 9.109 24.891 1 98.94 244 LEU B CA 1
ATOM 5530 C C . LEU B 1 244 ? 16.141 8.281 25.188 1 98.94 244 LEU B C 1
ATOM 5532 O O . LEU B 1 244 ? 16.188 7.094 24.859 1 98.94 244 LEU B O 1
ATOM 5536 N N . ASP B 1 245 ? 17.141 8.914 25.734 1 98.94 245 ASP B N 1
ATOM 5537 C CA . ASP B 1 245 ? 18.359 8.211 26.094 1 98.94 245 ASP B CA 1
ATOM 5538 C C . ASP B 1 245 ? 18.078 7.035 27.031 1 98.94 245 ASP B C 1
ATOM 5540 O O . ASP B 1 245 ? 18.656 5.961 26.875 1 98.94 245 ASP B O 1
ATOM 5544 N N . HIS B 1 246 ? 17.188 7.289 27.953 1 98.88 246 HIS B N 1
ATOM 5545 C CA . HIS B 1 246 ? 16.797 6.25 28.906 1 98.88 246 HIS B CA 1
ATOM 5546 C C . HIS B 1 246 ? 16.156 5.066 28.188 1 98.88 246 HIS B C 1
ATOM 5548 O O . HIS B 1 246 ? 16.516 3.912 28.453 1 98.88 246 HIS B O 1
ATOM 5554 N N . VAL B 1 247 ? 15.219 5.312 27.297 1 98.81 247 VAL B N 1
ATOM 5555 C CA . VAL B 1 247 ? 14.539 4.25 26.562 1 98.81 247 VAL B CA 1
ATOM 5556 C C . VAL B 1 247 ? 15.547 3.486 25.703 1 98.81 247 VAL B C 1
ATOM 5558 O O . VAL B 1 247 ? 15.555 2.254 25.688 1 98.81 247 VAL B O 1
ATOM 5561 N N . LEU B 1 248 ? 16.422 4.219 24.984 1 98.81 248 LEU B N 1
ATOM 5562 C CA . LEU B 1 248 ? 17.422 3.623 24.109 1 98.81 248 LEU B CA 1
ATOM 5563 C C . LEU B 1 248 ? 18.375 2.725 24.875 1 98.81 248 LEU B C 1
ATOM 5565 O O . LEU B 1 248 ? 18.859 1.724 24.359 1 98.81 248 LEU B O 1
ATOM 5569 N N . SER B 1 249 ? 18.578 3.029 26.156 1 98.31 249 SER B N 1
ATOM 5570 C CA . SER B 1 249 ? 19.594 2.336 26.953 1 98.31 249 SER B CA 1
ATOM 5571 C C . SER B 1 249 ? 18.984 1.18 27.734 1 98.31 249 SER B C 1
ATOM 5573 O O . SER B 1 249 ? 19.688 0.244 28.125 1 98.31 249 SER B O 1
ATOM 5575 N N . THR B 1 250 ? 17.656 1.222 27.969 1 98.31 250 THR B N 1
ATOM 5576 C CA . THR B 1 250 ? 17.125 0.292 28.953 1 98.31 250 THR B CA 1
ATOM 5577 C C . THR B 1 250 ? 16.094 -0.644 28.328 1 98.31 250 THR B C 1
ATOM 5579 O O . THR B 1 250 ? 15.734 -1.664 28.922 1 98.31 250 THR B O 1
ATOM 5582 N N . PHE B 1 251 ? 15.555 -0.273 27.188 1 97.81 251 PHE B N 1
ATOM 5583 C CA . PHE B 1 251 ? 14.531 -1.139 26.594 1 97.81 251 PHE B CA 1
ATOM 5584 C C . PHE B 1 251 ? 15.055 -2.564 26.453 1 97.81 251 PHE B C 1
ATOM 5586 O O . PHE B 1 251 ? 16.203 -2.773 26.047 1 97.81 251 PHE B O 1
ATOM 5593 N N . PRO B 1 252 ? 14.242 -3.588 26.75 1 97.69 252 PRO B N 1
ATOM 5594 C CA . PRO B 1 252 ? 14.727 -4.969 26.859 1 97.69 252 PRO B CA 1
ATOM 5595 C C . PRO B 1 252 ? 15.117 -5.566 25.516 1 97.69 252 PRO B C 1
ATOM 5597 O O . PRO B 1 252 ? 15.953 -6.473 25.453 1 97.69 252 PRO B O 1
ATOM 5600 N N . HIS B 1 253 ? 14.516 -5.188 24.422 1 98 253 HIS B N 1
ATOM 5601 C CA . HIS B 1 253 ? 14.836 -5.688 23.094 1 98 253 HIS B CA 1
ATOM 5602 C C . HIS B 1 253 ? 15.648 -4.664 22.312 1 98 253 HIS B C 1
ATOM 5604 O O . HIS B 1 253 ? 15.531 -3.459 22.531 1 98 253 HIS B O 1
ATOM 5610 N N . GLN B 1 254 ? 16.453 -5.16 21.406 1 98.38 254 GLN B N 1
ATOM 5611 C CA . GLN B 1 254 ? 17.234 -4.254 20.562 1 98.38 254 GLN B CA 1
ATOM 5612 C C . GLN B 1 254 ? 16.328 -3.359 19.719 1 98.38 254 GLN B C 1
ATOM 5614 O O . GLN B 1 254 ? 15.406 -3.846 19.062 1 98.38 254 GLN B O 1
ATOM 5619 N N . ILE B 1 255 ? 16.547 -2.09 19.828 1 98.88 255 ILE B N 1
ATOM 5620 C CA . ILE B 1 255 ? 15.852 -1.125 18.969 1 98.88 255 ILE B CA 1
ATOM 5621 C C . ILE B 1 255 ? 16.594 -0.982 17.641 1 98.88 255 ILE B C 1
ATOM 5623 O O . ILE B 1 255 ? 17.719 -0.493 17.594 1 98.88 255 ILE B O 1
ATOM 5627 N N . ALA B 1 256 ? 15.891 -1.404 16.547 1 98.94 256 ALA B N 1
ATOM 5628 C CA . ALA B 1 256 ? 16.516 -1.4 15.234 1 98.94 256 ALA B CA 1
ATOM 5629 C C . ALA B 1 256 ? 16.578 0.012 14.656 1 98.94 256 ALA B C 1
ATOM 5631 O O . ALA B 1 256 ? 17.562 0.385 14.008 1 98.94 256 ALA B O 1
ATOM 5632 N N . ALA B 1 257 ? 15.555 0.744 14.883 1 98.94 257 ALA B N 1
ATOM 5633 C CA . ALA B 1 257 ? 15.453 2.09 14.32 1 98.94 257 ALA B CA 1
ATOM 5634 C C . ALA B 1 257 ? 14.484 2.945 15.133 1 98.94 257 ALA B C 1
ATOM 5636 O O . ALA B 1 257 ? 13.664 2.42 15.891 1 98.94 257 ALA B O 1
ATOM 5637 N N . ALA B 1 258 ? 14.656 4.211 15.047 1 98.94 258 ALA B N 1
ATOM 5638 C CA . ALA B 1 258 ? 13.703 5.215 15.523 1 98.94 258 ALA B CA 1
ATOM 5639 C C . ALA B 1 258 ? 13.117 6.004 14.359 1 98.94 258 ALA B C 1
ATOM 5641 O O . ALA B 1 258 ? 13.836 6.355 13.414 1 98.94 258 ALA B O 1
ATOM 5642 N N . ILE B 1 259 ? 11.828 6.23 14.383 1 98.94 259 ILE B N 1
ATOM 5643 C CA . ILE B 1 259 ? 11.172 7.023 13.344 1 98.94 259 ILE B CA 1
ATOM 5644 C C . ILE B 1 259 ? 10.594 8.297 13.961 1 98.94 259 ILE B C 1
ATOM 5646 O O . ILE B 1 259 ? 10.016 8.266 15.047 1 98.94 259 ILE B O 1
ATOM 5650 N N . ILE B 1 260 ? 10.75 9.43 13.242 1 98.94 260 ILE B N 1
ATOM 5651 C CA . ILE B 1 260 ? 10.297 10.703 13.781 1 98.94 260 ILE B CA 1
ATOM 5652 C C . ILE B 1 260 ? 9.859 11.617 12.633 1 98.94 260 ILE B C 1
ATOM 5654 O O . ILE B 1 260 ? 10.461 11.602 11.555 1 98.94 260 ILE B O 1
ATOM 5658 N N . GLU B 1 261 ? 8.781 12.336 12.812 1 98.88 261 GLU B N 1
ATOM 5659 C CA . GLU B 1 261 ? 8.359 13.406 11.898 1 98.88 261 GLU B CA 1
ATOM 5660 C C . GLU B 1 261 ? 9.078 14.711 12.219 1 98.88 261 GLU B C 1
ATOM 5662 O O . GLU B 1 261 ? 9.219 15.078 13.391 1 98.88 261 GLU B O 1
ATOM 5667 N N . PRO B 1 262 ? 9.461 15.469 11.172 1 98.75 262 PRO B N 1
ATOM 5668 C CA . PRO B 1 262 ? 10.008 16.797 11.461 1 98.75 262 PRO B CA 1
ATOM 5669 C C . PRO B 1 262 ? 8.984 17.719 12.117 1 98.75 262 PRO B C 1
ATOM 5671 O O . PRO B 1 262 ? 9.344 18.531 12.977 1 98.75 262 PRO B O 1
ATOM 5674 N N . VAL B 1 263 ? 7.793 17.672 11.656 1 98.75 263 VAL B N 1
ATOM 5675 C CA . VAL B 1 263 ? 6.602 18.266 12.266 1 98.75 263 VAL B CA 1
ATOM 5676 C C . VAL B 1 263 ? 5.508 17.203 12.375 1 98.75 263 VAL B C 1
ATOM 5678 O O . VAL B 1 263 ? 5.211 16.5 11.406 1 98.75 263 VAL B O 1
ATOM 5681 N N . GLN B 1 264 ? 5.027 17 13.617 1 98.69 264 GLN B N 1
ATOM 5682 C CA . GLN B 1 264 ? 3.961 16.016 13.781 1 98.69 264 GLN B CA 1
ATOM 5683 C C . GLN B 1 264 ? 2.643 16.547 13.211 1 98.69 264 GLN B C 1
ATOM 5685 O O . GLN B 1 264 ? 1.809 17.078 13.945 1 98.69 264 GLN B O 1
ATOM 5690 N N . SER B 1 265 ? 2.422 16.297 11.984 1 97.88 265 SER B N 1
ATOM 5691 C CA . SER B 1 265 ? 1.371 16.922 11.188 1 97.88 265 SER B CA 1
ATOM 5692 C C . SER B 1 265 ? -0.012 16.484 11.664 1 97.88 265 SER B C 1
ATOM 5694 O O . SER B 1 265 ? -0.873 17.312 11.938 1 97.88 265 SER B O 1
ATOM 5696 N N . GLU B 1 266 ? -0.229 15.18 11.797 1 97.19 266 GLU B N 1
ATOM 5697 C CA . GLU B 1 266 ? -1.521 14.672 12.25 1 97.19 266 GLU B CA 1
ATOM 5698 C C . GLU B 1 266 ? -1.693 14.867 13.75 1 97.19 266 GLU B C 1
ATOM 5700 O O . GLU B 1 266 ? -2.816 15.016 14.242 1 97.19 266 GLU B O 1
ATOM 5705 N N . GLY B 1 267 ? -0.572 14.867 14.445 1 97.75 267 GLY B N 1
ATOM 5706 C CA . GLY B 1 267 ? -0.603 14.898 15.898 1 97.75 267 GLY B CA 1
ATOM 5707 C C . GLY B 1 267 ? -0.97 16.266 16.453 1 97.75 267 GLY B C 1
ATOM 5708 O O . GLY B 1 267 ? -1.34 16.375 17.625 1 97.75 267 GLY B O 1
ATOM 5709 N N . GLY B 1 268 ? -0.944 17.328 15.578 1 97.94 268 GLY B N 1
ATOM 5710 C CA . GLY B 1 268 ? -1.271 18.672 16.031 1 97.94 268 GLY B CA 1
ATOM 5711 C C . GLY B 1 268 ? -0.348 19.734 15.469 1 97.94 268 GLY B C 1
ATOM 5712 O O . GLY B 1 268 ? -0.302 20.859 15.977 1 97.94 268 GLY B O 1
ATOM 5713 N N . ASP B 1 269 ? 0.382 19.266 14.445 1 98.31 269 ASP B N 1
ATOM 5714 C CA . ASP B 1 269 ? 1.402 20.141 13.883 1 98.31 269 ASP B CA 1
ATOM 5715 C C . ASP B 1 269 ? 2.385 20.609 14.953 1 98.31 269 ASP B C 1
ATOM 5717 O O . ASP B 1 269 ? 2.65 21.812 15.078 1 98.31 269 ASP B O 1
ATOM 5721 N N . ASN B 1 270 ? 2.877 19.656 15.711 1 98.44 270 ASN B N 1
ATOM 5722 C CA . ASN B 1 270 ? 3.814 19.938 16.797 1 98.44 270 ASN B CA 1
ATOM 5723 C C . ASN B 1 270 ? 5.238 20.109 16.266 1 98.44 270 ASN B C 1
ATOM 5725 O O . ASN B 1 270 ? 5.762 19.219 15.586 1 98.44 270 ASN B O 1
ATOM 5729 N N . HIS B 1 271 ? 5.812 21.219 16.562 1 98.06 271 HIS B N 1
ATOM 5730 C CA . HIS B 1 271 ? 7.188 21.531 16.188 1 98.06 271 HIS B CA 1
ATOM 5731 C C . HIS B 1 271 ? 8.148 21.281 17.344 1 98.06 271 HIS B C 1
ATOM 5733 O O . HIS B 1 271 ? 7.73 21.219 18.5 1 98.06 271 HIS B O 1
ATOM 5739 N N . ALA B 1 272 ? 9.367 21.047 17.078 1 98 272 ALA B N 1
ATOM 5740 C CA . ALA B 1 272 ? 10.469 21 18.031 1 98 272 ALA B CA 1
ATOM 5741 C C . ALA B 1 272 ? 11.688 21.734 17.516 1 98 272 ALA B C 1
ATOM 5743 O O . ALA B 1 272 ? 11.719 22.141 16.344 1 98 272 ALA B O 1
ATOM 5744 N N . SER B 1 273 ? 12.648 22 18.391 1 98 273 SER B N 1
ATOM 5745 C CA . SER B 1 273 ? 13.805 22.812 18.031 1 98 273 SER B CA 1
ATOM 5746 C C . SER B 1 273 ? 14.812 22 17.219 1 98 273 SER B C 1
ATOM 5748 O O . SER B 1 273 ? 14.797 20.766 17.25 1 98 273 SER B O 1
ATOM 5750 N N . ALA B 1 274 ? 15.633 22.703 16.469 1 98.12 274 ALA B N 1
ATOM 5751 C CA . ALA B 1 274 ? 16.766 22.062 15.797 1 98.12 274 ALA B CA 1
ATOM 5752 C C . ALA B 1 274 ? 17.641 21.312 16.797 1 98.12 274 ALA B C 1
ATOM 5754 O O . ALA B 1 274 ? 18.125 20.219 16.484 1 98.12 274 ALA B O 1
ATOM 5755 N N . THR B 1 275 ? 17.797 21.875 17.984 1 98.31 275 THR B N 1
ATOM 5756 C CA . THR B 1 275 ? 18.609 21.25 19.031 1 98.31 275 THR B CA 1
ATOM 5757 C C . THR B 1 275 ? 18.031 19.891 19.422 1 98.31 275 THR B C 1
ATOM 5759 O O . THR B 1 275 ? 18.781 18.938 19.625 1 98.31 275 THR B O 1
ATOM 5762 N N . PHE B 1 276 ? 16.797 19.812 19.578 1 98.75 276 PHE B N 1
ATOM 5763 C CA . PHE B 1 276 ? 16.141 18.547 19.906 1 98.75 276 PHE B CA 1
ATOM 5764 C C . PHE B 1 276 ? 16.438 17.5 18.828 1 98.75 276 PHE B C 1
ATOM 5766 O O . PHE B 1 276 ? 16.859 16.391 19.141 1 98.75 276 PHE B O 1
ATOM 5773 N N . PHE B 1 277 ? 16.203 17.828 17.531 1 98.88 277 PHE B N 1
ATOM 5774 C CA . PHE B 1 277 ? 16.406 16.875 16.438 1 98.88 277 PHE B CA 1
ATOM 5775 C C . PHE B 1 277 ? 17.859 16.469 16.344 1 98.88 277 PHE B C 1
ATOM 5777 O O . PHE B 1 277 ? 18.172 15.305 16.062 1 98.88 277 PHE B O 1
ATOM 5784 N N . GLN B 1 278 ? 18.781 17.438 16.484 1 98.88 278 GLN B N 1
ATOM 5785 C CA . GLN B 1 278 ? 20.203 17.109 16.516 1 98.88 278 GLN B CA 1
ATOM 5786 C C . GLN B 1 278 ? 20.531 16.172 17.672 1 98.88 278 GLN B C 1
ATOM 5788 O O . GLN B 1 278 ? 21.359 15.266 17.516 1 98.88 278 GLN B O 1
ATOM 5793 N N . GLY B 1 279 ? 19.906 16.422 18.844 1 98.88 279 GLY B N 1
ATOM 5794 C CA . GLY B 1 279 ? 20.062 15.516 19.969 1 98.88 279 GLY B CA 1
ATOM 5795 C C . GLY B 1 279 ? 19.547 14.117 19.688 1 98.88 279 GLY B C 1
ATOM 5796 O O . GLY B 1 279 ? 20.172 13.125 20.078 1 98.88 279 GLY B O 1
ATOM 5797 N N . VAL B 1 280 ? 18.375 13.977 19.031 1 98.94 280 VAL B N 1
ATOM 5798 C CA . VAL B 1 280 ? 17.828 12.68 18.625 1 98.94 280 VAL B CA 1
ATOM 5799 C C . VAL B 1 280 ? 18.844 11.945 17.75 1 98.94 280 VAL B C 1
ATOM 5801 O O . VAL B 1 280 ? 19.094 10.75 17.953 1 98.94 280 VAL B O 1
ATOM 5804 N N . ARG B 1 281 ? 19.391 12.664 16.734 1 98.81 281 ARG B N 1
ATOM 5805 C CA . ARG B 1 281 ? 20.359 12.062 15.836 1 98.81 281 ARG B CA 1
ATOM 5806 C C . ARG B 1 281 ? 21.594 11.594 16.594 1 98.81 281 ARG B C 1
ATOM 5808 O O . ARG B 1 281 ? 22.094 10.484 16.375 1 98.81 281 ARG B O 1
ATOM 5815 N N . GLU B 1 282 ? 22.109 12.445 17.484 1 98.81 282 GLU B N 1
ATOM 5816 C CA . GLU B 1 282 ? 23.266 12.094 18.281 1 98.81 282 GLU B CA 1
ATOM 5817 C C . GLU B 1 282 ? 23.016 10.844 19.125 1 98.81 282 GLU B C 1
ATOM 5819 O O . GLU B 1 282 ? 23.844 9.945 19.188 1 98.81 282 GLU B O 1
ATOM 5824 N N . LEU B 1 283 ? 21.891 10.805 19.797 1 98.94 283 LEU B N 1
ATOM 5825 C CA . LEU B 1 283 ? 21.547 9.695 20.672 1 98.94 283 LEU B CA 1
ATOM 5826 C C . LEU B 1 283 ? 21.359 8.406 19.875 1 98.94 283 LEU B C 1
ATOM 5828 O O . LEU B 1 283 ? 21.781 7.332 20.328 1 98.94 283 LEU B O 1
ATOM 5832 N N . THR B 1 284 ? 20.641 8.477 18.719 1 98.88 284 THR B N 1
ATOM 5833 C CA . THR B 1 284 ? 20.453 7.273 17.922 1 98.88 284 THR B CA 1
ATOM 5834 C C . THR B 1 284 ? 21.797 6.727 17.438 1 98.88 284 THR B C 1
ATOM 5836 O O . THR B 1 284 ? 22 5.512 17.422 1 98.88 284 THR B O 1
ATOM 5839 N N . LYS B 1 285 ? 22.781 7.598 17.062 1 98.62 285 LYS B N 1
ATOM 5840 C CA . LYS B 1 285 ? 24.125 7.16 16.672 1 98.62 285 LYS B CA 1
ATOM 5841 C C . LYS B 1 285 ? 24.844 6.508 17.844 1 98.62 285 LYS B C 1
ATOM 5843 O O . LYS B 1 285 ? 25.453 5.445 17.688 1 98.62 285 LYS B O 1
ATOM 5848 N N . LYS B 1 286 ? 24.75 7.199 18.953 1 98.75 286 LYS B N 1
ATOM 5849 C CA . LYS B 1 286 ? 25.422 6.715 20.156 1 98.75 286 LYS B CA 1
ATOM 5850 C C . LYS B 1 286 ? 24.984 5.293 20.5 1 98.75 286 LYS B C 1
ATOM 5852 O O . LYS B 1 286 ? 25.812 4.469 20.906 1 98.75 286 LYS B O 1
ATOM 5857 N N . HIS B 1 287 ? 23.734 4.961 20.312 1 98.69 287 HIS B N 1
ATOM 5858 C CA . HIS B 1 287 ? 23.188 3.684 20.75 1 98.69 287 HIS B CA 1
ATOM 5859 C C . HIS B 1 287 ? 23.094 2.697 19.594 1 98.69 287 HIS B C 1
ATOM 5861 O O . HIS B 1 287 ? 22.547 1.606 19.75 1 98.69 287 HIS B O 1
ATOM 5867 N N . GLY B 1 288 ? 23.609 3.043 18.422 1 98.38 288 GLY B N 1
ATOM 5868 C CA . GLY B 1 288 ? 23.609 2.15 17.266 1 98.38 288 GLY B CA 1
ATOM 5869 C C . GLY B 1 288 ? 22.219 1.932 16.688 1 98.38 288 GLY B C 1
ATOM 5870 O O . GLY B 1 288 ? 21.922 0.859 16.156 1 98.38 288 GLY B O 1
ATOM 5871 N N . VAL B 1 289 ? 21.328 2.836 16.844 1 98.88 289 VAL B N 1
ATOM 5872 C CA . VAL B 1 289 ? 19.953 2.801 16.344 1 98.88 289 VAL B CA 1
ATOM 5873 C C . VAL B 1 289 ? 19.859 3.625 15.07 1 98.88 289 VAL B C 1
ATOM 5875 O O . VAL B 1 289 ? 20.375 4.738 14.992 1 98.88 289 VAL B O 1
ATOM 5878 N N . LEU B 1 290 ? 19.25 3.061 13.961 1 98.94 290 LEU B N 1
ATOM 5879 C CA . LEU B 1 290 ? 19.062 3.803 12.719 1 98.94 290 LEU B CA 1
ATOM 5880 C C . LEU B 1 290 ? 17.969 4.859 12.883 1 98.94 290 LEU B C 1
ATOM 5882 O O . LEU B 1 290 ? 17.016 4.664 13.641 1 98.94 290 LEU B O 1
ATOM 5886 N N . LEU B 1 291 ? 18.141 5.973 12.219 1 98.94 291 LEU B N 1
ATOM 5887 C CA . LEU B 1 291 ? 17.156 7.047 12.289 1 98.94 291 LEU B CA 1
ATOM 5888 C C . LEU B 1 291 ? 16.375 7.156 10.977 1 98.94 291 LEU B C 1
ATOM 5890 O O . LEU B 1 291 ? 16.969 7.355 9.914 1 98.94 291 LEU B O 1
ATOM 5894 N N . ILE B 1 292 ? 15.109 6.992 11.031 1 98.94 292 ILE B N 1
ATOM 5895 C CA . ILE B 1 292 ? 14.188 7.23 9.922 1 98.94 292 ILE B CA 1
ATOM 5896 C C . ILE B 1 292 ? 13.492 8.578 10.117 1 98.94 292 ILE B C 1
ATOM 5898 O O . ILE B 1 292 ? 12.82 8.797 11.125 1 98.94 292 ILE B O 1
ATOM 5902 N N . VAL B 1 293 ? 13.648 9.461 9.195 1 98.94 293 VAL B N 1
ATOM 5903 C CA . VAL B 1 293 ? 12.867 10.695 9.203 1 98.94 293 VAL B CA 1
ATOM 5904 C C . VAL B 1 293 ? 11.664 10.555 8.281 1 98.94 293 VAL B C 1
ATOM 5906 O O . VAL B 1 293 ? 11.812 10.266 7.09 1 98.94 293 VAL B O 1
ATOM 5909 N N . ASP B 1 294 ? 10.508 10.711 8.844 1 98.94 294 ASP B N 1
ATOM 5910 C CA . ASP B 1 294 ? 9.242 10.578 8.125 1 98.94 294 ASP B CA 1
ATOM 5911 C C . ASP B 1 294 ? 8.82 11.906 7.496 1 98.94 294 ASP B C 1
ATOM 5913 O O . ASP B 1 294 ? 8.234 12.758 8.164 1 98.94 294 ASP B O 1
ATOM 5917 N N . GLU B 1 295 ? 9.078 12.07 6.234 1 98.81 295 GLU B N 1
ATOM 5918 C CA . GLU B 1 295 ? 8.766 13.273 5.465 1 98.81 295 GLU B CA 1
ATOM 5919 C C . GLU B 1 295 ? 7.523 13.062 4.605 1 98.81 295 GLU B C 1
ATOM 5921 O O . GLU B 1 295 ? 7.305 13.789 3.633 1 98.81 295 GLU B O 1
ATOM 5926 N N . VAL B 1 296 ? 6.676 12.078 4.977 1 98.81 296 VAL B N 1
ATOM 5927 C CA . VAL B 1 296 ? 5.504 11.734 4.18 1 98.81 296 VAL B CA 1
ATOM 5928 C C . VAL B 1 296 ? 4.621 12.961 3.992 1 98.81 296 VAL B C 1
ATOM 5930 O O . VAL B 1 296 ? 4.238 13.297 2.869 1 98.81 296 VAL B O 1
ATOM 5933 N N . GLN B 1 297 ? 4.258 13.648 5.051 1 98.38 297 GLN B N 1
ATOM 5934 C CA . GLN B 1 297 ? 3.42 14.836 4.91 1 98.38 297 GLN B CA 1
ATOM 5935 C C . GLN B 1 297 ? 4.27 16.109 4.855 1 98.38 297 GLN B C 1
ATOM 5937 O O . GLN B 1 297 ? 3.861 17.109 4.262 1 98.38 297 GLN B O 1
ATOM 5942 N N . CYS B 1 298 ? 5.496 16.078 5.422 1 98.19 298 CYS B N 1
ATOM 5943 C CA . CYS B 1 298 ? 6.328 17.266 5.582 1 98.19 298 CYS B CA 1
ATOM 5944 C C . CYS B 1 298 ? 7.086 17.578 4.301 1 98.19 298 CYS B C 1
ATOM 5946 O O . CYS B 1 298 ? 7.5 18.719 4.078 1 98.19 298 CYS B O 1
ATOM 5948 N N . GLY B 1 299 ? 7.285 16.547 3.467 1 98.19 299 GLY B N 1
ATOM 5949 C CA . GLY B 1 299 ? 8.117 16.703 2.281 1 98.19 299 GLY B CA 1
ATOM 5950 C C . GLY B 1 299 ? 7.363 17.297 1.103 1 98.19 299 GLY B C 1
ATOM 5951 O O . GLY B 1 299 ? 6.156 17.531 1.183 1 98.19 299 GLY B O 1
ATOM 5952 N N . GLY B 1 300 ? 8.078 17.594 0.065 1 98.19 300 GLY B N 1
ATOM 5953 C CA . GLY B 1 300 ? 7.488 18.078 -1.176 1 98.19 300 GLY B CA 1
ATOM 5954 C C . GLY B 1 300 ? 7.43 19.594 -1.27 1 98.19 300 GLY B C 1
ATOM 5955 O O . GLY B 1 300 ? 6.664 20.141 -2.062 1 98.19 300 GLY B O 1
ATOM 5956 N N . GLY B 1 301 ? 8.094 20.312 -0.442 1 98.62 301 GLY B N 1
ATOM 5957 C CA . GLY B 1 301 ? 8.336 21.719 -0.673 1 98.62 301 GLY B CA 1
ATOM 5958 C C . GLY B 1 301 ? 7.496 22.625 0.207 1 98.62 301 GLY B C 1
ATOM 5959 O O . GLY B 1 301 ? 7.742 23.828 0.287 1 98.62 301 GLY B O 1
ATOM 5960 N N . GLY B 1 302 ? 6.527 22.078 0.983 1 98.25 302 GLY B N 1
ATOM 5961 C CA . GLY B 1 302 ? 5.57 22.891 1.728 1 98.25 302 GLY B CA 1
ATOM 5962 C C . GLY B 1 302 ? 6.207 23.703 2.836 1 98.25 302 GLY B C 1
ATOM 5963 O O . GLY B 1 302 ? 5.66 24.719 3.256 1 98.25 302 GLY B O 1
ATOM 5964 N N . SER B 1 303 ? 7.398 23.312 3.301 1 98.38 303 SER B N 1
ATOM 5965 C CA . SER B 1 303 ? 8.078 24 4.395 1 98.38 303 SER B CA 1
ATOM 5966 C C . SER B 1 303 ? 9 25.109 3.869 1 98.38 303 SER B C 1
ATOM 5968 O O . SER B 1 303 ? 9.633 25.812 4.652 1 98.38 303 SER B O 1
ATOM 5970 N N . GLY B 1 304 ? 9.016 25.219 2.574 1 98.31 304 GLY B N 1
ATOM 5971 C CA . GLY B 1 304 ? 9.953 26.156 1.963 1 98.31 304 GLY B CA 1
ATOM 5972 C C . GLY B 1 304 ? 11.273 25.516 1.577 1 98.31 304 GLY B C 1
ATOM 5973 O O . GLY B 1 304 ? 12.078 26.125 0.869 1 98.31 304 GLY B O 1
ATOM 5974 N N . LYS B 1 305 ? 11.578 24.391 2.074 1 98.44 305 LYS B N 1
ATOM 5975 C CA . LYS B 1 305 ? 12.617 23.484 1.606 1 98.44 305 LYS B CA 1
ATOM 5976 C C . LYS B 1 305 ? 12.016 22.203 1.036 1 98.44 305 LYS B C 1
ATOM 5978 O O . LYS B 1 305 ? 10.859 21.875 1.324 1 98.44 305 LYS B O 1
ATOM 5983 N N . MET B 1 306 ? 12.758 21.484 0.14 1 98.69 306 MET B N 1
ATOM 5984 C CA . MET B 1 306 ? 12.219 20.266 -0.448 1 98.69 306 MET B CA 1
ATOM 5985 C C . MET B 1 306 ? 11.797 19.281 0.637 1 98.69 306 MET B C 1
ATOM 5987 O O . MET B 1 306 ? 10.742 18.641 0.533 1 98.69 306 MET B O 1
ATOM 5991 N N . TRP B 1 307 ? 12.68 19.156 1.566 1 98.75 307 TRP B N 1
ATOM 5992 C CA . TRP B 1 307 ? 12.445 18.312 2.732 1 98.75 307 TRP B CA 1
ATOM 5993 C C . TRP B 1 307 ? 12.547 19.109 4.02 1 98.75 307 TRP B C 1
ATOM 5995 O O . TRP B 1 307 ? 13.5 19.875 4.207 1 98.75 307 TRP B O 1
ATOM 6005 N N . LEU B 1 308 ? 11.57 18.906 4.898 1 98.75 308 LEU B N 1
ATOM 6006 C CA . LEU B 1 308 ? 11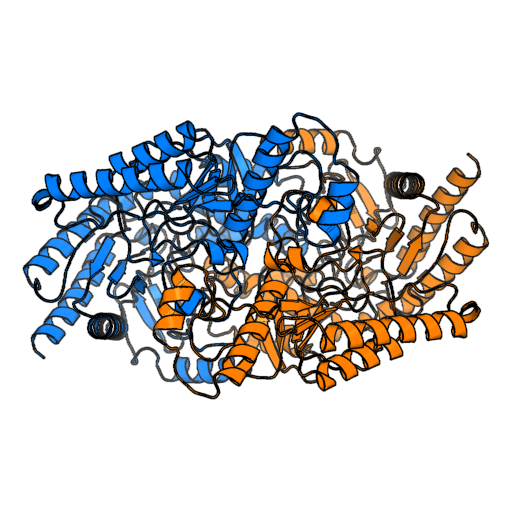.438 19.797 6.047 1 98.75 308 LEU B CA 1
ATOM 6007 C C . LEU B 1 308 ? 12.609 19.641 7.004 1 98.75 308 LEU B C 1
ATOM 6009 O O . LEU B 1 308 ? 13.07 20.609 7.605 1 98.75 308 LEU B O 1
ATOM 6013 N N . HIS B 1 309 ? 13.141 18.438 7.18 1 98.56 309 HIS B N 1
ATOM 6014 C CA . HIS B 1 309 ? 14.195 18.188 8.156 1 98.56 309 HIS B CA 1
ATOM 6015 C C . HIS B 1 309 ? 15.461 18.953 7.812 1 98.56 309 HIS B C 1
ATOM 6017 O O . HIS B 1 309 ? 16.359 19.109 8.656 1 98.56 309 HIS B O 1
ATOM 6023 N N . GLN B 1 310 ? 15.523 19.469 6.562 1 98.31 310 GLN B N 1
ATOM 6024 C CA . GLN B 1 310 ? 16.672 20.266 6.145 1 98.31 310 GLN B CA 1
ATOM 6025 C C . GLN B 1 310 ? 16.797 21.531 6.969 1 98.31 310 GLN B C 1
ATOM 6027 O O . GLN B 1 310 ? 17.859 22.156 7.027 1 98.31 310 GLN B O 1
ATOM 6032 N N . HIS B 1 311 ? 15.719 21.953 7.602 1 98.12 311 HIS B N 1
ATOM 6033 C CA . HIS B 1 311 ? 15.742 23.109 8.477 1 98.12 311 HIS B CA 1
ATOM 6034 C C . HIS B 1 311 ? 16.516 22.828 9.766 1 98.12 311 HIS B C 1
ATOM 6036 O O . HIS B 1 311 ? 16.859 23.75 10.5 1 98.12 311 HIS B O 1
ATOM 6042 N N . TYR B 1 312 ? 16.797 21.531 10.07 1 97.88 312 TYR B N 1
ATOM 6043 C CA . TYR B 1 312 ? 17.266 21.172 11.406 1 97.88 312 TYR B CA 1
ATOM 6044 C C . TYR B 1 312 ? 18.734 20.734 11.375 1 97.88 312 TYR B C 1
ATOM 6046 O O . TYR B 1 312 ? 19.344 20.531 12.43 1 97.88 312 TYR B O 1
ATOM 6054 N N . GLY B 1 313 ? 19.297 20.547 10.195 1 95.75 313 GLY B N 1
ATOM 6055 C CA . GLY B 1 313 ? 20.719 20.219 10.078 1 95.75 313 GLY B CA 1
ATOM 6056 C C . GLY B 1 313 ? 21.031 18.797 10.484 1 95.75 313 GLY B C 1
ATOM 6057 O O . GLY B 1 313 ? 22.047 18.531 11.125 1 95.75 313 GLY B O 1
ATOM 6058 N N . ILE B 1 314 ? 20.125 17.891 10.281 1 96.94 314 ILE B N 1
ATOM 6059 C CA . ILE B 1 314 ? 20.375 16.484 10.594 1 96.94 314 ILE B CA 1
ATOM 6060 C C . ILE B 1 314 ? 20.391 15.672 9.305 1 96.94 314 ILE B C 1
ATOM 6062 O O . ILE B 1 314 ? 19.766 16.047 8.312 1 96.94 314 ILE B O 1
ATOM 6066 N N . ARG B 1 315 ? 21.156 14.594 9.281 1 96.5 315 ARG B N 1
ATOM 6067 C CA . ARG B 1 315 ? 21.172 13.594 8.211 1 96.5 315 ARG B CA 1
ATOM 6068 C C . ARG B 1 315 ? 20.641 12.258 8.695 1 96.5 315 ARG B C 1
ATOM 6070 O O . ARG B 1 315 ? 21.328 11.547 9.438 1 96.5 315 ARG B O 1
ATOM 6077 N N . PRO B 1 316 ? 19.5 11.844 8.289 1 98.5 316 PRO B N 1
ATOM 6078 C CA . PRO B 1 316 ? 18.969 10.539 8.711 1 98.5 316 PRO B CA 1
ATOM 6079 C C . PRO B 1 316 ? 19.609 9.375 7.949 1 98.5 316 PRO B C 1
ATOM 6081 O O . PRO B 1 316 ? 20.344 9.594 6.988 1 98.5 316 PRO B O 1
ATOM 6084 N N . ASP B 1 317 ? 19.391 8.133 8.414 1 98.81 317 ASP B N 1
ATOM 6085 C CA . ASP B 1 317 ? 19.797 6.945 7.676 1 98.81 317 ASP B CA 1
ATOM 6086 C C . ASP B 1 317 ? 18.812 6.629 6.551 1 98.81 317 ASP B C 1
ATOM 6088 O O . ASP B 1 317 ? 19.203 6.094 5.512 1 98.81 317 ASP B O 1
ATOM 6092 N N . LEU B 1 318 ? 17.594 6.895 6.812 1 98.88 318 LEU B N 1
ATOM 6093 C CA . LEU B 1 318 ? 16.516 6.754 5.844 1 98.88 318 LEU B CA 1
ATOM 6094 C C . LEU B 1 318 ? 15.539 7.926 5.941 1 98.88 318 LEU B C 1
ATOM 6096 O O . LEU B 1 318 ? 15.32 8.469 7.027 1 98.88 318 LEU B O 1
ATOM 6100 N N . MET B 1 319 ? 14.953 8.273 4.852 1 98.94 319 MET B N 1
ATOM 6101 C CA . MET B 1 319 ? 13.883 9.266 4.824 1 98.94 319 MET B CA 1
ATOM 6102 C C . MET B 1 319 ? 12.711 8.781 3.975 1 98.94 319 MET B C 1
ATOM 6104 O O . MET B 1 319 ? 12.891 8.445 2.803 1 98.94 319 MET B O 1
ATOM 6108 N N . THR B 1 320 ? 11.555 8.711 4.512 1 98.94 320 THR B N 1
ATOM 6109 C CA . THR B 1 320 ? 10.375 8.289 3.768 1 98.94 320 THR B CA 1
ATOM 6110 C C . THR B 1 320 ? 9.641 9.492 3.191 1 98.94 320 THR B C 1
ATOM 6112 O O . THR B 1 320 ? 9.773 10.609 3.697 1 98.94 320 THR B O 1
ATOM 6115 N N . PHE B 1 321 ? 8.922 9.305 2.1 1 98.81 321 PHE B N 1
ATOM 6116 C CA . PHE B 1 321 ? 8.188 10.375 1.43 1 98.81 321 PHE B CA 1
ATOM 6117 C C . PHE B 1 321 ? 6.891 9.836 0.833 1 98.81 321 PHE B C 1
ATOM 6119 O O . PHE B 1 321 ? 6.75 8.633 0.616 1 98.81 321 PHE B O 1
ATOM 6126 N N . SER B 1 322 ? 5.91 10.703 0.61 1 98.62 322 SER B N 1
ATOM 6127 C CA . SER B 1 322 ? 4.648 10.445 -0.074 1 98.62 322 SER B CA 1
ATOM 6128 C C . SER B 1 322 ? 3.895 11.742 -0.355 1 98.62 322 SER B C 1
ATOM 6130 O O . SER B 1 322 ? 4.48 12.711 -0.84 1 98.62 322 SER B O 1
ATOM 6132 N N . LYS B 1 323 ? 2.633 11.734 -0.244 1 98.06 323 LYS B N 1
ATOM 6133 C CA . LYS B 1 323 ? 1.695 12.852 -0.314 1 98.06 323 LYS B CA 1
ATOM 6134 C C . LYS B 1 323 ? 2.059 13.797 -1.45 1 98.06 323 LYS B C 1
ATOM 6136 O O . LYS B 1 323 ? 2.049 13.414 -2.619 1 98.06 323 LYS B O 1
ATOM 6141 N N . LYS B 1 324 ? 2.604 15.055 -1.186 1 98.12 324 LYS B N 1
ATOM 6142 C CA . LYS B 1 324 ? 2.842 16.062 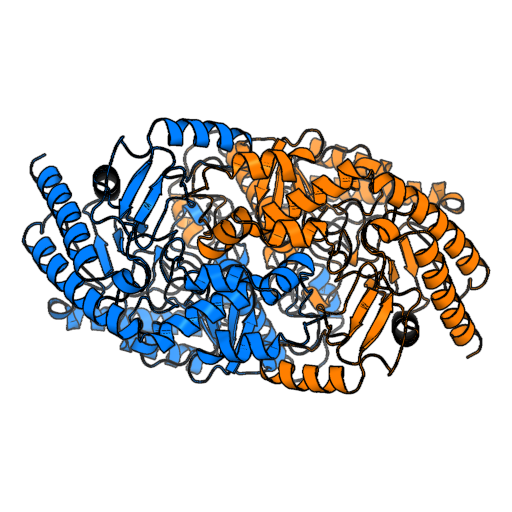-2.209 1 98.12 324 LYS B CA 1
ATOM 6143 C C . LYS B 1 324 ? 3.758 15.531 -3.307 1 98.12 324 LYS B C 1
ATOM 6145 O O . LYS B 1 324 ? 3.711 16 -4.445 1 98.12 324 LYS B O 1
ATOM 6150 N N . MET B 1 325 ? 4.449 14.523 -2.969 1 97.88 325 MET B N 1
ATOM 6151 C CA . MET B 1 325 ? 5.328 13.914 -3.963 1 97.88 325 MET B CA 1
ATOM 6152 C C . MET B 1 325 ? 4.531 13.062 -4.945 1 97.88 325 MET B C 1
ATOM 6154 O O . MET B 1 325 ? 5.039 12.68 -6.004 1 97.88 325 MET B O 1
ATOM 6158 N N . GLN B 1 326 ? 3.297 12.773 -4.641 1 97.56 326 GLN B N 1
ATOM 6159 C CA . GLN B 1 326 ? 2.396 11.961 -5.453 1 97.56 326 GLN B CA 1
ATOM 6160 C C . GLN B 1 326 ? 3.018 10.609 -5.781 1 97.56 326 GLN B C 1
ATOM 6162 O O . GLN B 1 326 ? 2.559 9.914 -6.691 1 97.56 326 GLN B O 1
ATOM 6167 N N . ASN B 1 327 ? 4.059 10.289 -5.262 1 97.81 327 ASN B N 1
ATOM 6168 C CA . ASN B 1 327 ? 4.785 9.023 -5.172 1 97.81 327 ASN B CA 1
ATOM 6169 C C . ASN B 1 327 ? 5.145 8.68 -3.73 1 97.81 327 ASN B C 1
ATOM 6171 O O . ASN B 1 327 ? 4.852 9.453 -2.814 1 97.81 327 ASN B O 1
ATOM 6175 N N . ALA B 1 328 ? 5.609 7.484 -3.467 1 98.56 328 ALA B N 1
ATOM 6176 C CA . ALA B 1 328 ? 5.973 7.117 -2.1 1 98.56 328 ALA B CA 1
ATOM 6177 C C . ALA B 1 328 ? 7.188 6.195 -2.082 1 98.56 328 ALA B C 1
ATOM 6179 O O . ALA B 1 328 ? 7.473 5.516 -3.07 1 98.56 328 ALA B O 1
ATOM 6180 N N . GLY B 1 329 ? 7.871 6.156 -1.038 1 98.69 329 GLY B N 1
ATOM 6181 C CA . GLY B 1 329 ? 9.039 5.324 -0.829 1 98.69 329 GLY B CA 1
ATOM 6182 C C . GLY B 1 329 ? 9.977 5.859 0.241 1 98.69 329 GLY B C 1
ATOM 6183 O O . GLY B 1 329 ? 9.539 6.586 1.139 1 98.69 329 GLY B O 1
ATOM 6184 N N . PHE B 1 330 ? 11.219 5.395 0.213 1 98.88 330 PHE B N 1
ATOM 6185 C CA . PHE B 1 330 ? 12.211 5.953 1.118 1 98.88 330 PHE B CA 1
ATOM 6186 C C . PHE B 1 330 ? 13.57 6.066 0.431 1 98.88 330 PHE B C 1
ATOM 6188 O O . PHE B 1 330 ? 13.891 5.262 -0.447 1 98.88 330 PHE B O 1
ATOM 6195 N N . PHE B 1 331 ? 14.289 7.082 0.779 1 98.94 331 PHE B N 1
ATOM 6196 C CA . PHE B 1 331 ? 15.68 7.258 0.385 1 98.94 331 PHE B CA 1
ATOM 6197 C C . PHE B 1 331 ? 16.609 6.648 1.42 1 98.94 331 PHE B C 1
ATOM 6199 O O . PHE B 1 331 ? 16.312 6.641 2.613 1 98.94 331 PHE B O 1
ATOM 6206 N N . TYR B 1 332 ? 17.734 6.184 1.001 1 98.75 332 TYR B N 1
ATOM 6207 C CA . TYR B 1 332 ? 18.766 5.621 1.857 1 98.75 332 TYR B CA 1
ATOM 6208 C C . TYR B 1 332 ? 20.125 5.652 1.164 1 98.75 332 TYR B C 1
ATOM 6210 O O . TYR B 1 332 ? 20.234 6.113 0.026 1 98.75 332 TYR B O 1
ATOM 6218 N N . HIS B 1 333 ? 21.188 5.328 1.847 1 98.19 333 HIS B N 1
ATOM 6219 C CA . HIS B 1 333 ? 22.516 5.34 1.248 1 98.19 333 HIS B CA 1
ATOM 6220 C C . HIS B 1 333 ? 23.188 3.973 1.36 1 98.19 333 HIS B C 1
ATOM 6222 O O . HIS B 1 333 ? 23.703 3.443 0.372 1 98.19 333 HIS B O 1
ATOM 6228 N N . ASP B 1 334 ? 23.188 3.393 2.57 1 97.31 334 ASP B N 1
ATOM 6229 C CA . ASP B 1 334 ? 23.859 2.125 2.807 1 97.31 334 ASP B CA 1
ATOM 6230 C C . ASP B 1 334 ? 23.234 0.998 1.997 1 97.31 334 ASP B C 1
ATOM 6232 O O . ASP B 1 334 ? 22.062 0.653 2.213 1 97.31 334 ASP B O 1
ATOM 6236 N N . PRO B 1 335 ? 23.984 0.375 1.097 1 95.06 335 PRO B N 1
ATOM 6237 C CA . PRO B 1 335 ? 23.406 -0.65 0.227 1 95.06 335 PRO B CA 1
ATOM 6238 C C . PRO B 1 335 ? 22.844 -1.839 1.007 1 95.06 335 PRO B C 1
ATOM 6240 O O . PRO B 1 335 ? 21.969 -2.549 0.512 1 95.06 335 PRO B O 1
ATOM 6243 N N . LEU B 1 336 ? 23.281 -1.983 2.229 1 95.75 336 LEU B N 1
ATOM 6244 C CA . LEU B 1 336 ? 22.797 -3.1 3.035 1 95.75 336 LEU B CA 1
ATOM 6245 C C . LEU B 1 336 ? 21.344 -2.896 3.434 1 95.75 336 LEU B C 1
ATOM 6247 O O . LEU B 1 336 ? 20.656 -3.854 3.799 1 95.75 336 LEU B O 1
ATOM 6251 N N . LEU B 1 337 ? 20.875 -1.678 3.377 1 97.69 337 LEU B N 1
ATOM 6252 C CA . LEU B 1 337 ? 19.484 -1.379 3.727 1 97.69 337 LEU B CA 1
ATOM 6253 C C . LEU B 1 337 ? 18.531 -1.903 2.66 1 97.69 337 LEU B C 1
ATOM 6255 O O . LEU B 1 337 ? 17.328 -1.999 2.896 1 97.69 337 LEU B O 1
ATOM 6259 N N . ALA B 1 338 ? 19.047 -2.262 1.476 1 94.88 338 ALA B N 1
ATOM 6260 C CA . ALA B 1 338 ? 18.234 -2.904 0.446 1 94.88 338 ALA B CA 1
ATOM 6261 C C . ALA B 1 338 ? 18.094 -4.398 0.719 1 94.88 338 ALA B C 1
ATOM 6263 O O . ALA B 1 338 ? 17.312 -5.082 0.043 1 94.88 338 ALA B O 1
ATOM 6264 N N . GLY B 1 339 ? 18.719 -4.961 1.752 1 92.94 339 GLY B N 1
ATOM 6265 C CA . GLY B 1 339 ? 18.766 -6.391 2.01 1 92.94 339 GLY B CA 1
ATOM 6266 C C . GLY B 1 339 ? 20.016 -7.059 1.472 1 92.94 339 GLY B C 1
ATOM 6267 O O . GLY B 1 339 ? 20.625 -6.559 0.533 1 92.94 339 GLY B O 1
ATOM 6268 N N . ASP B 1 340 ? 20.297 -8.234 1.998 1 93.75 340 ASP B N 1
ATOM 6269 C CA . ASP B 1 340 ? 21.562 -8.891 1.671 1 93.75 340 ASP B CA 1
ATOM 6270 C C . ASP B 1 340 ? 21.391 -9.891 0.533 1 93.75 340 ASP B C 1
ATOM 6272 O O . ASP B 1 340 ? 22.375 -10.414 -0.003 1 93.75 340 ASP B O 1
ATOM 6276 N N . ARG B 1 341 ? 20.203 -10.203 0.155 1 94.81 341 ARG B N 1
ATOM 6277 C CA . ARG B 1 341 ? 19.906 -11.148 -0.916 1 94.81 341 ARG B CA 1
ATOM 6278 C C . ARG B 1 341 ? 18.578 -10.812 -1.596 1 94.81 341 ARG B C 1
ATOM 6280 O O . ARG B 1 341 ? 17.797 -10.016 -1.072 1 94.81 341 ARG B O 1
ATOM 6287 N N . PRO B 1 342 ? 18.344 -11.344 -2.75 1 95.62 342 PRO B N 1
ATOM 6288 C CA . PRO B 1 342 ? 17.109 -11.047 -3.469 1 95.62 342 PRO B CA 1
ATOM 6289 C C . PRO B 1 342 ? 15.859 -11.523 -2.723 1 95.62 342 PRO B C 1
ATOM 6291 O O . PRO B 1 342 ? 15.938 -12.469 -1.935 1 95.62 342 PRO B O 1
ATOM 6294 N N . TYR B 1 343 ? 14.727 -10.805 -2.924 1 94.56 343 TYR B N 1
ATOM 6295 C CA . TYR B 1 343 ? 13.375 -11.219 -2.543 1 94.56 343 TYR B CA 1
ATOM 6296 C C . TYR B 1 343 ? 13.133 -10.977 -1.059 1 94.56 343 TYR B C 1
ATOM 6298 O O . TYR B 1 343 ? 12.195 -11.523 -0.479 1 94.56 343 TYR B O 1
ATOM 6306 N N . ARG B 1 344 ? 14.031 -10.18 -0.394 1 93.81 344 ARG B N 1
ATOM 6307 C CA . ARG B 1 344 ? 13.789 -9.766 0.985 1 93.81 344 ARG B CA 1
ATOM 6308 C C . ARG B 1 344 ? 12.852 -8.562 1.04 1 93.81 344 ARG B C 1
ATOM 6310 O O . ARG B 1 344 ? 11.711 -8.68 1.497 1 93.81 344 ARG B O 1
ATOM 6317 N N . GLN B 1 345 ? 13.305 -7.445 0.565 1 92.81 345 GLN B N 1
ATOM 6318 C CA . GLN B 1 345 ? 12.445 -6.289 0.315 1 92.81 345 GLN B CA 1
ATOM 6319 C C . GLN B 1 345 ? 11.766 -6.391 -1.047 1 92.81 345 GLN B C 1
ATOM 6321 O O . GLN B 1 345 ? 12.375 -6.086 -2.074 1 92.81 345 GLN B O 1
ATOM 6326 N N . PHE B 1 346 ? 10.461 -6.898 -0.976 1 93.38 346 PHE B N 1
ATOM 6327 C CA . PHE B 1 346 ? 9.914 -7.297 -2.266 1 93.38 346 PHE B CA 1
ATOM 6328 C C . PHE B 1 346 ? 8.391 -7.285 -2.232 1 93.38 346 PHE B C 1
ATOM 6330 O O . PHE B 1 346 ? 7.781 -7.582 -1.201 1 93.38 346 PHE B O 1
ATOM 6337 N N . ASN B 1 347 ? 7.758 -6.836 -3.18 1 91.81 347 ASN B N 1
ATOM 6338 C CA . ASN B 1 347 ? 6.383 -7.098 -3.594 1 91.81 347 ASN B CA 1
ATOM 6339 C C . ASN B 1 347 ? 6.246 -7.086 -5.113 1 91.81 347 ASN B C 1
ATOM 6341 O O . ASN B 1 347 ? 7.219 -6.844 -5.828 1 91.81 347 ASN B O 1
ATOM 6345 N N . THR B 1 348 ? 5.098 -7.395 -5.625 1 93.75 348 THR B N 1
ATOM 6346 C CA . THR B 1 348 ? 4.887 -7.52 -7.062 1 93.75 348 THR B CA 1
ATOM 6347 C C . THR B 1 348 ? 5.25 -6.223 -7.781 1 93.75 348 THR B C 1
ATOM 6349 O O . THR B 1 348 ? 5.887 -6.246 -8.836 1 93.75 348 THR B O 1
ATOM 6352 N N . TRP B 1 349 ? 4.973 -5.145 -7.234 1 95.25 349 TRP B N 1
ATOM 6353 C CA . TRP B 1 349 ? 5.031 -3.885 -7.969 1 95.25 349 TRP B CA 1
ATOM 6354 C C . TRP B 1 349 ? 6.312 -3.123 -7.648 1 95.25 349 TRP B C 1
ATOM 6356 O O . TRP B 1 349 ? 6.996 -2.639 -8.555 1 95.25 349 TRP B O 1
ATOM 6366 N N . CYS B 1 350 ? 6.68 -3.008 -6.293 1 95.62 350 CYS B N 1
ATOM 6367 C CA . CYS B 1 350 ? 7.816 -2.232 -5.812 1 95.62 350 CYS B CA 1
ATOM 6368 C C . CYS B 1 350 ? 7.734 -0.787 -6.289 1 95.62 350 CYS B C 1
ATOM 6370 O O . CYS B 1 350 ? 8.727 -0.215 -6.734 1 95.62 350 CYS B O 1
ATOM 6372 N N . GLY B 1 351 ? 6.512 -0.27 -6.242 1 96.69 351 GLY B N 1
ATOM 6373 C CA . GLY B 1 351 ? 6.234 1.084 -6.695 1 96.69 351 GLY B CA 1
ATOM 6374 C C . GLY B 1 351 ? 5.43 1.13 -7.98 1 96.69 351 GLY B C 1
ATOM 6375 O O . GLY B 1 351 ? 4.891 0.112 -8.422 1 96.69 351 GLY B O 1
ATOM 6376 N N . ASP B 1 352 ? 5.172 2.318 -8.484 1 97.12 352 ASP B N 1
ATOM 6377 C CA . ASP B 1 352 ? 4.34 2.564 -9.664 1 97.12 352 ASP B CA 1
ATOM 6378 C C . ASP B 1 352 ? 4.984 3.596 -10.586 1 97.12 352 ASP B C 1
ATOM 6380 O O . ASP B 1 352 ? 5.012 4.789 -10.266 1 97.12 352 ASP B O 1
ATOM 6384 N N . PRO B 1 353 ? 5.434 3.174 -11.758 1 97.81 353 PRO B N 1
ATOM 6385 C CA . PRO B 1 353 ? 6.117 4.105 -12.656 1 97.81 353 PRO B CA 1
ATOM 6386 C C . PRO B 1 353 ? 5.242 5.289 -13.055 1 97.81 353 PRO B C 1
ATOM 6388 O O . PRO B 1 353 ? 5.754 6.387 -13.297 1 97.81 353 PRO B O 1
ATOM 6391 N N . SER B 1 354 ? 3.904 5.094 -13.164 1 98.31 354 SER B N 1
ATOM 6392 C CA . SER B 1 354 ? 3.035 6.219 -13.492 1 98.31 354 SER B CA 1
ATOM 6393 C C . SER B 1 354 ? 3.123 7.316 -12.438 1 98.31 354 SER B C 1
ATOM 6395 O O . SER B 1 354 ? 3.107 8.508 -12.773 1 98.31 354 SER B O 1
ATOM 6397 N N . LYS B 1 355 ? 3.26 6.93 -11.172 1 98.5 355 LYS B N 1
ATOM 6398 C CA . LYS B 1 355 ? 3.395 7.91 -10.094 1 98.5 355 LYS B CA 1
ATOM 6399 C C . LYS B 1 355 ? 4.789 8.523 -10.086 1 98.5 355 LYS B C 1
ATOM 6401 O O . LYS B 1 355 ? 4.953 9.695 -9.734 1 98.5 355 LYS B O 1
ATOM 6406 N N . ALA B 1 356 ? 5.777 7.738 -10.453 1 98.62 356 ALA B N 1
ATOM 6407 C CA . ALA B 1 356 ? 7.125 8.289 -10.57 1 98.62 356 ALA B CA 1
ATOM 6408 C C . ALA B 1 356 ? 7.184 9.375 -11.633 1 98.62 356 ALA B C 1
ATOM 6410 O O . ALA B 1 356 ? 7.898 10.367 -11.477 1 98.62 356 ALA B O 1
ATOM 6411 N N . LEU B 1 357 ? 6.457 9.164 -12.703 1 98.81 357 LEU B N 1
ATOM 6412 C CA . LEU B 1 357 ? 6.402 10.156 -13.773 1 98.81 357 LEU B CA 1
ATOM 6413 C C . LEU B 1 357 ? 5.73 11.438 -13.297 1 98.81 357 LEU B C 1
ATOM 6415 O O . LEU B 1 357 ? 6.16 12.539 -13.641 1 98.81 357 LEU B O 1
ATOM 6419 N N . ILE B 1 358 ? 4.672 11.328 -12.5 1 98.81 358 ILE B N 1
ATOM 6420 C CA . ILE B 1 358 ? 4 12.5 -11.945 1 98.81 358 ILE B CA 1
ATOM 6421 C C . ILE B 1 358 ? 4.941 13.219 -10.984 1 98.81 358 ILE B C 1
ATOM 6423 O O . ILE B 1 358 ? 5.051 14.453 -11.023 1 98.81 358 ILE B O 1
ATOM 6427 N N . ALA B 1 359 ? 5.613 12.461 -10.133 1 98.81 359 ALA B N 1
ATOM 6428 C CA . ALA B 1 359 ? 6.578 13.055 -9.219 1 98.81 359 ALA B CA 1
ATOM 6429 C C . ALA B 1 359 ? 7.664 13.812 -9.977 1 98.81 359 ALA B C 1
ATOM 6431 O O . ALA B 1 359 ? 8.07 14.906 -9.57 1 98.81 359 ALA B O 1
ATOM 6432 N N . LYS B 1 360 ? 8.156 13.219 -11.055 1 98.81 360 LYS B N 1
ATOM 6433 C CA . LYS B 1 360 ? 9.172 13.852 -11.891 1 98.81 360 LYS B CA 1
ATOM 6434 C C . LYS B 1 360 ? 8.688 15.195 -12.43 1 98.81 360 LYS B C 1
ATOM 6436 O O . LYS B 1 360 ? 9.43 16.172 -12.414 1 98.81 360 LYS B O 1
ATOM 6441 N N . ALA B 1 361 ? 7.449 15.211 -12.867 1 98.81 361 ALA B N 1
ATOM 6442 C CA . ALA B 1 361 ? 6.875 16.453 -13.391 1 98.81 361 ALA B CA 1
ATOM 6443 C C . ALA B 1 361 ? 6.754 17.5 -12.297 1 98.81 361 ALA B C 1
ATOM 6445 O O . ALA B 1 361 ? 7.031 18.688 -12.531 1 98.81 361 ALA B O 1
ATOM 6446 N N . ILE B 1 362 ? 6.324 17.109 -11.141 1 98.81 362 ILE B N 1
ATOM 6447 C CA . ILE B 1 362 ? 6.191 18.031 -10.008 1 98.81 362 ILE B CA 1
ATOM 6448 C C . ILE B 1 362 ? 7.555 18.625 -9.664 1 98.81 362 ILE B C 1
ATOM 6450 O O . ILE B 1 362 ? 7.691 19.844 -9.523 1 98.81 362 ILE B O 1
ATOM 6454 N N . ILE B 1 363 ? 8.531 17.75 -9.539 1 98.88 363 ILE B N 1
ATOM 6455 C CA . ILE B 1 363 ? 9.883 18.172 -9.164 1 98.88 363 ILE B CA 1
ATOM 6456 C C . ILE B 1 363 ? 10.438 19.141 -10.203 1 98.88 363 ILE B C 1
ATOM 6458 O O . ILE B 1 363 ? 11.062 20.141 -9.859 1 98.88 363 ILE B O 1
ATOM 6462 N N . HIS B 1 364 ? 10.219 18.797 -11.461 1 98.69 364 HIS B N 1
ATOM 6463 C CA . HIS B 1 364 ? 10.656 19.672 -12.539 1 98.69 364 HIS B CA 1
ATOM 6464 C C . HIS B 1 364 ? 10.086 21.078 -12.383 1 98.69 364 HIS B C 1
ATOM 6466 O O . HIS B 1 364 ? 10.812 22.062 -12.492 1 98.69 364 HIS B O 1
ATOM 6472 N N . GLU B 1 365 ? 8.797 21.188 -12.117 1 98.62 365 GLU B N 1
ATOM 6473 C CA . GLU B 1 365 ? 8.133 22.484 -11.984 1 98.62 365 GLU B CA 1
ATOM 6474 C C . GLU B 1 365 ? 8.633 23.234 -10.758 1 98.62 365 GLU B C 1
ATOM 6476 O O . GLU B 1 365 ? 8.781 24.453 -10.781 1 98.62 365 GLU B O 1
ATOM 6481 N N . ILE B 1 366 ? 8.875 22.484 -9.656 1 98.75 366 ILE B N 1
ATOM 6482 C CA . ILE B 1 366 ? 9.398 23.094 -8.438 1 98.75 366 ILE B CA 1
ATOM 6483 C C . ILE B 1 366 ? 10.719 23.797 -8.734 1 98.75 366 ILE B C 1
ATOM 6485 O O . ILE B 1 366 ? 10.922 24.953 -8.359 1 98.75 366 ILE B O 1
ATOM 6489 N N . LYS B 1 367 ? 11.586 23.125 -9.438 1 98.25 367 LYS B N 1
ATOM 6490 C CA . LYS B 1 367 ? 12.922 23.641 -9.75 1 98.25 367 LYS B CA 1
ATOM 6491 C C . LYS B 1 367 ? 12.852 24.75 -10.797 1 98.25 367 LYS B C 1
ATOM 6493 O O . LYS B 1 367 ? 13.414 25.828 -10.602 1 98.25 367 LYS B O 1
ATOM 6498 N N . GLU B 1 368 ? 12.156 24.516 -11.883 1 97.69 368 GLU B N 1
ATOM 6499 C CA . GLU B 1 368 ? 12.133 25.422 -13.039 1 97.69 368 GLU B CA 1
ATOM 6500 C C . GLU B 1 368 ? 11.516 26.766 -12.672 1 97.69 368 GLU B C 1
ATOM 6502 O O . GLU B 1 368 ? 11.914 27.797 -13.219 1 97.69 368 GLU B O 1
ATOM 6507 N N . ASN B 1 369 ? 10.578 26.766 -11.742 1 97.81 369 ASN B N 1
ATOM 6508 C CA . ASN B 1 369 ? 9.852 27.984 -11.438 1 97.81 369 ASN B CA 1
ATOM 6509 C C . ASN B 1 369 ? 10.188 28.5 -10.039 1 97.81 369 ASN B C 1
ATOM 6511 O O . ASN B 1 369 ? 9.492 29.375 -9.516 1 97.81 369 ASN B O 1
ATOM 6515 N N . ASP B 1 370 ? 11.211 27.969 -9.414 1 97.44 370 ASP B N 1
ATOM 6516 C CA . ASP B 1 370 ? 11.648 28.375 -8.078 1 97.44 370 ASP B CA 1
ATOM 6517 C C . ASP B 1 370 ? 10.461 28.484 -7.125 1 97.44 370 ASP B C 1
ATOM 6519 O O . ASP B 1 370 ? 10.281 29.516 -6.473 1 97.44 370 ASP B O 1
ATOM 6523 N N . LEU B 1 371 ? 9.664 27.469 -7.09 1 98.44 371 LEU B N 1
ATOM 6524 C CA . LEU B 1 371 ? 8.398 27.516 -6.359 1 98.44 371 LEU B CA 1
ATOM 6525 C C . LEU B 1 371 ? 8.648 27.641 -4.859 1 98.44 371 LEU B C 1
ATOM 6527 O O . LEU B 1 371 ? 7.828 28.203 -4.133 1 98.44 371 LEU B O 1
ATOM 6531 N N . LEU B 1 372 ? 9.758 27.109 -4.328 1 98.44 372 LEU B N 1
ATOM 6532 C CA . LEU B 1 372 ? 10.039 27.125 -2.898 1 98.44 372 LEU B CA 1
ATOM 6533 C C . LEU B 1 372 ? 10.273 28.562 -2.406 1 98.44 372 LEU B C 1
ATOM 6535 O O . LEU B 1 372 ? 9.93 28.891 -1.271 1 98.44 372 LEU B O 1
ATOM 6539 N N . LYS B 1 373 ? 10.922 29.359 -3.246 1 97.94 373 LYS B N 1
ATOM 6540 C CA . LYS B 1 373 ? 11.039 30.766 -2.908 1 97.94 373 LYS B CA 1
ATOM 6541 C C . LYS B 1 373 ? 9.664 31.406 -2.723 1 97.94 373 LYS B C 1
ATOM 6543 O O . LYS B 1 373 ? 9.445 32.156 -1.777 1 97.94 373 LYS B O 1
ATOM 6548 N N . GLY B 1 374 ? 8.766 31.094 -3.662 1 97.5 374 GLY B N 1
ATOM 6549 C CA . GLY B 1 374 ? 7.402 31.578 -3.553 1 97.5 374 GLY B CA 1
ATOM 6550 C C . GLY B 1 374 ? 6.703 31.125 -2.285 1 97.5 374 GLY B C 1
ATOM 6551 O O . GLY B 1 374 ? 5.973 31.891 -1.661 1 97.5 374 GLY B O 1
ATOM 6552 N N . VAL B 1 375 ? 6.91 29.891 -1.891 1 98.38 375 VAL B N 1
ATOM 6553 C CA . VAL B 1 375 ? 6.336 29.328 -0.672 1 98.38 375 VAL B CA 1
ATOM 6554 C C . VAL B 1 375 ? 6.805 30.125 0.538 1 98.38 375 VAL B C 1
ATOM 6556 O O . VAL B 1 375 ? 6 30.516 1.387 1 98.38 375 VAL B O 1
ATOM 6559 N N . ASN B 1 376 ? 8.102 30.375 0.601 1 98.38 376 ASN B N 1
ATOM 6560 C CA . ASN B 1 376 ? 8.664 31.125 1.728 1 98.38 376 ASN B CA 1
ATOM 6561 C C . ASN B 1 376 ? 8.086 32.531 1.817 1 98.38 376 ASN B C 1
ATOM 6563 O O . ASN B 1 376 ? 7.699 32.969 2.898 1 98.38 376 ASN B O 1
ATOM 6567 N N . GLU B 1 377 ? 7.98 33.219 0.713 1 98.19 377 GLU B N 1
ATOM 6568 C CA . GLU B 1 377 ? 7.453 34.594 0.681 1 98.19 377 GLU B CA 1
ATOM 6569 C C . GLU B 1 377 ? 5.984 34.625 1.091 1 98.19 377 GLU B C 1
ATOM 6571 O O . GLU B 1 377 ? 5.582 35.438 1.903 1 98.19 377 GLU B O 1
ATOM 6576 N N . THR B 1 378 ? 5.242 33.75 0.499 1 98.44 378 THR B N 1
ATOM 6577 C CA . THR B 1 378 ? 3.812 33.688 0.775 1 98.44 378 THR B CA 1
ATOM 6578 C C . THR B 1 378 ? 3.555 33.281 2.223 1 98.44 378 THR B C 1
ATOM 6580 O O . THR B 1 378 ? 2.668 33.844 2.881 1 98.44 378 THR B O 1
ATOM 6583 N N . ALA B 1 379 ? 4.328 32.344 2.707 1 98.5 379 ALA B N 1
ATOM 6584 C CA . ALA B 1 379 ? 4.148 31.828 4.066 1 98.5 379 ALA B CA 1
ATOM 6585 C C . ALA B 1 379 ? 4.473 32.906 5.098 1 98.5 379 ALA B C 1
ATOM 6587 O O . ALA B 1 379 ? 3.828 32.969 6.148 1 98.5 379 ALA B O 1
ATOM 6588 N N . GLU B 1 380 ? 5.504 33.656 4.84 1 98.31 380 GLU B N 1
ATOM 6589 C CA . GLU B 1 380 ? 5.832 34.781 5.73 1 98.31 380 GLU B CA 1
ATOM 6590 C C . GLU B 1 380 ? 4.691 35.781 5.805 1 98.31 380 GLU B C 1
ATOM 6592 O O . GLU B 1 380 ? 4.34 36.25 6.891 1 98.31 380 GLU B O 1
ATOM 6597 N N . TYR B 1 381 ? 4.152 36.094 4.652 1 98.62 381 TYR B N 1
ATOM 6598 C CA . TYR B 1 381 ? 3.004 37 4.578 1 98.62 381 TYR B CA 1
ATOM 6599 C C . TYR B 1 381 ? 1.812 36.406 5.328 1 98.62 381 TYR B C 1
ATOM 6601 O O . TYR B 1 381 ? 1.167 37.125 6.113 1 98.62 381 TYR B O 1
ATOM 6609 N N . LEU B 1 382 ? 1.54 35.156 5.129 1 98.69 382 LEU B N 1
ATOM 6610 C CA . LEU B 1 382 ? 0.433 34.469 5.773 1 98.69 382 LEU B CA 1
ATOM 6611 C C . LEU B 1 382 ? 0.602 34.469 7.289 1 98.69 382 LEU B C 1
ATOM 6613 O O . LEU B 1 382 ? -0.341 34.75 8.023 1 98.69 382 LEU B O 1
ATOM 6617 N N . TYR B 1 383 ? 1.779 34.094 7.754 1 98.44 383 TYR B N 1
ATOM 6618 C CA . TYR B 1 383 ? 2.029 34.031 9.188 1 98.44 383 TYR B CA 1
ATOM 6619 C C . TYR B 1 383 ? 1.831 35.375 9.836 1 98.44 383 TYR B C 1
ATOM 6621 O O . TYR B 1 383 ? 1.262 35.5 10.922 1 98.44 383 TYR B O 1
ATOM 6629 N N . GLY B 1 384 ? 2.375 36.438 9.188 1 98.38 384 GLY B N 1
ATOM 6630 C CA . GLY B 1 384 ? 2.188 37.781 9.695 1 98.38 384 GLY B CA 1
ATOM 6631 C C . GLY B 1 384 ? 0.728 38.156 9.859 1 98.38 384 GLY B C 1
ATOM 6632 O O . GLY B 1 384 ? 0.34 38.75 10.875 1 98.38 384 GLY B O 1
ATOM 6633 N N . LYS B 1 385 ? -0.058 37.844 8.883 1 98.62 385 LYS B N 1
ATOM 6634 C CA . LYS B 1 385 ? -1.487 38.125 8.938 1 98.62 385 LYS B CA 1
ATOM 6635 C C . LYS B 1 385 ? -2.162 37.344 10.062 1 98.62 385 LYS B C 1
ATOM 6637 O O . LYS B 1 385 ? -3.045 37.875 10.75 1 98.62 385 LYS B O 1
ATOM 6642 N N . LEU B 1 386 ? -1.766 36.094 10.242 1 98.5 386 LEU B N 1
ATOM 6643 C CA . LEU B 1 386 ? -2.361 35.281 11.281 1 98.5 386 LEU B CA 1
ATOM 6644 C C . LEU B 1 386 ? -1.944 35.75 12.672 1 98.5 386 LEU B C 1
ATOM 6646 O O . LEU B 1 386 ? -2.699 35.594 13.633 1 98.5 386 LEU B O 1
ATOM 6650 N N . GLU B 1 387 ? -0.716 36.281 12.766 1 97.75 387 GLU B N 1
ATOM 6651 C CA . GLU B 1 387 ? -0.294 36.875 14.031 1 97.75 387 GLU B CA 1
ATOM 6652 C C . GLU B 1 387 ? -1.218 38.031 14.43 1 97.75 387 GLU B C 1
ATOM 6654 O O . GLU B 1 387 ? -1.574 38.156 15.602 1 97.75 387 GLU B O 1
ATOM 6659 N N . GLU B 1 388 ? -1.562 38.844 13.477 1 98.19 388 GLU B N 1
ATOM 6660 C CA . GLU B 1 388 ? -2.502 39.906 13.727 1 98.19 388 GLU B CA 1
ATOM 6661 C C . GLU B 1 388 ? -3.855 39.375 14.188 1 98.19 388 GLU B C 1
ATOM 6663 O O . GLU B 1 388 ? -4.461 39.938 15.117 1 98.19 388 GLU B O 1
ATOM 6668 N N . ILE B 1 389 ? -4.301 38.375 13.539 1 98 389 ILE B N 1
ATOM 6669 C CA . ILE B 1 389 ? -5.574 37.781 13.875 1 98 389 ILE B CA 1
ATOM 6670 C C . ILE B 1 389 ? -5.523 37.219 15.297 1 98 389 ILE B C 1
ATOM 6672 O O . ILE B 1 389 ? -6.473 37.375 16.062 1 98 389 ILE B O 1
ATOM 6676 N N . ARG B 1 390 ? -4.457 36.5 15.586 1 97.19 390 ARG B N 1
ATOM 6677 C CA . ARG B 1 390 ? -4.285 35.938 16.922 1 97.19 390 ARG B CA 1
ATOM 6678 C C . ARG B 1 390 ? -4.375 37.031 18 1 97.19 390 ARG B C 1
ATOM 6680 O O . ARG B 1 390 ? -4.961 36.812 19.062 1 97.19 390 ARG B O 1
ATOM 6687 N N . GLU B 1 391 ? -3.797 38.156 17.781 1 96.94 391 GLU B N 1
ATOM 6688 C CA . GLU B 1 391 ? -3.834 39.281 18.719 1 96.94 391 GLU B CA 1
ATOM 6689 C C . GLU B 1 391 ? -5.258 39.781 18.906 1 96.94 391 GLU B C 1
ATOM 6691 O O . GLU B 1 391 ? -5.684 40.062 20.031 1 96.94 391 GLU B O 1
ATOM 6696 N N . LYS B 1 392 ? -5.922 39.875 17.875 1 97.19 392 LYS B N 1
ATOM 6697 C CA . LYS B 1 392 ? -7.277 40.438 17.875 1 97.19 392 LYS B CA 1
ATOM 6698 C C . LYS B 1 392 ? -8.258 39.438 18.5 1 97.19 392 LYS B C 1
ATOM 6700 O O . LYS B 1 392 ? -9.211 39.844 19.172 1 97.19 392 LYS B O 1
ATOM 6705 N N . TYR B 1 393 ? -8.047 38.156 18.266 1 97.69 393 TYR B N 1
ATOM 6706 C CA . TYR B 1 393 ? -8.945 37.094 18.734 1 97.69 393 TYR B CA 1
ATOM 6707 C C . TYR B 1 393 ? -8.211 36.125 19.672 1 97.69 393 TYR B C 1
ATOM 6709 O O . TYR B 1 393 ? -8.281 34.906 19.484 1 97.69 393 TYR B O 1
ATOM 6717 N N . SER B 1 394 ? -7.59 36.656 20.703 1 95.81 394 SER B N 1
ATOM 6718 C CA . SER B 1 394 ? -6.637 35.938 21.547 1 95.81 394 SER B CA 1
ATOM 6719 C C . SER B 1 394 ? -7.328 34.844 22.375 1 95.81 394 SER B C 1
ATOM 6721 O O . SER B 1 394 ? -6.68 33.906 22.844 1 95.81 394 SER B O 1
ATOM 6723 N N . LYS B 1 395 ? -8.625 34.906 22.547 1 96.62 395 LYS B N 1
ATOM 6724 C CA . LYS B 1 395 ? -9.352 33.906 23.312 1 96.62 395 LYS B CA 1
ATOM 6725 C C . LYS B 1 395 ? -9.695 32.688 22.453 1 96.62 395 LYS B C 1
ATOM 6727 O O . LYS B 1 395 ? -10 31.609 22.969 1 96.62 395 LYS B O 1
ATOM 6732 N N . LEU B 1 396 ? -9.664 32.875 21.109 1 97.88 396 LEU B N 1
ATOM 6733 C CA . LEU B 1 396 ? -10.102 31.812 20.188 1 97.88 396 LEU B CA 1
ATOM 6734 C C . LEU B 1 396 ? -8.906 31.203 19.469 1 97.88 396 LEU B C 1
ATOM 6736 O O . LEU B 1 396 ? -8.898 30 19.203 1 97.88 396 LEU B O 1
ATOM 6740 N N . VAL B 1 397 ? -7.973 32.062 19.094 1 98.31 397 VAL B N 1
ATOM 6741 C CA . VAL B 1 397 ? -6.797 31.609 18.375 1 98.31 397 VAL B CA 1
ATOM 6742 C C . VAL B 1 397 ? -5.625 31.438 19.328 1 98.31 397 VAL B C 1
ATOM 6744 O O . VAL B 1 397 ? -5.043 32.438 19.797 1 98.31 397 VAL B O 1
ATOM 6747 N N . LEU B 1 398 ? -5.293 30.188 19.578 1 97.94 398 LEU B N 1
ATOM 6748 C CA . LEU B 1 398 ? -4.281 29.875 20.578 1 97.94 398 LEU B CA 1
ATOM 6749 C C . LEU B 1 398 ? -3.086 29.172 19.953 1 97.94 398 LEU B C 1
ATOM 6751 O O . LEU B 1 398 ? -3.229 28.484 18.922 1 97.94 398 LEU B O 1
ATOM 6755 N N . ASN B 1 399 ? -1.884 29.359 20.484 1 97.88 399 ASN B N 1
ATOM 6756 C CA . ASN B 1 399 ? -0.669 28.609 20.172 1 97.88 399 ASN B CA 1
ATOM 6757 C C . ASN B 1 399 ? -0.348 28.656 18.688 1 97.88 399 ASN B C 1
ATOM 6759 O O . ASN B 1 399 ? -0.113 27.609 18.062 1 97.88 399 ASN B O 1
ATOM 6763 N N . LEU B 1 400 ? -0.492 29.875 18.062 1 98.44 400 LEU B N 1
ATOM 6764 C CA . LEU B 1 400 ? -0.051 30 16.688 1 98.44 400 LEU B CA 1
ATOM 6765 C C . LEU B 1 400 ? 1.391 29.531 16.531 1 98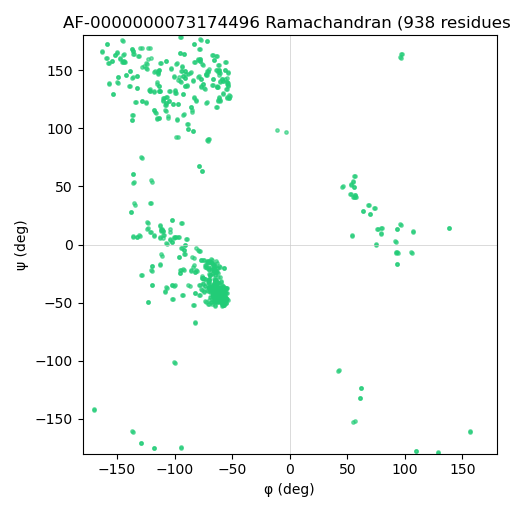.44 400 LEU B C 1
ATOM 6767 O O . LEU B 1 400 ? 2.271 29.938 17.281 1 98.44 400 LEU B O 1
ATOM 6771 N N . ARG B 1 401 ? 1.635 28.641 15.562 1 98.25 401 ARG B N 1
ATOM 6772 C CA . ARG B 1 401 ? 2.955 28.031 15.406 1 98.25 401 ARG B CA 1
ATOM 6773 C C . ARG B 1 401 ? 3.287 27.812 13.938 1 98.25 401 ARG B C 1
ATOM 6775 O O . ARG B 1 401 ? 2.395 27.812 13.086 1 98.25 401 ARG B O 1
ATOM 6782 N N . GLY B 1 402 ? 4.613 27.578 13.633 1 97.75 402 GLY B N 1
ATOM 6783 C CA . GLY B 1 402 ? 5.078 27.312 12.281 1 97.75 402 GLY B CA 1
ATOM 6784 C C . GLY B 1 402 ? 5.832 28.469 11.664 1 97.75 402 GLY B C 1
ATOM 6785 O O . GLY B 1 402 ? 6.051 28.5 10.445 1 97.75 402 GLY B O 1
ATOM 6786 N N . LYS B 1 403 ? 6.195 29.516 12.5 1 96.31 403 LYS B N 1
ATOM 6787 C CA . LYS B 1 403 ? 6.965 30.641 11.984 1 96.31 403 LYS B CA 1
ATOM 6788 C C . LYS B 1 403 ? 8.242 30.156 11.297 1 96.31 403 LYS B C 1
ATOM 6790 O O . LYS B 1 403 ? 9.023 29.406 11.883 1 96.31 403 LYS B O 1
ATOM 6795 N N . GLY B 1 404 ? 8.422 30.594 10.055 1 95.94 404 GLY B N 1
ATOM 6796 C CA . GLY B 1 404 ? 9.633 30.266 9.312 1 95.94 404 GLY B CA 1
ATOM 6797 C C . GLY B 1 404 ? 9.648 28.844 8.797 1 95.94 404 GLY B C 1
ATOM 6798 O O . GLY B 1 404 ? 10.688 28.359 8.336 1 95.94 404 GLY B O 1
ATOM 6799 N N . ARG B 1 405 ? 8.57 28.141 8.805 1 97.81 405 ARG B N 1
ATOM 6800 C CA . ARG B 1 405 ? 8.516 26.75 8.359 1 97.81 405 ARG B CA 1
ATOM 6801 C C . ARG B 1 405 ? 7.543 26.578 7.195 1 97.81 405 ARG B C 1
ATOM 6803 O O . ARG B 1 405 ? 6.824 25.578 7.125 1 97.81 405 ARG B O 1
ATOM 6810 N N . GLY B 1 406 ? 7.504 27.641 6.32 1 98.25 406 GLY B N 1
ATOM 6811 C CA . GLY B 1 406 ? 6.605 27.578 5.18 1 98.25 406 GLY B CA 1
ATOM 6812 C C . GLY B 1 406 ? 5.145 27.453 5.578 1 98.25 406 GLY B C 1
ATOM 6813 O O . GLY B 1 406 ? 4.656 28.219 6.406 1 98.25 406 GLY B O 1
ATOM 6814 N N . PHE B 1 407 ? 4.449 26.5 4.93 1 98.44 407 PHE B N 1
ATOM 6815 C CA . PHE B 1 407 ? 3.008 26.391 5.105 1 98.44 407 PHE B CA 1
ATOM 6816 C C . PHE B 1 407 ? 2.672 25.469 6.27 1 98.44 407 PHE B C 1
ATOM 6818 O O . PHE B 1 407 ? 1.504 25.141 6.492 1 98.44 407 PHE B O 1
ATOM 6825 N N . PHE B 1 408 ? 3.709 24.984 7.012 1 98.44 408 PHE B N 1
ATOM 6826 C CA . PHE B 1 408 ? 3.428 24.219 8.219 1 98.44 408 PHE B CA 1
ATOM 6827 C C . PHE B 1 408 ? 3.068 25.141 9.375 1 98.44 408 PHE B C 1
ATOM 6829 O O . PHE B 1 408 ? 3.801 25.203 10.367 1 98.44 408 PHE B O 1
ATOM 6836 N N . ILE B 1 409 ? 1.902 25.781 9.203 1 98.56 409 ILE B N 1
ATOM 6837 C CA . ILE B 1 409 ? 1.308 26.75 10.125 1 98.56 409 ILE B CA 1
ATOM 6838 C C . ILE B 1 409 ? 0.024 26.172 10.719 1 98.56 409 ILE B C 1
ATOM 6840 O O . ILE B 1 409 ? -0.761 25.531 10.008 1 98.56 409 ILE B O 1
ATOM 6844 N N . ALA B 1 410 ? -0.129 26.266 12.016 1 98.69 410 ALA B N 1
ATOM 6845 C CA . ALA B 1 410 ? -1.33 25.781 12.695 1 98.69 410 ALA B CA 1
ATOM 6846 C C . ALA B 1 410 ? -1.641 26.641 13.922 1 98.69 410 ALA B C 1
ATOM 6848 O O . ALA B 1 410 ? -0.792 27.406 14.383 1 98.69 410 ALA B O 1
ATOM 6849 N N . PHE B 1 411 ? -2.785 26.641 14.406 1 98.81 411 PHE B N 1
ATOM 6850 C CA . PHE B 1 411 ? -3.215 27.234 15.664 1 98.81 411 PHE B CA 1
ATOM 6851 C C . PHE B 1 411 ? -4.289 26.375 16.328 1 98.81 411 PHE B C 1
ATOM 6853 O O . PHE B 1 411 ? -4.875 25.5 15.688 1 98.81 411 PHE B O 1
ATOM 6860 N N . ASP B 1 412 ? -4.441 26.516 17.594 1 98.56 412 ASP B N 1
ATOM 6861 C CA . ASP B 1 412 ? -5.414 25.75 18.359 1 98.56 412 ASP B CA 1
ATOM 6862 C C . ASP B 1 412 ? -6.676 26.562 18.641 1 98.56 412 ASP B C 1
ATOM 6864 O O . ASP B 1 412 ? -6.613 27.797 18.734 1 98.56 412 ASP B O 1
ATOM 6868 N N . MET B 1 413 ? -7.723 25.875 18.625 1 98.5 413 MET B N 1
ATOM 6869 C CA . MET B 1 413 ? -8.969 26.406 19.156 1 98.5 413 MET B CA 1
ATOM 6870 C C . MET B 1 413 ? -9.172 25.969 20.609 1 98.5 413 MET B C 1
ATOM 6872 O O . MET B 1 413 ? -8.492 25.047 21.078 1 98.5 413 MET B O 1
ATOM 6876 N N . PRO B 1 414 ? -10.078 26.578 21.359 1 98 414 PRO B N 1
ATOM 6877 C CA . PRO B 1 414 ? -10.219 26.297 22.797 1 98 414 PRO B CA 1
ATOM 6878 C C . PRO B 1 414 ? -10.648 24.875 23.094 1 98 414 PRO B C 1
ATOM 6880 O O . PRO B 1 414 ? -10.344 24.328 24.156 1 98 414 PRO B O 1
ATOM 6883 N N . SER B 1 415 ? -11.391 24.297 22.219 1 98 415 SER B N 1
ATOM 6884 C CA . SER B 1 415 ? -11.852 22.922 22.359 1 98 415 SER B CA 1
ATOM 6885 C C . SER B 1 415 ? -12.047 22.25 21 1 98 415 SER B C 1
ATOM 6887 O O . SER B 1 415 ? -12.047 22.938 19.969 1 98 415 SER B O 1
ATOM 6889 N N . ALA B 1 416 ? -12.148 20.969 21.062 1 97.5 416 ALA B N 1
ATOM 6890 C CA . ALA B 1 416 ? -12.406 20.219 19.844 1 97.5 416 ALA B CA 1
ATOM 6891 C C . ALA B 1 416 ? -13.711 20.672 19.188 1 97.5 416 ALA B C 1
ATOM 6893 O O . ALA B 1 416 ? -13.797 20.766 17.953 1 97.5 416 ALA B O 1
ATOM 6894 N N . GLU B 1 417 ? -14.688 20.906 19.984 1 97.81 417 GLU B N 1
ATOM 6895 C CA . GLU B 1 417 ? -16 21.328 19.5 1 97.81 417 GLU B CA 1
ATOM 6896 C C . GLU B 1 417 ? -15.914 22.672 18.781 1 97.81 417 GLU B C 1
ATOM 6898 O O . GLU B 1 417 ? -16.5 22.859 17.719 1 97.81 417 GLU B O 1
ATOM 6903 N N . ILE B 1 418 ? -15.219 23.594 19.422 1 98.25 418 ILE B N 1
ATOM 6904 C CA . ILE B 1 418 ? -15.062 24.922 18.844 1 98.25 418 ILE B CA 1
ATOM 6905 C C . ILE B 1 418 ? -14.258 24.828 17.547 1 98.25 418 ILE B C 1
ATOM 6907 O O . ILE B 1 418 ? -14.562 25.516 16.578 1 98.25 418 ILE B O 1
ATOM 6911 N N . ARG B 1 419 ? -13.234 23.984 17.594 1 98.38 419 ARG B N 1
ATOM 6912 C CA . ARG B 1 419 ? -12.43 23.766 16.391 1 98.38 419 ARG B CA 1
ATOM 6913 C C . ARG B 1 419 ? -13.281 23.234 15.242 1 98.38 419 ARG B C 1
ATOM 6915 O O . ARG B 1 419 ? -13.188 23.734 14.117 1 98.38 419 ARG B O 1
ATOM 6922 N N . ASP B 1 420 ? -14.133 22.297 15.5 1 98.06 420 ASP B N 1
ATOM 6923 C CA . ASP B 1 420 ? -14.992 21.703 14.477 1 98.06 420 ASP B CA 1
ATOM 6924 C C . ASP B 1 420 ? -15.992 22.734 13.938 1 98.06 420 ASP B C 1
ATOM 6926 O O . ASP B 1 420 ? -16.266 22.766 12.742 1 98.06 420 ASP B O 1
ATOM 6930 N N . LYS B 1 421 ? -16.531 23.5 14.828 1 98.12 421 LYS B N 1
ATOM 6931 C CA . LYS B 1 421 ? -17.438 24.578 14.414 1 98.12 421 LYS B CA 1
ATOM 6932 C C . LYS B 1 421 ? -16.734 25.578 13.516 1 98.12 421 LYS B C 1
ATOM 6934 O O . LYS B 1 421 ? -17.312 26.062 12.539 1 98.12 421 LYS B O 1
ATOM 6939 N N . PHE B 1 422 ? -15.586 25.938 13.906 1 98.75 422 PHE B N 1
ATOM 6940 C CA . PHE B 1 422 ? -14.781 26.875 13.133 1 98.75 422 PHE B CA 1
ATOM 6941 C C . PHE B 1 422 ? -14.516 26.344 11.734 1 98.75 422 PHE B C 1
ATOM 6943 O O . PHE B 1 422 ? -14.695 27.047 10.75 1 98.75 422 PHE B O 1
ATOM 6950 N N . LEU B 1 423 ? -14.039 25.062 11.625 1 98.75 423 LEU B N 1
ATOM 6951 C CA . LEU B 1 423 ? -13.766 24.438 10.336 1 98.75 423 LEU B CA 1
ATOM 6952 C C . LEU B 1 423 ? -15.023 24.391 9.469 1 98.75 423 LEU B C 1
ATOM 6954 O O . LEU B 1 423 ? -14.969 24.656 8.273 1 98.75 423 LEU B O 1
ATOM 6958 N N . TRP B 1 424 ? -16.109 24.016 10.086 1 98.31 424 TRP B N 1
ATOM 6959 C CA . TRP B 1 424 ? -17.391 23.969 9.383 1 98.31 424 TRP B CA 1
ATOM 6960 C C . TRP B 1 424 ? -17.781 25.344 8.875 1 98.31 424 TRP B C 1
ATOM 6962 O O . TRP B 1 424 ? -18.188 25.5 7.719 1 98.31 424 TRP B O 1
ATOM 6972 N N . GLY B 1 425 ? -17.672 26.375 9.742 1 98.69 425 GLY B N 1
ATOM 6973 C CA . GLY B 1 425 ? -18 27.734 9.352 1 98.69 425 GLY B CA 1
ATOM 6974 C C . GLY B 1 425 ? -17.156 28.234 8.195 1 98.69 425 GLY B C 1
ATOM 6975 O O . GLY B 1 425 ? -17.672 28.875 7.277 1 98.69 425 GLY B O 1
ATOM 6976 N N . CYS B 1 426 ? -15.859 27.984 8.258 1 98.88 426 CYS B N 1
ATOM 6977 C CA . CYS B 1 426 ? -14.969 28.375 7.168 1 98.88 426 CYS B CA 1
ATOM 6978 C C . CYS B 1 426 ? -15.383 27.703 5.859 1 98.88 426 CYS B C 1
ATOM 6980 O O . CYS B 1 426 ? -15.383 28.344 4.805 1 98.88 426 CYS B O 1
ATOM 6982 N N . ARG B 1 427 ? -15.75 26.406 5.934 1 98.81 427 ARG B N 1
ATOM 6983 C CA . ARG B 1 427 ? -16.172 25.688 4.734 1 98.81 427 ARG B CA 1
ATOM 6984 C C . ARG B 1 427 ? -17.438 26.297 4.148 1 98.81 427 ARG B C 1
ATOM 6986 O O . ARG B 1 427 ? -17.578 26.406 2.928 1 98.81 427 ARG B O 1
ATOM 6993 N N . GLN B 1 428 ? -18.359 26.703 5.02 1 98.69 428 GLN B N 1
ATOM 6994 C CA . GLN B 1 428 ? -19.594 27.328 4.551 1 98.69 428 GLN B CA 1
ATOM 6995 C C . GLN B 1 428 ? -19.312 28.641 3.85 1 98.69 428 GLN B C 1
ATOM 6997 O O . GLN B 1 428 ? -20.109 29.109 3.029 1 98.69 428 GLN B O 1
ATOM 7002 N N . LYS B 1 429 ? -18.156 29.234 4.172 1 98.75 429 LYS B N 1
ATOM 7003 C CA . LYS B 1 429 ? -17.797 30.531 3.6 1 98.75 429 LYS B CA 1
ATOM 7004 C C . LYS B 1 429 ? -16.812 30.344 2.439 1 98.75 429 LYS B C 1
ATOM 7006 O O . LYS B 1 429 ? -16.266 31.328 1.928 1 98.75 429 LYS B O 1
ATOM 7011 N N . GLY B 1 430 ? -16.578 29.094 2.098 1 98.75 430 GLY B N 1
ATOM 7012 C CA . GLY B 1 430 ? -15.836 28.812 0.878 1 98.75 430 GLY B CA 1
ATOM 7013 C C . GLY B 1 430 ? -14.359 28.578 1.121 1 98.75 430 GLY B C 1
ATOM 7014 O O . GLY B 1 430 ? -13.547 28.688 0.202 1 98.75 430 GLY B O 1
ATOM 7015 N N . LEU B 1 431 ? -13.969 28.312 2.318 1 98.88 431 LEU B N 1
ATOM 7016 C CA . LEU B 1 431 ? -12.586 27.984 2.65 1 98.88 431 LEU B CA 1
ATOM 7017 C C . LEU B 1 431 ? -12.484 26.578 3.223 1 98.88 431 LEU B C 1
ATOM 7019 O O . LEU B 1 431 ? -13.078 26.281 4.262 1 98.88 431 LEU B O 1
ATOM 7023 N N . ASN B 1 432 ? -11.773 25.703 2.494 1 98.75 432 ASN B N 1
ATOM 7024 C CA . ASN B 1 432 ? -11.578 24.328 2.934 1 98.75 432 ASN B CA 1
ATOM 7025 C C . ASN B 1 432 ? -10.289 24.172 3.736 1 98.75 432 ASN B C 1
ATOM 7027 O O . ASN B 1 432 ? -9.195 24.359 3.203 1 98.75 432 ASN B O 1
ATOM 7031 N N . LEU B 1 433 ? -10.406 23.906 5.035 1 98.31 433 LEU B N 1
ATOM 7032 C CA . LEU B 1 433 ? -9.305 23.703 5.969 1 98.31 433 LEU B CA 1
ATOM 7033 C C . LEU B 1 433 ? -9.391 22.328 6.621 1 98.31 433 LEU B C 1
ATOM 7035 O O . LEU B 1 433 ? -10.406 21.641 6.48 1 98.31 433 LEU B O 1
ATOM 7039 N N . GLY B 1 434 ? -8.32 21.969 7.312 1 97.12 434 GLY B N 1
ATOM 7040 C CA . GLY B 1 434 ? -8.312 20.688 8.016 1 97.12 434 GLY B CA 1
ATOM 7041 C C . GLY B 1 434 ? -7.926 20.812 9.477 1 97.12 434 GLY B C 1
ATOM 7042 O O . GLY B 1 434 ? -7.25 21.781 9.867 1 97.12 434 GLY B O 1
ATOM 7043 N N . GLY B 1 435 ? -8.43 19.859 10.234 1 97.31 435 GLY B N 1
ATOM 7044 C CA . GLY B 1 435 ? -8.023 19.766 11.633 1 97.31 435 GLY B CA 1
ATOM 7045 C C . GLY B 1 435 ? -6.832 18.844 11.852 1 97.31 435 GLY B C 1
ATOM 7046 O O . GLY B 1 435 ? -6.461 18.078 10.961 1 97.31 435 GLY B O 1
ATOM 7047 N N . CYS B 1 436 ? -6.199 18.922 12.945 1 97 436 CYS B N 1
ATOM 7048 C CA . CYS B 1 436 ? -5.141 18.031 13.391 1 97 436 CYS B CA 1
ATOM 7049 C C . CYS B 1 436 ? -5.051 18.016 14.914 1 97 436 CYS B C 1
ATOM 7051 O O . CYS B 1 436 ? -5.457 18.969 15.578 1 97 436 CYS B O 1
ATOM 7053 N N . GLY B 1 437 ? -4.488 16.969 15.461 1 96.75 437 GLY B N 1
ATOM 7054 C CA . GLY B 1 437 ? -4.531 16.844 16.906 1 96.75 437 GLY B CA 1
ATOM 7055 C C . GLY B 1 437 ? -5.941 16.906 17.469 1 96.75 437 GLY B C 1
ATOM 7056 O O . GLY B 1 437 ? -6.898 16.5 16.797 1 96.75 437 GLY B O 1
ATOM 7057 N N . ASP B 1 438 ? -6.027 17.344 18.656 1 95.81 438 ASP B N 1
ATOM 7058 C CA . ASP B 1 438 ? -7.328 17.375 19.312 1 95.81 438 ASP B CA 1
ATOM 7059 C C . ASP B 1 438 ? -8.078 18.672 18.984 1 95.81 438 ASP B C 1
ATOM 7061 O O . ASP B 1 438 ? -9.305 18.656 18.828 1 95.81 438 ASP B O 1
ATOM 7065 N N . VAL B 1 439 ? -7.277 19.766 18.875 1 98 439 VAL B N 1
ATOM 7066 C CA . VAL B 1 439 ? -7.977 21.047 18.812 1 98 439 VAL B CA 1
ATOM 7067 C C . VAL B 1 439 ? -7.359 21.938 17.734 1 98 439 VAL B C 1
ATOM 7069 O O . VAL B 1 439 ? -7.75 23.094 17.578 1 98 439 VAL B O 1
ATOM 7072 N N . GLY B 1 440 ? -6.438 21.375 16.969 1 98.38 440 GLY B N 1
ATOM 7073 C CA . GLY B 1 440 ? -5.648 22.188 16.047 1 98.38 440 GLY B CA 1
ATOM 7074 C C . GLY B 1 440 ? -6.324 22.391 14.703 1 98.38 440 GLY B C 1
ATOM 7075 O O . GLY B 1 440 ? -7.062 21.516 14.234 1 98.38 440 GLY B O 1
ATOM 7076 N N . VAL B 1 441 ? -6.082 23.531 14.086 1 98.75 441 VAL B N 1
ATOM 7077 C CA . VAL B 1 441 ? -6.375 23.844 12.695 1 98.75 441 VAL B CA 1
ATOM 7078 C C . VAL B 1 441 ? -5.074 23.953 11.906 1 98.75 441 VAL B C 1
ATOM 7080 O O . VAL B 1 441 ? -4.156 24.672 12.305 1 98.75 441 VAL B O 1
ATOM 7083 N N . ARG B 1 442 ? -4.965 23.172 10.859 1 98.31 442 ARG B N 1
ATOM 7084 C CA . ARG B 1 442 ? -3.711 23.188 10.117 1 98.31 442 ARG B CA 1
ATOM 7085 C C . ARG B 1 442 ? -3.922 23.734 8.703 1 98.31 442 ARG B C 1
ATOM 7087 O O . ARG B 1 442 ? -4.973 23.516 8.102 1 98.31 442 ARG B O 1
ATOM 7094 N N . LEU B 1 443 ? -2.979 24.391 8.18 1 97.94 443 LEU B N 1
ATOM 7095 C CA . LEU B 1 443 ? -2.939 24.922 6.816 1 97.94 443 LEU B CA 1
ATOM 7096 C C . LEU B 1 443 ? -1.974 24.109 5.953 1 97.94 443 LEU B C 1
ATOM 7098 O O . LEU B 1 443 ? -0.827 23.891 6.348 1 97.94 443 LEU B O 1
ATOM 7102 N N . ARG B 1 444 ? -2.457 23.625 4.805 1 98 444 ARG B N 1
ATOM 7103 C CA . ARG B 1 444 ? -1.653 22.812 3.887 1 98 444 ARG B CA 1
ATOM 7104 C C . ARG B 1 444 ? -1.869 23.266 2.443 1 98 444 ARG B C 1
ATOM 7106 O O . ARG B 1 444 ? -2.15 22.438 1.571 1 98 444 ARG B O 1
ATOM 7113 N N . PRO B 1 445 ? -1.723 24.516 2.107 1 97.75 445 PRO B N 1
ATOM 7114 C CA . PRO B 1 445 ? -1.911 24.938 0.717 1 97.75 445 PRO B CA 1
ATOM 7115 C C . PRO B 1 445 ? -0.894 24.312 -0.233 1 97.75 445 PRO B C 1
ATOM 7117 O O . PRO B 1 445 ? 0.137 23.797 0.21 1 97.75 445 PRO B O 1
ATOM 7120 N N . GLY B 1 446 ? -1.189 24.328 -1.531 1 98.06 446 GLY B N 1
ATOM 7121 C CA . GLY B 1 446 ? -0.234 23.922 -2.545 1 98.06 446 GLY B CA 1
ATOM 7122 C C . GLY B 1 446 ? 0.898 24.906 -2.74 1 98.06 446 GLY B C 1
ATOM 7123 O O . GLY B 1 446 ? 0.866 26.016 -2.191 1 98.06 446 GLY B O 1
ATOM 7124 N N . LEU B 1 447 ? 1.827 24.547 -3.566 1 98.75 447 LEU B N 1
ATOM 7125 C CA . LEU B 1 447 ? 3.041 25.344 -3.754 1 98.75 447 LEU B CA 1
ATOM 7126 C C . LEU B 1 447 ? 2.771 26.547 -4.637 1 98.75 447 LEU B C 1
ATOM 7128 O O . LEU B 1 447 ? 3.594 27.469 -4.707 1 98.75 447 LEU B O 1
ATOM 7132 N N . THR B 1 448 ? 1.561 26.641 -5.188 1 98.44 448 THR B N 1
ATOM 7133 C CA . THR B 1 448 ? 1.22 27.75 -6.07 1 98.44 448 THR B CA 1
ATOM 7134 C C . THR B 1 448 ? 0.379 28.781 -5.332 1 98.44 448 THR B C 1
ATOM 7136 O O . THR B 1 448 ? -0.04 29.781 -5.922 1 98.44 448 THR B O 1
ATOM 7139 N N . PHE B 1 449 ? 0.13 28.547 -4.055 1 98.44 449 PHE B N 1
ATOM 7140 C CA . PHE B 1 449 ? -0.619 29.469 -3.215 1 98.44 449 PHE B CA 1
ATOM 7141 C C . PHE B 1 449 ? 0.108 30.797 -3.1 1 98.44 449 PHE B C 1
ATOM 7143 O O . PHE B 1 449 ? 1.29 30.844 -2.752 1 98.44 449 PHE B O 1
ATOM 7150 N N . GLY B 1 450 ? -0.559 31.922 -3.465 1 97.94 450 GLY B N 1
ATOM 7151 C CA . GLY B 1 450 ? 0.073 33.219 -3.451 1 97.94 450 GLY B CA 1
ATOM 7152 C C . GLY B 1 450 ? -0.582 34.188 -2.482 1 97.94 450 GLY B C 1
ATOM 7153 O O . GLY B 1 450 ? -1.505 33.844 -1.755 1 97.94 450 GLY B O 1
ATOM 7154 N N . LYS B 1 451 ? -0.11 35.469 -2.494 1 97.81 451 LYS B N 1
ATOM 7155 C CA . LYS B 1 451 ? -0.567 36.469 -1.556 1 97.81 451 LYS B CA 1
ATOM 7156 C C . LYS B 1 451 ? -2.055 36.781 -1.737 1 97.81 451 LYS B C 1
ATOM 7158 O O . LYS B 1 451 ? -2.762 37.031 -0.767 1 97.81 451 LYS B O 1
ATOM 7163 N N . LYS B 1 452 ? -2.543 36.75 -2.982 1 98.06 452 LYS B N 1
ATOM 7164 C CA . LYS B 1 452 ? -3.967 36.969 -3.215 1 98.06 452 LYS B CA 1
ATOM 7165 C C . LYS B 1 452 ? -4.812 35.906 -2.521 1 98.06 452 LYS B C 1
ATOM 7167 O O . LYS B 1 452 ? -5.891 36.188 -2.002 1 98.06 452 LYS B O 1
ATOM 7172 N N . HIS B 1 453 ? -4.336 34.625 -2.564 1 98.75 453 HIS B N 1
ATOM 7173 C CA . HIS B 1 453 ? -5.031 33.562 -1.867 1 98.75 453 HIS B CA 1
ATOM 7174 C C . HIS B 1 453 ? -4.988 33.781 -0.357 1 98.75 453 HIS B C 1
ATOM 7176 O O . HIS B 1 453 ? -5.969 33.5 0.339 1 98.75 453 HIS B O 1
ATOM 7182 N N . VAL B 1 454 ? -3.836 34.281 0.175 1 98.75 454 VAL B N 1
ATOM 7183 C CA . VAL B 1 454 ? -3.691 34.562 1.599 1 98.75 454 VAL B CA 1
ATOM 7184 C C . VAL B 1 454 ? -4.73 35.594 2.025 1 98.75 454 VAL B C 1
ATOM 7186 O O . VAL B 1 454 ? -5.363 35.438 3.072 1 98.75 454 VAL B O 1
ATOM 7189 N N . ASP B 1 455 ? -4.84 36.594 1.229 1 98.69 455 ASP B N 1
ATOM 7190 C CA . ASP B 1 455 ? -5.789 37.656 1.559 1 98.69 455 ASP B CA 1
ATOM 7191 C C . ASP B 1 455 ? -7.207 37.094 1.682 1 98.69 455 ASP B C 1
ATOM 7193 O O . ASP B 1 455 ? -7.953 37.469 2.588 1 98.69 455 ASP B O 1
ATOM 7197 N N . ILE B 1 456 ? -7.59 36.25 0.776 1 98.75 456 ILE B N 1
ATOM 7198 C CA . ILE B 1 456 ? -8.914 35.625 0.802 1 98.75 456 ILE B CA 1
ATOM 7199 C C . ILE B 1 456 ? -9.031 34.719 2.027 1 98.75 456 ILE B C 1
ATOM 7201 O O . ILE B 1 456 ? -10.039 34.75 2.746 1 98.75 456 ILE B O 1
ATOM 7205 N N . LEU B 1 457 ? -8.023 33.875 2.27 1 98.81 457 LEU B N 1
ATOM 7206 C CA . LEU B 1 457 ? -8.016 32.969 3.404 1 98.81 457 LEU B CA 1
ATOM 7207 C C . LEU B 1 457 ? -8.172 33.719 4.719 1 98.81 457 LEU B C 1
ATOM 7209 O O . LEU B 1 457 ? -9.031 33.375 5.535 1 98.81 457 LEU B O 1
ATOM 7213 N N . VAL B 1 458 ? -7.398 34.75 4.895 1 98.62 458 VAL B N 1
ATOM 7214 C CA . VAL B 1 458 ? -7.402 35.531 6.129 1 98.62 458 VAL B CA 1
ATOM 7215 C C . VAL B 1 458 ? -8.742 36.25 6.285 1 98.62 458 VAL B C 1
ATOM 7217 O O . VAL B 1 458 ? -9.266 36.375 7.398 1 98.62 458 VAL B O 1
ATOM 7220 N N . GLY B 1 459 ? -9.234 36.75 5.188 1 98.69 459 GLY B N 1
ATOM 7221 C CA . GLY B 1 459 ? -10.555 37.344 5.227 1 98.69 459 GLY B CA 1
ATOM 7222 C C . GLY B 1 459 ? -11.633 36.438 5.734 1 98.69 459 GLY B C 1
ATOM 7223 O O . GLY B 1 459 ? -12.461 36.812 6.566 1 98.69 459 GLY B O 1
ATOM 7224 N N . VAL B 1 460 ? -11.695 35.188 5.227 1 98.81 460 VAL B N 1
ATOM 7225 C CA . VAL B 1 460 ? -12.688 34.188 5.637 1 98.81 460 VAL B CA 1
ATOM 7226 C C . VAL B 1 460 ? -12.469 33.812 7.102 1 98.81 460 VAL B C 1
ATOM 7228 O O . VAL B 1 460 ? -13.43 33.719 7.871 1 98.81 460 VAL B O 1
ATOM 7231 N N . VAL B 1 461 ? -11.219 33.625 7.488 1 98.75 461 VAL B N 1
ATOM 7232 C CA . VAL B 1 461 ? -10.875 33.25 8.859 1 98.75 461 VAL B CA 1
ATOM 7233 C C . VAL B 1 461 ? -11.344 34.344 9.812 1 98.75 461 VAL B C 1
ATOM 7235 O O . VAL B 1 461 ? -11.992 34.062 10.828 1 98.75 461 VAL B O 1
ATOM 7238 N N . GLU B 1 462 ? -11.031 35.562 9.5 1 98.25 462 GLU B N 1
ATOM 7239 C CA . GLU B 1 462 ? -11.422 36.656 10.359 1 98.25 462 GLU B CA 1
ATOM 7240 C C . GLU B 1 462 ? -12.945 36.781 10.438 1 98.25 462 GLU B C 1
ATOM 7242 O O . GLU B 1 462 ? -13.492 37.062 11.508 1 98.25 462 GLU B O 1
ATOM 7247 N N . SER B 1 463 ? -13.57 36.688 9.328 1 98.25 463 SER B N 1
ATOM 7248 C CA . SER B 1 463 ? -15.031 36.719 9.312 1 98.25 463 SER B CA 1
ATOM 7249 C C . SER B 1 463 ? -15.633 35.688 10.242 1 98.25 463 SER B C 1
ATOM 7251 O O . SER B 1 463 ? -16.547 35.969 11.008 1 98.25 463 SER B O 1
ATOM 7253 N N . GLU B 1 464 ? -15.133 34.438 10.148 1 98.38 464 GLU B N 1
ATOM 7254 C CA . GLU B 1 464 ? -15.656 33.375 10.977 1 98.38 464 GLU B CA 1
ATOM 7255 C C . GLU B 1 464 ? -15.367 33.625 12.453 1 98.38 464 GLU B C 1
ATOM 7257 O O . GLU B 1 464 ? -16.234 33.406 13.305 1 98.38 464 GLU B O 1
ATOM 7262 N N . LEU B 1 465 ? -14.18 34.062 12.773 1 98.5 465 LEU B N 1
ATOM 7263 C CA . LEU B 1 465 ? -13.812 34.375 14.156 1 98.5 465 LEU B CA 1
ATOM 7264 C C . LEU B 1 465 ? -14.695 35.5 14.719 1 98.5 465 LEU B C 1
ATOM 7266 O O . LEU B 1 465 ? -15.078 35.438 15.891 1 98.5 465 LEU B O 1
ATOM 7270 N N . SER B 1 466 ? -14.914 36.5 13.906 1 97.88 466 SER B N 1
ATOM 7271 C CA . SER B 1 466 ? -15.773 37.594 14.328 1 97.88 466 SER B CA 1
ATOM 7272 C C . SER B 1 466 ? -17.172 37.094 14.695 1 97.88 466 SER B C 1
ATOM 7274 O O . SER B 1 466 ? -17.719 37.5 15.719 1 97.88 466 SER B O 1
ATOM 7276 N N . GLU B 1 467 ? -17.719 36.219 13.938 1 97.25 467 GLU B N 1
ATOM 7277 C CA . GLU B 1 467 ? -19.047 35.656 14.211 1 97.25 467 GLU B CA 1
ATOM 7278 C C . GLU B 1 467 ? -19.031 34.844 15.484 1 97.25 467 GLU B C 1
ATOM 7280 O O . GLU B 1 467 ? -20 34.844 16.25 1 97.25 467 GLU B O 1
ATOM 7285 N N . MET B 1 468 ? -17.984 34.094 15.648 1 96.12 468 MET B N 1
ATOM 7286 C CA . MET B 1 468 ? -17.891 33.188 16.797 1 96.12 468 MET B CA 1
ATOM 7287 C C . MET B 1 468 ? -17.703 34 18.094 1 96.12 468 MET B C 1
ATOM 7289 O O . MET B 1 468 ? -18.094 33.562 19.172 1 96.12 468 MET B O 1
ATOM 7293 N N . SER B 1 469 ? -17.094 35.125 17.969 1 92.44 469 SER B N 1
ATOM 7294 C CA . SER B 1 469 ? -16.859 35.969 19.125 1 92.44 469 SER B CA 1
ATOM 7295 C C . SER B 1 469 ? -18.125 36.688 19.547 1 92.44 469 SER B C 1
ATOM 7297 O O . SER B 1 469 ? -18.266 37.125 20.703 1 92.44 469 SER B O 1
ATOM 7299 N N . ASN B 1 470 ? -19.031 36.969 18.656 1 87.5 470 ASN B N 1
ATOM 7300 C CA . ASN B 1 470 ? -20.281 37.656 18.938 1 87.5 470 ASN B CA 1
ATOM 7301 C C . ASN B 1 470 ? -21.359 36.719 19.453 1 87.5 470 ASN B C 1
ATOM 7303 O O . ASN B 1 470 ? -22.422 37.125 19.891 1 87.5 470 ASN B O 1
ATOM 7307 N N . HIS B 1 471 ? -21.188 35.438 19.391 1 72.19 471 HIS B N 1
ATOM 7308 C CA . HIS B 1 471 ? -22.125 34.469 19.906 1 72.19 471 HIS B CA 1
ATOM 7309 C C . HIS B 1 471 ? -21.547 33.719 21.109 1 72.19 471 HIS B C 1
ATOM 7311 O O . HIS B 1 471 ? -20.359 33.375 21.125 1 72.19 471 HIS B O 1
#

Nearest PDB structures (foldseek):
  2jje-assembly1_A-2  TM=8.843E-01  e=1.179E-36  Mycobacterium tuberculosis
  2e54-assembly1_A-2  TM=8.954E-01  e=1.918E-27  Thermotoga maritima MSB8
  7ypn-assembly1_B  TM=8.361E-01  e=4.686E-26  Caulobacter sp. D5
  7qyf-assembly2_B  TM=8.440E-01  e=2.169E-24  Acidihalobacter
  5ztx-assembly1_A  TM=8.088E-01  e=8.750E-24  Vibrio fluvialis

InterPro domains:
  IPR004631 4-aminobutyrate aminotransferase, eukaryotic [TIGR00699] (6-462)
  IPR005814 Aminotransferase class-III [PF00202] (47-460)
  IPR005814 Aminotransferase class-III [PIRSF000521] (4-467)
  IPR005814 Aminotransferase class-III [cd00610] (53-463)
  IPR015421 Pyridoxal phosphate-dependent transferase, major domain [G3DSA:3.40.640.10] (80-376)
  IPR015422 Pyridoxal phosphate-dependent transferase, small domain [G3DSA:3.90.1150.10] (19-457)
  IPR015424 Pyridoxal phosphate-dependent transferase [SSF53383] (48-468)

Radius of gyration: 27.44 Å; Cα contacts (8 Å, |Δi|>4): 2193; chains: 2; bounding box: 56×83×65 Å

Organism: Brettanomyces naardenensis (NCBI:txid13370)

Secondary structure (DSSP, 8-state):
--HHHHH-TT--SS-B-SS-SS-HHHHHHHHHHTTTS--TT----B-GGG-BBTEEEBTT--EEEESSHHHHT-SS-BT-HHHHHHHTSHHHHHHHHS---TTTS-BTTHHHHHHHTGGGGPPTT--EEEEESSHHHHHHHHHHHHHHHHHHHHHTTPPPPHHHHHHHTTT-TTTS---EEEEETT----SSHHHHHT--S-GGGTTTS------EEPPP---SSGGG-HHHHHHHHHHHHHHHHHHHHH-SS-EEEEEE-SSBTTTT-B---HHHHHHHHHHHHHTT-EEEEE-TTT-SSTTSSSSGGGGTT---SEEEE-GGGSSEEEEE--GGGG-SSTTSS--SSSS-HHHHHHHHHHHHHHHHTTHHHHHHHHHHHHHHHHHHHHHHTTTTSEEEE-TTSTT-EEEE-SSHHHHHHHHHHHHHTTEE-EEETTTEEEE---TT--HHHHHHHHHHHHHHHHHHHH-/--HHHHH-TT--SS-B-SS-SS-HHHHHHHHHHTTTS--TT----B-GGG-BBTEEEBTT--EEEESSHHHHT-SS-BT-HHHHHHHTSHHHHHHHHS---TTTS-BTTHHHHHHHTGGGGPPTT--EEEEESSHHHHHHHHHHHHHHHHHHHHHTTPPPPHHHHHHHTTT-TTTS---EEEEETT----SSHHHHHT--S-GGGTTTS------EEPPP---SSGGG-HHHHHHHHHHHHHHHHHHHHH-SS-EEEEEE-SSBTTTT-B---HHHHHHHHHHHHHTT-EEEEE-TTT-SSTTSSSSGGGGTT---SEEEE-GGGSSEEEEE--GGGG-SSTTSS--SSSS-HHHHHHHHHHHHHHHHTTHHHHHHHHHHHHHHHHHHHHHHTTTTSEEEE-TTSTT-EEEE-SSHHHHHHHHHHHHHTTEE-EEETTTEEEE---TT--HHHHHHHHHHHHHHHHHHHH-

Foldseek 3Di:
DFVLCVQFVPADLFWDDDAAFVDPQFVVVLVVCVVPDPCPVPRTAWDLVPWWFQWTAGRVGTTFREQCCVVQFAAGGRPGVLLVVLCPDPLLVCLVPVQALCQVDNDPCVVVLCVLFVQVQDPPQFRDWFFDAAQQVQVVLLVLLLQLLVVCVVCPPPDDDPCLVVQVVVVHPPVNPPAAEEEEALAQRDQPQARLLRHHQDPVSPPPHDHDPHYYFYDFDADPPCVVCVPVQVVRLVVRLVRVLVCLPDPPHHHRAYEYECFRQQNFRDHHALVSVVSVQVSCVVSVHFYEYEQASVACQQQLGRGQCVVNPDDGQKYWYHRNLLITHMTHNPPCSVPDDPPSSRDSNSTGSSSSSSSSSSVCCCVVVVLSVQQQVQQQLLLVLVVVLCVVLVQAWADFDSVSRGQSTKTFGPFLVSQVQLQSQLVSVRYHWDAHRGGMTGGNGHSSDHNSSSVNSSVSSSVSSVVVVVD/DFVLCVQFVPADLFWDDDAAFVDPQFVVVLVVCVVPDPCPVPRTAWDLVPWWFQWTAGRVGTTFREQCCVVQFAAGGRPGVLLVVLCPDPLLVCLVPVQALCQVDNDPCVVVLCVLFVQVQDPPQFRDWFFDAAQQVQVVLLVLLLQLLVVCVVCPPPDDDPCLVVQVVVVHPPVNPPAAEEEEALAQRDQPQARLLRHHQDPVSPPPHDHDPHYYFYDFDADPPCVVCVPVQVVRLVVRLVRVLVCLPDPPHHHRAYEYECFRQQNFRDHHALVSVVSVQVSCVVSVHFYEYEQASVACQQQLGRGQCVVNPDDGQKYWYHRNLLITHMTHNPPCSVPDDPPSSRDSNSTGSSSSSSSSSSVVCCVVVVLSVQQQVQQQLLLVLVVVLCVVLVQAWADFDSVSRGQSTKTFGPFLVSQVVLQSQLVSVRYHWDAHRGGMTGGNGHSSDHNSSSVNSSVSSSVSSVVVVVD